Protein AF-A0A1W9HTQ7-F1 (afdb_monomer_lite)

pLDDT: mean 70.61, std 25.08, range [24.91, 98.44]

Radius of gyration: 41.41 Å; chains: 1; bounding box: 107×103×118 Å

Sequence (1122 aa):
MWQMSRCKIIVHFFTIVFSLPSLAKVIYVSDLDGRNDGIMAQIEAGNLRMTRDGHLDFVDSKDSFVFGGNVTGRGTKSVRMRELLMEFKDRYAGKVKLVVGKEDLRRLSILGDLKSWQNLTNSDYASWLQKKVKSQGIDLPKKSNELWKKLQGQNSRGRQLEYWAEKQKSPDILENHRRELEEIRRKPVSMEVAVEDFIRGTQPGGEYFQFLERSQIVAIDENAIFIRGGVREKNMGSIPESKSQYSNARDWAPKLNEWYHKKLKGMRDGNLKGEPSRHLVQYGDSLSIAPPSTEVSSYLSLSGIQTEVIGQHDNQTTVLRNKSLRFAGGGDKKAITVRNGEINIATTTASGKPIEYKVSPRSSEVVGKVANGYVIEGQDSSGNYILEKRLGGLVIDKREVTPTVLQQQYRIQSMSAPNGEGALTFINKVPVLGIEDLGGGRFGKKAPLIISASSLDTKNEESVKNSLRKLADSLDPAKVIIVTDSTSRGIAQIAHEVFQKKGFDVVGFAKETSADKINRNLNGVVLIGQENPQKLGLTYARAQRGSVISIGSDGSVKQDIEKTHPEWLKSEVQNERLNAAIRNGKIKGKVVGYSELLEQSAGSKVTVIGGFSEVDYQNPAAVKSYIKELMRANGDNAMYVLEGTSKGIGEAHQWIPQIAKELGYKHIKTAGIYSGNIAESGPVKQDFIVLNSQGKENAMPANIAEASGGKMIFFGGDSSATSQIATAVLMGVPVTVVNDRKIAPNESDVKKVLAENPGTVIDGTKKFARGSFEALKETTTPSGLAAVVKEIQVASRGAEAKETYRENNGLGAPHAPVLPAISQRETLVTSTVPAPAPTANSTFDGKPIVHEGEVKKINNYSDKDGVHVFSPESKSGETSIKGSTKTPVNEISGSSTVQKSSPDFVVDKAPTVAKPSSVVPSVGSTVSEKIDQSRVEPKIGTTNQVKDDFAKRGKDVVSFVGTVNSEQARDIFGRYDPKKTIINAGPYSDDLLREARRMGFETTQVISSQNKGKKIISPYADSAYVVRDGGGKSKKTQQLTTTSHTIVAVSKEIVAANEKQTDVLKVARQGEKVVTVLSRPKTTEIPKAQNIVDLKAYQIPQSYPTVVDPGCVDSVMKALIR

Foldseek 3Di:
DVVVVVVVVVVVVVVVVVPPDDDAAEEEEEQQQQPCQFVVVCCVVQQWHQDPVGAIDGSDPRYAYEYQENLHHQALRSLVSLVRLVVVCVVCVPRYAYAYALVLLLLLLLVVQLVVPLQPPDVVLLVVLLVVCVVVVNDADPDPVSNSVVSNVVRDLLSSVCVVCVVVVGNCRLVSQQVSCCVVVVHHGDSVNSSVLSVQLSAQVHSSLVSQLSHFQWDDDQQEIRHAQDDEPVPAQDAPPDPGRDLAPVVSRVVNRVSSNVLSVCRNVVVDDSCSSVVSSVVSVVSHHDQYDPSRCVSSVVNSRQWYWYHADPNATDINDDDRHDGGYNAQGWYFDDDPPDGWTWTQDPVRRIDTDDDDDDDDDADADWPPQWGFRAADPVRWTWTFHDDPRDTPDIDTHHPVRCVPPIHGDDDDDDDDDPLVVLCVQFPADDLVCVVDNVLHLAQEEEEEEDADPPPCLVVLLVVLLVVLVVDDQNRYAYEYAFALHHSRVSNLVNNVVSVHAYEHEYESVCSVGGDSSHNHYHYDHPDDRLLVSVVSSVVSVHYYDYDHDDCPSVVSCCVRPVVVVPCCVLVVLVVVCVVVVLEAADEDELVVVLVVLAPAAEEEEEEDFPDAPPCVVVVLVVVLVVCVVRDQRHEYEYEFACGDRLCVLVSNVVSCVVVVHDNYFYEYEYESPPNPGRGDHGHYYYYDDPSPSLQSSLVSQLSSVHAYEYAAYDPSSVSNVLNNLVSLHAYEYACPPPGHPDPVVVVVSCVVRVPHYDDPPDDDDPPDDPPPPDDDDDPVPPPVVPVVPPPPPDDDDDDDDDDDDDDDDDDDDDDDDDDDDDDDDDDDDDDDDDDDDDDDDDDDDDDDDDDDDDDDDDDDDDDDDDDDDDDDDDDDDDDDDDDDDDDDDDDDDDDDDDDDDDDDDDDDDDDDDDDDDDDDDPDPPPLPQPDADAAEDALVVLQVVLVVLQAAEEEEADDDDLVNLVVVLVVDDLSRYEYEYEQPYLVSLQSSVVVNHQYEYQYEPVCPPRPRRHSSHPHYYYYYWDDDDPVPPPDATSSLLSSLSRHQEYEYQACVSPRNVVNNVVVVHHYHYDDDDDDDDDDDDDDDDDDDDDDDDDDDDDDDDPPPPVVVVVVVVD

Structure (mmCIF, N/CA/C/O backbone):
data_AF-A0A1W9HTQ7-F1
#
_entry.id   AF-A0A1W9HTQ7-F1
#
loop_
_atom_site.group_PDB
_atom_site.id
_atom_site.type_symbol
_atom_site.label_atom_id
_atom_site.label_alt_id
_atom_site.label_comp_id
_atom_site.label_asym_id
_atom_site.label_entity_id
_atom_site.label_seq_id
_atom_site.pdbx_PDB_ins_code
_atom_site.Cartn_x
_atom_site.Cartn_y
_atom_site.Cartn_z
_atom_site.occupancy
_atom_site.B_iso_or_equiv
_atom_site.auth_seq_id
_atom_site.auth_comp_id
_atom_site.auth_asym_id
_atom_site.auth_atom_id
_atom_site.pdbx_PDB_model_num
ATOM 1 N N . MET A 1 1 ? -49.884 -37.615 27.572 1.00 45.41 1 MET A N 1
ATOM 2 C CA . MET A 1 1 ? -49.974 -36.406 26.712 1.00 45.41 1 MET A CA 1
ATOM 3 C C . MET A 1 1 ? -49.303 -35.167 27.318 1.00 45.41 1 MET A C 1
ATOM 5 O O . MET A 1 1 ? -48.554 -34.519 26.600 1.00 45.41 1 MET A O 1
ATOM 9 N N . TRP A 1 2 ? -49.487 -34.845 28.608 1.00 39.75 2 TRP A N 1
ATOM 10 C CA . TRP A 1 2 ? -49.012 -33.579 29.215 1.00 39.75 2 TRP A CA 1
ATOM 11 C C . TRP A 1 2 ? -47.496 -33.271 29.098 1.00 39.75 2 TRP A C 1
ATOM 13 O O . TRP A 1 2 ? -47.115 -32.105 29.046 1.00 39.75 2 TRP A O 1
ATOM 23 N N . GLN A 1 3 ? -46.618 -34.281 28.992 1.00 45.28 3 GLN A N 1
ATOM 24 C CA . GLN A 1 3 ? -45.172 -34.060 28.802 1.00 45.28 3 GLN A CA 1
ATOM 25 C C . GLN A 1 3 ? -44.777 -33.568 27.394 1.00 45.28 3 GLN A C 1
ATOM 27 O O . GLN A 1 3 ? -43.832 -32.790 27.278 1.00 45.28 3 GLN A O 1
ATOM 32 N N . MET A 1 4 ? -45.493 -33.948 26.325 1.00 45.09 4 MET A N 1
ATOM 33 C CA . MET A 1 4 ? -45.099 -33.569 24.954 1.00 45.09 4 MET A CA 1
ATOM 34 C C . MET A 1 4 ? -45.261 -32.065 24.678 1.00 45.09 4 MET A C 1
ATOM 36 O O . MET A 1 4 ? -44.481 -31.490 23.916 1.00 45.09 4 MET A O 1
ATOM 40 N N . SER A 1 5 ? -46.221 -31.402 25.330 1.00 48.97 5 SER A N 1
ATOM 41 C CA . SER A 1 5 ? -46.447 -29.960 25.160 1.00 48.97 5 SER A CA 1
ATOM 42 C C . SER A 1 5 ? -45.303 -29.106 25.720 1.00 48.97 5 SER A C 1
ATOM 44 O O . SER A 1 5 ? -44.985 -28.067 25.144 1.00 48.97 5 SER A O 1
ATOM 46 N N . ARG A 1 6 ? -44.621 -29.551 26.789 1.00 50.81 6 ARG A N 1
ATOM 47 C CA . ARG A 1 6 ? -43.473 -28.817 27.357 1.00 50.81 6 ARG A CA 1
ATOM 48 C C . ARG A 1 6 ? -42.239 -28.859 26.450 1.00 50.81 6 ARG A C 1
ATOM 50 O O . ARG A 1 6 ? -41.564 -27.842 26.321 1.00 50.81 6 ARG A O 1
ATOM 57 N N . CYS A 1 7 ? -41.985 -29.968 25.749 1.00 50.12 7 CYS A N 1
ATOM 58 C CA . CYS A 1 7 ? -40.883 -30.039 24.781 1.00 50.12 7 CYS A CA 1
ATOM 59 C C . CYS A 1 7 ? -41.083 -29.089 23.588 1.00 50.12 7 CYS A C 1
ATOM 61 O O . CYS A 1 7 ? -40.134 -28.413 23.197 1.00 50.12 7 CYS A O 1
ATOM 63 N N . LYS A 1 8 ? -42.306 -28.968 23.043 1.00 51.06 8 LYS A N 1
ATOM 64 C CA . LYS A 1 8 ? -42.578 -28.029 21.936 1.00 51.06 8 LYS A CA 1
ATOM 65 C C . LYS A 1 8 ? -42.352 -26.566 22.335 1.00 51.06 8 LYS A C 1
ATOM 67 O O . LYS A 1 8 ? -41.756 -25.820 21.562 1.00 51.06 8 LYS A O 1
ATOM 72 N N . ILE A 1 9 ? -42.755 -26.178 23.548 1.00 58.59 9 ILE A N 1
ATOM 73 C CA . ILE A 1 9 ? -42.537 -24.816 24.065 1.00 58.59 9 ILE A CA 1
ATOM 74 C C . ILE A 1 9 ? -41.039 -24.527 24.234 1.00 58.59 9 ILE A C 1
ATOM 76 O O . ILE A 1 9 ? -40.582 -23.482 23.785 1.00 58.59 9 ILE A O 1
ATOM 80 N N . ILE A 1 10 ? -40.255 -25.456 24.796 1.00 59.84 10 ILE A N 1
ATOM 81 C CA . ILE A 1 10 ? -38.801 -25.269 24.966 1.00 59.84 10 ILE A CA 1
ATOM 82 C C . ILE A 1 10 ? -38.087 -25.150 23.608 1.00 59.84 10 ILE A C 1
ATOM 84 O O . ILE A 1 10 ? -37.240 -24.274 23.450 1.00 59.84 10 ILE A O 1
ATOM 88 N N . VAL A 1 11 ? -38.456 -25.957 22.605 1.00 60.56 11 VAL A N 1
ATOM 89 C CA . VAL A 1 11 ? -37.865 -25.873 21.254 1.00 60.56 11 VAL A CA 1
ATOM 90 C C . VAL A 1 11 ? -38.210 -24.548 20.565 1.00 60.56 11 VAL A C 1
ATOM 92 O O . VAL A 1 11 ? -37.325 -23.926 19.979 1.00 60.56 11 VAL A O 1
ATOM 95 N N . HIS A 1 12 ? -39.450 -24.058 20.665 1.00 54.84 12 HIS A N 1
ATOM 96 C CA . HIS A 1 12 ? -39.793 -22.723 20.158 1.00 54.84 12 HIS A CA 1
ATOM 97 C C . HIS A 1 12 ? -39.064 -21.605 20.914 1.00 54.84 12 HIS A C 1
ATOM 99 O O . HIS A 1 12 ? -38.542 -20.697 20.272 1.00 54.84 12 HIS A O 1
ATOM 105 N N . PHE A 1 13 ? -38.935 -21.692 22.241 1.00 56.28 13 PHE A N 1
ATOM 106 C CA . PHE A 1 13 ? -38.210 -20.685 23.020 1.00 56.28 13 PHE A CA 1
ATOM 107 C C . PHE A 1 13 ? -36.719 -20.642 22.650 1.00 56.28 13 PHE A C 1
ATOM 109 O O . PHE A 1 13 ? -36.171 -19.563 22.448 1.00 56.28 13 PHE A O 1
ATOM 116 N N . PHE A 1 14 ? -36.075 -21.799 22.453 1.00 54.69 14 PHE A N 1
ATOM 117 C CA . PHE A 1 14 ? -34.706 -21.861 21.929 1.00 54.69 14 PHE A CA 1
ATOM 118 C C . PHE A 1 14 ? -34.603 -21.320 20.497 1.00 54.69 14 PHE A C 1
ATOM 120 O O . PHE A 1 14 ? -33.663 -20.592 20.196 1.00 54.69 14 PHE A O 1
ATOM 127 N N . THR A 1 15 ? -35.573 -21.606 19.625 1.00 53.88 15 THR A N 1
ATOM 128 C CA . THR A 1 15 ? -35.549 -21.100 18.241 1.00 53.88 15 THR A CA 1
ATOM 129 C C . THR A 1 15 ? -35.651 -19.568 18.206 1.00 53.88 15 THR A C 1
ATOM 131 O O . THR A 1 15 ? -34.911 -18.933 17.465 1.00 53.88 15 THR A O 1
ATOM 134 N N . ILE A 1 16 ? -36.495 -18.973 19.059 1.00 56.28 16 ILE A N 1
ATOM 135 C CA . ILE A 1 16 ? -36.698 -17.516 19.156 1.00 56.28 16 ILE A CA 1
ATOM 136 C C . ILE A 1 16 ? -35.507 -16.813 19.835 1.00 56.28 16 ILE A C 1
ATOM 138 O O . ILE A 1 16 ? -35.092 -15.742 19.398 1.00 56.28 16 ILE A O 1
ATOM 142 N N . VAL A 1 17 ? -34.915 -17.409 20.878 1.00 54.09 17 VAL A N 1
ATOM 143 C CA . VAL A 1 17 ? -33.769 -16.815 21.598 1.00 54.09 17 VAL A CA 1
ATOM 144 C C . VAL A 1 17 ? -32.472 -16.877 20.779 1.00 54.09 17 VAL A C 1
ATOM 146 O O . VAL A 1 17 ? -31.657 -15.960 20.865 1.00 54.09 17 VAL A O 1
ATOM 149 N N . PHE A 1 18 ? -32.284 -17.902 19.941 1.00 51.38 18 PHE A N 1
ATOM 150 C CA . PHE A 1 18 ? -31.135 -17.981 19.027 1.00 51.38 18 PHE A CA 1
ATOM 151 C C . PHE A 1 18 ? -31.346 -17.247 17.691 1.00 51.38 18 PHE A C 1
ATOM 153 O O . PHE A 1 18 ? -30.387 -17.090 16.936 1.00 51.38 18 PHE A O 1
ATOM 160 N N . SER A 1 19 ? -32.549 -16.728 17.417 1.00 48.56 19 SER A N 1
ATOM 161 C CA . SER A 1 19 ? -32.842 -15.872 16.260 1.00 48.56 19 SER A CA 1
ATOM 162 C C . SER A 1 19 ? -32.846 -14.375 16.600 1.00 48.56 19 SER A C 1
ATOM 164 O O . SER A 1 19 ? -33.628 -13.614 16.024 1.00 48.56 19 SER A O 1
ATOM 166 N N . LEU A 1 20 ? -31.983 -13.924 17.521 1.00 55.94 20 LEU A N 1
ATOM 167 C CA . LEU A 1 20 ? -31.699 -12.492 17.645 1.00 55.94 20 LEU A CA 1
ATOM 168 C C . LEU A 1 20 ? -31.229 -11.981 16.274 1.00 55.94 20 LEU A C 1
ATOM 170 O O . LEU A 1 20 ? -30.281 -12.545 15.717 1.00 55.94 20 LEU A O 1
ATOM 174 N N . PRO A 1 21 ? -31.882 -10.958 15.691 1.00 56.53 21 PRO A N 1
ATOM 175 C CA . PRO A 1 21 ? -31.545 -10.512 14.353 1.00 56.53 21 PRO A CA 1
ATOM 176 C C . PRO A 1 21 ? -30.090 -10.054 14.330 1.00 56.53 21 PRO A C 1
ATOM 178 O O . PRO A 1 21 ? -29.693 -9.183 15.104 1.00 56.53 21 PRO A O 1
ATOM 181 N N . SER A 1 22 ? -29.311 -10.621 13.407 1.00 66.62 22 SER A N 1
ATOM 182 C CA . SER A 1 22 ? -27.989 -10.105 13.070 1.00 66.62 22 SER A CA 1
ATOM 183 C C . SER A 1 22 ? -28.075 -8.592 12.865 1.00 66.62 22 SER A C 1
ATOM 185 O O . SER A 1 22 ? -28.892 -8.110 12.068 1.00 66.62 22 SER A O 1
ATOM 187 N N . LEU A 1 23 ? -27.263 -7.854 13.626 1.00 80.25 23 LEU A N 1
ATOM 188 C CA . LEU A 1 23 ? -27.019 -6.442 13.367 1.00 80.25 23 LEU A CA 1
ATOM 189 C C . LEU A 1 23 ? -26.330 -6.341 12.006 1.00 80.25 23 LEU A C 1
ATOM 191 O O . LEU A 1 23 ? -25.387 -7.094 11.743 1.00 80.25 23 LEU A O 1
ATOM 195 N N . ALA A 1 24 ? -26.812 -5.428 11.164 1.00 87.81 24 ALA A N 1
ATOM 196 C CA . ALA A 1 24 ? -26.175 -5.118 9.892 1.00 87.81 24 ALA A CA 1
ATOM 197 C C . ALA A 1 24 ? -24.721 -4.691 10.140 1.00 87.81 24 ALA A C 1
ATOM 199 O O . ALA A 1 24 ? -24.435 -3.924 11.063 1.00 87.81 24 ALA A O 1
ATOM 200 N N . LYS A 1 25 ? -23.791 -5.222 9.347 1.00 91.88 25 LYS A N 1
ATOM 201 C CA . LYS A 1 25 ? -22.364 -4.901 9.435 1.00 91.88 25 LYS A CA 1
ATOM 202 C C . LYS A 1 25 ? -21.940 -4.112 8.211 1.00 91.88 25 LYS A C 1
ATOM 204 O O . LYS A 1 25 ? -22.315 -4.457 7.096 1.00 91.88 25 LYS A O 1
ATOM 209 N N . VAL A 1 26 ? -21.059 -3.140 8.418 1.00 94.56 26 VAL A N 1
ATOM 210 C CA . VAL A 1 26 ? -20.315 -2.513 7.324 1.00 94.56 26 VAL A CA 1
ATOM 211 C C . VAL A 1 26 ? -19.028 -3.303 7.088 1.00 94.56 26 VAL A C 1
ATOM 213 O O . VAL A 1 26 ? -18.138 -3.338 7.944 1.00 94.56 26 VAL A O 1
ATOM 216 N N . ILE A 1 27 ? -18.932 -3.952 5.930 1.00 95.69 27 ILE A N 1
ATOM 217 C CA . ILE A 1 27 ? -17.747 -4.682 5.471 1.00 95.69 27 ILE A CA 1
ATOM 218 C C . ILE A 1 27 ? -16.807 -3.679 4.797 1.00 95.69 27 ILE A C 1
ATOM 220 O O . ILE A 1 27 ? -17.153 -3.110 3.763 1.00 95.69 27 ILE A O 1
ATOM 224 N N . TYR A 1 28 ? -15.613 -3.462 5.355 1.00 95.38 28 TYR A N 1
ATOM 225 C CA . TYR A 1 28 ? -14.646 -2.508 4.803 1.00 95.38 28 TYR A CA 1
ATOM 226 C C . TYR A 1 28 ? -13.426 -3.198 4.178 1.00 95.38 28 TYR A C 1
ATOM 228 O O . TYR A 1 28 ? -12.744 -4.005 4.825 1.00 95.38 28 TYR A O 1
ATOM 236 N N . VAL A 1 29 ? -13.125 -2.826 2.930 1.00 95.06 29 VAL A N 1
ATOM 237 C CA . VAL A 1 29 ? -11.937 -3.248 2.170 1.00 95.06 29 VAL A CA 1
ATOM 238 C C . VAL A 1 29 ? -11.300 -2.022 1.524 1.00 95.06 29 VAL A C 1
ATOM 240 O O . VAL A 1 29 ? -12.002 -1.152 1.025 1.00 95.06 29 VAL A O 1
ATOM 243 N N . SER A 1 30 ? -9.974 -1.935 1.509 1.00 93.75 30 SER A N 1
ATOM 244 C CA . SER A 1 30 ? -9.234 -0.803 0.940 1.00 93.75 30 SER A CA 1
ATOM 245 C C . SER A 1 30 ? -7.870 -1.272 0.428 1.00 93.75 30 SER A C 1
ATOM 247 O O . SER A 1 30 ? -7.434 -2.375 0.772 1.00 93.75 30 SER A O 1
ATOM 249 N N . ASP A 1 31 ? -7.228 -0.453 -0.411 1.00 91.06 31 ASP A N 1
ATOM 250 C CA . ASP A 1 31 ? -5.827 -0.613 -0.843 1.00 91.06 31 ASP A CA 1
ATOM 251 C C . ASP A 1 31 ? -5.542 -1.985 -1.423 1.00 91.06 31 ASP A C 1
ATOM 253 O O . ASP A 1 31 ? -4.579 -2.672 -1.090 1.00 91.06 31 ASP A O 1
ATOM 257 N N . LEU A 1 32 ? -6.430 -2.382 -2.328 1.00 92.75 32 LEU A N 1
ATOM 258 C CA . LEU A 1 32 ? -6.214 -3.567 -3.130 1.00 92.75 32 LEU A CA 1
ATOM 259 C C . LEU A 1 32 ? -4.934 -3.398 -3.952 1.00 92.75 32 LEU A C 1
ATOM 261 O O . LEU A 1 32 ? -4.171 -4.352 -4.074 1.00 92.75 32 LEU A O 1
ATOM 265 N N . ASP A 1 33 ? -4.650 -2.199 -4.476 1.00 92.06 33 ASP A N 1
ATOM 266 C CA . ASP A 1 33 ? -3.493 -1.936 -5.339 1.00 92.06 33 ASP A CA 1
ATOM 267 C C . ASP A 1 33 ? -3.399 -2.942 -6.507 1.00 92.06 33 ASP A C 1
ATOM 269 O O . ASP A 1 33 ? -2.306 -3.304 -6.933 1.00 92.06 33 ASP A O 1
ATOM 273 N N . GLY A 1 34 ? -4.521 -3.446 -7.029 1.00 92.56 34 GLY A N 1
ATOM 274 C CA . GLY A 1 34 ? -4.533 -4.537 -8.012 1.00 92.56 34 GLY A CA 1
ATOM 275 C C . GLY A 1 34 ? -4.252 -5.938 -7.443 1.00 92.56 34 GLY A C 1
ATOM 276 O O . GLY A 1 34 ? -3.857 -6.827 -8.193 1.00 92.56 34 GLY A O 1
ATOM 277 N N . ARG A 1 35 ? -4.426 -6.163 -6.138 1.00 93.38 35 ARG A N 1
ATOM 278 C CA . ARG A 1 35 ? -4.408 -7.473 -5.454 1.00 93.38 35 ARG A CA 1
ATOM 279 C C . ARG A 1 35 ? -5.827 -7.834 -5.013 1.00 93.38 35 ARG A C 1
ATOM 281 O O . ARG A 1 35 ? -6.633 -6.945 -4.777 1.00 93.38 35 ARG A O 1
ATOM 288 N N . ASN A 1 36 ? -6.145 -9.120 -4.861 1.00 93.94 36 ASN A N 1
ATOM 289 C CA . ASN A 1 36 ? -7.474 -9.557 -4.400 1.00 93.94 36 ASN A CA 1
ATOM 290 C C . ASN A 1 36 ? -7.517 -9.981 -2.920 1.00 93.94 36 ASN A C 1
ATOM 292 O O . ASN A 1 36 ? -8.591 -10.305 -2.421 1.00 93.94 36 ASN A O 1
ATOM 296 N N . ASP A 1 37 ? -6.387 -9.959 -2.210 1.00 92.38 37 ASP A N 1
ATOM 297 C CA . ASP A 1 37 ? -6.233 -10.536 -0.864 1.00 92.38 37 ASP A CA 1
ATOM 298 C C . ASP A 1 37 ? -7.237 -9.978 0.158 1.00 92.38 37 ASP A C 1
ATOM 300 O O . ASP A 1 37 ? -7.787 -10.729 0.960 1.00 92.38 37 ASP A O 1
ATOM 304 N N . GLY A 1 38 ? -7.527 -8.672 0.099 1.00 90.81 38 GLY A N 1
ATOM 305 C CA . GLY A 1 38 ? -8.499 -8.023 0.987 1.00 90.81 38 GLY A CA 1
ATOM 306 C C . GLY A 1 38 ? -9.934 -8.513 0.765 1.00 90.81 38 GLY A C 1
ATOM 307 O O . GLY A 1 38 ? -10.684 -8.671 1.724 1.00 90.81 38 GLY A O 1
ATOM 308 N N . ILE A 1 39 ? -10.301 -8.827 -0.482 1.00 95.44 39 ILE A N 1
ATOM 309 C CA . ILE A 1 39 ? -11.607 -9.409 -0.825 1.00 95.44 39 ILE A CA 1
ATOM 310 C C . ILE A 1 39 ? -11.652 -10.888 -0.423 1.00 95.44 39 ILE A C 1
ATOM 312 O O . ILE A 1 39 ? -12.617 -11.316 0.206 1.00 95.44 39 ILE A O 1
ATOM 316 N N . MET A 1 40 ? -10.597 -11.661 -0.714 1.00 94.88 40 MET A N 1
ATOM 317 C CA . MET A 1 40 ? -10.536 -13.080 -0.333 1.00 94.88 40 MET A CA 1
ATOM 318 C C . MET A 1 40 ? -10.605 -13.258 1.187 1.00 94.88 40 MET A C 1
ATOM 320 O O . MET A 1 40 ? -11.345 -14.113 1.655 1.00 94.88 40 MET A O 1
ATOM 324 N N . ALA A 1 41 ? -9.949 -12.392 1.965 1.00 92.88 41 ALA A N 1
ATOM 325 C CA . ALA A 1 41 ? -10.040 -12.404 3.424 1.00 92.88 41 ALA A CA 1
ATOM 326 C C . ALA A 1 41 ? -11.473 -12.162 3.946 1.00 92.88 41 ALA A C 1
ATOM 328 O O . ALA A 1 41 ? -11.856 -12.740 4.960 1.00 92.88 41 ALA A O 1
ATOM 329 N N . GLN A 1 42 ? -12.293 -11.353 3.260 1.00 96.50 42 GLN A N 1
ATOM 330 C CA . GLN A 1 42 ? -13.711 -11.179 3.616 1.00 96.50 42 GLN A CA 1
ATOM 331 C C . GLN A 1 42 ? -14.580 -12.383 3.223 1.00 96.50 42 GLN A C 1
ATOM 333 O O . GLN A 1 42 ? -15.598 -12.632 3.873 1.00 96.50 42 GLN A O 1
ATOM 338 N N . ILE A 1 43 ? -14.173 -13.136 2.196 1.00 95.88 43 ILE A N 1
ATOM 339 C CA . ILE A 1 43 ? -14.804 -14.405 1.811 1.00 95.88 43 ILE A CA 1
ATOM 340 C C . ILE A 1 43 ? -14.449 -15.507 2.821 1.00 95.88 43 ILE A C 1
ATOM 342 O O . ILE A 1 43 ? -15.336 -16.178 3.338 1.00 95.88 43 ILE A O 1
ATOM 346 N N . GLU A 1 44 ? -13.169 -15.644 3.174 1.00 93.44 44 GLU A N 1
ATOM 347 C CA . GLU A 1 44 ? -12.678 -16.578 4.199 1.00 93.44 44 GLU A CA 1
ATOM 348 C C . GLU A 1 44 ? -13.291 -16.302 5.582 1.00 93.44 44 GLU A C 1
ATOM 350 O O . GLU A 1 44 ? -13.601 -17.234 6.321 1.00 93.44 44 GLU A O 1
ATOM 355 N N . ALA A 1 45 ? -13.522 -15.029 5.920 1.00 91.81 45 ALA A N 1
ATOM 356 C CA . ALA A 1 45 ? -14.199 -14.621 7.151 1.00 91.81 45 ALA A CA 1
ATOM 357 C C . ALA A 1 45 ? -15.728 -14.833 7.137 1.00 91.81 45 ALA A C 1
ATOM 359 O O . ALA A 1 45 ? -16.378 -14.561 8.148 1.00 91.81 45 ALA A O 1
ATOM 360 N N . GLY A 1 46 ? -16.312 -15.281 6.018 1.00 95.69 46 GLY A N 1
ATOM 361 C CA . GLY A 1 46 ? -17.750 -15.523 5.883 1.00 95.69 46 GLY A CA 1
ATOM 362 C C . GLY A 1 46 ? -18.618 -14.260 5.874 1.00 95.69 46 GLY A C 1
ATOM 363 O O . GLY A 1 46 ? -19.801 -14.347 6.190 1.00 95.69 46 GLY A O 1
ATOM 364 N N . ASN A 1 47 ? -18.055 -13.094 5.537 1.00 95.19 47 ASN A N 1
ATOM 365 C CA . ASN A 1 47 ? -18.820 -11.848 5.382 1.00 95.19 47 ASN A CA 1
ATOM 366 C C . ASN A 1 47 ? -19.289 -11.670 3.921 1.00 95.19 47 ASN A C 1
ATOM 368 O O . ASN A 1 47 ? -20.422 -11.265 3.661 1.00 95.19 47 ASN A O 1
ATOM 372 N N . LEU A 1 48 ? -18.423 -12.027 2.966 1.00 97.81 48 LEU A N 1
ATOM 373 C CA . LEU A 1 48 ? -18.725 -12.099 1.533 1.00 97.81 48 LEU A CA 1
ATOM 374 C C . LEU A 1 48 ? -18.683 -13.552 1.044 1.00 97.81 48 LEU A C 1
ATOM 376 O O . LEU A 1 48 ? -18.160 -14.441 1.713 1.00 97.81 48 LEU A O 1
ATOM 380 N N . ARG A 1 49 ? -19.209 -13.798 -0.152 1.00 97.69 49 ARG A N 1
ATOM 381 C CA . ARG A 1 49 ? -19.028 -15.045 -0.901 1.00 97.69 49 ARG A CA 1
ATOM 382 C C . ARG A 1 49 ? -18.751 -14.739 -2.366 1.00 97.69 49 ARG A C 1
ATOM 384 O O . ARG A 1 49 ? -19.157 -13.695 -2.871 1.00 97.69 49 ARG A O 1
ATOM 391 N N . MET A 1 50 ? -18.088 -15.669 -3.044 1.00 98.00 50 MET A N 1
ATOM 392 C CA . MET A 1 50 ? -18.073 -15.700 -4.504 1.00 98.00 50 MET A CA 1
ATOM 393 C C . MET A 1 50 ? -19.195 -16.629 -4.973 1.00 98.00 50 MET A C 1
ATOM 395 O O . MET A 1 50 ? -19.321 -17.744 -4.461 1.00 98.00 50 MET A O 1
ATOM 399 N N . THR A 1 51 ? -20.024 -16.184 -5.915 1.00 97.19 51 THR A N 1
ATOM 400 C CA . THR A 1 51 ? -21.007 -17.048 -6.578 1.00 97.19 51 THR A CA 1
ATOM 401 C C . THR A 1 51 ? -20.305 -18.046 -7.504 1.00 97.19 51 THR A C 1
ATOM 403 O O . THR A 1 51 ? -19.113 -17.921 -7.797 1.00 97.19 51 THR A O 1
ATOM 406 N N . ARG A 1 52 ? -21.045 -19.051 -7.994 1.00 94.06 52 ARG A N 1
ATOM 407 C CA . ARG A 1 52 ? -20.513 -20.042 -8.949 1.00 94.06 52 ARG A CA 1
ATOM 408 C C . ARG A 1 52 ? -20.014 -19.403 -10.247 1.00 94.06 52 ARG A C 1
ATOM 410 O O . ARG A 1 52 ? -19.054 -19.898 -10.825 1.00 94.06 52 ARG A O 1
ATOM 417 N N . ASP A 1 53 ? -20.633 -18.298 -10.643 1.00 93.94 53 ASP A N 1
ATOM 418 C CA . ASP A 1 53 ? -20.352 -17.574 -11.885 1.00 93.94 53 ASP A CA 1
ATOM 419 C C . ASP A 1 53 ? -19.225 -16.530 -11.729 1.00 93.94 53 ASP A C 1
ATOM 421 O O . ASP A 1 53 ? -18.861 -15.856 -12.688 1.00 93.94 53 ASP A O 1
ATOM 425 N N . GLY A 1 54 ? -18.625 -16.421 -10.533 1.00 94.25 54 GLY A N 1
ATOM 426 C CA . GLY A 1 54 ? -17.484 -15.536 -10.265 1.00 94.25 54 GLY A CA 1
ATOM 427 C C . GLY A 1 54 ? -17.847 -14.129 -9.781 1.00 94.25 54 GLY A C 1
ATOM 428 O O . GLY A 1 54 ? -16.983 -13.254 -9.772 1.00 94.25 54 GLY A O 1
ATOM 429 N N . HIS A 1 55 ? -19.093 -13.912 -9.359 1.00 96.81 55 HIS A N 1
ATOM 430 C CA . HIS A 1 55 ? -19.597 -12.622 -8.884 1.00 96.81 55 HIS A CA 1
ATOM 431 C C . HIS A 1 55 ? -19.504 -12.501 -7.352 1.00 96.81 55 HIS A C 1
ATOM 433 O O . HIS A 1 55 ? -19.757 -13.471 -6.635 1.00 96.81 55 HIS A O 1
ATOM 439 N N . LEU A 1 56 ? -19.212 -11.310 -6.813 1.00 97.81 56 LEU A N 1
ATOM 440 C CA . LEU A 1 56 ? -19.280 -11.079 -5.359 1.00 97.81 56 LEU A CA 1
ATOM 441 C C . LEU A 1 56 ? -20.717 -11.037 -4.844 1.00 97.81 56 LEU A C 1
ATOM 443 O O . LEU A 1 56 ? -21.601 -10.476 -5.484 1.00 97.81 56 LEU A O 1
ATOM 447 N N . ASP A 1 57 ? -20.953 -11.560 -3.652 1.00 98.44 57 ASP A N 1
ATOM 448 C CA . ASP A 1 57 ? -22.255 -11.497 -2.999 1.00 98.44 57 ASP A CA 1
ATOM 449 C C . ASP A 1 57 ? -22.095 -11.421 -1.473 1.00 98.44 57 ASP A C 1
ATOM 451 O O . ASP A 1 57 ? -21.065 -11.811 -0.915 1.00 98.44 57 ASP A O 1
ATOM 455 N N . PHE A 1 58 ? -23.111 -10.901 -0.794 1.00 98.00 58 PHE A N 1
ATOM 456 C CA . PHE A 1 58 ? -23.164 -10.861 0.662 1.00 98.00 58 PHE A CA 1
ATOM 457 C C . PHE A 1 58 ? -23.516 -12.244 1.227 1.00 98.00 58 PHE A C 1
ATOM 459 O O . PHE A 1 58 ? -24.306 -12.990 0.643 1.00 98.00 58 PHE A O 1
ATOM 466 N N . VAL A 1 59 ? -22.965 -12.589 2.394 1.00 96.81 59 VAL A N 1
ATOM 467 C CA . VAL A 1 59 ? -23.422 -13.774 3.145 1.00 96.81 59 VAL A CA 1
ATOM 468 C C . VAL A 1 59 ? -24.683 -13.449 3.949 1.00 96.81 59 VAL A C 1
ATOM 470 O O . VAL A 1 59 ? -25.638 -14.223 3.908 1.00 96.81 59 VAL A O 1
ATOM 473 N N . ASP A 1 60 ? -24.717 -12.292 4.616 1.00 95.25 60 ASP A N 1
ATOM 474 C CA . ASP A 1 60 ? -25.922 -11.731 5.239 1.00 95.25 60 ASP A CA 1
ATOM 475 C C . ASP A 1 60 ? -26.458 -10.587 4.371 1.00 95.25 60 ASP A C 1
ATOM 477 O O . ASP A 1 60 ? -25.776 -9.589 4.146 1.00 95.25 60 ASP A O 1
ATOM 481 N N . SER A 1 61 ? -27.698 -10.711 3.896 1.00 95.44 61 SER A N 1
ATOM 482 C CA . SER A 1 61 ? -28.321 -9.720 3.016 1.00 95.44 61 SER A CA 1
ATOM 483 C C . SER A 1 61 ? -28.537 -8.351 3.671 1.00 95.44 61 SER A C 1
ATOM 485 O O . SER A 1 61 ? -28.862 -7.402 2.955 1.00 95.44 61 SER A O 1
ATOM 487 N N . LYS A 1 62 ? -28.380 -8.215 4.993 1.00 95.06 62 LYS A N 1
ATOM 488 C CA . LYS A 1 62 ? -28.446 -6.927 5.701 1.00 95.06 62 LYS A CA 1
ATOM 489 C C . LYS A 1 62 ? -27.135 -6.146 5.688 1.00 95.06 62 LYS A C 1
ATOM 491 O O . LYS A 1 62 ? -27.182 -4.939 5.909 1.00 95.06 62 LYS A O 1
ATOM 496 N N . ASP A 1 63 ? -26.000 -6.809 5.477 1.00 95.56 63 ASP A N 1
ATOM 497 C CA . ASP A 1 63 ? -24.690 -6.161 5.532 1.00 95.56 63 ASP A CA 1
ATOM 498 C C . ASP A 1 63 ? -24.525 -5.142 4.379 1.00 95.56 63 ASP A C 1
ATOM 500 O O . ASP A 1 63 ? -25.146 -5.246 3.315 1.00 95.56 63 ASP A O 1
ATOM 504 N N . SER A 1 64 ? -23.687 -4.131 4.605 1.00 97.00 64 SER A N 1
ATOM 505 C CA . SER A 1 64 ? -23.240 -3.158 3.604 1.00 97.00 64 SER A CA 1
ATOM 506 C C . SER A 1 64 ? -21.753 -3.357 3.305 1.00 97.00 64 SER A C 1
ATOM 508 O O . SER A 1 64 ? -21.035 -4.049 4.031 1.00 97.00 64 SER A O 1
ATOM 510 N N . PHE A 1 65 ? -21.266 -2.778 2.210 1.00 97.62 65 PHE A N 1
ATOM 511 C CA . PHE A 1 65 ? -19.865 -2.877 1.811 1.00 97.62 65 PHE A CA 1
ATOM 512 C C . PHE A 1 65 ? -19.325 -1.513 1.393 1.00 97.62 65 PHE A C 1
ATOM 514 O O . PHE A 1 65 ? -19.915 -0.823 0.560 1.00 97.62 65 PHE A O 1
ATOM 521 N N . VAL A 1 66 ? -18.165 -1.145 1.930 1.00 97.44 66 VAL A N 1
ATOM 522 C CA . VAL A 1 66 ? -17.461 0.089 1.583 1.00 97.44 66 VAL A CA 1
ATOM 523 C C . VAL A 1 66 ? -16.067 -0.252 1.068 1.00 97.44 66 VAL A C 1
ATOM 525 O O . VAL A 1 66 ? -15.245 -0.816 1.792 1.00 97.44 66 VAL A O 1
ATOM 528 N N . PHE A 1 67 ? -15.790 0.140 -0.175 1.00 97.31 67 PHE A N 1
ATOM 529 C CA . PHE A 1 67 ? -14.438 0.143 -0.717 1.00 97.31 67 PHE A CA 1
ATOM 530 C C . PHE A 1 67 ? -13.752 1.485 -0.420 1.00 97.31 67 PHE A C 1
ATOM 532 O O . PHE A 1 67 ? -14.288 2.526 -0.780 1.00 97.31 67 PHE A O 1
ATOM 539 N N . GLY A 1 68 ? -12.583 1.469 0.227 1.00 94.62 68 GLY A N 1
ATOM 540 C CA . GLY A 1 68 ? -11.846 2.641 0.728 1.00 94.62 68 GLY A CA 1
ATOM 541 C C . GLY A 1 68 ? -10.857 3.310 -0.239 1.00 94.62 68 GLY A C 1
ATOM 542 O O . GLY A 1 68 ? -10.065 4.164 0.182 1.00 94.62 68 GLY A O 1
ATOM 543 N N . GLY A 1 69 ? -10.883 2.927 -1.515 1.00 94.00 69 GLY A N 1
ATOM 544 C CA . GLY A 1 69 ? -10.020 3.479 -2.558 1.00 94.00 69 GLY A CA 1
ATOM 545 C C . GLY A 1 69 ? -8.698 2.734 -2.756 1.00 94.00 69 GLY A C 1
ATOM 546 O O . GLY A 1 69 ? -8.357 1.805 -2.023 1.00 94.00 69 GLY A O 1
ATOM 547 N N . ASN A 1 70 ? -7.958 3.176 -3.775 1.00 93.38 70 ASN A N 1
ATOM 548 C CA . ASN A 1 70 ? -6.754 2.561 -4.333 1.00 93.38 70 ASN A CA 1
ATOM 549 C C . ASN A 1 70 ? -7.044 1.141 -4.862 1.00 93.38 70 ASN A C 1
ATOM 551 O O . ASN A 1 70 ? -6.505 0.140 -4.383 1.00 93.38 70 ASN A O 1
ATOM 555 N N . VAL A 1 71 ? -7.938 1.033 -5.857 1.00 94.69 71 VAL A N 1
ATOM 556 C CA . VAL A 1 71 ? -8.294 -0.271 -6.469 1.00 94.69 71 VAL A CA 1
ATOM 557 C C . VAL A 1 71 ? -7.161 -0.818 -7.341 1.00 94.69 71 VAL A C 1
ATOM 559 O O . VAL A 1 71 ? -7.042 -2.024 -7.549 1.00 94.69 71 VAL A O 1
ATOM 562 N N . THR A 1 72 ? -6.287 0.065 -7.821 1.00 90.25 72 THR A N 1
ATOM 563 C CA . THR A 1 72 ? -5.264 -0.238 -8.822 1.00 90.25 72 THR A CA 1
ATOM 564 C C . THR A 1 72 ? -3.878 0.233 -8.391 1.00 90.25 72 THR A C 1
ATOM 566 O O . THR A 1 72 ? -3.712 1.365 -7.945 1.00 90.25 72 THR A O 1
ATOM 569 N N . GLY A 1 73 ? -2.844 -0.585 -8.605 1.00 87.81 73 GLY A N 1
ATOM 570 C CA . GLY A 1 73 ? -1.498 -0.267 -8.117 1.00 87.81 73 GLY A CA 1
ATOM 571 C C . GLY A 1 73 ? -0.430 -1.277 -8.532 1.00 87.81 73 GLY A C 1
ATOM 572 O O . GLY A 1 73 ? -0.125 -1.409 -9.715 1.00 87.81 73 GLY A O 1
ATOM 573 N N . ARG A 1 74 ? 0.165 -1.949 -7.541 1.00 86.81 74 ARG A N 1
ATOM 574 C CA . ARG A 1 74 ? 1.347 -2.823 -7.663 1.00 86.81 74 ARG A CA 1
ATOM 575 C C . ARG A 1 74 ? 1.047 -4.280 -8.050 1.00 86.81 74 ARG A C 1
ATOM 577 O O . ARG A 1 74 ? 1.988 -5.041 -8.244 1.00 86.81 74 ARG A O 1
ATOM 584 N N . GLY A 1 75 ? -0.219 -4.688 -8.106 1.00 90.88 75 GLY A N 1
ATOM 585 C CA . GLY A 1 75 ? -0.659 -6.058 -8.379 1.00 90.88 75 GLY A CA 1
ATOM 586 C C . GLY A 1 75 ? -1.242 -6.277 -9.782 1.00 90.88 75 GLY A C 1
ATOM 587 O O . GLY A 1 75 ? -1.634 -5.339 -10.477 1.00 90.88 75 GLY A O 1
ATOM 588 N N . THR A 1 76 ? -1.322 -7.551 -10.174 1.00 94.44 76 THR A N 1
ATOM 589 C CA . THR A 1 76 ? -1.701 -8.054 -11.512 1.00 94.44 76 THR A CA 1
ATOM 590 C C . THR A 1 76 ? -3.206 -8.310 -11.703 1.00 94.44 76 THR A C 1
ATOM 592 O O . THR A 1 76 ? -3.600 -9.077 -12.579 1.00 94.44 76 THR A O 1
ATOM 595 N N . LYS A 1 77 ? -4.065 -7.744 -10.848 1.00 96.38 77 LYS A N 1
ATOM 596 C CA . LYS A 1 77 ? -5.531 -7.926 -10.871 1.00 96.38 77 LYS A CA 1
ATOM 597 C C . LYS A 1 77 ? -6.288 -6.589 -10.899 1.00 96.38 77 LYS A C 1
ATOM 599 O O . LYS A 1 77 ? -7.395 -6.479 -10.382 1.00 96.38 77 LYS A O 1
ATOM 604 N N . SER A 1 78 ? -5.664 -5.542 -11.431 1.00 95.31 78 SER A N 1
ATOM 605 C CA . SER A 1 78 ? -6.211 -4.184 -11.459 1.00 95.31 78 SER A CA 1
ATOM 606 C C . SER A 1 78 ? -7.499 -4.063 -12.283 1.00 95.31 78 SER A C 1
ATOM 608 O O . SER A 1 78 ? -8.389 -3.328 -11.861 1.00 95.31 78 SER A O 1
ATOM 610 N N . VAL A 1 79 ? -7.606 -4.727 -13.438 1.00 96.50 79 VAL A N 1
ATOM 611 C CA . VAL A 1 79 ? -8.818 -4.779 -14.284 1.00 96.50 79 VAL A CA 1
ATOM 612 C C . VAL A 1 79 ? -9.908 -5.581 -13.578 1.00 96.50 79 VAL A C 1
ATOM 614 O O . VAL A 1 79 ? -10.962 -5.033 -13.259 1.00 96.50 79 VAL A O 1
ATOM 617 N N . ARG A 1 80 ? -9.619 -6.834 -13.209 1.00 96.19 80 ARG A N 1
ATOM 618 C CA . ARG A 1 80 ? -10.608 -7.734 -12.597 1.00 96.19 80 ARG A CA 1
ATOM 619 C C . ARG A 1 80 ? -11.177 -7.189 -11.291 1.00 96.19 80 ARG A C 1
ATOM 621 O O . ARG A 1 80 ? -12.353 -7.390 -11.014 1.00 96.19 80 ARG A O 1
ATOM 628 N N . MET A 1 81 ? -10.374 -6.506 -10.467 1.00 96.75 81 MET A N 1
ATOM 629 C CA . MET A 1 81 ? -10.882 -5.902 -9.227 1.00 96.75 81 MET A CA 1
ATOM 630 C C . MET A 1 81 ? -11.827 -4.724 -9.491 1.00 96.75 81 MET A C 1
ATOM 632 O O . MET A 1 81 ? -12.759 -4.534 -8.713 1.00 96.75 81 MET A O 1
ATOM 636 N N . ARG A 1 82 ? -11.649 -3.962 -10.580 1.00 96.75 82 ARG A N 1
ATOM 637 C CA . ARG A 1 82 ? -12.609 -2.915 -10.964 1.00 96.75 82 ARG A CA 1
ATOM 638 C C . ARG A 1 82 ? -13.905 -3.517 -11.469 1.00 96.75 82 ARG A C 1
ATOM 640 O O . ARG A 1 82 ? -14.948 -3.145 -10.949 1.00 96.75 82 ARG A O 1
ATOM 647 N N . GLU A 1 83 ? -13.836 -4.462 -12.406 1.00 97.19 83 GLU A N 1
ATOM 648 C CA . GLU A 1 83 ? -15.005 -5.185 -12.926 1.00 97.19 83 GLU A CA 1
ATOM 649 C C . GLU A 1 83 ? -15.831 -5.778 -11.773 1.00 97.19 83 GLU A C 1
ATOM 651 O O . GLU A 1 83 ? -17.014 -5.471 -11.633 1.00 97.19 83 GLU A O 1
ATOM 656 N N . LEU A 1 84 ? -15.176 -6.512 -10.867 1.00 97.50 84 LEU A N 1
ATOM 657 C CA . LEU A 1 84 ? -15.805 -7.157 -9.713 1.00 97.50 84 LEU A CA 1
ATOM 658 C C . LEU A 1 84 ? -16.470 -6.161 -8.743 1.00 97.50 84 LEU A C 1
ATOM 660 O O . LEU A 1 84 ? -17.578 -6.407 -8.268 1.00 97.50 84 LEU A O 1
ATOM 664 N N . LEU A 1 85 ? -15.818 -5.030 -8.441 1.00 98.12 85 LEU A N 1
ATOM 665 C CA . LEU A 1 85 ? -16.376 -3.992 -7.562 1.00 98.12 85 LEU A CA 1
ATOM 666 C C . LEU A 1 85 ? -17.504 -3.196 -8.231 1.00 98.12 85 LEU A C 1
ATOM 668 O O . LEU A 1 85 ? -18.481 -2.844 -7.570 1.00 98.12 85 LEU A O 1
ATOM 672 N N . MET A 1 86 ? -17.381 -2.915 -9.528 1.00 98.06 86 MET A N 1
ATOM 673 C CA . MET A 1 86 ? -18.390 -2.215 -10.322 1.00 98.06 86 MET A CA 1
ATOM 674 C C . MET A 1 86 ? -19.665 -3.040 -10.481 1.00 98.06 86 MET A C 1
ATOM 676 O O . MET A 1 86 ? -20.760 -2.506 -10.351 1.00 98.06 86 MET A O 1
ATOM 680 N N . GLU A 1 87 ? -19.532 -4.338 -10.722 1.00 98.06 87 GLU A N 1
ATOM 681 C CA . GLU A 1 87 ? -20.656 -5.256 -10.879 1.00 98.06 87 GLU A CA 1
ATOM 682 C C . GLU A 1 87 ? -21.345 -5.545 -9.529 1.00 98.06 87 GLU A C 1
ATOM 684 O O . GLU A 1 87 ? -22.574 -5.572 -9.438 1.00 98.06 87 GLU A O 1
ATOM 689 N N . PHE A 1 88 ? -20.571 -5.636 -8.438 1.00 98.38 88 PHE A N 1
ATOM 690 C CA . PHE A 1 88 ? -21.116 -5.684 -7.075 1.00 98.38 88 PHE A CA 1
ATOM 691 C C . PHE A 1 88 ? -21.855 -4.381 -6.711 1.00 98.38 88 PHE A C 1
ATOM 693 O O . PHE A 1 88 ? -22.919 -4.423 -6.089 1.00 98.38 88 PHE A O 1
ATOM 700 N N . LYS A 1 89 ? -21.344 -3.222 -7.159 1.00 98.12 89 LYS A N 1
ATOM 701 C CA . LYS A 1 89 ? -22.017 -1.919 -7.037 1.00 98.12 89 LYS A CA 1
ATOM 702 C C . LYS A 1 89 ? -23.325 -1.864 -7.824 1.00 98.12 89 LYS A C 1
ATOM 704 O O . LYS A 1 89 ? -24.301 -1.366 -7.273 1.00 98.12 89 LYS A O 1
ATOM 709 N N . ASP A 1 90 ? -23.372 -2.391 -9.043 1.00 97.56 90 ASP A N 1
ATOM 710 C CA . ASP A 1 90 ? -24.598 -2.404 -9.851 1.00 97.56 90 ASP A CA 1
ATOM 711 C C . ASP A 1 90 ? -25.691 -3.269 -9.210 1.00 97.56 90 ASP A C 1
ATOM 713 O O . ASP A 1 90 ? -26.824 -2.814 -9.053 1.00 97.56 90 ASP A O 1
ATOM 717 N N . ARG A 1 91 ? -25.350 -4.486 -8.758 1.00 97.81 91 ARG A N 1
ATOM 718 C CA . ARG A 1 91 ? -26.318 -5.393 -8.112 1.00 97.81 91 ARG A CA 1
ATOM 719 C C . ARG A 1 91 ? -26.813 -4.896 -6.751 1.00 97.81 91 ARG A C 1
ATOM 721 O O . ARG A 1 91 ? -27.934 -5.219 -6.363 1.00 97.81 91 ARG A O 1
ATOM 728 N N . TYR A 1 92 ? -26.022 -4.096 -6.032 1.00 97.75 92 TYR A N 1
ATOM 729 C CA . TYR A 1 92 ? -26.352 -3.632 -4.678 1.00 97.75 92 TYR A CA 1
ATOM 730 C C . TYR A 1 92 ? -26.130 -2.125 -4.487 1.00 97.75 92 TYR A C 1
ATOM 732 O O . TYR A 1 92 ? -25.542 -1.694 -3.493 1.00 97.75 92 TYR A O 1
ATOM 740 N N . ALA A 1 93 ? -26.642 -1.306 -5.410 1.00 96.62 93 ALA A N 1
ATOM 741 C CA . ALA A 1 93 ? -26.365 0.133 -5.493 1.00 96.62 93 ALA A CA 1
ATOM 742 C C . ALA A 1 93 ? -26.531 0.927 -4.180 1.00 96.62 93 ALA A C 1
ATOM 744 O O . ALA A 1 93 ? -25.750 1.849 -3.937 1.00 96.62 93 ALA A O 1
ATOM 745 N N . GLY A 1 94 ? -27.495 0.569 -3.323 1.00 95.81 94 GLY A N 1
ATOM 746 C CA . GLY A 1 94 ? -27.704 1.209 -2.014 1.00 95.81 94 GLY A CA 1
ATOM 747 C C . GLY A 1 94 ? -26.798 0.707 -0.877 1.00 95.81 94 GLY A C 1
ATOM 748 O O . GLY A 1 94 ? -26.610 1.426 0.102 1.00 95.81 94 GLY A O 1
ATOM 749 N N . LYS A 1 95 ? -26.225 -0.499 -0.995 1.00 96.94 95 LYS A N 1
ATOM 750 C CA . LYS A 1 95 ? -25.419 -1.163 0.054 1.00 96.94 95 LYS A CA 1
ATOM 751 C C . LYS A 1 95 ? -23.922 -1.159 -0.238 1.00 96.94 95 LYS A C 1
ATOM 753 O O . LYS A 1 95 ? -23.128 -1.217 0.691 1.00 96.94 95 LYS A O 1
ATOM 758 N N . VAL A 1 96 ? -23.534 -1.078 -1.509 1.00 98.12 96 VAL A N 1
ATOM 759 C CA . VAL A 1 96 ? -22.137 -0.992 -1.945 1.00 98.12 96 VAL A CA 1
ATOM 760 C C . VAL A 1 96 ? -21.766 0.472 -2.180 1.00 98.12 96 VAL A C 1
ATOM 762 O O . VAL A 1 96 ? -22.402 1.182 -2.965 1.00 98.12 96 VAL A O 1
ATOM 765 N N . LYS A 1 97 ? -20.719 0.943 -1.505 1.00 98.06 97 LYS A N 1
ATOM 766 C CA . LYS A 1 97 ? -20.208 2.318 -1.582 1.00 98.06 97 LYS A CA 1
ATOM 767 C C . LYS A 1 97 ? -18.746 2.263 -2.022 1.00 98.06 97 LYS A C 1
ATOM 769 O O . LYS A 1 97 ? -17.916 1.683 -1.331 1.00 98.06 97 LYS A O 1
ATOM 774 N N . LEU A 1 98 ? -18.432 2.845 -3.178 1.00 98.06 98 LEU A N 1
ATOM 775 C CA . LEU A 1 98 ? -17.070 2.884 -3.716 1.00 98.06 98 LEU A CA 1
ATOM 776 C C . LEU A 1 98 ? -16.472 4.267 -3.442 1.00 98.06 98 LEU A C 1
ATOM 778 O O . LEU A 1 98 ? -16.955 5.255 -3.988 1.00 98.06 98 LEU A O 1
ATOM 782 N N . VAL A 1 99 ? -15.471 4.357 -2.567 1.00 96.75 99 VAL A N 1
ATOM 783 C CA . VAL A 1 99 ? -14.735 5.598 -2.287 1.00 96.75 99 VAL A CA 1
ATOM 784 C C . VAL A 1 99 ? -13.496 5.653 -3.176 1.00 96.75 99 VAL A C 1
ATOM 786 O O . VAL A 1 99 ? -12.787 4.655 -3.297 1.00 96.75 99 VAL A O 1
ATOM 789 N N . VAL A 1 100 ? -13.212 6.801 -3.796 1.00 95.19 100 VAL A N 1
ATOM 790 C CA . VAL A 1 100 ? -12.002 6.963 -4.617 1.00 95.19 100 VAL A CA 1
ATOM 791 C C . VAL A 1 100 ? -10.753 7.205 -3.781 1.00 95.19 100 VAL A C 1
ATOM 793 O O . VAL A 1 100 ? -10.726 8.013 -2.852 1.00 95.19 100 VAL A O 1
ATOM 796 N N . GLY A 1 101 ? -9.686 6.501 -4.145 1.00 91.62 101 GLY A N 1
ATOM 797 C CA . GLY A 1 101 ? -8.364 6.677 -3.577 1.00 91.62 101 GLY A CA 1
ATOM 798 C C . GLY A 1 101 ? -7.596 7.844 -4.191 1.00 91.62 101 GLY A C 1
ATOM 799 O O . GLY A 1 101 ? -7.901 8.344 -5.274 1.00 91.62 101 GLY A O 1
ATOM 800 N N . LYS A 1 102 ? -6.518 8.237 -3.513 1.00 88.19 102 LYS A N 1
ATOM 801 C CA . LYS A 1 102 ? -5.577 9.243 -4.010 1.00 88.19 102 LYS A CA 1
ATOM 802 C C . LYS A 1 102 ? -4.901 8.784 -5.304 1.00 88.19 102 LYS A C 1
ATOM 804 O O . LYS A 1 102 ? -4.820 9.554 -6.259 1.00 88.19 102 LYS A O 1
ATOM 809 N N . GLU A 1 103 ? -4.437 7.536 -5.339 1.00 88.00 103 GLU A N 1
ATOM 810 C CA . GLU A 1 103 ? -3.786 6.976 -6.527 1.00 88.00 103 GLU A CA 1
ATOM 811 C C . GLU A 1 103 ? -4.802 6.667 -7.634 1.00 88.00 103 GLU A C 1
ATOM 813 O O . GLU A 1 103 ? -4.440 6.669 -8.812 1.00 88.00 103 GLU A O 1
ATOM 818 N N . ASP A 1 104 ? -6.083 6.499 -7.279 1.00 93.06 104 ASP A N 1
ATOM 819 C CA . ASP A 1 104 ? -7.144 6.388 -8.275 1.00 93.06 104 ASP A CA 1
ATOM 820 C C . ASP A 1 104 ? -7.332 7.721 -9.023 1.00 93.06 104 ASP A C 1
ATOM 822 O O . ASP A 1 104 ? -7.253 7.787 -10.250 1.00 93.06 104 ASP A O 1
ATOM 826 N N . LEU A 1 105 ? -7.475 8.830 -8.287 1.00 92.50 105 LEU A N 1
ATOM 827 C CA . LEU A 1 105 ? -7.571 10.157 -8.903 1.00 92.50 105 LEU A CA 1
ATOM 828 C C . LEU A 1 105 ? -6.301 10.524 -9.680 1.00 92.50 105 LEU A C 1
ATOM 830 O O . LEU A 1 105 ? -6.398 11.105 -10.763 1.00 92.50 105 LEU A O 1
ATOM 834 N N . ARG A 1 106 ? -5.111 10.145 -9.188 1.00 89.56 106 ARG A N 1
ATOM 835 C CA . ARG A 1 106 ? -3.837 10.464 -9.851 1.00 89.56 106 ARG A CA 1
ATOM 836 C C . ARG A 1 106 ? -3.703 9.868 -11.254 1.00 89.56 106 ARG A C 1
ATOM 838 O O . ARG A 1 106 ? -3.053 10.478 -12.099 1.00 89.56 106 ARG A O 1
ATOM 845 N N . ARG A 1 107 ? -4.383 8.762 -11.570 1.00 91.44 107 ARG A N 1
ATOM 846 C CA . ARG A 1 107 ? -4.415 8.202 -12.939 1.00 91.44 107 ARG A CA 1
ATOM 847 C C . ARG A 1 107 ? -5.041 9.134 -13.971 1.00 91.44 107 ARG A C 1
ATOM 849 O O . ARG A 1 107 ? -4.653 9.079 -15.133 1.00 91.44 107 ARG A O 1
ATOM 856 N N . LEU A 1 108 ? -5.911 10.062 -13.566 1.00 91.25 108 LEU A N 1
ATOM 857 C CA . LEU A 1 108 ? -6.426 11.093 -14.472 1.00 91.25 108 LEU A CA 1
ATOM 858 C C . LEU A 1 108 ? -5.343 12.085 -14.937 1.00 91.25 108 LEU A C 1
ATOM 860 O O . LEU A 1 108 ? -5.560 12.777 -15.934 1.00 91.25 108 LEU A O 1
ATOM 864 N N . SER A 1 109 ? -4.177 12.161 -14.275 1.00 90.81 109 SER A N 1
ATOM 865 C CA . SER A 1 109 ? -3.080 13.039 -14.716 1.00 90.81 109 SER A CA 1
ATOM 866 C C . SER A 1 109 ? -2.546 12.641 -16.095 1.00 90.81 109 SER A C 1
ATOM 868 O O . SER A 1 109 ? -2.209 13.524 -16.880 1.00 90.81 109 SER A O 1
ATOM 870 N N . ILE A 1 110 ? -2.584 11.346 -16.439 1.00 90.94 110 ILE A N 1
ATOM 871 C CA . ILE A 1 110 ? -2.148 10.769 -17.727 1.00 90.94 110 ILE A CA 1
ATOM 872 C C . ILE A 1 110 ? -2.742 11.530 -18.919 1.00 90.94 110 ILE A C 1
ATOM 874 O O . ILE A 1 110 ? -2.044 11.814 -19.892 1.00 90.94 110 ILE A O 1
ATOM 878 N N . LEU A 1 111 ? -4.017 11.917 -18.824 1.00 86.75 111 LEU A N 1
ATOM 879 C CA . LEU A 1 111 ? -4.756 12.604 -19.888 1.00 86.75 111 LEU A CA 1
ATOM 880 C C . LEU A 1 111 ? -4.162 13.980 -20.253 1.00 86.75 111 LEU A C 1
ATOM 882 O O . LEU A 1 111 ? -4.320 14.438 -21.389 1.00 86.75 111 LEU A O 1
ATOM 886 N N . GLY A 1 112 ? -3.486 14.633 -19.301 1.00 86.69 112 GLY A N 1
ATOM 887 C CA . GLY A 1 112 ? -2.731 15.873 -19.506 1.00 86.69 112 GLY A CA 1
ATOM 888 C C . GLY A 1 112 ? -1.229 15.633 -19.685 1.00 86.69 112 GLY A C 1
ATOM 889 O O . GLY A 1 112 ? -0.620 16.194 -20.596 1.00 86.69 112 GLY A O 1
ATOM 890 N N . ASP A 1 113 ? -0.647 14.761 -18.861 1.00 88.62 113 ASP A N 1
ATOM 891 C CA . ASP A 1 113 ? 0.785 14.461 -18.826 1.00 88.62 113 ASP A CA 1
ATOM 892 C C . ASP A 1 113 ? 1.289 13.938 -20.180 1.00 88.62 113 ASP A C 1
ATOM 894 O O . ASP A 1 113 ? 2.236 14.502 -20.731 1.00 88.62 113 ASP A O 1
ATOM 898 N N . LEU A 1 114 ? 0.607 12.951 -20.784 1.00 89.44 114 LEU A N 1
ATOM 899 C CA . LEU A 1 114 ? 0.997 12.401 -22.091 1.00 89.44 114 LEU A CA 1
ATOM 900 C C . LEU A 1 114 ? 1.036 13.481 -23.180 1.00 89.44 114 LEU A C 1
ATOM 902 O O . LEU A 1 114 ? 1.962 13.510 -23.988 1.00 89.44 114 LEU A O 1
ATOM 906 N N . LYS A 1 115 ? 0.070 14.413 -23.185 1.00 88.12 115 LYS A N 1
ATOM 907 C CA . LYS A 1 115 ? 0.051 15.538 -24.139 1.00 88.12 115 LYS A CA 1
ATOM 908 C C . LYS A 1 115 ? 1.256 16.458 -23.937 1.00 88.12 115 LYS A C 1
ATOM 910 O O . LYS A 1 115 ? 1.863 16.885 -24.913 1.00 88.12 115 LYS A O 1
ATOM 915 N N . SER A 1 116 ? 1.644 16.714 -22.685 1.00 87.69 116 SER A N 1
ATOM 916 C CA . SER A 1 116 ? 2.799 17.563 -22.353 1.00 87.69 116 SER A CA 1
ATOM 917 C C . SER A 1 116 ? 4.156 16.974 -22.767 1.00 87.69 116 SER A C 1
ATOM 919 O O . SER A 1 116 ? 5.143 17.703 -22.853 1.00 87.69 116 SER A O 1
ATOM 921 N N . TRP A 1 117 ? 4.220 15.670 -23.052 1.00 89.38 117 TRP A N 1
ATOM 922 C CA . TRP A 1 117 ? 5.462 14.959 -23.370 1.00 89.38 117 TRP A CA 1
ATOM 923 C C . TRP A 1 117 ? 5.640 14.618 -24.854 1.00 89.38 117 TRP A C 1
ATOM 925 O O . TRP A 1 117 ? 6.744 14.256 -25.262 1.00 89.38 117 TRP A O 1
ATOM 935 N N . GLN A 1 118 ? 4.607 14.791 -25.687 1.00 89.12 118 GLN A N 1
ATOM 936 C CA . GLN A 1 118 ? 4.657 14.507 -27.133 1.00 89.12 118 GLN A CA 1
ATOM 937 C C . GLN A 1 118 ? 5.774 15.261 -27.870 1.00 89.12 118 GLN A C 1
ATOM 939 O O . GLN A 1 118 ? 6.377 14.710 -28.788 1.00 89.12 118 GLN A O 1
ATOM 944 N N . ASN A 1 119 ? 6.100 16.477 -27.424 1.00 89.25 119 ASN A N 1
ATOM 945 C CA . ASN A 1 119 ? 7.074 17.358 -28.076 1.00 89.25 119 ASN A CA 1
ATOM 946 C C . ASN A 1 119 ? 8.399 17.497 -27.298 1.00 89.25 119 ASN A C 1
ATOM 948 O O . ASN A 1 119 ? 9.165 18.415 -27.573 1.00 89.25 119 ASN A O 1
ATOM 952 N N . LEU A 1 120 ? 8.645 16.645 -26.290 1.00 89.25 120 LEU A N 1
ATOM 953 C CA . LEU A 1 120 ? 9.823 16.688 -25.401 1.00 89.25 120 LEU A CA 1
ATOM 954 C C . LEU A 1 120 ? 10.107 18.049 -24.722 1.00 89.25 120 LEU A C 1
ATOM 956 O O . LEU A 1 120 ? 11.195 18.266 -24.197 1.00 89.25 120 LEU A O 1
ATOM 960 N N . THR A 1 121 ? 9.120 18.946 -24.660 1.00 88.44 121 THR A N 1
ATOM 961 C CA . THR A 1 121 ? 9.235 20.272 -24.025 1.00 88.44 121 THR A CA 1
ATOM 962 C C . THR A 1 121 ? 9.404 20.200 -22.505 1.00 88.44 121 THR A C 1
ATOM 964 O O . THR A 1 121 ? 9.842 21.164 -21.882 1.00 88.44 121 THR A O 1
ATOM 967 N N . ASN A 1 122 ? 9.078 19.059 -21.894 1.00 91.94 122 ASN A N 1
ATOM 968 C CA . ASN A 1 122 ? 9.346 18.781 -20.490 1.00 91.94 122 ASN A CA 1
ATOM 969 C C . ASN A 1 122 ? 10.800 18.300 -20.300 1.00 91.94 122 ASN A C 1
ATOM 971 O O . ASN A 1 122 ? 11.156 17.194 -20.716 1.00 91.94 122 ASN A O 1
ATOM 975 N N . SER A 1 123 ? 11.620 19.119 -19.635 1.00 92.38 123 SER A N 1
ATOM 976 C CA . SER A 1 123 ? 13.044 18.858 -19.365 1.00 92.38 123 SER A CA 1
ATOM 977 C C . SER A 1 123 ? 13.302 17.556 -18.608 1.00 92.38 123 SER A C 1
ATOM 979 O O . SER A 1 123 ? 14.278 16.859 -18.894 1.00 92.38 123 SER A O 1
ATOM 981 N N . ASP A 1 124 ? 12.431 17.212 -17.661 1.00 94.62 124 ASP A N 1
ATOM 982 C CA . ASP A 1 124 ? 12.607 16.059 -16.778 1.00 94.62 124 ASP A CA 1
ATOM 983 C C . ASP A 1 124 ? 12.370 14.759 -17.552 1.00 94.62 124 ASP A C 1
ATOM 985 O O . ASP A 1 124 ? 13.173 13.827 -17.467 1.00 94.62 124 ASP A O 1
ATOM 989 N N . TYR A 1 125 ? 11.313 14.721 -18.371 1.00 95.81 125 TYR A N 1
ATOM 990 C CA . TYR A 1 125 ? 11.036 13.612 -19.280 1.00 95.81 125 TYR A CA 1
ATOM 991 C C . TYR A 1 125 ? 12.127 13.473 -20.347 1.00 95.81 125 TYR A C 1
ATOM 993 O O . TYR A 1 125 ? 12.616 12.368 -20.576 1.00 95.81 125 TYR A O 1
ATOM 1001 N N . ALA A 1 126 ? 12.569 14.576 -20.960 1.00 96.06 126 ALA A N 1
ATOM 1002 C CA . ALA A 1 126 ? 13.653 14.550 -21.941 1.00 96.06 126 ALA A CA 1
ATOM 1003 C C . ALA A 1 126 ? 14.962 13.998 -21.344 1.00 96.06 126 ALA A C 1
ATOM 1005 O O . ALA A 1 126 ? 15.613 13.144 -21.950 1.00 96.06 126 ALA A O 1
ATOM 1006 N N . SER A 1 127 ? 15.314 14.422 -20.126 1.00 96.31 127 SER A N 1
ATOM 1007 C CA . SER A 1 127 ? 16.496 13.945 -19.393 1.00 96.31 127 SER A CA 1
ATOM 1008 C C . SER A 1 127 ? 16.377 12.468 -19.002 1.00 96.31 127 SER A C 1
ATOM 1010 O O . SER A 1 127 ? 17.333 11.698 -19.142 1.00 96.31 127 SER A O 1
ATOM 1012 N N . TRP A 1 128 ? 15.192 12.040 -18.560 1.00 97.38 128 TRP A N 1
ATOM 1013 C CA . TRP A 1 128 ? 14.891 10.637 -18.274 1.00 97.38 128 TRP A CA 1
ATOM 1014 C C . TRP A 1 128 ? 15.004 9.762 -19.528 1.00 97.38 128 TRP A C 1
ATOM 1016 O O . TRP A 1 128 ? 15.686 8.734 -19.502 1.00 97.38 128 TRP A O 1
ATOM 1026 N N . LEU A 1 129 ? 14.416 10.199 -20.646 1.00 97.50 129 LEU A N 1
ATOM 1027 C CA . LEU A 1 129 ? 14.455 9.486 -21.920 1.00 97.50 129 LEU A CA 1
ATOM 1028 C C . LEU A 1 129 ? 15.897 9.386 -22.429 1.00 97.50 129 LEU A C 1
ATOM 1030 O O . LEU A 1 129 ? 16.329 8.309 -22.836 1.00 97.50 129 LEU A O 1
ATOM 1034 N N . GLN A 1 130 ? 16.685 10.460 -22.307 1.00 97.38 130 GLN A N 1
ATOM 1035 C CA . GLN A 1 130 ? 18.113 10.447 -22.627 1.00 97.38 130 GLN A CA 1
ATOM 1036 C C . GLN A 1 130 ? 18.878 9.394 -21.812 1.00 97.38 130 GLN A C 1
ATOM 1038 O O . GLN A 1 130 ? 19.699 8.660 -22.368 1.00 97.38 130 GLN A O 1
ATOM 1043 N N . LYS A 1 131 ? 18.602 9.285 -20.506 1.00 97.19 131 LYS A N 1
ATOM 1044 C CA . LYS A 1 131 ? 19.209 8.272 -19.631 1.00 97.19 131 LYS A CA 1
ATOM 1045 C C . LYS A 1 131 ? 18.789 6.851 -20.026 1.00 97.19 131 LYS A C 1
ATOM 1047 O O . LYS A 1 131 ? 19.648 5.972 -20.099 1.00 97.19 131 LYS A O 1
ATOM 1052 N N . LYS A 1 132 ? 17.503 6.625 -20.318 1.00 96.38 132 LYS A N 1
ATOM 1053 C CA . LYS A 1 132 ? 16.973 5.324 -20.763 1.00 96.38 132 LYS A CA 1
ATOM 1054 C C . LYS A 1 132 ? 17.597 4.882 -22.084 1.00 96.38 132 LYS A C 1
ATOM 1056 O O . LYS A 1 132 ? 18.142 3.784 -22.144 1.00 96.38 132 LYS A O 1
ATOM 1061 N N . VAL A 1 133 ? 17.614 5.749 -23.094 1.00 96.75 133 VAL A N 1
ATOM 1062 C CA . VAL A 1 133 ? 18.197 5.460 -24.414 1.00 96.75 133 VAL A CA 1
ATOM 1063 C C . VAL A 1 133 ? 19.698 5.148 -24.298 1.00 96.75 133 VAL A C 1
ATOM 1065 O O . VAL A 1 133 ? 20.139 4.114 -24.798 1.00 96.75 133 VAL A O 1
ATOM 1068 N N . LYS A 1 134 ? 20.468 5.930 -23.520 1.00 96.38 134 LYS A N 1
ATOM 1069 C CA . LYS A 1 134 ? 21.878 5.608 -23.207 1.00 96.38 134 LYS A CA 1
ATOM 1070 C C . LYS A 1 134 ? 22.041 4.242 -22.532 1.00 96.38 134 LYS A C 1
ATOM 1072 O O . LYS A 1 134 ? 22.945 3.492 -22.885 1.00 96.38 134 LYS A O 1
ATOM 1077 N N . SER A 1 135 ? 21.166 3.890 -21.583 1.00 95.75 135 SER A N 1
ATOM 1078 C CA . SER A 1 135 ? 21.236 2.597 -20.877 1.00 95.75 135 SER A CA 1
ATOM 1079 C C . SER A 1 135 ? 20.963 1.376 -21.767 1.00 95.75 135 SER A C 1
ATOM 1081 O O . SER A 1 135 ? 21.320 0.263 -21.392 1.00 95.75 135 SER A O 1
ATOM 1083 N N . GLN A 1 136 ? 20.389 1.580 -22.957 1.00 95.50 136 GLN A N 1
ATOM 1084 C CA . GLN A 1 136 ? 20.195 0.546 -23.978 1.00 95.50 136 GLN A CA 1
ATOM 1085 C C . GLN A 1 136 ? 21.381 0.421 -24.952 1.00 95.50 136 GLN A C 1
ATOM 1087 O O . GLN A 1 136 ? 21.275 -0.289 -25.947 1.00 95.50 136 GLN A O 1
ATOM 1092 N N . GLY A 1 137 ? 22.498 1.116 -24.705 1.00 96.12 137 GLY A N 1
ATOM 1093 C CA . GLY A 1 137 ? 23.663 1.119 -25.599 1.00 96.12 137 GLY A CA 1
ATOM 1094 C C . GLY A 1 137 ? 23.480 1.961 -26.867 1.00 96.12 137 GLY A C 1
ATOM 1095 O O . GLY A 1 137 ? 24.338 1.938 -27.746 1.00 96.12 137 GLY A O 1
ATOM 1096 N N . ILE A 1 138 ? 22.387 2.723 -26.974 1.00 94.88 138 ILE A N 1
ATOM 1097 C CA . ILE A 1 138 ? 22.162 3.636 -28.094 1.00 94.88 138 ILE A CA 1
ATOM 1098 C C . ILE A 1 138 ? 23.000 4.892 -27.849 1.00 94.88 138 ILE A C 1
ATOM 1100 O O . ILE A 1 138 ? 22.663 5.717 -26.996 1.00 94.88 138 ILE A O 1
ATOM 1104 N N . ASP A 1 139 ? 24.083 5.046 -28.613 1.00 94.75 139 ASP A N 1
ATOM 1105 C CA . ASP A 1 139 ? 24.914 6.249 -28.548 1.00 94.75 139 ASP A CA 1
ATOM 1106 C C . ASP A 1 139 ? 24.098 7.501 -28.909 1.00 94.75 139 ASP A C 1
ATOM 1108 O O . ASP A 1 139 ? 23.259 7.480 -29.819 1.00 94.75 139 ASP A O 1
ATOM 1112 N N . LEU A 1 140 ? 24.324 8.597 -28.188 1.00 95.44 140 LEU A N 1
ATOM 1113 C CA . LEU A 1 140 ? 23.576 9.840 -28.343 1.00 95.44 140 LEU A CA 1
ATOM 1114 C C . LEU A 1 140 ? 24.519 10.982 -28.736 1.00 95.44 140 LEU A C 1
ATOM 1116 O O . LEU A 1 140 ? 25.461 11.268 -27.993 1.00 95.44 140 LEU A O 1
ATOM 1120 N N . PRO A 1 141 ? 24.256 11.670 -29.864 1.00 94.69 141 PRO A N 1
ATOM 1121 C CA . PRO A 1 141 ? 25.154 12.692 -30.383 1.00 94.69 141 PRO A CA 1
ATOM 1122 C C . PRO A 1 141 ? 25.293 13.861 -29.402 1.00 94.69 141 PRO A C 1
ATOM 1124 O O . PRO A 1 141 ? 24.357 14.223 -28.689 1.00 94.69 141 PRO A O 1
ATOM 1127 N N . LYS A 1 142 ? 26.479 14.479 -29.389 1.00 93.38 142 LYS A N 1
ATOM 1128 C CA . LYS A 1 142 ? 26.792 15.617 -28.506 1.00 93.38 142 LYS A CA 1
ATOM 1129 C C . LYS A 1 142 ? 26.122 16.926 -28.946 1.00 93.38 142 LYS A C 1
ATOM 1131 O O . LYS A 1 142 ? 25.927 17.810 -28.119 1.00 93.38 142 LYS A O 1
ATOM 1136 N N . LYS A 1 143 ? 25.781 17.068 -30.232 1.00 91.94 143 LYS A N 1
ATOM 1137 C CA . LYS A 1 143 ? 25.111 18.261 -30.773 1.00 91.94 143 LYS A CA 1
ATOM 1138 C C . LYS A 1 143 ? 23.631 18.261 -30.390 1.00 91.94 143 LYS A C 1
ATOM 1140 O O . LYS A 1 143 ? 22.930 17.280 -30.633 1.00 91.94 143 LYS A O 1
ATOM 1145 N N . SER A 1 144 ? 23.143 19.386 -29.871 1.00 90.69 144 SER A N 1
ATOM 1146 C CA . SER A 1 144 ? 21.766 19.554 -29.382 1.00 90.69 144 SER A CA 1
ATOM 1147 C C . SER A 1 144 ? 20.696 19.160 -30.406 1.00 90.69 144 SER A C 1
ATOM 1149 O O . SER A 1 144 ? 19.830 18.350 -30.093 1.00 90.69 144 SER A O 1
ATOM 1151 N N . ASN A 1 145 ? 20.759 19.671 -31.638 1.00 93.12 145 ASN A N 1
ATOM 1152 C CA . ASN A 1 145 ? 19.718 19.427 -32.649 1.00 93.12 145 ASN A CA 1
ATOM 1153 C C . ASN A 1 145 ? 19.637 17.948 -33.074 1.00 93.12 145 ASN A C 1
ATOM 1155 O O . ASN A 1 145 ? 18.546 17.394 -33.214 1.00 93.12 145 ASN A O 1
ATOM 1159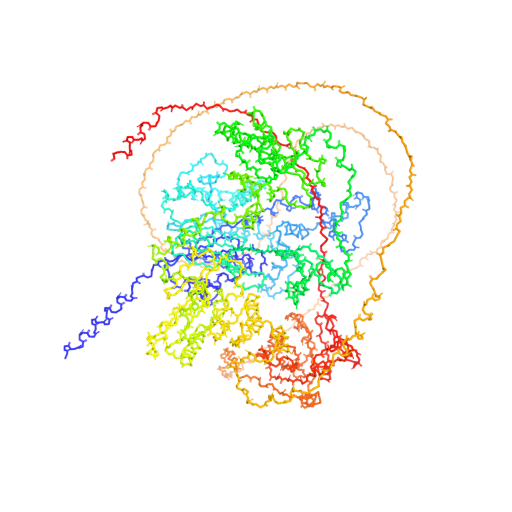 N N . GLU A 1 146 ? 20.787 17.288 -33.239 1.00 94.06 146 GLU A N 1
ATOM 1160 C CA . GLU A 1 146 ? 20.859 15.855 -33.555 1.00 94.06 146 GLU A CA 1
ATOM 1161 C C . GLU A 1 146 ? 20.378 15.002 -32.367 1.00 94.06 146 GLU A C 1
ATOM 1163 O O . GLU A 1 146 ? 19.662 14.017 -32.561 1.00 94.06 146 GLU A O 1
ATOM 1168 N N . LEU A 1 147 ? 20.706 15.412 -31.133 1.00 93.44 147 LEU A N 1
ATOM 1169 C CA . LEU A 1 147 ? 20.242 14.773 -29.901 1.00 93.44 147 LEU A CA 1
ATOM 1170 C C . LEU A 1 147 ? 18.717 14.844 -29.792 1.00 93.44 147 LEU A C 1
ATOM 1172 O O . LEU A 1 147 ? 18.083 13.808 -29.608 1.00 93.44 147 LEU A O 1
ATOM 1176 N N . TRP A 1 148 ? 18.123 16.029 -29.955 1.00 93.31 148 TRP A N 1
ATOM 1177 C CA . TRP A 1 148 ? 16.671 16.211 -29.903 1.00 93.31 148 TRP A CA 1
ATOM 1178 C C . TRP A 1 148 ? 15.951 15.392 -30.973 1.00 93.31 148 TRP A C 1
ATOM 1180 O O . TRP A 1 148 ? 14.993 14.693 -30.651 1.00 93.31 148 TRP A O 1
ATOM 1190 N N . LYS A 1 149 ? 16.448 15.380 -32.219 1.00 95.19 149 LYS A N 1
ATOM 1191 C CA . LYS A 1 149 ? 15.880 14.545 -33.291 1.00 95.19 149 LYS A CA 1
ATOM 1192 C C . LYS A 1 149 ? 15.945 13.050 -32.945 1.00 95.19 149 LYS A C 1
ATOM 1194 O O . LYS A 1 149 ? 14.973 12.330 -33.172 1.00 95.19 149 LYS A O 1
ATOM 1199 N N . LYS A 1 150 ? 17.054 12.583 -32.355 1.00 95.31 150 LYS A N 1
ATOM 1200 C CA . LYS A 1 150 ? 17.219 11.178 -31.945 1.00 95.31 150 LYS A CA 1
ATOM 1201 C C . LYS A 1 150 ? 16.344 10.809 -30.742 1.00 95.31 150 LYS A C 1
ATOM 1203 O O . LYS A 1 150 ? 15.757 9.732 -30.748 1.00 95.31 150 LYS A O 1
ATOM 1208 N N . LEU A 1 151 ? 16.198 11.696 -29.754 1.00 96.12 151 LEU A N 1
ATOM 1209 C CA . LEU A 1 151 ? 15.282 11.504 -28.623 1.00 96.12 151 LEU A CA 1
ATOM 1210 C C . LEU A 1 151 ? 13.815 11.516 -29.070 1.00 96.12 151 LEU A C 1
ATOM 1212 O O . LEU A 1 151 ? 13.048 10.670 -28.622 1.00 96.12 151 LEU A O 1
ATOM 1216 N N . GLN A 1 152 ? 13.427 12.403 -29.991 1.00 96.44 152 GLN A N 1
ATOM 1217 C CA . GLN A 1 152 ? 12.064 12.440 -30.530 1.00 96.44 152 GLN A CA 1
ATOM 1218 C C . GLN A 1 152 ? 11.726 11.138 -31.271 1.00 96.44 152 GLN A C 1
ATOM 1220 O O . GLN A 1 152 ? 10.639 10.599 -31.090 1.00 96.44 152 GLN A O 1
ATOM 1225 N N . GLY A 1 153 ? 12.683 10.561 -32.007 1.00 95.81 153 GLY A N 1
ATOM 1226 C CA . GLY A 1 153 ? 12.553 9.225 -32.606 1.00 95.81 153 GLY A CA 1
ATOM 1227 C C . GLY A 1 153 ? 12.487 8.058 -31.603 1.00 95.81 153 GLY A C 1
ATOM 1228 O O . GLY A 1 153 ? 12.281 6.921 -32.014 1.00 95.81 153 GLY A O 1
ATOM 1229 N N . GLN A 1 154 ? 12.675 8.307 -30.304 1.00 96.56 154 GLN A N 1
ATOM 1230 C CA . GLN A 1 154 ? 12.499 7.338 -29.211 1.00 96.56 154 GLN A CA 1
ATOM 1231 C C . GLN A 1 154 ? 11.292 7.680 -28.314 1.00 96.56 154 GLN A C 1
ATOM 1233 O O . GLN A 1 154 ? 10.987 6.943 -27.375 1.00 96.56 154 GLN A O 1
ATOM 1238 N N . ASN A 1 155 ? 10.589 8.782 -28.592 1.00 96.06 155 ASN A N 1
ATOM 1239 C CA . ASN A 1 155 ? 9.458 9.265 -27.811 1.00 96.06 155 ASN A CA 1
ATOM 1240 C C . ASN A 1 155 ? 8.160 8.533 -28.202 1.00 96.06 155 ASN A C 1
ATOM 1242 O O . ASN A 1 155 ? 7.353 9.039 -28.979 1.00 96.06 155 ASN A O 1
ATOM 1246 N N . SER A 1 156 ? 7.960 7.326 -27.669 1.00 95.31 156 SER A N 1
ATOM 1247 C CA . SER A 1 156 ? 6.718 6.561 -27.842 1.00 95.31 156 SER A CA 1
ATOM 1248 C C . SER A 1 156 ? 5.745 6.768 -26.675 1.00 95.31 156 SER A C 1
ATOM 1250 O O . SER A 1 156 ? 6.155 7.091 -25.558 1.00 95.31 156 SER A O 1
ATOM 1252 N N . ARG A 1 157 ? 4.449 6.494 -26.889 1.00 94.44 157 ARG A N 1
ATOM 1253 C CA . ARG A 1 157 ? 3.451 6.443 -25.799 1.00 94.44 157 ARG A CA 1
ATOM 1254 C C . ARG A 1 157 ? 3.844 5.461 -24.691 1.00 94.44 157 ARG A C 1
ATOM 1256 O O . ARG A 1 157 ? 3.607 5.748 -23.524 1.00 94.44 157 ARG A O 1
ATOM 1263 N N . GLY A 1 158 ? 4.500 4.352 -25.045 1.00 95.31 158 GLY A N 1
ATOM 1264 C CA . GLY A 1 158 ? 5.068 3.412 -24.077 1.00 95.31 158 GLY A CA 1
ATOM 1265 C C . GLY A 1 158 ? 6.111 4.076 -23.178 1.00 95.31 158 GLY A C 1
ATOM 1266 O O . GLY A 1 158 ? 5.980 4.013 -21.963 1.00 95.31 158 GLY A O 1
ATOM 1267 N N . ARG A 1 159 ? 7.076 4.814 -23.747 1.00 95.88 159 ARG A N 1
ATOM 1268 C CA . ARG A 1 159 ? 8.078 5.572 -22.968 1.00 95.88 159 ARG A CA 1
ATOM 1269 C C . ARG A 1 159 ? 7.473 6.671 -22.103 1.00 95.88 159 ARG A C 1
ATOM 1271 O O . ARG A 1 159 ? 7.896 6.853 -20.966 1.00 95.88 159 ARG A O 1
ATOM 1278 N N . GLN A 1 160 ? 6.475 7.377 -22.621 1.00 95.88 160 GLN A N 1
ATOM 1279 C CA . GLN A 1 160 ? 5.738 8.390 -21.867 1.00 95.88 160 GLN A CA 1
ATOM 1280 C C . GLN A 1 160 ? 5.035 7.767 -20.651 1.00 95.88 160 GLN A C 1
ATOM 1282 O O . GLN A 1 160 ? 5.110 8.297 -19.544 1.00 95.88 160 GLN A O 1
ATOM 1287 N N . LEU A 1 161 ? 4.393 6.611 -20.833 1.00 95.12 161 LEU A N 1
ATOM 1288 C CA . LEU A 1 161 ? 3.658 5.930 -19.772 1.00 95.12 161 LEU A CA 1
ATOM 1289 C C . LEU A 1 161 ? 4.583 5.187 -18.784 1.00 95.12 161 LEU A C 1
ATOM 1291 O O . LEU A 1 161 ? 4.291 5.173 -17.591 1.00 95.12 161 LEU A O 1
ATOM 1295 N N . GLU A 1 162 ? 5.730 4.661 -19.233 1.00 95.31 162 GLU A N 1
ATOM 1296 C CA . GLU A 1 162 ? 6.831 4.190 -18.372 1.00 95.31 162 GLU A CA 1
ATOM 1297 C C . GLU A 1 162 ? 7.354 5.318 -17.466 1.00 95.31 162 GLU A C 1
ATOM 1299 O O . GLU A 1 162 ? 7.510 5.128 -16.260 1.00 95.31 162 GLU A O 1
ATOM 1304 N N . TYR A 1 163 ? 7.597 6.510 -18.023 1.00 96.31 163 TYR A N 1
ATOM 1305 C CA . TYR A 1 163 ? 8.037 7.668 -17.243 1.00 96.31 163 TYR A CA 1
ATOM 1306 C C . TYR A 1 163 ? 6.983 8.107 -16.220 1.00 96.31 163 TYR A C 1
ATOM 1308 O O . TYR A 1 163 ? 7.317 8.368 -15.062 1.00 96.31 163 TYR A O 1
ATOM 1316 N N . TRP A 1 164 ? 5.704 8.137 -16.614 1.00 95.06 164 TRP A N 1
ATOM 1317 C CA . TRP A 1 164 ? 4.601 8.374 -15.682 1.00 95.06 164 TRP A CA 1
ATOM 1318 C C . TRP A 1 164 ? 4.602 7.343 -14.547 1.00 95.06 164 TRP A C 1
ATOM 1320 O O . TRP A 1 164 ? 4.572 7.724 -13.379 1.00 95.06 164 TRP A O 1
ATOM 1330 N N . ALA A 1 165 ? 4.710 6.053 -14.874 1.00 93.81 165 ALA A N 1
ATOM 1331 C CA . ALA A 1 165 ? 4.734 4.955 -13.912 1.00 93.81 165 ALA A CA 1
ATOM 1332 C C . ALA A 1 165 ? 5.893 5.071 -12.904 1.00 93.81 165 ALA A C 1
ATOM 1334 O O . ALA A 1 165 ? 5.683 4.926 -11.696 1.00 93.81 165 ALA A O 1
ATOM 1335 N N . GLU A 1 166 ? 7.101 5.400 -13.372 1.00 94.25 166 GLU A N 1
ATOM 1336 C CA . GLU A 1 166 ? 8.253 5.679 -12.505 1.00 94.25 166 GLU A CA 1
ATOM 1337 C C . GLU A 1 166 ? 8.016 6.906 -11.611 1.00 94.25 166 GLU A C 1
ATOM 1339 O O . GLU A 1 166 ? 8.282 6.847 -10.407 1.00 94.25 166 GLU A O 1
ATOM 1344 N N . LYS A 1 167 ? 7.442 7.990 -12.153 1.00 93.12 167 LYS A N 1
ATOM 1345 C CA . LYS A 1 167 ? 7.080 9.194 -11.386 1.00 93.12 167 LYS A CA 1
ATOM 1346 C C . LYS A 1 167 ? 6.041 8.897 -10.294 1.00 93.12 167 LYS A C 1
ATOM 1348 O O . LYS A 1 167 ? 6.151 9.450 -9.200 1.00 93.12 167 LYS A O 1
ATOM 1353 N N . GLN A 1 168 ? 5.111 7.968 -10.540 1.00 88.50 168 GLN A N 1
ATOM 1354 C CA . GLN A 1 168 ? 4.154 7.464 -9.540 1.00 88.50 168 GLN A CA 1
ATOM 1355 C C . GLN A 1 168 ? 4.700 6.339 -8.643 1.00 88.50 168 GLN A C 1
ATOM 1357 O O . GLN A 1 168 ? 3.927 5.666 -7.957 1.00 88.50 168 GLN A O 1
ATOM 1362 N N . LYS A 1 169 ? 6.021 6.100 -8.632 1.00 90.88 169 LYS A N 1
ATOM 1363 C CA . LYS A 1 169 ? 6.676 5.048 -7.827 1.00 90.88 169 LYS A CA 1
ATOM 1364 C C . LYS A 1 169 ? 6.069 3.649 -8.041 1.00 90.88 169 LYS A C 1
ATOM 1366 O O . LYS A 1 169 ? 6.079 2.820 -7.132 1.00 90.88 169 LYS A O 1
ATOM 1371 N N . SER A 1 170 ? 5.539 3.403 -9.237 1.00 91.12 170 SER A N 1
ATOM 1372 C CA . SER A 1 170 ? 4.837 2.176 -9.626 1.00 91.12 170 SER A CA 1
ATOM 1373 C C . SER A 1 170 ? 5.363 1.661 -10.977 1.00 91.12 170 SER A C 1
ATOM 1375 O O . SER A 1 170 ? 4.575 1.506 -11.906 1.00 91.12 170 SER A O 1
ATOM 1377 N N . PRO A 1 171 ? 6.684 1.425 -11.132 1.00 93.81 171 PRO A N 1
ATOM 1378 C CA . PRO A 1 171 ? 7.305 1.136 -12.432 1.00 93.81 171 PRO A CA 1
ATOM 1379 C C . PRO A 1 171 ? 6.722 -0.102 -13.130 1.00 93.81 171 PRO A C 1
ATOM 1381 O O . PRO A 1 171 ? 6.548 -0.097 -14.345 1.00 93.81 171 PRO A O 1
ATOM 1384 N N . ASP A 1 172 ? 6.351 -1.133 -12.368 1.00 94.38 172 ASP A N 1
ATOM 1385 C CA . ASP A 1 172 ? 5.865 -2.414 -12.900 1.00 94.38 172 ASP A CA 1
ATOM 1386 C C . ASP A 1 172 ? 4.388 -2.388 -13.341 1.00 94.38 172 ASP A C 1
ATOM 1388 O O . ASP A 1 172 ? 3.860 -3.390 -13.821 1.00 94.38 172 ASP A O 1
ATOM 1392 N N . ILE A 1 173 ? 3.696 -1.252 -13.195 1.00 94.12 173 ILE A N 1
ATOM 1393 C CA . ILE A 1 173 ? 2.250 -1.114 -13.439 1.00 94.12 173 ILE A CA 1
ATOM 1394 C C . ILE A 1 173 ? 1.815 -1.542 -14.849 1.00 94.12 173 ILE A C 1
ATOM 1396 O O . ILE A 1 173 ? 0.746 -2.131 -15.004 1.00 94.12 173 ILE A O 1
ATOM 1400 N N . LEU A 1 174 ? 2.642 -1.283 -15.868 1.00 95.19 174 LEU A N 1
ATOM 1401 C CA . LEU A 1 174 ? 2.340 -1.633 -17.259 1.00 95.19 174 LEU A CA 1
ATOM 1402 C C . LEU A 1 174 ? 2.598 -3.102 -17.555 1.00 95.19 174 LEU A C 1
ATOM 1404 O O . LEU A 1 174 ? 1.795 -3.723 -18.241 1.00 95.19 174 LEU A O 1
ATOM 1408 N N . GLU A 1 175 ? 3.663 -3.677 -16.999 1.00 96.00 175 GLU A N 1
ATOM 1409 C CA . GLU A 1 175 ? 3.934 -5.109 -17.126 1.00 96.00 175 GLU A CA 1
ATOM 1410 C C . GLU A 1 175 ? 2.873 -5.932 -16.380 1.00 96.00 175 GLU A C 1
ATOM 1412 O O . GLU A 1 175 ? 2.393 -6.940 -16.894 1.00 96.00 175 GLU A O 1
ATOM 1417 N N . ASN A 1 176 ? 2.423 -5.457 -15.216 1.00 95.88 176 ASN A N 1
ATOM 1418 C CA . ASN A 1 176 ? 1.305 -6.048 -14.487 1.00 95.88 176 ASN A CA 1
ATOM 1419 C C . ASN A 1 176 ? -0.014 -5.965 -15.272 1.00 95.88 176 ASN A C 1
ATOM 1421 O O . ASN A 1 176 ? -0.732 -6.961 -15.341 1.00 95.88 176 ASN A O 1
ATOM 1425 N N . HIS A 1 177 ? -0.319 -4.816 -15.892 1.00 96.75 177 HIS A N 1
ATOM 1426 C CA . HIS A 1 177 ? -1.506 -4.654 -16.748 1.00 96.75 177 HIS A CA 1
ATOM 1427 C C . HIS A 1 177 ? -1.425 -5.534 -18.001 1.00 96.75 177 HIS A C 1
ATOM 1429 O O . HIS A 1 177 ? -2.400 -6.187 -18.360 1.00 96.75 177 HIS A O 1
ATOM 1435 N N . ARG A 1 178 ? -0.248 -5.619 -18.636 1.00 97.62 178 ARG A N 1
ATOM 1436 C CA . ARG A 1 178 ? 0.011 -6.494 -19.786 1.00 97.62 178 ARG A CA 1
ATOM 1437 C C . ARG A 1 178 ? -0.275 -7.954 -19.433 1.00 97.62 178 ARG A C 1
ATOM 1439 O O . ARG A 1 178 ? -1.091 -8.572 -20.108 1.00 97.62 178 ARG A O 1
ATOM 1446 N N . ARG A 1 179 ? 0.310 -8.468 -18.344 1.00 97.00 179 ARG A N 1
ATOM 1447 C CA . ARG A 1 179 ? 0.067 -9.834 -17.835 1.00 97.00 179 ARG A CA 1
ATOM 1448 C C . ARG A 1 179 ? -1.402 -10.089 -17.528 1.00 97.00 179 ARG A C 1
ATOM 1450 O O . ARG A 1 179 ? -1.936 -11.129 -17.898 1.00 97.00 179 ARG A O 1
ATOM 1457 N N . GLU A 1 180 ? -2.073 -9.138 -16.885 1.00 97.50 180 GLU A N 1
ATOM 1458 C CA . GLU A 1 180 ? -3.498 -9.264 -16.588 1.00 97.50 180 GLU A CA 1
ATOM 1459 C C . GLU A 1 180 ? -4.336 -9.398 -17.869 1.00 97.50 180 GLU A C 1
ATOM 1461 O O . GLU A 1 180 ? -5.193 -10.278 -17.961 1.00 97.50 180 GLU A O 1
ATOM 1466 N N . LEU A 1 181 ? -4.045 -8.587 -18.891 1.00 97.44 181 LEU A N 1
ATOM 1467 C CA . LEU A 1 181 ? -4.689 -8.698 -20.200 1.00 97.44 181 LEU A CA 1
ATOM 1468 C C . LEU A 1 181 ? -4.376 -10.025 -20.905 1.00 97.44 181 LEU A C 1
ATOM 1470 O O . LEU A 1 181 ? -5.253 -10.534 -21.601 1.00 97.44 181 LEU A O 1
ATOM 1474 N N . GLU A 1 182 ? -3.179 -10.597 -20.738 1.00 97.94 182 GLU A N 1
ATOM 1475 C CA . GLU A 1 182 ? -2.849 -11.931 -21.269 1.00 97.94 182 GLU A CA 1
ATOM 1476 C C . GLU A 1 182 ? -3.719 -13.015 -20.643 1.00 97.94 182 GLU A C 1
ATOM 1478 O O . GLU A 1 182 ? -4.301 -13.834 -21.357 1.00 97.94 182 GLU A O 1
ATOM 1483 N N . GLU A 1 183 ? -3.864 -12.993 -19.317 1.00 96.31 183 GLU A N 1
ATOM 1484 C CA . GLU A 1 183 ? -4.708 -13.948 -18.604 1.00 96.31 183 GLU A CA 1
ATOM 1485 C C . GLU A 1 183 ? -6.200 -13.778 -18.942 1.00 96.31 183 GLU A C 1
ATOM 1487 O O . GLU A 1 183 ? -6.909 -14.772 -19.103 1.00 96.31 183 GLU A O 1
ATOM 1492 N N . ILE A 1 184 ? -6.693 -12.536 -19.051 1.00 95.88 184 ILE A N 1
ATOM 1493 C CA . ILE A 1 184 ? -8.091 -12.238 -19.413 1.00 95.88 184 ILE A CA 1
ATOM 1494 C C . ILE A 1 184 ? -8.379 -12.684 -20.851 1.00 95.88 184 ILE A C 1
ATOM 1496 O O . ILE A 1 184 ? -9.368 -13.370 -21.106 1.00 95.88 184 ILE A O 1
ATOM 1500 N N . ARG A 1 185 ? -7.509 -12.325 -21.804 1.00 96.19 185 ARG A N 1
ATOM 1501 C CA . ARG A 1 185 ? -7.707 -12.603 -23.238 1.00 96.19 185 ARG A CA 1
ATOM 1502 C C . ARG A 1 185 ? -7.262 -14.007 -23.655 1.00 96.19 185 ARG A C 1
ATOM 1504 O O . ARG A 1 185 ? -7.494 -14.382 -24.803 1.00 96.19 185 ARG A O 1
ATOM 1511 N N . ARG A 1 186 ? -6.613 -14.756 -22.753 1.00 96.69 186 ARG A N 1
ATOM 1512 C CA . ARG A 1 186 ? -6.031 -16.097 -22.966 1.00 96.69 186 ARG A CA 1
ATOM 1513 C C . ARG A 1 186 ? -5.101 -16.175 -24.184 1.00 96.69 186 ARG A C 1
ATOM 1515 O O . ARG A 1 186 ? -5.060 -17.187 -24.879 1.00 96.69 186 ARG A O 1
ATOM 1522 N N . LYS A 1 187 ? -4.371 -15.092 -24.458 1.00 96.62 187 LYS A N 1
ATOM 1523 C CA . LYS A 1 187 ? -3.418 -14.972 -25.571 1.00 96.62 187 LYS A CA 1
ATOM 1524 C C . LYS A 1 187 ? -2.325 -13.956 -25.230 1.00 96.62 187 LYS A C 1
ATOM 1526 O O . LYS A 1 187 ? -2.614 -13.051 -24.448 1.00 96.62 187 LYS A O 1
ATOM 1531 N N . PRO A 1 188 ? -1.125 -14.048 -25.831 1.00 97.56 188 PRO A N 1
ATOM 1532 C CA . PRO A 1 188 ? -0.074 -13.057 -25.630 1.00 97.56 188 PRO A CA 1
ATOM 1533 C C . PRO A 1 188 ? -0.530 -11.629 -25.960 1.00 97.56 188 PRO A C 1
ATOM 1535 O O . PRO A 1 188 ? -1.309 -11.407 -26.894 1.00 97.56 188 PRO A O 1
ATOM 1538 N N . VAL A 1 189 ? -0.030 -10.657 -25.200 1.00 97.44 189 VAL A N 1
ATOM 1539 C CA . VAL A 1 189 ? -0.345 -9.229 -25.336 1.00 97.44 189 VAL A CA 1
ATOM 1540 C C . VAL A 1 189 ? 0.967 -8.457 -25.364 1.00 97.44 189 VAL A C 1
ATOM 1542 O O . VAL A 1 189 ? 1.755 -8.509 -24.417 1.00 97.44 189 VAL A O 1
ATOM 1545 N N . SER A 1 190 ? 1.206 -7.737 -26.463 1.00 97.19 190 SER A N 1
ATOM 1546 C CA . SER A 1 190 ? 2.385 -6.880 -26.596 1.00 97.19 190 SER A CA 1
ATOM 1547 C C . SER A 1 190 ? 2.284 -5.658 -25.678 1.00 97.19 190 SER A C 1
ATOM 1549 O O . SER A 1 190 ? 1.194 -5.274 -25.238 1.00 97.19 190 SER A O 1
ATOM 1551 N N . MET A 1 191 ? 3.422 -5.024 -25.392 1.00 95.81 191 MET A N 1
ATOM 1552 C CA . MET A 1 191 ? 3.450 -3.841 -24.531 1.00 95.81 191 MET A CA 1
ATOM 1553 C C . MET A 1 191 ? 2.654 -2.678 -25.144 1.00 95.81 191 MET A C 1
ATOM 1555 O O . MET A 1 191 ? 1.960 -1.966 -24.429 1.00 95.81 191 MET A O 1
ATOM 1559 N N . GLU A 1 192 ? 2.667 -2.527 -26.468 1.00 96.31 192 GLU A N 1
ATOM 1560 C CA . GLU A 1 192 ? 1.911 -1.504 -27.203 1.00 96.31 192 GLU A CA 1
ATOM 1561 C C . GLU A 1 192 ? 0.404 -1.683 -26.998 1.00 96.31 192 GLU A C 1
ATOM 1563 O O . GLU A 1 192 ? -0.306 -0.723 -26.702 1.00 96.31 192 GLU A O 1
ATOM 1568 N N . VAL A 1 193 ? -0.083 -2.927 -27.086 1.00 97.56 193 VAL A N 1
ATOM 1569 C CA . VAL A 1 193 ? -1.495 -3.246 -26.848 1.00 97.56 193 VAL A CA 1
ATOM 1570 C C . VAL A 1 193 ? -1.877 -2.977 -25.392 1.00 97.56 193 VAL A C 1
ATOM 1572 O O . VAL A 1 193 ? -2.972 -2.476 -25.150 1.00 97.56 193 VAL A O 1
ATOM 1575 N N . ALA A 1 194 ? -0.997 -3.264 -24.428 1.00 97.25 194 ALA A N 1
ATOM 1576 C CA . ALA A 1 194 ? -1.239 -2.955 -23.019 1.00 97.25 194 ALA A CA 1
ATOM 1577 C C . ALA A 1 194 ? -1.225 -1.444 -22.727 1.00 97.25 194 ALA A C 1
ATOM 1579 O O . ALA A 1 194 ? -2.065 -0.972 -21.966 1.00 97.25 194 ALA A O 1
ATOM 1580 N N . VAL A 1 195 ? -0.332 -0.678 -23.360 1.00 96.94 195 VAL A N 1
ATOM 1581 C CA . VAL A 1 195 ? -0.258 0.790 -23.257 1.00 96.94 195 VAL A CA 1
ATOM 1582 C C . VAL A 1 195 ? -1.525 1.444 -23.807 1.00 96.94 195 VAL A C 1
ATOM 1584 O O . VAL A 1 195 ? -2.137 2.259 -23.118 1.00 96.94 195 VAL A O 1
ATOM 1587 N N . GLU A 1 196 ? -1.959 1.072 -25.013 1.00 96.88 196 GLU A N 1
ATOM 1588 C CA . GLU A 1 196 ? -3.186 1.616 -25.611 1.00 96.88 196 GLU A CA 1
ATOM 1589 C C . GLU A 1 196 ? -4.438 1.211 -24.826 1.00 96.88 196 GLU A C 1
ATOM 1591 O O . GLU A 1 196 ? -5.360 2.010 -24.671 1.00 96.88 196 GLU A O 1
ATOM 1596 N N . ASP A 1 197 ? -4.470 -0.003 -24.275 1.00 97.38 197 ASP A N 1
ATOM 1597 C CA . ASP A 1 197 ? -5.547 -0.466 -23.402 1.00 97.38 197 ASP A CA 1
ATOM 1598 C C . ASP A 1 197 ? -5.618 0.320 -22.084 1.00 97.38 197 ASP A C 1
ATOM 1600 O O . ASP A 1 197 ? -6.685 0.820 -21.723 1.00 97.38 197 ASP A O 1
ATOM 1604 N N . PHE A 1 198 ? -4.472 0.523 -21.427 1.00 96.38 198 PHE A N 1
ATOM 1605 C CA . PHE A 1 198 ? -4.355 1.312 -20.202 1.00 96.38 198 PHE A CA 1
ATOM 1606 C C . PHE A 1 198 ? -4.788 2.768 -20.426 1.00 96.38 198 PHE A C 1
ATOM 1608 O O . PHE A 1 198 ? -5.597 3.303 -19.667 1.00 96.38 198 PHE A O 1
ATOM 1615 N N . ILE A 1 199 ? -4.307 3.402 -21.504 1.00 95.25 199 ILE A N 1
ATOM 1616 C CA . ILE A 1 199 ? -4.704 4.767 -21.876 1.00 95.25 199 ILE A CA 1
ATOM 1617 C C . ILE A 1 199 ? -6.208 4.816 -22.153 1.00 95.25 199 ILE A C 1
ATOM 1619 O O . ILE A 1 199 ? -6.894 5.651 -21.561 1.00 95.25 199 ILE A O 1
ATOM 1623 N N . ARG A 1 200 ? -6.738 3.914 -22.992 1.00 96.44 200 ARG A N 1
ATOM 1624 C CA . ARG A 1 200 ? -8.168 3.849 -23.336 1.00 96.44 200 ARG A CA 1
ATOM 1625 C C . ARG A 1 200 ? -9.047 3.682 -22.099 1.00 96.44 200 ARG A C 1
ATOM 1627 O O . ARG A 1 200 ? -10.078 4.337 -22.020 1.00 96.44 200 ARG A O 1
ATOM 1634 N N . GLY A 1 201 ? -8.629 2.873 -21.124 1.00 95.56 201 GLY A N 1
ATOM 1635 C CA . GLY A 1 201 ? -9.332 2.723 -19.849 1.00 95.56 201 GLY A CA 1
ATOM 1636 C C . GLY A 1 201 ? -9.507 4.050 -19.105 1.00 95.56 201 GLY A C 1
ATOM 1637 O O . GLY A 1 201 ? -10.583 4.302 -18.569 1.00 95.56 201 GLY A O 1
ATOM 1638 N N . THR A 1 202 ? -8.476 4.905 -19.095 1.00 94.50 202 THR A N 1
ATOM 1639 C CA . THR A 1 202 ? -8.488 6.207 -18.391 1.00 94.50 202 THR A CA 1
ATOM 1640 C C . THR A 1 202 ? -9.235 7.330 -19.116 1.00 94.50 202 THR A C 1
ATOM 1642 O O . THR A 1 202 ? -9.553 8.337 -18.484 1.00 94.50 202 THR A O 1
ATOM 1645 N N . GLN A 1 203 ? -9.506 7.193 -20.419 1.00 94.12 203 GLN A N 1
ATOM 1646 C CA . GLN A 1 203 ? -10.292 8.173 -21.179 1.00 94.12 203 GLN A CA 1
ATOM 1647 C C . GLN A 1 203 ? -11.767 8.137 -20.748 1.00 94.12 203 GLN A C 1
ATOM 1649 O O . GLN A 1 203 ? -12.243 7.088 -20.310 1.00 94.12 203 GLN A O 1
ATOM 1654 N N . PRO A 1 204 ? -12.533 9.228 -20.927 1.00 94.62 204 PRO A N 1
ATOM 1655 C CA . PRO A 1 204 ? -13.974 9.193 -20.720 1.00 94.62 204 PRO A CA 1
ATOM 1656 C C . PRO A 1 204 ? -14.672 8.083 -21.511 1.00 94.62 204 PRO A C 1
ATOM 1658 O O . PRO A 1 204 ? -14.369 7.850 -22.680 1.00 94.62 204 PRO A O 1
ATOM 1661 N N . GLY A 1 205 ? -15.592 7.375 -20.852 1.00 93.69 205 GLY A N 1
ATOM 1662 C CA . GLY A 1 205 ? -16.229 6.165 -21.386 1.00 93.69 205 GLY A CA 1
ATOM 1663 C C . GLY A 1 205 ? -15.376 4.891 -21.282 1.00 93.69 205 GLY A C 1
ATOM 1664 O O . GLY A 1 205 ? -15.920 3.798 -21.419 1.00 93.69 205 GLY A O 1
ATOM 1665 N N . GLY A 1 206 ? -14.079 4.998 -20.983 1.00 96.12 206 GLY A N 1
ATOM 1666 C CA . GLY A 1 206 ? -13.209 3.867 -20.671 1.00 96.12 206 GLY A CA 1
ATOM 1667 C C . GLY A 1 206 ? -13.553 3.206 -19.333 1.00 96.12 206 GLY A C 1
ATOM 1668 O O . GLY A 1 206 ? -14.070 3.839 -18.419 1.00 96.12 206 GLY A O 1
ATOM 1669 N N . GLU A 1 207 ? -13.255 1.915 -19.209 1.00 96.12 207 GLU A N 1
ATOM 1670 C CA . GLU A 1 207 ? -13.642 1.066 -18.069 1.00 96.12 207 GLU A CA 1
ATOM 1671 C C . GLU A 1 207 ? -13.087 1.565 -16.714 1.00 96.12 207 GLU A C 1
ATOM 1673 O O . GLU A 1 207 ? -13.803 1.577 -15.713 1.00 96.12 207 GLU A O 1
ATOM 1678 N N . TYR A 1 208 ? -11.869 2.119 -16.690 1.00 96.69 208 TYR A N 1
ATOM 1679 C CA . TYR A 1 208 ? -11.323 2.773 -15.494 1.00 96.69 208 TYR A CA 1
ATOM 1680 C C . TYR A 1 208 ? -12.047 4.093 -15.160 1.00 96.69 208 TYR A C 1
ATOM 1682 O O . TYR A 1 208 ? -12.284 4.402 -13.992 1.00 96.69 208 TYR A O 1
ATOM 1690 N N . PHE A 1 209 ? -12.437 4.873 -16.171 1.00 97.00 209 PHE A N 1
ATOM 1691 C CA . PHE A 1 209 ? -13.206 6.104 -15.978 1.00 97.00 209 PHE A CA 1
ATOM 1692 C C . PHE A 1 209 ? -14.635 5.817 -15.483 1.00 97.00 209 PHE A C 1
ATOM 1694 O O . PHE A 1 209 ? -15.117 6.500 -14.583 1.00 97.00 209 PHE A O 1
ATOM 1701 N N . GLN A 1 210 ? -15.277 4.755 -15.980 1.00 97.31 210 GLN A N 1
ATOM 1702 C CA . GLN A 1 210 ? -16.584 4.293 -15.493 1.00 97.31 210 GLN A CA 1
ATOM 1703 C C . GLN A 1 210 ? -16.542 3.893 -14.007 1.00 97.31 210 GLN A C 1
ATOM 1705 O O . GLN A 1 210 ? -17.473 4.207 -13.263 1.00 97.31 210 GLN A O 1
ATOM 1710 N N . PHE A 1 211 ? -15.450 3.268 -13.544 1.00 98.00 211 PHE A N 1
ATOM 1711 C CA . PHE A 1 211 ? -15.241 2.992 -12.116 1.00 98.00 211 PHE A CA 1
ATOM 1712 C C . PHE A 1 211 ? -15.243 4.282 -11.279 1.00 98.00 211 PHE A C 1
ATOM 1714 O O . PHE A 1 211 ? -15.894 4.330 -10.234 1.00 98.00 211 PHE A O 1
ATOM 1721 N N . LEU A 1 212 ? -14.567 5.339 -11.745 1.00 97.38 212 LEU A N 1
ATOM 1722 C CA . LEU A 1 212 ? -14.563 6.642 -11.070 1.00 97.38 212 LEU A CA 1
ATOM 1723 C C . LEU A 1 212 ? -15.965 7.269 -11.037 1.00 97.38 212 LEU A C 1
ATOM 1725 O O . LEU A 1 212 ? -16.397 7.751 -9.996 1.00 97.38 212 LEU A O 1
ATOM 1729 N N . GLU A 1 213 ? -16.715 7.203 -12.138 1.00 97.31 213 GLU A N 1
ATOM 1730 C CA . GLU A 1 213 ? -18.074 7.760 -12.223 1.00 97.31 213 GLU A CA 1
ATOM 1731 C C . GLU A 1 213 ? -19.092 7.050 -11.316 1.00 97.31 213 GLU A C 1
ATOM 1733 O O . GLU A 1 213 ? -20.053 7.675 -10.871 1.00 97.31 213 GLU A O 1
ATOM 1738 N N . ARG A 1 214 ? -18.863 5.768 -11.007 1.00 97.88 214 ARG A N 1
ATOM 1739 C CA . ARG A 1 214 ? -19.646 4.963 -10.047 1.00 97.88 214 ARG A CA 1
ATOM 1740 C C . ARG A 1 214 ? -19.174 5.104 -8.593 1.00 97.88 214 ARG A C 1
ATOM 1742 O O . ARG A 1 214 ? -19.798 4.542 -7.688 1.00 97.88 214 ARG A O 1
ATOM 1749 N N . SER A 1 215 ? -18.075 5.824 -8.379 1.00 97.88 215 SER A N 1
ATOM 1750 C CA . SER A 1 215 ? -17.444 6.056 -7.080 1.00 97.88 215 SER A CA 1
ATOM 1751 C C . SER A 1 215 ? -17.714 7.471 -6.561 1.00 97.88 215 SER A C 1
ATOM 1753 O O . SER A 1 215 ? -18.270 8.310 -7.258 1.00 97.88 215 SER A O 1
ATOM 1755 N N . GLN A 1 216 ? -17.337 7.742 -5.315 1.00 97.25 216 GLN A N 1
ATOM 1756 C CA . GLN A 1 216 ? -17.548 9.023 -4.634 1.00 97.25 216 GLN A CA 1
ATOM 1757 C C . GLN A 1 216 ? -16.319 9.402 -3.791 1.00 97.25 216 GLN A C 1
ATOM 1759 O O . GLN A 1 216 ? -15.511 8.538 -3.459 1.00 97.25 216 GLN A O 1
ATOM 1764 N N . ILE A 1 217 ? -16.147 10.676 -3.427 1.00 94.81 217 ILE A N 1
ATOM 1765 C CA . ILE A 1 217 ? -15.002 11.116 -2.601 1.00 94.81 217 ILE A CA 1
ATOM 1766 C C . ILE A 1 217 ? -15.179 10.715 -1.136 1.00 94.81 217 ILE A C 1
ATOM 1768 O O . ILE A 1 217 ? -14.215 10.368 -0.454 1.00 94.81 217 ILE A O 1
ATOM 1772 N N . VAL A 1 218 ? -16.415 10.772 -0.651 1.00 95.31 218 VAL A N 1
ATOM 1773 C CA . VAL A 1 218 ? -16.753 10.518 0.746 1.00 95.31 218 VAL A CA 1
ATOM 1774 C C . VAL A 1 218 ? -18.038 9.710 0.827 1.00 95.31 218 VAL A C 1
ATOM 1776 O O . VAL A 1 218 ? -19.011 9.987 0.128 1.00 95.31 218 VAL A O 1
ATOM 1779 N N . ALA A 1 219 ? -18.046 8.696 1.683 1.00 96.31 219 ALA A N 1
ATOM 1780 C CA . ALA A 1 219 ? -19.229 7.910 1.990 1.00 96.31 219 ALA A CA 1
ATOM 1781 C C . ALA A 1 219 ? -19.598 8.100 3.462 1.00 96.31 219 ALA A C 1
ATOM 1783 O O . ALA A 1 219 ? -18.725 8.083 4.325 1.00 96.31 219 ALA A O 1
ATOM 1784 N N . ILE A 1 220 ? -20.887 8.229 3.761 1.00 94.94 220 ILE A N 1
ATOM 1785 C CA . ILE A 1 220 ? -21.404 8.103 5.127 1.00 94.94 220 ILE A CA 1
ATOM 1786 C C . ILE A 1 220 ? -22.266 6.841 5.167 1.00 94.94 220 ILE A C 1
ATOM 1788 O O . ILE A 1 220 ? -23.085 6.612 4.269 1.00 94.94 220 ILE A O 1
ATOM 1792 N N . ASP A 1 221 ? -22.058 5.999 6.174 1.00 93.19 221 ASP A N 1
ATOM 1793 C CA . ASP A 1 221 ? -22.902 4.843 6.474 1.00 93.19 221 ASP A CA 1
ATOM 1794 C C . ASP A 1 221 ? -23.237 4.855 7.963 1.00 93.19 221 ASP A C 1
ATOM 1796 O O . ASP A 1 221 ? -22.338 4.906 8.798 1.00 93.19 221 ASP A O 1
ATOM 1800 N N . GLU A 1 222 ? -24.528 4.893 8.289 1.00 89.31 222 GLU A N 1
ATOM 1801 C CA . GLU A 1 222 ? -25.032 5.094 9.654 1.00 89.31 222 GLU A CA 1
ATOM 1802 C C . GLU A 1 222 ? -24.344 6.270 10.386 1.00 89.31 222 GLU A C 1
ATOM 1804 O O . GLU A 1 222 ? -24.569 7.435 10.036 1.00 89.31 222 GLU A O 1
ATOM 1809 N N . ASN A 1 223 ? -23.515 5.976 11.395 1.00 90.75 223 ASN A N 1
ATOM 1810 C CA . ASN A 1 223 ? -22.740 6.917 12.213 1.00 90.75 223 ASN A CA 1
ATOM 1811 C C . ASN A 1 223 ? -21.242 6.970 11.840 1.00 90.75 223 ASN A C 1
ATOM 1813 O O . ASN A 1 223 ? -20.453 7.547 12.595 1.00 90.75 223 ASN A O 1
ATOM 1817 N N . ALA A 1 224 ? -20.847 6.376 10.711 1.00 91.88 224 ALA A N 1
ATOM 1818 C CA . ALA A 1 224 ? -19.474 6.319 10.228 1.00 91.88 224 ALA A CA 1
ATOM 1819 C C . ALA A 1 224 ? -19.273 7.124 8.935 1.00 91.88 224 ALA A C 1
ATOM 1821 O O . ALA A 1 224 ? -20.070 7.037 8.000 1.00 91.88 224 ALA A O 1
ATOM 1822 N N . ILE A 1 225 ? -18.176 7.881 8.869 1.00 93.44 225 ILE A N 1
ATOM 1823 C CA . ILE A 1 225 ? -17.680 8.525 7.649 1.00 93.44 225 ILE A CA 1
ATOM 1824 C C . ILE A 1 225 ? -16.461 7.765 7.125 1.00 93.44 225 ILE A C 1
ATOM 1826 O O . ILE A 1 225 ? -15.548 7.433 7.880 1.00 93.44 225 ILE A O 1
ATOM 1830 N N . PHE A 1 226 ? -16.452 7.504 5.823 1.00 93.81 226 PHE A N 1
ATOM 1831 C CA . PHE A 1 226 ? -15.386 6.824 5.103 1.00 93.81 226 PHE A CA 1
ATOM 1832 C C . PHE A 1 226 ? -14.843 7.788 4.056 1.00 93.81 226 PHE A C 1
ATOM 1834 O O . PHE A 1 226 ? -15.546 8.163 3.114 1.00 93.81 226 PHE A O 1
ATOM 1841 N N . ILE A 1 227 ? -13.593 8.203 4.233 1.00 90.75 227 ILE A N 1
ATOM 1842 C CA . ILE A 1 227 ? -12.921 9.140 3.335 1.00 90.75 227 ILE A CA 1
ATOM 1843 C C . ILE A 1 227 ? -11.457 8.747 3.182 1.00 90.75 227 ILE A C 1
ATOM 1845 O O . ILE A 1 227 ? -10.776 8.357 4.137 1.00 90.75 227 ILE A O 1
ATOM 1849 N N . ARG A 1 228 ? -10.939 8.857 1.959 1.00 86.12 228 ARG A N 1
ATOM 1850 C CA . ARG A 1 228 ? -9.513 8.669 1.729 1.00 86.12 228 ARG A CA 1
ATOM 1851 C C . ARG A 1 228 ? -8.749 9.883 2.243 1.00 86.12 228 ARG A C 1
ATOM 1853 O O . ARG A 1 228 ? -8.945 10.977 1.743 1.00 86.12 228 ARG A O 1
ATOM 1860 N N . GLY A 1 229 ? -7.839 9.685 3.194 1.00 78.81 229 GLY A N 1
ATOM 1861 C CA . GLY A 1 229 ? -6.915 10.736 3.633 1.00 78.81 229 GLY A CA 1
ATOM 1862 C C . GLY A 1 229 ? -7.377 11.621 4.796 1.00 78.81 229 GLY A C 1
ATOM 1863 O O . GLY A 1 229 ? -6.578 12.409 5.289 1.00 78.81 229 GLY A O 1
ATOM 1864 N N . GLY A 1 230 ? -8.605 11.436 5.283 1.00 78.81 230 GLY A N 1
ATOM 1865 C CA . GLY A 1 230 ? -9.082 12.012 6.543 1.00 78.81 230 GLY A CA 1
ATOM 1866 C C . GLY A 1 230 ? -9.637 13.436 6.470 1.00 78.81 230 GLY A C 1
ATOM 1867 O O . GLY A 1 230 ? -9.370 14.214 5.545 1.00 78.81 230 GLY A O 1
ATOM 1868 N N . VAL A 1 231 ? -10.417 13.768 7.494 1.00 81.81 231 VAL A N 1
ATOM 1869 C CA . VAL A 1 231 ? -10.989 15.090 7.746 1.00 81.81 231 VAL A CA 1
ATOM 1870 C C . VAL A 1 231 ? -10.034 15.897 8.636 1.00 81.81 231 VAL A C 1
ATOM 1872 O O . VAL A 1 231 ? -9.444 15.395 9.589 1.00 81.81 231 VAL A O 1
ATOM 1875 N N . ARG A 1 232 ? -9.839 17.171 8.300 1.00 85.88 232 ARG A N 1
ATOM 1876 C CA . ARG A 1 232 ? -8.920 18.120 8.947 1.00 85.88 232 ARG A CA 1
ATOM 1877 C C . ARG A 1 232 ? -9.572 19.497 8.979 1.00 85.88 232 ARG A C 1
ATOM 1879 O O . ARG A 1 232 ? -10.294 19.825 8.049 1.00 85.88 232 ARG A O 1
ATOM 1886 N N . GLU A 1 233 ? -9.232 20.355 9.938 1.00 84.12 233 GLU A N 1
ATOM 1887 C CA . GLU A 1 233 ? -9.740 21.744 10.010 1.00 84.12 233 GLU A CA 1
ATOM 1888 C C . GLU A 1 233 ? -9.726 22.481 8.661 1.00 84.12 233 GLU A C 1
ATOM 1890 O O . GLU A 1 233 ? -10.713 23.086 8.262 1.00 84.12 233 GLU A O 1
ATOM 1895 N N . LYS A 1 234 ? -8.624 22.359 7.909 1.00 84.31 234 LYS A N 1
ATOM 1896 C CA . LYS A 1 234 ? -8.449 23.014 6.603 1.00 84.31 234 LYS A CA 1
ATOM 1897 C C . LYS A 1 234 ? -9.340 22.483 5.467 1.00 84.31 234 LYS A C 1
ATOM 1899 O O . LYS A 1 234 ? -9.391 23.114 4.415 1.00 84.31 234 LYS A O 1
ATOM 1904 N N . ASN A 1 235 ? -9.948 21.300 5.608 1.00 85.06 235 ASN A N 1
ATOM 1905 C CA . ASN A 1 235 ? -10.796 20.684 4.575 1.00 85.06 235 ASN A CA 1
ATOM 1906 C C . ASN A 1 235 ? -12.207 20.304 5.063 1.00 85.06 235 ASN A C 1
ATOM 1908 O O . ASN A 1 235 ? -13.066 20.028 4.227 1.00 85.06 235 ASN A O 1
ATOM 1912 N N . MET A 1 236 ? -12.466 20.317 6.375 1.00 88.06 236 MET A N 1
ATOM 1913 C CA . MET A 1 236 ? -13.767 19.991 6.948 1.00 88.06 236 MET A CA 1
ATOM 1914 C C . MET A 1 236 ? -14.801 21.039 6.541 1.00 88.06 236 MET A C 1
ATOM 1916 O O . MET A 1 236 ? -14.590 22.245 6.686 1.00 88.06 236 MET A O 1
ATOM 1920 N N . GLY A 1 237 ? -15.905 20.572 5.967 1.00 91.69 237 GLY A N 1
ATOM 1921 C CA . GLY A 1 237 ? -16.943 21.449 5.444 1.00 91.69 237 GLY A CA 1
ATOM 1922 C C . GLY A 1 237 ? -16.571 22.180 4.153 1.00 91.69 237 GLY A C 1
ATOM 1923 O O . GLY A 1 237 ? -17.435 22.834 3.583 1.00 91.69 237 GLY A O 1
ATOM 1924 N N . SER A 1 238 ? -15.336 22.085 3.656 1.00 93.19 238 SER A N 1
ATOM 1925 C CA . SER A 1 238 ? -14.888 22.824 2.472 1.00 93.19 238 SER A CA 1
ATOM 1926 C C . SER A 1 238 ? -15.132 22.036 1.186 1.00 93.19 238 SER A C 1
ATOM 1928 O O . SER A 1 238 ? -14.870 20.833 1.116 1.00 93.19 238 SER A O 1
ATOM 1930 N N . ILE A 1 239 ? -15.576 22.726 0.135 1.00 93.88 239 ILE A N 1
ATOM 1931 C CA . ILE A 1 239 ? -15.683 22.180 -1.225 1.00 93.88 239 ILE A CA 1
ATOM 1932 C C . ILE A 1 239 ? -14.709 22.955 -2.115 1.00 93.88 239 ILE A C 1
ATOM 1934 O O . ILE A 1 239 ? -14.732 24.187 -2.073 1.00 93.88 239 ILE A O 1
ATOM 1938 N N . PRO A 1 240 ? -13.857 22.297 -2.923 1.00 91.25 240 PRO A N 1
ATOM 1939 C CA . PRO A 1 240 ? -12.920 23.014 -3.781 1.00 91.25 240 PRO A CA 1
ATOM 1940 C C . PRO A 1 240 ? -13.644 23.966 -4.738 1.00 91.25 240 PRO A C 1
ATOM 1942 O O . PRO A 1 240 ? -14.718 23.648 -5.244 1.00 91.25 240 PRO A O 1
ATOM 1945 N N . GLU A 1 241 ? -13.048 25.136 -4.980 1.00 91.12 241 GLU A N 1
ATOM 1946 C CA . GLU A 1 241 ? -13.622 26.250 -5.764 1.00 91.12 241 GLU A CA 1
ATOM 1947 C C . GLU A 1 241 ? -14.872 26.915 -5.149 1.00 91.12 241 GLU A C 1
ATOM 1949 O O . GLU A 1 241 ? -15.331 27.932 -5.668 1.00 91.12 241 GLU A O 1
ATOM 1954 N N . SER A 1 242 ? -15.397 26.412 -4.027 1.00 92.94 242 SER A N 1
ATOM 1955 C CA . SER A 1 242 ? -16.468 27.068 -3.278 1.00 92.94 242 SER A CA 1
ATOM 1956 C C . SER A 1 242 ? -15.916 27.959 -2.167 1.00 92.94 242 SER A C 1
ATOM 1958 O O . SER A 1 242 ? -14.920 27.634 -1.524 1.00 92.94 242 SER A O 1
ATOM 1960 N N . LYS A 1 243 ? -16.613 29.069 -1.898 1.00 92.12 243 LYS A N 1
ATOM 1961 C CA . LYS A 1 243 ? -16.429 29.872 -0.676 1.00 92.12 243 LYS A CA 1
ATOM 1962 C C . LYS A 1 243 ? -17.295 29.375 0.489 1.00 92.12 243 LYS A C 1
ATOM 1964 O O . LYS A 1 243 ? -17.116 29.833 1.611 1.00 92.12 243 LYS A O 1
ATOM 1969 N N . SER A 1 244 ? -18.251 28.481 0.231 1.00 91.75 244 SER A N 1
ATOM 1970 C CA . SER A 1 244 ? -19.139 27.934 1.258 1.00 91.75 244 SER A CA 1
ATOM 1971 C C . SER A 1 244 ? -18.403 26.910 2.116 1.00 91.75 244 SER A C 1
ATOM 1973 O O . SER A 1 244 ? -17.871 25.932 1.586 1.00 91.75 244 SER A O 1
ATOM 1975 N N . GLN A 1 245 ? -18.457 27.103 3.431 1.00 93.44 245 GLN A N 1
ATOM 1976 C CA . GLN A 1 245 ? -18.074 26.103 4.417 1.00 93.44 245 GLN A CA 1
ATOM 1977 C C . GLN A 1 245 ? -19.336 25.544 5.080 1.00 93.44 245 GLN A C 1
ATOM 1979 O O . GLN A 1 245 ? -20.213 26.296 5.502 1.00 93.44 245 GLN A O 1
ATOM 1984 N N . TYR A 1 246 ? -19.434 24.222 5.148 1.00 95.25 246 TYR A N 1
ATOM 1985 C CA . TYR A 1 246 ? -20.545 23.506 5.766 1.00 95.25 246 TYR A CA 1
ATOM 1986 C C . TYR A 1 246 ? -20.182 23.172 7.216 1.00 95.25 246 TYR A C 1
ATOM 1988 O O . TYR A 1 246 ? -19.075 22.715 7.482 1.00 95.25 246 TYR A O 1
ATOM 1996 N N . SER A 1 247 ? -21.103 23.372 8.159 1.00 94.00 247 SER A N 1
ATOM 1997 C CA . SER A 1 247 ? -20.910 23.050 9.585 1.00 94.00 247 SER A CA 1
ATOM 1998 C C . SER A 1 247 ? -21.281 21.605 9.949 1.00 94.00 247 SER A C 1
ATOM 2000 O O . SER A 1 247 ? -21.065 21.185 11.083 1.00 94.00 247 SER A O 1
ATOM 2002 N N . ASN A 1 248 ? -21.810 20.839 8.990 1.00 92.94 248 ASN A N 1
ATOM 2003 C CA . ASN A 1 248 ? -22.279 19.469 9.163 1.00 92.94 248 ASN A CA 1
ATOM 2004 C C . ASN A 1 248 ? -21.756 18.566 8.031 1.00 92.94 248 ASN A C 1
ATOM 2006 O O . ASN A 1 248 ? -21.921 18.851 6.843 1.00 92.94 248 ASN A O 1
ATOM 2010 N N . ALA A 1 249 ? -21.154 17.440 8.407 1.00 94.31 249 ALA A N 1
ATOM 2011 C CA . ALA A 1 249 ? -20.588 16.446 7.508 1.00 94.31 249 ALA A CA 1
ATOM 2012 C C . ALA A 1 249 ? -21.633 15.750 6.621 1.00 94.31 249 ALA A C 1
ATOM 2014 O O . ALA A 1 249 ? -21.296 15.348 5.507 1.00 94.31 249 ALA A O 1
ATOM 2015 N N . ARG A 1 250 ? -22.890 15.629 7.076 1.00 95.38 250 ARG A N 1
ATOM 2016 C CA . ARG A 1 250 ? -23.993 15.059 6.281 1.00 95.38 250 ARG A CA 1
ATOM 2017 C C . ARG A 1 250 ? -24.469 15.988 5.168 1.00 95.38 250 ARG A C 1
ATOM 2019 O O . ARG A 1 250 ? -24.937 15.476 4.159 1.00 95.38 250 ARG A O 1
ATOM 2026 N N . ASP A 1 251 ? -24.283 17.298 5.313 1.00 96.06 251 ASP A N 1
ATOM 2027 C CA . ASP A 1 251 ? -24.577 18.282 4.262 1.00 96.06 251 ASP A CA 1
ATOM 2028 C C . ASP A 1 251 ? -23.365 18.477 3.337 1.00 96.06 251 ASP A C 1
ATOM 2030 O O . ASP A 1 251 ? -23.492 18.551 2.113 1.00 96.06 251 ASP A O 1
ATOM 2034 N N . TRP A 1 252 ? -22.162 18.476 3.922 1.00 95.56 252 TRP A N 1
ATOM 2035 C CA . TRP A 1 252 ? -20.888 18.552 3.209 1.00 95.56 252 TRP A CA 1
ATOM 2036 C C . TRP A 1 252 ? -20.668 17.381 2.246 1.00 95.56 252 TRP A C 1
ATOM 2038 O O . TRP A 1 252 ? -20.308 17.602 1.091 1.00 95.56 252 TRP A O 1
ATOM 2048 N N . ALA A 1 253 ? -20.873 16.137 2.695 1.00 95.50 253 ALA A N 1
ATOM 2049 C CA . ALA A 1 253 ? -20.507 14.953 1.920 1.00 95.50 253 ALA A CA 1
ATOM 2050 C C . ALA A 1 253 ? -21.263 14.828 0.576 1.00 95.50 253 ALA A C 1
ATOM 2052 O O . ALA A 1 253 ? -20.597 14.658 -0.450 1.00 95.50 253 ALA A O 1
ATOM 2053 N N . PRO A 1 254 ? -22.603 14.989 0.508 1.00 96.81 254 PRO A N 1
ATOM 2054 C CA . PRO A 1 254 ? -23.328 15.045 -0.760 1.00 96.81 254 PRO A CA 1
ATOM 2055 C C . PRO A 1 254 ? -22.831 16.163 -1.676 1.00 96.81 254 PRO A C 1
ATOM 2057 O O . PRO A 1 254 ? -22.672 15.940 -2.872 1.00 96.81 254 PRO A O 1
ATOM 2060 N N . LYS A 1 255 ? -22.532 17.346 -1.128 1.00 97.31 255 LYS A N 1
ATOM 2061 C CA . LYS A 1 255 ? -22.112 18.517 -1.911 1.00 97.31 255 LYS A CA 1
ATOM 2062 C C . LYS A 1 255 ? -20.677 18.397 -2.441 1.00 97.31 255 LYS A C 1
ATOM 2064 O O . LYS A 1 255 ? -20.394 18.820 -3.562 1.00 97.31 255 LYS A O 1
ATOM 2069 N N . LEU A 1 256 ? -19.787 17.748 -1.692 1.00 95.38 256 LEU A N 1
ATOM 2070 C CA . LEU A 1 256 ? -18.447 17.372 -2.144 1.00 95.38 256 LEU A CA 1
ATOM 2071 C C . LEU A 1 256 ? -18.497 16.303 -3.253 1.00 95.38 256 LEU A C 1
ATOM 2073 O O . LEU A 1 256 ? -17.763 16.399 -4.238 1.00 95.38 256 LEU A O 1
ATOM 2077 N N . ASN A 1 257 ? -19.398 15.323 -3.139 1.00 97.25 257 ASN A N 1
ATOM 2078 C CA . ASN A 1 257 ? -19.624 14.324 -4.187 1.00 97.25 257 ASN A CA 1
ATOM 2079 C C . ASN A 1 257 ? -20.298 14.934 -5.436 1.00 97.25 257 ASN A C 1
ATOM 2081 O O . ASN A 1 257 ? -19.938 14.590 -6.558 1.00 97.25 257 ASN A O 1
ATOM 2085 N N . GLU A 1 258 ? -21.213 15.892 -5.277 1.00 97.38 258 GLU A N 1
ATOM 2086 C CA . GLU A 1 258 ? -21.805 16.655 -6.387 1.00 97.38 258 GLU A CA 1
ATOM 2087 C C . GLU A 1 258 ? -20.725 17.418 -7.175 1.00 97.38 258 GLU A C 1
ATOM 2089 O O . GLU A 1 258 ? -20.668 17.330 -8.405 1.00 97.38 258 GLU A O 1
ATOM 2094 N N . TRP A 1 259 ? -19.807 18.098 -6.474 1.00 95.81 259 TRP A N 1
ATOM 2095 C CA . TRP A 1 259 ? -18.631 18.730 -7.083 1.00 95.81 259 TRP A CA 1
ATOM 2096 C C . TRP A 1 259 ? -17.765 17.716 -7.846 1.00 95.81 259 TRP A C 1
ATOM 2098 O O . TRP A 1 259 ? -17.405 17.960 -9.001 1.00 95.81 259 TRP A O 1
ATOM 2108 N N . TYR A 1 260 ? -17.487 16.557 -7.243 1.00 95.94 260 TYR A N 1
ATOM 2109 C CA . TYR A 1 260 ? -16.714 15.478 -7.860 1.00 95.94 260 TYR A CA 1
ATOM 2110 C C . TYR A 1 260 ? -17.324 14.995 -9.184 1.00 95.94 260 TYR A C 1
ATOM 2112 O O . TYR A 1 260 ? -16.662 15.021 -10.227 1.00 95.94 260 TYR A O 1
ATOM 2120 N N . HIS A 1 261 ? -18.606 14.622 -9.172 1.00 96.69 261 HIS A N 1
ATOM 2121 C CA . HIS A 1 261 ? -19.299 14.150 -10.369 1.00 96.69 261 HIS A CA 1
ATOM 2122 C C . HIS A 1 261 ? -19.428 15.249 -11.432 1.00 96.69 261 HIS A C 1
ATOM 2124 O O . HIS A 1 261 ? -19.298 14.959 -12.620 1.00 96.69 261 HIS A O 1
ATOM 2130 N N . LYS A 1 262 ? -19.589 16.522 -11.040 1.00 95.75 262 LYS A N 1
ATOM 2131 C CA . LYS A 1 262 ? -19.561 17.661 -11.974 1.00 95.75 262 LYS A CA 1
ATOM 2132 C C . LYS A 1 262 ? -18.211 17.783 -12.694 1.00 95.75 262 LYS A C 1
ATOM 2134 O O . LYS A 1 262 ? -18.190 18.087 -13.888 1.00 95.75 262 LYS A O 1
ATOM 2139 N N . LYS A 1 263 ? -17.090 17.514 -12.010 1.00 94.06 263 LYS A N 1
ATOM 2140 C CA . LYS A 1 263 ? -15.746 17.514 -12.618 1.00 94.06 263 LYS A CA 1
ATOM 2141 C C . LYS A 1 263 ? -15.555 16.346 -13.585 1.00 94.06 263 LYS A C 1
ATOM 2143 O O . LYS A 1 263 ? -15.102 16.586 -14.702 1.00 94.06 263 LYS A O 1
ATOM 2148 N N . LEU A 1 264 ? -15.957 15.127 -13.212 1.00 94.25 264 LEU A N 1
ATOM 2149 C CA . LEU A 1 264 ? -15.925 13.976 -14.127 1.00 94.25 264 LEU A CA 1
ATOM 2150 C C . LEU A 1 264 ? -16.815 14.196 -15.356 1.00 94.25 264 LEU A C 1
ATOM 2152 O O . LEU A 1 264 ? -16.357 14.005 -16.482 1.00 94.25 264 LEU A O 1
ATOM 2156 N N . LYS A 1 265 ? -18.047 14.683 -15.166 1.00 94.81 265 LYS A N 1
ATOM 2157 C CA . LYS A 1 265 ? -18.959 14.996 -16.272 1.00 94.81 265 LYS A CA 1
ATOM 2158 C C . LYS A 1 265 ? -18.342 16.008 -17.239 1.00 94.81 265 LYS A C 1
ATOM 2160 O O . LYS A 1 265 ? -18.305 15.757 -18.434 1.00 94.81 265 LYS A O 1
ATOM 2165 N N . GLY A 1 266 ? -17.773 17.110 -16.749 1.00 91.94 266 GLY A N 1
ATOM 2166 C CA . GLY A 1 266 ? -17.131 18.087 -17.634 1.00 91.94 266 GLY A CA 1
ATOM 2167 C C . GLY A 1 266 ? -15.854 17.579 -18.329 1.00 91.94 266 GLY A C 1
ATOM 2168 O O . GLY A 1 266 ? -15.482 18.124 -19.367 1.00 91.94 266 GLY A O 1
ATOM 2169 N N . MET A 1 267 ? -15.191 16.537 -17.804 1.00 90.31 267 MET A N 1
ATOM 2170 C CA . MET A 1 267 ? -14.140 15.812 -18.535 1.00 90.31 267 MET A CA 1
ATOM 2171 C C . MET A 1 267 ? -14.733 14.942 -19.649 1.00 90.31 267 MET A C 1
ATOM 2173 O O . MET A 1 267 ? -14.187 14.923 -20.749 1.00 90.31 267 MET A O 1
ATOM 2177 N N . ARG A 1 268 ? -15.849 14.250 -19.376 1.00 92.69 268 ARG A N 1
ATOM 2178 C CA . ARG A 1 268 ? -16.580 13.430 -20.354 1.00 92.69 268 ARG A CA 1
ATOM 2179 C C . ARG A 1 268 ? -17.131 14.260 -21.507 1.00 92.69 268 ARG A C 1
ATOM 2181 O O . ARG A 1 268 ? -16.932 13.899 -22.660 1.00 92.69 268 ARG A O 1
ATOM 2188 N N . ASP A 1 269 ? -17.744 15.394 -21.196 1.00 91.94 269 ASP A N 1
ATOM 2189 C CA . ASP A 1 269 ? -18.363 16.286 -22.176 1.00 91.94 269 ASP A CA 1
ATOM 2190 C C . ASP A 1 269 ? -17.324 17.085 -23.001 1.00 91.94 269 ASP A C 1
ATOM 2192 O O . ASP A 1 269 ? -17.695 17.948 -23.790 1.00 91.94 269 ASP A O 1
ATOM 2196 N N . GLY A 1 270 ? -16.013 16.896 -22.779 1.00 85.88 270 GLY A N 1
ATOM 2197 C CA . GLY A 1 270 ? -14.934 17.657 -23.436 1.00 85.88 270 GLY A CA 1
ATOM 2198 C C . GLY A 1 270 ? -14.843 19.142 -23.041 1.00 85.88 270 GLY A C 1
ATOM 2199 O O . GLY A 1 270 ? -13.869 19.814 -23.379 1.00 85.88 270 GLY A O 1
ATOM 2200 N N . ASN A 1 271 ? -15.818 19.637 -22.273 1.00 78.38 271 ASN A N 1
ATOM 2201 C CA . ASN A 1 271 ? -15.978 21.026 -21.837 1.00 78.38 271 ASN A CA 1
ATOM 2202 C C . ASN A 1 271 ? -14.822 21.564 -20.983 1.00 78.38 271 ASN A C 1
ATOM 2204 O O . ASN A 1 271 ? -14.710 22.772 -20.776 1.00 78.38 271 ASN A O 1
ATOM 2208 N N . LEU A 1 272 ? -13.956 20.690 -20.471 1.00 69.38 272 LEU A N 1
ATOM 2209 C CA . LEU A 1 272 ? -12.847 21.075 -19.617 1.00 69.38 272 LEU A CA 1
ATOM 2210 C C . LEU A 1 272 ? -11.486 20.813 -20.284 1.00 69.38 272 LEU A C 1
ATOM 2212 O O . LEU A 1 272 ? -11.029 19.676 -20.415 1.00 69.38 272 LEU A O 1
ATOM 2216 N N . LYS A 1 273 ? -10.797 21.902 -20.649 1.00 61.56 273 LYS A N 1
ATOM 2217 C CA . LYS A 1 273 ? -9.496 21.913 -21.343 1.00 61.56 273 LYS A CA 1
ATOM 2218 C C . LYS A 1 273 ? -8.327 21.466 -20.442 1.00 61.56 273 LYS A C 1
ATOM 2220 O O . LYS A 1 273 ? -7.473 22.262 -20.076 1.00 61.56 273 LYS A O 1
ATOM 2225 N N . GLY A 1 274 ? -8.275 20.183 -20.083 1.00 55.56 274 GLY A N 1
ATOM 2226 C CA . GLY A 1 274 ? -7.118 19.528 -19.444 1.00 55.56 274 GLY A CA 1
ATOM 2227 C C . GLY A 1 274 ? -6.863 19.840 -17.960 1.00 55.56 274 GLY A C 1
ATOM 2228 O O . GLY A 1 274 ? -6.136 19.099 -17.308 1.00 55.56 274 GLY A O 1
ATOM 2229 N N . GLU A 1 275 ? -7.482 20.877 -17.401 1.00 59.16 275 GLU A N 1
ATOM 2230 C CA . GLU A 1 275 ? -7.329 21.283 -15.994 1.00 59.16 275 GLU A CA 1
ATOM 2231 C C . GLU A 1 275 ? -8.077 20.447 -14.917 1.00 59.16 275 GLU A C 1
ATOM 2233 O O . GLU A 1 275 ? -7.629 20.457 -13.771 1.00 59.16 275 GLU A O 1
ATOM 2238 N N . PRO A 1 276 ? -9.166 19.684 -15.168 1.00 56.34 276 PRO A N 1
ATOM 2239 C CA . PRO A 1 276 ? -9.922 19.046 -14.073 1.00 56.34 276 PRO A CA 1
ATOM 2240 C C . PRO A 1 276 ? -9.181 17.907 -13.413 1.00 56.34 276 PRO A C 1
ATOM 2242 O O . PRO A 1 276 ? -9.350 17.687 -12.217 1.00 56.34 276 PRO A O 1
ATOM 2245 N N . SER A 1 277 ? -8.355 17.197 -14.185 1.00 62.28 277 SER A N 1
ATOM 2246 C CA . SER A 1 277 ? -7.447 16.213 -13.620 1.00 62.28 277 SER A CA 1
ATOM 2247 C C . SER A 1 277 ? -6.533 16.897 -12.610 1.00 62.28 277 SER A C 1
ATOM 2249 O O . SER A 1 277 ? -6.386 16.369 -11.520 1.00 62.28 277 SER A O 1
ATOM 2251 N N . ARG A 1 278 ? -6.030 18.117 -12.862 1.00 72.00 278 ARG A N 1
ATOM 2252 C CA . ARG A 1 278 ? -5.278 18.870 -11.843 1.00 72.00 278 ARG A CA 1
ATOM 2253 C C . ARG A 1 278 ? -6.115 19.159 -10.603 1.00 72.00 278 ARG A C 1
ATOM 2255 O O . ARG A 1 278 ? -5.615 18.898 -9.523 1.00 72.00 278 ARG A O 1
ATOM 2262 N N . HIS A 1 279 ? -7.358 19.627 -10.713 1.00 75.44 279 HIS A N 1
ATOM 2263 C CA . HIS A 1 279 ? -8.180 19.909 -9.522 1.00 75.44 279 HIS A CA 1
ATOM 2264 C C . HIS A 1 279 ? -8.517 18.646 -8.710 1.00 75.44 279 HIS A C 1
ATOM 2266 O O . HIS A 1 279 ? -8.390 18.647 -7.486 1.00 75.44 279 HIS A O 1
ATOM 2272 N N . LEU A 1 280 ? -8.886 17.548 -9.378 1.00 78.56 280 LEU A N 1
ATOM 2273 C CA . LEU A 1 280 ? -9.155 16.258 -8.733 1.00 78.56 280 LEU A CA 1
ATOM 2274 C C . LEU A 1 280 ? -7.883 15.649 -8.119 1.00 78.56 280 LEU A C 1
ATOM 2276 O O . LEU A 1 280 ? -7.921 15.135 -7.002 1.00 78.56 280 LEU A O 1
ATOM 2280 N N . VAL A 1 281 ? -6.741 15.753 -8.803 1.00 75.38 281 VAL A N 1
ATOM 2281 C CA . VAL A 1 281 ? -5.443 15.263 -8.315 1.00 75.38 281 VAL A CA 1
ATOM 2282 C C . VAL A 1 281 ? -4.894 16.134 -7.189 1.00 75.38 281 VAL A C 1
ATOM 2284 O O . VAL A 1 281 ? -4.434 15.584 -6.198 1.00 75.38 281 VAL A O 1
ATOM 2287 N N . GLN A 1 282 ? -5.008 17.462 -7.265 1.00 77.19 282 GLN A N 1
ATOM 2288 C CA . GLN A 1 282 ? -4.655 18.384 -6.177 1.00 77.19 282 GLN A CA 1
ATOM 2289 C C . GLN A 1 282 ? -5.506 18.130 -4.934 1.00 77.19 282 GLN A C 1
ATOM 2291 O O . GLN A 1 282 ? -4.972 18.119 -3.824 1.00 77.19 282 GLN A O 1
ATOM 2296 N N . TYR A 1 283 ? -6.807 17.873 -5.106 1.00 77.75 283 TYR A N 1
ATOM 2297 C CA . TYR A 1 283 ? -7.652 17.433 -4.004 1.00 77.75 283 TYR A CA 1
ATOM 2298 C C . TYR A 1 283 ? -7.113 16.121 -3.412 1.00 77.75 283 TYR A C 1
ATOM 2300 O O . TYR A 1 283 ? -6.802 16.084 -2.222 1.00 77.75 283 TYR A O 1
ATOM 2308 N N . GLY A 1 284 ? -6.856 15.107 -4.249 1.00 66.44 284 GLY A N 1
ATOM 2309 C CA . GLY A 1 284 ? -6.181 13.859 -3.866 1.00 66.44 284 GLY A CA 1
ATOM 2310 C C . GLY A 1 284 ? -4.830 14.050 -3.159 1.00 66.44 284 GLY A C 1
ATOM 2311 O O . GLY A 1 284 ? -4.512 13.322 -2.221 1.00 66.44 284 GLY A O 1
ATOM 2312 N N . ASP A 1 285 ? -4.031 15.043 -3.547 1.00 68.94 285 ASP A N 1
ATOM 2313 C CA . ASP A 1 285 ? -2.753 15.358 -2.908 1.00 68.94 285 ASP A CA 1
ATOM 2314 C C . ASP A 1 285 ? -2.916 16.095 -1.567 1.00 68.94 285 ASP A C 1
ATOM 2316 O O . ASP A 1 285 ? -2.104 15.885 -0.662 1.00 68.94 285 ASP A O 1
ATOM 2320 N N . SER A 1 286 ? -3.987 16.879 -1.394 1.00 61.56 286 SER A N 1
ATOM 2321 C CA . SER A 1 286 ? -4.315 17.573 -0.137 1.00 61.56 286 SER A CA 1
ATOM 2322 C C . SER A 1 286 ? -4.752 16.627 0.997 1.00 61.56 286 SER A C 1
ATOM 2324 O O . SER A 1 286 ? -4.563 16.950 2.179 1.00 61.56 286 SER A O 1
ATOM 2326 N N . LEU A 1 287 ? -5.258 15.445 0.621 1.00 61.34 287 LEU A N 1
ATOM 2327 C CA . LEU A 1 287 ? -5.706 14.324 1.455 1.00 61.34 287 LEU A CA 1
ATOM 2328 C C . LEU A 1 287 ? -4.534 13.520 2.071 1.00 61.34 287 LEU A C 1
ATOM 2330 O O . LEU A 1 287 ? -4.499 12.290 2.030 1.00 61.34 287 LEU A O 1
ATOM 2334 N N . SER A 1 288 ? -3.535 14.206 2.636 1.00 56.12 288 SER A N 1
ATOM 2335 C CA . SER A 1 288 ? -2.575 13.562 3.547 1.00 56.12 288 SER A CA 1
ATOM 2336 C C . SER A 1 288 ? -3.207 13.337 4.922 1.00 56.12 288 SER A C 1
ATOM 2338 O O . SER A 1 288 ? -4.104 14.077 5.312 1.00 56.12 288 SER A O 1
ATOM 2340 N N . ILE A 1 289 ? -2.731 12.342 5.671 1.00 56.34 289 ILE A N 1
ATOM 2341 C CA . ILE A 1 289 ? -3.377 11.903 6.916 1.00 56.34 289 ILE A CA 1
ATOM 2342 C C . ILE A 1 289 ? -2.791 12.639 8.127 1.00 56.34 289 ILE A C 1
ATOM 2344 O O . ILE A 1 289 ? -1.597 12.922 8.195 1.00 56.34 289 ILE A O 1
ATOM 2348 N N . ALA A 1 290 ? -3.655 13.025 9.061 1.00 56.84 290 ALA A N 1
ATOM 2349 C CA . ALA A 1 290 ? -3.317 13.453 10.418 1.00 56.84 290 ALA A CA 1
ATOM 2350 C C . ALA A 1 290 ? -4.423 12.936 11.355 1.00 56.84 290 ALA A C 1
ATOM 2352 O O . ALA A 1 290 ? -5.536 12.720 10.871 1.00 56.84 290 ALA A O 1
ATOM 2353 N N . PRO A 1 291 ? -4.158 12.731 12.657 1.00 62.31 291 PRO A N 1
ATOM 2354 C CA . PRO A 1 291 ? -5.235 12.518 13.617 1.00 62.31 291 PRO A CA 1
ATOM 2355 C C . PRO A 1 291 ? -6.200 13.722 13.613 1.00 62.31 291 PRO A C 1
ATOM 2357 O O . PRO A 1 291 ? -5.755 14.852 13.385 1.00 62.31 291 PRO A O 1
ATOM 2360 N N . PRO A 1 292 ? -7.502 13.501 13.858 1.00 71.62 292 PRO A N 1
ATOM 2361 C CA . PRO A 1 292 ? -8.492 14.562 13.893 1.00 71.62 292 PRO A CA 1
ATOM 2362 C C . PRO A 1 292 ? -8.237 15.425 15.126 1.00 71.62 292 PRO A C 1
ATOM 2364 O O . PRO A 1 292 ? -7.989 14.912 16.221 1.00 71.62 292 PRO A O 1
ATOM 2367 N N . SER A 1 293 ? -8.318 16.737 14.956 1.00 82.00 293 SER A N 1
ATOM 2368 C CA . SER A 1 293 ? -8.287 17.669 16.076 1.00 82.00 293 SER A CA 1
ATOM 2369 C C . SER A 1 293 ? -9.604 17.654 16.860 1.00 82.00 293 SER A C 1
ATOM 2371 O O . SER A 1 293 ? -10.557 16.927 16.537 1.00 82.00 293 SER A O 1
ATOM 2373 N N . THR A 1 294 ? -9.663 18.448 17.926 1.00 83.12 294 THR A N 1
ATOM 2374 C CA . THR A 1 294 ? -10.866 18.614 18.754 1.00 83.12 294 THR A CA 1
ATOM 2375 C C . THR A 1 294 ? -12.005 19.214 17.930 1.00 83.12 294 THR A C 1
ATOM 2377 O O . THR A 1 294 ? -13.160 18.813 18.060 1.00 83.12 294 THR A O 1
ATOM 2380 N N . GLU A 1 295 ? -11.656 20.112 17.017 1.00 86.19 295 GLU A N 1
ATOM 2381 C CA . GLU A 1 295 ? -12.495 20.830 16.072 1.00 86.19 295 GLU A CA 1
ATOM 2382 C C . GLU A 1 295 ? -13.127 19.850 15.073 1.00 86.19 295 GLU A C 1
ATOM 2384 O O . GLU A 1 295 ? -14.352 19.792 14.955 1.00 86.19 295 GLU A O 1
ATOM 2389 N N . VAL A 1 296 ? -12.314 18.990 14.443 1.00 86.00 296 VAL A N 1
ATOM 2390 C CA . VAL A 1 296 ? -12.794 17.913 13.552 1.00 86.00 296 VAL A CA 1
ATOM 2391 C C . VAL A 1 296 ? -13.684 16.928 14.309 1.00 86.00 296 VAL A C 1
ATOM 2393 O O . VAL A 1 296 ? -14.752 16.552 13.827 1.00 86.00 296 VAL A O 1
ATOM 2396 N N . SER A 1 297 ? -13.276 16.532 15.517 1.00 84.25 297 SER A N 1
ATOM 2397 C CA . SER A 1 297 ? -14.058 15.621 16.362 1.00 84.25 297 SER A CA 1
ATOM 2398 C C . SER A 1 297 ? -15.428 16.211 16.712 1.00 84.25 297 SER A C 1
ATOM 2400 O O . SER A 1 297 ? -16.428 15.494 16.698 1.00 84.25 297 SER A O 1
ATOM 2402 N N . SER A 1 298 ? -15.482 17.516 16.988 1.00 86.38 298 SER A N 1
ATOM 2403 C CA . SER A 1 298 ? -16.716 18.245 17.295 1.00 86.38 298 SER A CA 1
ATOM 2404 C C . SER A 1 298 ? -17.613 18.362 16.063 1.00 86.38 298 SER A C 1
ATOM 2406 O O . SER A 1 298 ? -18.792 18.028 16.139 1.00 86.38 298 SER A O 1
ATOM 2408 N N . TYR A 1 299 ? -17.049 18.733 14.910 1.00 89.50 299 TYR A N 1
ATOM 2409 C CA . TYR A 1 299 ? -17.737 18.793 13.615 1.00 89.50 299 TYR A CA 1
ATOM 2410 C C . TYR A 1 299 ? -18.397 17.455 13.236 1.00 89.50 299 TYR A C 1
ATOM 2412 O O . TYR A 1 299 ? -19.586 17.404 12.908 1.00 89.50 299 TYR A O 1
ATOM 2420 N N . LEU A 1 300 ? -17.663 16.343 13.351 1.00 89.81 300 LEU A N 1
ATOM 2421 C CA . LEU A 1 300 ? -18.215 15.008 13.107 1.00 89.81 300 LEU A CA 1
ATOM 2422 C C . LEU A 1 300 ? -19.298 14.646 14.138 1.00 89.81 300 LEU A C 1
ATOM 2424 O O . LEU A 1 300 ? -20.375 14.186 13.756 1.00 89.81 300 LEU A O 1
ATOM 2428 N N . SER A 1 301 ? -19.073 14.930 15.425 1.00 88.31 301 SER A N 1
ATOM 2429 C CA . SER A 1 301 ? -20.045 14.636 16.485 1.00 88.31 301 SER A CA 1
ATOM 2430 C C . SER A 1 301 ? -21.361 15.407 16.322 1.00 88.31 301 SER A C 1
ATOM 2432 O O . SER A 1 301 ? -22.426 14.812 16.481 1.00 88.31 301 SER A O 1
ATOM 2434 N N . LEU A 1 302 ? -21.313 16.694 15.951 1.00 89.56 302 LEU A N 1
ATOM 2435 C CA . LEU A 1 302 ? -22.493 17.517 15.632 1.00 89.56 302 LEU A CA 1
ATOM 2436 C C . LEU A 1 302 ? -23.291 16.956 14.446 1.00 89.56 302 LEU A C 1
ATOM 2438 O O . LEU A 1 302 ? -24.507 17.100 14.379 1.00 89.56 302 LEU A O 1
ATOM 2442 N N . SER A 1 303 ? -22.612 16.249 13.545 1.00 89.75 303 SER A N 1
ATOM 2443 C CA . SER A 1 303 ? -23.210 15.578 12.387 1.00 89.75 303 SER A CA 1
ATOM 2444 C C . SER A 1 303 ? -23.828 14.211 12.734 1.00 89.75 303 SER A C 1
ATOM 2446 O O . SER A 1 303 ? -24.255 13.472 11.843 1.00 89.75 303 SER A O 1
ATOM 2448 N N . GLY A 1 304 ? -23.820 13.806 14.010 1.00 91.50 304 GLY A N 1
ATOM 2449 C CA . GLY A 1 304 ? -24.186 12.452 14.433 1.00 91.50 304 GLY A CA 1
ATOM 2450 C C . GLY A 1 304 ? -23.235 11.379 13.888 1.00 91.50 304 GLY A C 1
ATOM 2451 O O . GLY A 1 304 ? -23.655 10.242 13.668 1.00 91.50 304 GLY A O 1
ATOM 2452 N N . ILE A 1 305 ? -21.980 11.741 13.600 1.00 89.06 305 ILE A N 1
ATOM 2453 C CA . ILE A 1 305 ? -20.933 10.829 13.138 1.00 89.06 305 ILE A CA 1
ATOM 2454 C C . ILE A 1 305 ? -20.015 10.544 14.325 1.00 89.06 305 ILE A C 1
ATOM 2456 O O . ILE A 1 305 ? -19.302 11.410 14.822 1.00 89.06 305 ILE A O 1
ATOM 2460 N N . GLN A 1 306 ? -20.063 9.304 14.799 1.00 85.31 306 GLN A N 1
ATOM 2461 C CA . GLN A 1 306 ? -19.296 8.827 15.951 1.00 85.31 306 GLN A CA 1
ATOM 2462 C C . GLN A 1 306 ? -17.974 8.175 15.529 1.00 85.31 306 GLN A C 1
ATOM 2464 O O . GLN A 1 306 ? -17.120 7.911 16.376 1.00 85.31 306 GLN A O 1
ATOM 2469 N N . THR A 1 307 ? -17.812 7.905 14.231 1.00 81.19 307 THR A N 1
ATOM 2470 C CA . THR A 1 307 ? -16.719 7.112 13.675 1.00 81.19 307 THR A CA 1
ATOM 2471 C C . THR A 1 307 ? -16.155 7.752 12.419 1.00 81.19 307 THR A C 1
ATOM 2473 O O . THR A 1 307 ? -16.853 7.892 11.422 1.00 81.19 307 THR A O 1
ATOM 2476 N N . GLU A 1 308 ? -14.864 8.059 12.436 1.00 79.06 308 GLU A N 1
ATOM 2477 C CA . GLU A 1 308 ? -14.096 8.322 11.221 1.00 79.06 308 GLU A CA 1
ATOM 2478 C C . GLU A 1 308 ? -13.291 7.071 10.847 1.00 79.06 308 GLU A C 1
ATOM 2480 O O . GLU A 1 308 ? -12.583 6.499 11.687 1.00 79.06 308 GLU A O 1
ATOM 2485 N N . VAL A 1 309 ? -13.435 6.640 9.592 1.00 75.25 309 VAL A N 1
ATOM 2486 C CA . VAL A 1 309 ? -12.700 5.536 8.971 1.00 75.25 309 VAL A CA 1
ATOM 2487 C C . VAL A 1 309 ? -11.864 6.104 7.833 1.00 75.25 309 VAL A C 1
ATOM 2489 O O . VAL A 1 309 ? -12.383 6.492 6.783 1.00 75.25 309 VAL A O 1
ATOM 2492 N N . ILE A 1 310 ? -10.553 6.143 8.042 1.00 73.00 310 ILE A N 1
ATOM 2493 C CA . ILE A 1 310 ? -9.597 6.638 7.060 1.00 73.00 310 ILE A CA 1
ATOM 2494 C C . ILE A 1 310 ? -8.957 5.452 6.332 1.00 73.00 310 ILE A C 1
ATOM 2496 O O . ILE A 1 310 ? -8.504 4.487 6.952 1.00 73.00 310 ILE A O 1
ATOM 2500 N N . GLY A 1 311 ? -8.889 5.556 5.003 1.00 60.09 311 GLY A N 1
ATOM 2501 C CA . GLY A 1 311 ? -8.161 4.605 4.158 1.00 60.09 311 GLY A CA 1
ATOM 2502 C C . GLY A 1 311 ? -6.670 4.472 4.504 1.00 60.09 311 GLY A C 1
ATOM 2503 O O . GLY A 1 311 ? -6.040 5.373 5.054 1.00 60.09 311 GLY A O 1
ATOM 2504 N N . GLN A 1 312 ? -6.110 3.324 4.145 1.00 61.16 312 GLN A N 1
ATOM 2505 C CA . GLN A 1 312 ? -4.896 2.719 4.696 1.00 61.16 312 GLN A CA 1
ATOM 2506 C C . GLN A 1 312 ? -3.586 3.515 4.400 1.00 61.16 312 GLN A C 1
ATOM 2508 O O . GLN A 1 312 ? -3.073 3.474 3.283 1.00 61.16 312 GLN A O 1
ATOM 2513 N N . HIS A 1 313 ? -2.989 4.238 5.364 1.00 41.94 313 HIS A N 1
ATOM 2514 C CA . HIS A 1 313 ? -1.692 4.944 5.171 1.00 41.94 313 HIS A CA 1
ATOM 2515 C C . HIS A 1 313 ? -0.506 4.039 5.506 1.00 41.94 313 HIS A C 1
ATOM 2517 O O . HIS A 1 313 ? -0.529 3.440 6.562 1.00 41.94 313 HIS A O 1
ATOM 2523 N N . ASP A 1 314 ? 0.562 3.939 4.712 1.00 41.66 314 ASP A N 1
ATOM 2524 C CA . ASP A 1 314 ? 1.711 3.053 5.029 1.00 41.66 314 ASP A CA 1
ATOM 2525 C C . ASP A 1 314 ? 1.299 1.607 5.363 1.00 41.66 314 ASP A C 1
ATOM 2527 O O . ASP A 1 314 ? 1.814 0.994 6.302 1.00 41.66 314 ASP A O 1
ATOM 2531 N N . ASN A 1 315 ? 0.325 1.100 4.604 1.00 43.28 315 ASN A N 1
ATOM 2532 C CA . ASN A 1 315 ? -0.412 -0.148 4.789 1.00 43.28 315 ASN A CA 1
ATOM 2533 C C . ASN A 1 315 ? -1.392 -0.171 5.997 1.00 43.28 315 ASN A C 1
ATOM 2535 O O . ASN A 1 315 ? -1.990 -1.217 6.192 1.00 43.28 315 ASN A O 1
ATOM 2539 N N . GLN A 1 316 ? -1.633 0.949 6.714 1.00 41.97 316 GLN A N 1
ATOM 2540 C CA . GLN A 1 316 ? -2.327 1.171 8.018 1.00 41.97 316 GLN A CA 1
ATOM 2541 C C . GLN A 1 316 ? -3.790 1.693 7.968 1.00 41.97 316 GLN A C 1
ATOM 2543 O O . GLN A 1 316 ? -3.991 2.892 7.794 1.00 41.97 316 GLN A O 1
ATOM 2548 N N . THR A 1 317 ? -4.825 0.854 8.163 1.00 51.88 317 THR A N 1
ATOM 2549 C CA . THR A 1 317 ? -6.251 1.292 8.103 1.00 51.88 317 THR A CA 1
ATOM 2550 C C . THR A 1 317 ? -6.716 1.986 9.385 1.00 51.88 317 THR A C 1
ATOM 2552 O O . THR A 1 317 ? -7.162 1.306 10.306 1.00 51.88 317 THR A O 1
ATOM 2555 N N . THR A 1 318 ? -6.636 3.319 9.456 1.00 50.19 318 THR A N 1
ATOM 2556 C CA . THR A 1 318 ? -6.973 4.104 10.660 1.00 50.19 318 THR A CA 1
ATOM 2557 C C . THR A 1 318 ? -8.477 4.266 10.889 1.00 50.19 318 THR A C 1
ATOM 2559 O O . THR A 1 318 ? -9.119 5.151 10.327 1.00 50.19 318 THR A O 1
ATOM 2562 N N . VAL A 1 319 ? -9.033 3.484 11.816 1.00 54.34 319 VAL A N 1
ATOM 2563 C CA . VAL A 1 319 ? -10.260 3.858 12.545 1.00 54.34 319 VAL A CA 1
ATOM 2564 C C . VAL A 1 319 ? -9.890 4.831 13.647 1.00 54.34 319 VAL A C 1
ATOM 2566 O O . VAL A 1 319 ? -8.907 4.586 14.336 1.00 54.34 319 VAL A O 1
ATOM 2569 N N . LEU A 1 320 ? -10.682 5.877 13.875 1.00 49.28 320 LEU A N 1
ATOM 2570 C CA . LEU A 1 320 ? -10.405 6.830 14.958 1.00 49.28 320 LEU A CA 1
ATOM 2571 C C . LEU A 1 320 ? -11.302 6.645 16.188 1.00 49.28 320 LEU A C 1
ATOM 2573 O O . LEU A 1 320 ? -10.850 6.928 17.296 1.00 49.28 320 LEU A O 1
ATOM 2577 N N . ARG A 1 321 ? -12.525 6.111 16.038 1.00 46.72 321 ARG A N 1
ATOM 2578 C CA . ARG A 1 321 ? -13.407 5.671 17.145 1.00 46.72 321 ARG A CA 1
ATOM 2579 C C . ARG A 1 321 ? -14.416 4.610 16.673 1.00 46.72 321 ARG A C 1
ATOM 2581 O O . ARG A 1 321 ? -15.001 4.809 15.614 1.00 46.72 321 ARG A O 1
ATOM 2588 N N . ASN A 1 322 ? -14.683 3.585 17.508 1.00 39.06 322 ASN A N 1
ATOM 2589 C CA . ASN A 1 322 ? -15.871 2.680 17.571 1.00 39.06 322 ASN A CA 1
ATOM 2590 C C . ASN A 1 322 ? -15.552 1.165 17.486 1.00 39.06 322 ASN A C 1
ATOM 2592 O O . ASN A 1 322 ? -14.487 0.730 17.058 1.00 39.06 322 ASN A O 1
ATOM 2596 N N . LYS A 1 323 ? -16.484 0.348 17.990 1.00 33.94 323 LYS A N 1
ATOM 2597 C CA . LYS A 1 323 ? -16.370 -1.090 18.241 1.00 33.94 323 LYS A CA 1
ATOM 2598 C C . LYS A 1 323 ? -16.993 -1.988 17.157 1.00 33.94 323 LYS A C 1
ATOM 2600 O O . LYS A 1 323 ? -16.677 -3.176 17.182 1.00 33.94 323 LYS A O 1
ATOM 2605 N N . SER A 1 324 ? -17.827 -1.466 16.253 1.00 38.91 324 SER A N 1
ATOM 2606 C CA . SER A 1 324 ? -18.708 -2.269 15.374 1.00 38.91 324 SER A CA 1
ATOM 2607 C C . SER A 1 324 ? -18.112 -2.736 14.034 1.00 38.91 324 SER A C 1
ATOM 2609 O O . SER A 1 324 ? -18.698 -3.597 13.384 1.00 38.91 324 SER A O 1
ATOM 2611 N N . LEU A 1 325 ? -16.980 -2.180 13.594 1.00 44.78 325 LEU A N 1
ATOM 2612 C CA . LEU A 1 325 ? -16.433 -2.403 12.247 1.00 44.78 325 LEU A CA 1
ATOM 2613 C C . LEU A 1 325 ? -15.491 -3.621 12.161 1.00 44.78 325 LEU A C 1
ATOM 2615 O O . LEU A 1 325 ? -14.787 -3.939 13.122 1.00 44.78 325 LEU A O 1
ATOM 2619 N N . ARG A 1 326 ? -15.444 -4.277 10.989 1.00 46.88 326 ARG A N 1
ATOM 2620 C CA . ARG A 1 326 ? -14.511 -5.375 10.655 1.00 46.88 326 ARG A CA 1
ATOM 2621 C C . ARG A 1 326 ? -13.755 -5.065 9.354 1.00 46.88 326 ARG A C 1
ATOM 2623 O O . ARG A 1 326 ? -14.351 -4.594 8.390 1.00 46.88 326 ARG A O 1
ATOM 2630 N N . PHE A 1 327 ? -12.452 -5.357 9.323 1.00 43.84 327 PHE A N 1
ATOM 2631 C CA . PHE A 1 327 ? -11.510 -4.840 8.318 1.00 43.84 327 PHE A CA 1
ATOM 2632 C C . PHE A 1 327 ? -10.728 -5.940 7.598 1.00 43.84 327 PHE A C 1
ATOM 2634 O O . PHE A 1 327 ? -10.296 -6.899 8.234 1.00 43.84 327 PHE A O 1
ATOM 2641 N N . ALA A 1 328 ? -10.446 -5.737 6.307 1.00 42.66 328 ALA A N 1
ATOM 2642 C CA . ALA A 1 328 ? -9.377 -6.442 5.597 1.00 42.66 328 ALA A CA 1
ATOM 2643 C C . ALA A 1 328 ? -8.705 -5.526 4.555 1.00 42.66 328 ALA A C 1
ATOM 2645 O O . ALA A 1 328 ? -9.338 -5.106 3.588 1.00 42.66 328 ALA A O 1
ATOM 2646 N N . GLY A 1 329 ? -7.420 -5.222 4.758 1.00 35.38 329 GLY A N 1
ATOM 2647 C CA . GLY A 1 329 ? -6.583 -4.476 3.810 1.00 35.38 329 GLY A CA 1
ATOM 2648 C C . GLY A 1 329 ? -5.855 -5.405 2.836 1.00 35.38 329 GLY A C 1
ATOM 2649 O O . GLY A 1 329 ? -5.360 -6.463 3.241 1.00 35.38 329 GLY A O 1
ATOM 2650 N N . GLY A 1 330 ? -5.799 -5.027 1.557 1.00 36.47 330 GLY A N 1
ATOM 2651 C CA . GLY A 1 330 ? -5.209 -5.835 0.489 1.00 36.47 330 GLY A CA 1
ATOM 2652 C C . GLY A 1 330 ? -3.683 -5.842 0.511 1.00 36.47 330 GLY A C 1
ATOM 2653 O O . GLY A 1 330 ? -3.049 -5.023 -0.137 1.00 36.47 330 GLY A O 1
ATOM 2654 N N . GLY A 1 331 ? -3.081 -6.802 1.213 1.00 33.34 331 GLY A N 1
ATOM 2655 C CA . GLY A 1 331 ? -1.626 -6.928 1.314 1.00 33.34 331 GLY A CA 1
ATOM 2656 C C . GLY A 1 331 ? -1.020 -5.933 2.305 1.00 33.34 331 GLY A C 1
ATOM 2657 O O . GLY A 1 331 ? -1.498 -4.819 2.501 1.00 33.34 331 GLY A O 1
ATOM 2658 N N . ASP A 1 332 ? -0.004 -6.388 3.024 1.00 34.94 332 ASP A N 1
ATOM 2659 C CA . ASP A 1 332 ? 0.523 -5.708 4.202 1.00 34.94 332 ASP A CA 1
ATOM 2660 C C . ASP A 1 332 ? -0.518 -5.434 5.323 1.00 34.94 332 ASP A C 1
ATOM 2662 O O . ASP A 1 332 ? -0.270 -4.587 6.160 1.00 34.94 332 ASP A O 1
ATOM 2666 N N . LYS A 1 333 ? -1.595 -6.253 5.436 1.00 32.78 333 LYS A N 1
ATOM 2667 C CA . LYS A 1 333 ? -2.482 -6.582 6.604 1.00 32.78 333 LYS A CA 1
ATOM 2668 C C . LYS A 1 333 ? -2.413 -5.694 7.878 1.00 32.78 333 LYS A C 1
ATOM 2670 O O . LYS A 1 333 ? -2.361 -6.232 8.985 1.00 32.78 333 LYS A O 1
ATOM 2675 N N . LYS A 1 334 ? -2.476 -4.364 7.793 1.00 35.47 334 LYS A N 1
ATOM 2676 C CA . LYS A 1 334 ? -2.677 -3.525 8.986 1.00 35.47 334 LYS A CA 1
ATOM 2677 C C . LYS A 1 334 ? -4.163 -3.171 9.138 1.00 35.47 334 LYS A C 1
ATOM 2679 O O . LYS A 1 334 ? -4.686 -2.287 8.458 1.00 35.47 334 LYS A O 1
ATOM 2684 N N . ALA A 1 335 ? -4.851 -3.818 10.070 1.00 32.09 335 ALA A N 1
ATOM 2685 C CA . ALA A 1 335 ? -6.026 -3.209 10.685 1.00 32.09 335 ALA A CA 1
ATOM 2686 C C . ALA A 1 335 ? -5.543 -2.286 11.818 1.00 32.09 335 ALA A C 1
ATOM 2688 O O . ALA A 1 335 ? -4.858 -2.772 12.715 1.00 32.09 335 ALA A O 1
ATOM 2689 N N . ILE A 1 336 ? -5.901 -0.993 11.816 1.00 32.03 336 ILE A N 1
ATOM 2690 C CA . ILE A 1 336 ? -5.915 -0.230 13.075 1.00 32.03 336 ILE A CA 1
ATOM 2691 C C . ILE A 1 336 ? -7.293 -0.402 13.672 1.00 32.03 336 ILE A C 1
ATOM 2693 O O . ILE A 1 336 ? -8.305 -0.178 13.009 1.00 32.03 336 ILE A O 1
ATOM 2697 N N . THR A 1 337 ? -7.334 -0.743 14.950 1.00 32.41 337 THR A N 1
ATOM 2698 C CA . THR A 1 337 ? -8.572 -0.684 15.720 1.00 32.41 337 THR A CA 1
ATOM 2699 C C . THR A 1 337 ? -8.378 0.296 16.865 1.00 32.41 337 THR A C 1
ATOM 2701 O O . THR A 1 337 ? -7.834 -0.078 17.902 1.00 32.41 337 THR A O 1
ATOM 2704 N N . VAL A 1 338 ? -8.836 1.544 16.714 1.00 29.69 338 VAL A N 1
ATOM 2705 C CA . VAL A 1 338 ? -8.881 2.464 17.859 1.00 29.69 338 VAL A CA 1
ATOM 2706 C C . VAL A 1 338 ? -10.091 2.136 18.726 1.00 29.69 338 VAL A C 1
ATOM 2708 O O . VAL A 1 338 ? -11.246 2.448 18.418 1.00 29.69 338 VAL A O 1
ATOM 2711 N N . ARG A 1 339 ? -9.793 1.527 19.871 1.00 30.56 339 ARG A N 1
ATOM 2712 C CA . ARG A 1 339 ? -10.676 1.442 21.032 1.00 30.56 339 ARG A CA 1
ATOM 2713 C C . ARG A 1 339 ? -9.929 2.043 22.220 1.00 30.56 339 ARG A C 1
ATOM 2715 O O . ARG A 1 339 ? -8.853 1.581 22.568 1.00 30.56 339 ARG A O 1
ATOM 2722 N N . ASN A 1 340 ? -10.533 3.043 22.858 1.00 29.61 340 ASN A N 1
ATOM 2723 C CA . ASN A 1 340 ? -10.093 3.609 24.139 1.00 29.61 340 ASN A CA 1
ATOM 2724 C C . ASN A 1 340 ? -8.676 4.235 24.168 1.00 29.61 340 ASN A C 1
ATOM 2726 O O . ASN A 1 340 ? -8.028 4.212 25.209 1.00 29.61 340 ASN A O 1
ATOM 2730 N N . GLY A 1 341 ? -8.214 4.838 23.068 1.00 31.69 341 GLY A N 1
ATOM 2731 C CA . GLY A 1 341 ? -7.011 5.686 23.067 1.00 31.69 341 GLY A CA 1
ATOM 2732 C C . GLY A 1 341 ? -5.679 4.978 22.800 1.00 31.69 341 GLY A C 1
ATOM 2733 O O . GLY A 1 341 ? -4.677 5.663 22.627 1.00 31.69 341 GLY A O 1
ATOM 2734 N N . GLU A 1 342 ? -5.657 3.649 22.678 1.00 30.31 342 GLU A N 1
ATOM 2735 C CA . GLU A 1 342 ? -4.521 2.963 22.055 1.00 30.31 342 GLU A CA 1
ATOM 2736 C C . GLU A 1 342 ? -4.628 3.003 20.526 1.00 30.31 342 GLU A C 1
ATOM 2738 O O . GLU A 1 342 ? -5.691 2.739 19.955 1.00 30.31 342 GLU A O 1
ATOM 2743 N N . ILE A 1 343 ? -3.502 3.266 19.861 1.00 31.06 343 ILE A N 1
ATOM 2744 C CA . ILE A 1 343 ? -3.362 3.154 18.407 1.00 31.06 343 ILE A CA 1
ATOM 2745 C C . ILE A 1 343 ? -2.671 1.818 18.103 1.00 31.06 343 ILE A C 1
ATOM 2747 O O . ILE A 1 343 ? -1.472 1.774 17.838 1.00 31.06 343 ILE A O 1
ATOM 2751 N N . ASN A 1 344 ? -3.423 0.714 18.174 1.00 34.53 344 ASN A N 1
ATOM 2752 C CA . ASN A 1 344 ? -2.904 -0.593 17.760 1.00 34.53 344 ASN A CA 1
ATOM 2753 C C . ASN A 1 344 ? -2.811 -0.661 16.238 1.00 34.53 344 ASN A C 1
ATOM 2755 O O . ASN A 1 344 ? -3.761 -0.335 15.531 1.00 34.53 344 ASN A O 1
ATOM 2759 N N . ILE A 1 345 ? -1.636 -1.053 15.763 1.00 36.88 345 ILE A N 1
ATOM 2760 C CA . ILE A 1 345 ? -1.138 -0.848 14.409 1.00 36.88 345 ILE A CA 1
ATOM 2761 C C . ILE A 1 345 ? -0.629 -2.212 13.924 1.00 36.88 345 ILE A C 1
ATOM 2763 O O . ILE A 1 345 ? 0.519 -2.567 14.179 1.00 36.88 345 ILE A O 1
ATOM 2767 N N . ALA A 1 346 ? -1.498 -3.027 13.309 1.00 39.59 346 ALA A N 1
ATOM 2768 C CA . ALA A 1 346 ? -1.089 -4.305 12.701 1.00 39.59 346 ALA A CA 1
ATOM 2769 C C . ALA A 1 346 ? -0.226 -4.070 11.432 1.00 39.59 346 ALA A C 1
ATOM 2771 O O . ALA A 1 346 ? 0.161 -2.934 11.199 1.00 39.59 346 ALA A O 1
ATOM 2772 N N . THR A 1 347 ? 0.098 -5.116 10.646 1.00 34.97 347 THR A N 1
ATOM 2773 C CA . THR A 1 347 ? 0.769 -5.179 9.315 1.00 34.97 347 THR A CA 1
ATOM 2774 C C . THR A 1 347 ? 0.769 -6.582 8.754 1.00 34.97 347 THR A C 1
ATOM 2776 O O . THR A 1 347 ? 0.519 -7.530 9.477 1.00 34.97 347 THR A O 1
ATOM 2779 N N . THR A 1 348 ? 1.110 -6.707 7.467 1.00 37.78 348 THR A N 1
ATOM 2780 C CA . THR A 1 348 ? 2.094 -7.670 6.931 1.00 37.78 348 THR A CA 1
ATOM 2781 C C . THR A 1 348 ? 3.335 -6.885 6.454 1.00 37.78 348 THR A C 1
ATOM 2783 O O . THR A 1 348 ? 3.265 -5.666 6.322 1.00 37.78 348 THR A O 1
ATOM 2786 N N . THR A 1 349 ? 4.501 -7.518 6.338 1.00 39.09 349 THR A N 1
ATOM 2787 C CA . THR A 1 349 ? 5.725 -6.905 5.771 1.00 39.09 349 THR A CA 1
ATOM 2788 C C . THR A 1 349 ? 5.876 -7.236 4.291 1.00 39.09 349 THR A C 1
ATOM 2790 O O . THR A 1 349 ? 5.210 -8.142 3.812 1.00 39.09 349 THR A O 1
ATOM 2793 N N . ALA A 1 350 ? 6.866 -6.647 3.607 1.00 33.84 350 ALA A N 1
ATOM 2794 C CA . ALA A 1 350 ? 7.222 -6.933 2.207 1.00 33.84 350 ALA A CA 1
ATOM 2795 C C . ALA A 1 350 ? 7.470 -8.425 1.835 1.00 33.84 350 ALA A C 1
ATOM 2797 O O . ALA A 1 350 ? 7.704 -8.727 0.667 1.00 33.84 350 ALA A O 1
ATOM 2798 N N . SER A 1 351 ? 7.434 -9.356 2.797 1.00 35.50 351 SER A N 1
ATOM 2799 C CA . SER A 1 351 ? 7.457 -10.817 2.615 1.00 35.50 351 SER A CA 1
ATOM 2800 C C . SER A 1 351 ? 6.124 -11.529 2.929 1.00 35.50 351 SER A C 1
ATOM 2802 O O . SER A 1 351 ? 6.070 -12.756 2.924 1.00 35.50 351 SER A O 1
ATOM 2804 N N . GLY A 1 352 ? 5.048 -10.794 3.223 1.00 36.34 352 GLY A N 1
ATOM 2805 C CA . GLY A 1 352 ? 3.706 -11.317 3.487 1.00 36.34 352 GLY A CA 1
ATOM 2806 C C . GLY A 1 352 ? 3.439 -11.843 4.907 1.00 36.34 352 GLY A C 1
ATOM 2807 O O . GLY A 1 352 ? 2.427 -12.520 5.096 1.00 36.34 352 GLY A O 1
ATOM 2808 N N . LYS A 1 353 ? 4.281 -11.557 5.923 1.00 39.31 353 LYS A N 1
ATOM 2809 C CA . LYS A 1 353 ? 4.065 -12.013 7.326 1.00 39.31 353 LYS A CA 1
ATOM 2810 C C . LYS A 1 353 ? 3.551 -10.902 8.268 1.00 39.31 353 LYS A C 1
ATOM 2812 O O . LYS A 1 353 ? 4.143 -9.822 8.246 1.00 39.31 353 LYS A O 1
ATOM 2817 N N . PRO A 1 354 ? 2.483 -11.133 9.073 1.00 30.22 354 PRO A N 1
ATOM 2818 C CA . PRO A 1 354 ? 1.903 -10.088 9.907 1.00 30.22 354 PRO A CA 1
ATOM 2819 C C . PRO A 1 354 ? 2.757 -9.657 11.103 1.00 30.22 354 PRO A C 1
ATOM 2821 O O . PRO A 1 354 ? 3.475 -10.486 11.662 1.00 30.22 354 PRO A O 1
ATOM 2824 N N . ILE A 1 355 ? 2.693 -8.365 11.456 1.00 37.22 355 ILE A N 1
ATOM 2825 C CA . ILE A 1 355 ? 3.436 -7.698 12.552 1.00 37.22 355 ILE A CA 1
ATOM 2826 C C . ILE A 1 355 ? 2.518 -6.653 13.215 1.00 37.22 355 ILE A C 1
ATOM 2828 O O . ILE A 1 355 ? 1.656 -6.125 12.539 1.00 37.22 355 ILE A O 1
ATOM 2832 N N . GLU A 1 356 ? 2.674 -6.333 14.497 1.00 30.48 356 GLU A N 1
ATOM 2833 C CA . GLU A 1 356 ? 1.980 -5.233 15.199 1.00 30.48 356 GLU A CA 1
ATOM 2834 C C . GLU A 1 356 ? 3.047 -4.455 16.018 1.00 30.48 356 GLU A C 1
ATOM 2836 O O . GLU A 1 356 ? 4.008 -5.088 16.446 1.00 30.48 356 GLU A O 1
ATOM 2841 N N . TYR A 1 357 ? 2.986 -3.117 16.178 1.00 32.56 357 TYR A N 1
ATOM 2842 C CA . TYR A 1 357 ? 4.097 -2.321 16.781 1.00 32.56 357 TYR A CA 1
ATOM 2843 C C . TYR A 1 357 ? 3.760 -1.562 18.096 1.00 32.56 357 TYR A C 1
ATOM 2845 O O . TYR A 1 357 ? 2.768 -0.835 18.138 1.00 32.56 357 TYR A O 1
ATOM 2853 N N . LYS A 1 358 ? 4.683 -1.605 19.089 1.00 28.20 358 LYS A N 1
ATOM 2854 C CA . LYS A 1 358 ? 4.904 -0.680 20.254 1.00 28.20 358 LYS A CA 1
ATOM 2855 C C . LYS A 1 358 ? 6.452 -0.535 20.552 1.00 28.20 358 LYS A C 1
ATOM 2857 O O . LYS A 1 358 ? 7.207 -1.260 19.913 1.00 28.20 358 LYS A O 1
ATOM 2862 N N . VAL A 1 359 ? 6.987 0.422 21.373 1.00 27.92 359 VAL A N 1
ATOM 2863 C CA . VAL A 1 359 ? 8.400 0.996 21.210 1.00 27.92 359 VAL A CA 1
ATOM 2864 C C . VAL A 1 359 ? 9.258 1.487 22.481 1.00 27.92 359 VAL A C 1
ATOM 2866 O O . VAL A 1 359 ? 8.717 2.338 23.187 1.00 27.92 359 VAL A O 1
ATOM 2869 N N . SER A 1 360 ? 10.587 1.110 22.730 1.00 32.34 360 SER A N 1
ATOM 2870 C CA . SER A 1 360 ? 11.799 1.907 23.330 1.00 32.34 360 SER A CA 1
ATOM 2871 C C . SER A 1 360 ? 13.171 1.174 23.833 1.00 32.34 360 SER A C 1
ATOM 2873 O O . SER A 1 360 ? 13.120 -0.045 23.934 1.00 32.34 360 SER A O 1
ATOM 2875 N N . PRO A 1 361 ? 14.387 1.827 24.133 1.00 36.97 361 PRO A N 1
ATOM 2876 C CA . PRO A 1 361 ? 15.788 1.217 24.427 1.00 36.97 361 PRO A CA 1
ATOM 2877 C C . PRO A 1 361 ? 16.934 1.895 25.381 1.00 36.97 361 PRO A C 1
ATOM 2879 O O . PRO A 1 361 ? 16.806 3.095 25.607 1.00 36.97 361 PRO A O 1
ATOM 2882 N N . ARG A 1 362 ? 18.112 1.243 25.801 1.00 39.38 362 ARG A N 1
ATOM 2883 C CA . ARG A 1 362 ? 19.606 1.728 25.988 1.00 39.38 362 ARG A CA 1
ATOM 2884 C C . ARG A 1 362 ? 20.636 1.115 27.078 1.00 39.38 362 ARG A C 1
ATOM 2886 O O . ARG A 1 362 ? 20.209 0.262 27.840 1.00 39.38 362 ARG A O 1
ATOM 2893 N N . SER A 1 363 ? 21.987 1.466 27.112 1.00 36.31 363 SER A N 1
ATOM 2894 C CA . SER A 1 363 ? 23.142 0.960 28.019 1.00 36.31 363 SER A CA 1
ATOM 2895 C C . SER A 1 363 ? 24.525 1.804 28.129 1.00 36.31 363 SER A C 1
ATOM 2897 O O . SER A 1 363 ? 24.486 2.971 27.744 1.00 36.31 363 SER A O 1
ATOM 2899 N N . SER A 1 364 ? 25.709 1.314 28.672 1.00 40.50 364 SER A N 1
ATOM 2900 C CA . SER A 1 364 ? 26.968 2.070 29.171 1.00 40.50 364 SER A CA 1
ATOM 2901 C C . SER A 1 364 ? 28.477 1.514 28.979 1.00 40.50 364 SER A C 1
ATOM 2903 O O . SER A 1 364 ? 28.647 0.573 28.209 1.00 40.50 364 SER A O 1
ATOM 2905 N N . GLU A 1 365 ? 29.589 2.103 29.581 1.00 40.31 365 GLU A N 1
ATOM 2906 C CA . GLU A 1 365 ? 31.080 2.049 29.155 1.00 40.31 365 GLU A CA 1
ATOM 2907 C C . GLU A 1 365 ? 32.309 2.155 30.215 1.00 40.31 365 GLU A C 1
ATOM 2909 O O . GLU A 1 365 ? 32.045 2.056 31.408 1.00 40.31 365 GLU A O 1
ATOM 2914 N N . VAL A 1 366 ? 33.634 2.317 29.813 1.00 46.75 366 VAL A N 1
ATOM 2915 C CA . VAL A 1 366 ? 34.987 1.959 30.485 1.00 46.75 366 VAL A CA 1
ATOM 2916 C C . VAL A 1 366 ? 36.190 3.019 30.455 1.00 46.75 366 VAL A C 1
ATOM 2918 O O . VAL A 1 366 ? 36.095 3.973 29.692 1.00 46.75 366 VAL A O 1
ATOM 2921 N N . VAL A 1 367 ? 37.337 2.856 31.207 1.00 51.09 367 VAL A N 1
ATOM 2922 C CA . VAL A 1 367 ? 38.431 3.877 31.502 1.00 51.09 367 VAL A CA 1
ATOM 2923 C C . VAL A 1 367 ? 39.900 3.776 30.908 1.00 51.09 367 VAL A C 1
ATOM 2925 O O . VAL A 1 367 ? 40.330 4.768 30.324 1.00 51.09 367 VAL A O 1
ATOM 2928 N N . GLY A 1 368 ? 40.744 2.721 31.048 1.00 70.81 368 GLY A N 1
ATOM 2929 C CA . GLY A 1 368 ? 42.213 2.760 30.683 1.00 70.81 368 GLY A CA 1
ATOM 2930 C C . GLY A 1 368 ? 42.873 1.426 30.221 1.00 70.81 368 GLY A C 1
ATOM 2931 O O . GLY A 1 368 ? 42.160 0.438 30.155 1.00 70.81 368 GLY A O 1
ATOM 2932 N N . LYS A 1 369 ? 44.187 1.312 29.874 1.00 70.25 369 LYS A N 1
ATOM 2933 C CA . LYS A 1 369 ? 44.810 0.041 29.342 1.00 70.25 369 LYS A CA 1
ATOM 2934 C C . LYS A 1 369 ? 46.274 -0.283 29.732 1.00 70.25 369 LYS A C 1
ATOM 2936 O O . LYS A 1 369 ? 47.147 0.581 29.678 1.00 70.25 369 LYS A O 1
ATOM 2941 N N . VAL A 1 370 ? 46.569 -1.571 29.983 1.00 75.06 370 VAL A N 1
ATOM 2942 C CA . VAL A 1 370 ? 47.920 -2.131 30.254 1.00 75.06 370 VAL A CA 1
ATOM 2943 C C . VAL A 1 370 ? 48.211 -3.421 29.458 1.00 75.06 370 VAL A C 1
ATOM 2945 O O . VAL A 1 370 ? 47.324 -3.998 28.826 1.00 75.06 370 VAL A O 1
ATOM 2948 N N . ALA A 1 371 ? 49.470 -3.885 29.452 1.00 62.75 371 ALA A N 1
ATOM 2949 C CA . ALA A 1 371 ? 49.870 -5.106 28.745 1.00 62.75 371 ALA A CA 1
ATOM 2950 C C . ALA A 1 371 ? 49.132 -6.378 29.223 1.00 62.75 371 ALA A C 1
ATOM 2952 O O . ALA A 1 371 ? 48.494 -6.419 30.273 1.00 62.75 371 ALA A O 1
ATOM 2953 N N . ASN A 1 372 ? 49.219 -7.442 28.418 1.00 67.81 372 ASN A N 1
ATOM 2954 C CA . ASN A 1 372 ? 48.513 -8.722 28.593 1.00 67.81 372 ASN A CA 1
ATOM 2955 C C . ASN A 1 372 ? 46.973 -8.649 28.504 1.00 67.81 372 ASN A C 1
ATOM 2957 O O . ASN A 1 372 ? 46.294 -9.648 28.763 1.00 67.81 372 ASN A O 1
ATOM 2961 N N . GLY A 1 373 ? 46.425 -7.524 28.033 1.00 73.69 373 GLY A N 1
ATOM 2962 C CA . GLY A 1 373 ? 45.019 -7.377 27.640 1.00 73.69 373 GLY A CA 1
ATOM 2963 C C . GLY A 1 373 ? 44.081 -6.888 28.742 1.00 73.69 373 GLY A C 1
ATOM 2964 O O . GLY A 1 373 ? 42.869 -6.944 28.547 1.00 73.69 373 GLY A O 1
ATOM 2965 N N . TYR A 1 374 ? 44.617 -6.421 29.870 1.00 85.06 374 TYR A N 1
ATOM 2966 C CA . TYR A 1 374 ? 43.816 -5.800 30.921 1.00 85.06 374 TYR A CA 1
ATOM 2967 C C . TYR A 1 374 ? 43.588 -4.311 30.626 1.00 85.06 374 TYR A C 1
ATOM 2969 O O . TYR A 1 374 ? 44.463 -3.594 30.135 1.00 85.06 374 TYR A O 1
ATOM 2977 N N . VAL A 1 375 ? 42.389 -3.852 30.949 1.00 82.00 375 VAL A N 1
ATOM 2978 C CA . VAL A 1 375 ? 41.952 -2.465 30.982 1.00 82.00 375 VAL A CA 1
ATOM 2979 C C . VAL A 1 375 ? 41.933 -2.011 32.441 1.00 82.00 375 VAL A C 1
ATOM 2981 O O . VAL A 1 375 ? 41.536 -2.777 33.312 1.00 82.00 375 VAL A O 1
ATOM 2984 N N . ILE A 1 376 ? 42.393 -0.798 32.734 1.00 84.44 376 ILE A N 1
ATOM 2985 C CA . ILE A 1 376 ? 42.230 -0.223 34.075 1.00 84.44 376 ILE A CA 1
ATOM 2986 C C . ILE A 1 376 ? 40.783 0.266 34.156 1.00 84.44 376 ILE A C 1
ATOM 2988 O O . ILE A 1 376 ? 40.381 1.093 33.338 1.00 84.44 376 ILE A O 1
ATOM 2992 N N . GLU A 1 377 ? 39.993 -0.262 35.087 1.00 82.00 377 GLU A N 1
ATOM 2993 C CA . GLU A 1 377 ? 38.616 0.199 35.305 1.00 82.00 377 GLU A CA 1
ATOM 2994 C C . GLU A 1 377 ? 38.574 1.366 36.304 1.00 82.00 377 GLU A C 1
ATOM 2996 O O . GLU A 1 377 ? 37.816 2.314 36.113 1.00 82.00 377 GLU A O 1
ATOM 3001 N N . GLY A 1 378 ? 39.439 1.335 37.322 1.00 78.25 378 GLY A N 1
ATOM 3002 C CA . GLY A 1 378 ? 39.558 2.373 38.346 1.00 78.25 378 GLY A CA 1
ATOM 3003 C C . GLY A 1 378 ? 40.619 2.035 39.397 1.00 78.25 378 GLY A C 1
ATOM 3004 O O . GLY A 1 378 ? 41.481 1.184 39.165 1.00 78.25 378 GLY A O 1
ATOM 3005 N N . GLN A 1 379 ? 40.539 2.693 40.553 1.00 84.69 379 GLN A N 1
ATOM 3006 C CA . GLN A 1 379 ? 41.256 2.321 41.777 1.00 84.69 379 GLN A CA 1
ATOM 3007 C C . GLN A 1 379 ? 40.255 1.957 42.880 1.00 84.69 379 GLN A C 1
ATOM 3009 O O . GLN A 1 379 ? 39.120 2.437 42.864 1.00 84.69 379 GLN A O 1
ATOM 3014 N N . ASP A 1 380 ? 40.682 1.126 43.828 1.00 79.56 380 ASP A N 1
ATOM 3015 C CA . ASP A 1 380 ? 39.953 0.868 45.070 1.00 79.56 380 ASP A CA 1
ATOM 3016 C C . ASP A 1 380 ? 40.178 1.989 46.112 1.00 79.56 380 ASP A C 1
ATOM 3018 O O . ASP A 1 380 ? 40.965 2.920 45.918 1.00 79.56 380 ASP A O 1
ATOM 3022 N N . SER A 1 381 ? 39.495 1.896 47.255 1.00 66.38 381 SER A N 1
ATOM 3023 C CA . SER A 1 381 ? 39.640 2.840 48.375 1.00 66.38 381 SER A CA 1
ATOM 3024 C C . SER A 1 381 ? 40.996 2.779 49.095 1.00 66.38 381 SER A C 1
ATOM 3026 O O . SER A 1 381 ? 41.255 3.601 49.971 1.00 66.38 381 SER A O 1
ATOM 3028 N N . SER A 1 382 ? 41.845 1.807 48.763 1.00 70.19 382 SER A N 1
ATOM 3029 C CA . SER A 1 382 ? 43.186 1.608 49.317 1.00 70.19 382 SER A CA 1
ATOM 3030 C C . SER A 1 382 ? 44.294 2.090 48.367 1.00 70.19 382 SER A C 1
ATOM 3032 O O . SER A 1 382 ? 45.471 2.007 48.715 1.00 70.19 382 SER A O 1
ATOM 3034 N N . GLY A 1 383 ? 43.936 2.619 47.189 1.00 80.94 383 GLY A N 1
ATOM 3035 C CA . GLY A 1 383 ? 44.871 3.095 46.168 1.00 80.94 383 GLY A CA 1
ATOM 3036 C C . GLY A 1 383 ? 45.437 1.995 45.261 1.00 80.94 383 GLY A C 1
ATOM 3037 O O . GLY A 1 383 ? 46.370 2.255 44.497 1.00 80.94 383 GLY A O 1
ATOM 3038 N N . ASN A 1 384 ? 44.899 0.773 45.316 1.00 85.50 384 ASN A N 1
ATOM 3039 C CA . ASN A 1 384 ? 45.249 -0.295 44.382 1.00 85.50 384 ASN A CA 1
ATOM 3040 C C . ASN A 1 384 ? 44.475 -0.121 43.073 1.00 85.50 384 ASN A C 1
ATOM 3042 O O . ASN A 1 384 ? 43.339 0.346 43.053 1.00 85.50 384 ASN A O 1
ATOM 3046 N N . TYR A 1 385 ? 45.074 -0.526 41.958 1.00 86.69 385 TYR A N 1
ATOM 3047 C CA . TYR A 1 385 ? 44.450 -0.436 40.643 1.00 86.69 385 TYR A CA 1
ATOM 3048 C C . TYR A 1 385 ? 43.610 -1.673 40.346 1.00 86.69 385 TYR A C 1
ATOM 3050 O O . TYR A 1 385 ? 44.091 -2.799 40.465 1.00 86.69 385 TYR A O 1
ATOM 3058 N N . ILE A 1 386 ? 42.385 -1.447 39.876 1.00 83.94 386 ILE A N 1
ATOM 3059 C CA . ILE A 1 386 ? 41.470 -2.490 39.421 1.00 83.94 386 ILE A CA 1
ATOM 3060 C C . ILE A 1 386 ? 41.702 -2.716 37.924 1.00 83.94 386 ILE A C 1
ATOM 3062 O O . ILE A 1 386 ? 41.350 -1.888 37.078 1.00 83.94 386 ILE A O 1
ATOM 3066 N N . LEU A 1 387 ? 42.312 -3.854 37.604 1.00 90.12 387 LEU A N 1
ATOM 3067 C CA . LEU A 1 387 ? 42.577 -4.328 36.251 1.00 90.12 387 LEU A CA 1
ATOM 3068 C C . LEU A 1 387 ? 41.512 -5.334 35.822 1.00 90.12 387 LEU A C 1
ATOM 3070 O O . LEU A 1 387 ? 41.348 -6.366 36.462 1.00 90.12 387 LEU A O 1
ATOM 3074 N N . GLU A 1 388 ? 40.857 -5.097 34.691 1.00 85.69 388 GLU A N 1
ATOM 3075 C CA . GLU A 1 388 ? 39.883 -6.006 34.088 1.00 85.69 388 GLU A CA 1
ATOM 3076 C C . GLU A 1 388 ? 40.306 -6.459 32.695 1.00 85.69 388 GLU A C 1
ATOM 3078 O O . GLU A 1 388 ? 40.586 -5.649 31.824 1.00 85.69 388 GLU A O 1
ATOM 3083 N N . LYS A 1 389 ? 40.271 -7.749 32.396 1.00 78.69 389 LYS A N 1
ATOM 3084 C CA . LYS A 1 389 ? 40.402 -8.248 31.025 1.00 78.69 389 LYS A CA 1
ATOM 3085 C C . LYS A 1 389 ? 39.007 -8.492 30.470 1.00 78.69 389 LYS A C 1
ATOM 3087 O O . LYS A 1 389 ? 38.219 -9.183 31.107 1.00 78.69 389 LYS A O 1
ATOM 3092 N N . ARG A 1 390 ? 38.679 -7.935 29.298 1.00 67.19 390 ARG A N 1
ATOM 3093 C CA . ARG A 1 390 ? 37.336 -8.051 28.696 1.00 67.19 390 ARG A CA 1
ATOM 3094 C C . ARG A 1 390 ? 37.354 -8.756 27.338 1.00 67.19 390 ARG A C 1
ATOM 3096 O O . ARG A 1 390 ? 38.249 -8.524 26.527 1.00 67.19 390 ARG A O 1
ATOM 3103 N N . LEU A 1 391 ? 36.336 -9.576 27.071 1.00 49.78 391 LEU A N 1
ATOM 3104 C CA . LEU A 1 391 ? 36.104 -10.250 25.789 1.00 49.78 391 LEU A CA 1
ATOM 3105 C C . LEU A 1 391 ? 34.607 -10.192 25.450 1.00 49.78 391 LEU A C 1
ATOM 3107 O O . LEU A 1 391 ? 33.770 -10.604 26.244 1.00 49.78 391 LEU A O 1
ATOM 3111 N N . GLY A 1 392 ? 34.251 -9.638 24.286 1.00 51.22 392 GLY A N 1
ATOM 3112 C CA . GLY A 1 392 ? 32.846 -9.533 23.855 1.00 51.22 392 GLY A CA 1
ATOM 3113 C C . GLY A 1 392 ? 31.948 -8.644 24.734 1.00 51.22 392 GLY A C 1
ATOM 3114 O O . GLY A 1 392 ? 30.733 -8.784 24.684 1.00 51.22 392 GLY A O 1
ATOM 3115 N N . GLY A 1 393 ? 32.530 -7.755 25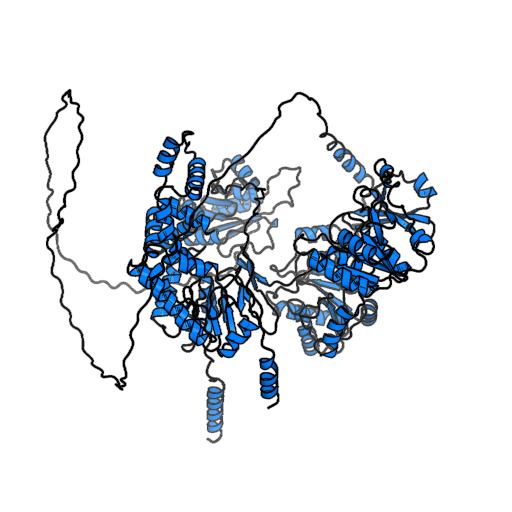.548 1.00 57.00 393 GLY A N 1
ATOM 3116 C CA . GLY A 1 393 ? 31.809 -6.911 26.514 1.00 57.00 393 GLY A CA 1
ATOM 3117 C C . GLY A 1 393 ? 31.728 -7.490 27.933 1.00 57.00 393 GLY A C 1
ATOM 3118 O O . GLY A 1 393 ? 31.458 -6.738 28.866 1.00 57.00 393 GLY A O 1
ATOM 3119 N N . LEU A 1 394 ? 32.040 -8.777 28.115 1.00 43.44 394 LEU A N 1
ATOM 3120 C CA . LEU A 1 394 ? 32.125 -9.443 29.419 1.00 43.44 394 LEU A CA 1
ATOM 3121 C C . LEU A 1 394 ? 33.516 -9.288 30.042 1.00 43.44 394 LEU A C 1
ATOM 3123 O O . LEU A 1 394 ? 34.524 -9.318 29.333 1.00 43.44 394 LEU A O 1
ATOM 3127 N N . VAL A 1 395 ? 33.563 -9.160 31.369 1.00 68.69 395 VAL A N 1
ATOM 3128 C CA . VAL A 1 395 ? 34.791 -9.204 32.177 1.00 68.69 395 VAL A CA 1
ATOM 3129 C C . VAL A 1 395 ? 35.158 -10.665 32.407 1.00 68.69 395 VAL A C 1
ATOM 3131 O O . VAL A 1 395 ? 34.366 -11.416 32.965 1.00 68.69 395 VAL A O 1
ATOM 3134 N N . ILE A 1 396 ? 36.337 -11.070 31.938 1.00 70.69 396 ILE A N 1
ATOM 3135 C CA . ILE A 1 396 ? 36.830 -12.455 31.987 1.00 70.69 396 ILE A CA 1
ATOM 3136 C C . ILE A 1 396 ? 37.988 -12.657 32.973 1.00 70.69 396 ILE A C 1
ATOM 3138 O O . ILE A 1 396 ? 38.353 -13.792 33.254 1.00 70.69 396 ILE A O 1
ATOM 3142 N N . ASP A 1 397 ? 38.568 -11.577 33.495 1.00 80.00 397 ASP A N 1
ATOM 3143 C CA . ASP A 1 397 ? 39.510 -11.589 34.621 1.00 80.00 397 ASP A CA 1
ATOM 3144 C C . ASP A 1 397 ? 39.457 -10.205 35.290 1.00 80.00 397 ASP A C 1
ATOM 3146 O O . ASP A 1 397 ? 39.346 -9.205 34.577 1.00 80.00 397 ASP A O 1
ATOM 3150 N N . LYS A 1 398 ? 39.504 -10.130 36.623 1.00 87.44 398 LYS A N 1
ATOM 3151 C CA . LYS A 1 398 ? 39.479 -8.877 37.393 1.00 87.44 398 LYS A CA 1
ATOM 3152 C C . LYS A 1 398 ? 40.401 -8.994 38.599 1.00 87.44 398 LYS A C 1
ATOM 3154 O O . LYS A 1 398 ? 40.302 -9.964 39.345 1.00 87.44 398 LYS A O 1
ATOM 3159 N N . ARG A 1 399 ? 41.305 -8.027 38.781 1.00 88.25 399 ARG A N 1
ATOM 3160 C CA . ARG A 1 399 ? 42.356 -8.071 39.808 1.00 88.25 399 ARG A CA 1
ATOM 3161 C C . ARG A 1 399 ? 42.622 -6.696 40.391 1.00 88.25 399 ARG A C 1
ATOM 3163 O O . ARG A 1 399 ? 42.791 -5.740 39.641 1.00 88.25 399 ARG A O 1
ATOM 3170 N N . GLU A 1 400 ? 42.752 -6.632 41.705 1.00 92.12 400 GLU A N 1
ATOM 3171 C CA . GLU A 1 400 ? 43.374 -5.507 42.398 1.00 92.12 400 GLU A CA 1
ATOM 3172 C C . GLU A 1 400 ? 44.889 -5.727 42.441 1.00 92.12 400 GLU A C 1
ATOM 3174 O O . GLU A 1 400 ? 45.367 -6.810 42.785 1.00 92.12 400 GLU A O 1
ATOM 3179 N N . VAL A 1 401 ? 45.658 -4.712 42.050 1.00 90.50 401 VAL A N 1
ATOM 3180 C CA . VAL A 1 401 ? 47.124 -4.723 42.129 1.00 90.50 401 VAL A CA 1
ATOM 3181 C C . VAL A 1 401 ? 47.624 -3.431 42.757 1.00 90.50 401 VAL A C 1
ATOM 3183 O O . VAL A 1 401 ? 47.205 -2.336 42.377 1.00 90.50 401 VAL A O 1
ATOM 3186 N N . THR A 1 402 ? 48.546 -3.542 43.712 1.00 93.75 402 THR A N 1
ATOM 3187 C CA . THR A 1 402 ? 49.165 -2.359 44.325 1.00 93.75 402 THR A CA 1
ATOM 3188 C C . THR A 1 402 ? 49.920 -1.544 43.264 1.00 93.75 402 THR A C 1
ATOM 3190 O O . THR A 1 402 ? 50.379 -2.122 42.270 1.00 93.75 402 THR A O 1
ATOM 3193 N N . PRO A 1 403 ? 50.114 -0.223 43.443 1.00 85.44 403 PRO A N 1
ATOM 3194 C CA . PRO A 1 403 ? 50.869 0.597 42.490 1.00 85.44 403 PRO A CA 1
ATOM 3195 C C . PRO A 1 403 ? 52.262 0.029 42.167 1.00 85.44 403 PRO A C 1
ATOM 3197 O O . PRO A 1 403 ? 52.686 0.035 41.011 1.00 85.44 403 PRO A O 1
ATOM 3200 N N . THR A 1 404 ? 52.939 -0.543 43.168 1.00 84.69 404 THR A N 1
ATOM 3201 C CA . THR A 1 404 ? 54.244 -1.203 43.023 1.00 84.69 404 THR A CA 1
ATOM 3202 C C . THR A 1 404 ? 54.158 -2.473 42.172 1.00 84.69 404 THR A C 1
ATOM 3204 O O . THR A 1 404 ? 54.964 -2.653 41.260 1.00 84.69 404 THR A O 1
ATOM 3207 N N . VAL A 1 405 ? 53.160 -3.334 42.411 1.00 84.81 405 VAL A N 1
ATOM 3208 C CA . VAL A 1 405 ? 52.937 -4.555 41.612 1.00 84.81 405 VAL A CA 1
ATOM 3209 C C . VAL A 1 405 ? 52.552 -4.204 40.174 1.00 84.81 405 VAL A C 1
ATOM 3211 O O . VAL A 1 405 ? 53.043 -4.841 39.241 1.00 84.81 405 VAL A O 1
ATOM 3214 N N . LEU A 1 406 ? 51.741 -3.159 39.973 1.00 86.25 406 LEU A N 1
ATOM 3215 C CA . LEU A 1 406 ? 51.400 -2.656 38.644 1.00 86.25 406 LEU A CA 1
ATOM 3216 C C . LEU A 1 406 ? 52.664 -2.243 37.875 1.00 86.25 406 LEU A C 1
ATOM 3218 O O . LEU A 1 406 ? 52.882 -2.732 36.771 1.00 86.25 406 LEU A O 1
ATOM 3222 N N . GLN A 1 407 ? 53.524 -1.406 38.467 1.00 77.12 407 GLN A N 1
ATOM 3223 C CA . GLN A 1 407 ? 54.751 -0.934 37.813 1.00 77.12 407 GLN A CA 1
ATOM 3224 C C . GLN A 1 407 ? 55.787 -2.044 37.569 1.00 77.12 407 GLN A C 1
ATOM 3226 O O . GLN A 1 407 ? 56.457 -2.028 36.537 1.00 77.12 407 GLN A O 1
ATOM 3231 N N . GLN A 1 408 ? 55.924 -3.006 38.487 1.00 76.06 408 GLN A N 1
ATOM 3232 C CA . GLN A 1 408 ? 56.926 -4.074 38.382 1.00 76.06 408 GLN A CA 1
ATOM 3233 C C . GLN A 1 408 ? 56.503 -5.227 37.460 1.00 76.06 408 GLN A C 1
ATOM 3235 O O . GLN A 1 408 ? 57.352 -5.794 36.775 1.00 76.06 408 GLN A O 1
ATOM 3240 N N . GLN A 1 409 ? 55.215 -5.594 37.431 1.00 77.19 409 GLN A N 1
ATOM 3241 C CA . GLN A 1 409 ? 54.734 -6.780 36.702 1.00 77.19 409 GLN A CA 1
ATOM 3242 C C . GLN A 1 409 ? 53.954 -6.460 35.415 1.00 77.19 409 GLN A C 1
ATOM 3244 O O . GLN A 1 409 ? 53.877 -7.314 34.530 1.00 77.19 409 GLN A O 1
ATOM 3249 N N . TYR A 1 410 ? 53.396 -5.252 35.263 1.00 75.00 410 TYR A N 1
ATOM 3250 C CA . TYR A 1 410 ? 52.521 -4.902 34.137 1.00 75.00 410 TYR A CA 1
ATOM 3251 C C . TYR A 1 410 ? 53.043 -3.684 33.369 1.00 75.00 410 TYR A C 1
ATOM 3253 O O . TYR A 1 410 ? 52.902 -2.533 33.773 1.00 75.00 410 TYR A O 1
ATOM 3261 N N . ARG A 1 411 ? 53.604 -3.926 32.178 1.00 66.81 411 ARG A N 1
ATOM 3262 C CA . ARG A 1 411 ? 54.102 -2.855 31.302 1.00 66.81 411 ARG A CA 1
ATOM 3263 C C . ARG A 1 411 ? 52.926 -2.001 30.793 1.00 66.81 411 ARG A C 1
ATOM 3265 O O . ARG A 1 411 ? 52.118 -2.469 29.988 1.00 66.81 411 ARG A O 1
ATOM 3272 N N . ILE A 1 412 ? 52.803 -0.765 31.277 1.00 75.44 412 ILE A N 1
ATOM 3273 C CA . ILE A 1 412 ? 51.736 0.170 30.880 1.00 75.44 412 ILE A CA 1
ATOM 3274 C C . ILE A 1 412 ? 51.924 0.544 29.401 1.00 75.44 412 ILE A C 1
ATOM 3276 O O . ILE A 1 412 ? 53.032 0.876 28.985 1.00 75.44 412 ILE A O 1
ATOM 3280 N N . GLN A 1 413 ? 50.860 0.449 28.594 1.00 52.50 413 GLN A N 1
ATOM 3281 C CA . GLN A 1 413 ? 50.942 0.640 27.135 1.00 52.50 413 GLN A CA 1
ATOM 3282 C C . GLN A 1 413 ? 50.538 2.045 26.675 1.00 52.50 413 GLN A C 1
ATOM 3284 O O . GLN A 1 413 ? 51.080 2.534 25.689 1.00 52.50 413 GLN A O 1
ATOM 3289 N N . SER A 1 414 ? 49.609 2.698 27.377 1.00 45.81 414 SER A N 1
ATOM 3290 C CA . SER A 1 414 ? 49.221 4.085 27.107 1.00 45.81 414 SER A CA 1
ATOM 3291 C C . SER A 1 414 ? 48.480 4.691 28.298 1.00 45.81 414 SER A C 1
ATOM 3293 O O . SER A 1 414 ? 47.479 4.126 28.741 1.00 45.81 414 SER A O 1
ATOM 3295 N N . MET A 1 415 ? 48.903 5.874 28.739 1.00 45.31 415 MET A N 1
ATOM 3296 C CA . MET A 1 415 ? 48.056 6.818 29.475 1.00 45.31 415 MET A CA 1
ATOM 3297 C C . MET A 1 415 ? 47.989 8.118 28.673 1.00 45.31 415 MET A C 1
ATOM 3299 O O . MET A 1 415 ? 48.979 8.514 28.059 1.00 45.31 415 MET A O 1
ATOM 3303 N N . SER A 1 416 ? 46.825 8.759 28.639 1.00 36.09 416 SER A N 1
ATOM 3304 C CA . SER A 1 416 ? 46.625 10.011 27.908 1.00 36.09 416 SER A CA 1
ATOM 3305 C C . SER A 1 416 ? 47.232 11.186 28.679 1.00 36.09 416 SER A C 1
ATOM 3307 O O . SER A 1 416 ? 46.807 11.454 29.799 1.00 36.09 416 SER A O 1
ATOM 3309 N N . ALA A 1 417 ? 48.178 11.903 28.071 1.00 34.75 417 ALA A N 1
ATOM 3310 C CA . ALA A 1 417 ? 48.693 13.182 28.565 1.00 34.75 417 ALA A CA 1
ATOM 3311 C C . ALA A 1 417 ? 48.243 14.334 27.635 1.00 34.75 417 ALA A C 1
ATOM 3313 O O . ALA A 1 417 ? 48.095 14.099 26.431 1.00 34.75 417 ALA A O 1
ATOM 3314 N N . PRO A 1 418 ? 47.998 15.554 28.153 1.00 39.88 418 PRO A N 1
ATOM 3315 C CA . PRO A 1 418 ? 47.533 16.687 27.353 1.00 39.88 418 PRO A CA 1
ATOM 3316 C C . PRO A 1 418 ? 48.692 17.505 26.752 1.00 39.88 418 PRO A C 1
ATOM 3318 O O . PRO A 1 418 ? 49.671 17.796 27.432 1.00 39.88 418 PRO A O 1
ATOM 3321 N N . ASN A 1 419 ? 48.535 17.950 25.499 1.00 38.25 419 ASN A N 1
ATOM 3322 C CA . ASN A 1 419 ? 49.388 18.964 24.860 1.00 38.25 419 ASN A CA 1
ATOM 3323 C C . ASN A 1 419 ? 48.571 20.251 24.658 1.00 38.25 419 ASN A C 1
ATOM 3325 O O . ASN A 1 419 ? 47.444 20.176 24.165 1.00 38.25 419 ASN A O 1
ATOM 3329 N N . GLY A 1 420 ? 49.125 21.423 24.994 1.00 47.44 420 GLY A N 1
ATOM 3330 C CA . GLY A 1 420 ? 48.357 22.674 25.025 1.00 47.44 420 GLY A CA 1
ATOM 3331 C C . GLY A 1 420 ? 49.115 23.931 24.595 1.00 47.44 420 GLY A C 1
ATOM 3332 O O . GLY A 1 420 ? 49.715 24.599 25.427 1.00 47.44 420 GLY A O 1
ATOM 3333 N N . GLU A 1 421 ? 48.976 24.323 23.325 1.00 39.94 421 GLU A N 1
ATOM 3334 C CA . GLU A 1 421 ? 49.310 25.685 22.859 1.00 39.94 421 GLU A CA 1
ATOM 3335 C C . GLU A 1 421 ? 48.061 26.573 22.713 1.00 39.94 421 GLU A C 1
ATOM 3337 O O . GLU A 1 421 ? 48.078 27.737 23.107 1.00 39.94 421 GLU A O 1
ATOM 3342 N N . GLY A 1 422 ? 46.933 26.025 22.238 1.00 47.59 422 GLY A N 1
ATOM 3343 C CA . GLY A 1 422 ? 45.699 26.798 22.017 1.00 47.59 422 GLY A CA 1
ATOM 3344 C C . GLY A 1 422 ? 45.032 27.352 23.288 1.00 47.59 422 GLY A C 1
ATOM 3345 O O . GLY A 1 422 ? 44.269 28.312 23.209 1.00 47.59 422 GLY A O 1
ATOM 3346 N N . ALA A 1 423 ? 45.325 26.785 24.463 1.00 48.03 423 ALA A N 1
ATOM 3347 C CA . ALA A 1 423 ? 44.763 27.245 25.734 1.00 48.03 423 ALA A CA 1
ATOM 3348 C C . ALA A 1 423 ? 45.404 28.559 26.227 1.00 48.03 423 ALA A C 1
ATOM 3350 O O . ALA A 1 423 ? 44.708 29.439 26.739 1.00 48.03 423 ALA A O 1
ATOM 3351 N N . LEU A 1 424 ? 46.718 28.727 26.033 1.00 46.06 424 LEU A N 1
ATOM 3352 C CA . LEU A 1 424 ? 47.499 29.820 26.630 1.00 46.06 424 LEU A CA 1
ATOM 3353 C C . LEU A 1 424 ? 47.082 31.213 26.138 1.00 46.06 424 LEU A C 1
ATOM 3355 O O . LEU A 1 424 ? 47.102 32.169 26.908 1.00 46.06 424 LEU A O 1
ATOM 3359 N N . THR A 1 425 ? 46.636 31.346 24.886 1.00 52.69 425 THR A N 1
ATOM 3360 C CA . THR A 1 425 ? 46.180 32.642 24.349 1.00 52.69 425 THR A CA 1
ATOM 3361 C C . THR A 1 425 ? 44.785 33.047 24.846 1.00 52.69 425 THR A C 1
ATOM 3363 O O . THR A 1 425 ? 44.431 34.227 24.778 1.00 52.69 425 THR A O 1
ATOM 3366 N N . PHE A 1 426 ? 43.981 32.094 25.336 1.00 56.97 426 PHE A N 1
ATOM 3367 C CA . PHE A 1 426 ? 42.615 32.340 25.812 1.00 56.97 426 PHE A CA 1
ATOM 3368 C C . PHE A 1 426 ? 42.553 32.681 27.311 1.00 56.97 426 PHE A C 1
ATOM 3370 O O . PHE A 1 426 ? 41.771 33.551 27.704 1.00 56.97 426 PHE A O 1
ATOM 3377 N N . ILE A 1 427 ? 43.423 32.065 28.125 1.00 54.53 427 ILE A N 1
ATOM 3378 C CA . ILE A 1 427 ? 43.522 32.257 29.589 1.00 54.53 427 ILE A CA 1
ATOM 3379 C C . ILE A 1 427 ? 43.592 33.745 29.995 1.00 54.53 427 ILE A C 1
ATOM 3381 O O . ILE A 1 427 ? 43.070 34.134 31.035 1.00 54.53 427 ILE A O 1
ATOM 3385 N N . ASN A 1 428 ? 44.143 34.608 29.137 1.00 58.31 428 ASN A N 1
ATOM 3386 C CA . ASN A 1 428 ? 44.305 36.042 29.397 1.00 58.31 428 ASN A CA 1
ATOM 3387 C C . ASN A 1 428 ? 43.025 36.902 29.254 1.00 58.31 428 ASN A C 1
ATOM 3389 O O . ASN A 1 428 ? 43.126 38.124 29.362 1.00 58.31 428 ASN A O 1
ATOM 3393 N N . LYS A 1 429 ? 41.842 36.338 28.945 1.00 70.44 429 LYS A N 1
ATOM 3394 C CA . LYS A 1 429 ? 40.618 37.136 28.660 1.00 70.44 429 LYS A CA 1
ATOM 3395 C C . LYS A 1 429 ? 39.368 36.778 29.456 1.00 70.44 429 LYS A C 1
ATOM 3397 O O . LYS A 1 429 ? 38.531 37.654 29.652 1.00 70.44 429 LYS A O 1
ATOM 3402 N N . VAL A 1 430 ? 39.226 35.534 29.898 1.00 83.12 430 VAL A N 1
ATOM 3403 C CA . VAL A 1 430 ? 38.156 35.112 30.811 1.00 83.12 430 VAL A CA 1
ATOM 3404 C C . VAL A 1 430 ? 38.835 34.389 31.969 1.00 83.12 430 VAL A C 1
ATOM 3406 O O . VAL A 1 430 ? 39.643 33.503 31.693 1.00 83.12 430 VAL A O 1
ATOM 3409 N N . PRO A 1 431 ? 38.556 34.739 33.239 1.00 87.81 431 PRO A N 1
ATOM 3410 C CA . PRO A 1 431 ? 39.192 34.078 34.369 1.00 87.81 431 PRO A CA 1
ATOM 3411 C C . PRO A 1 431 ? 38.926 32.574 34.335 1.00 87.81 431 PRO A C 1
ATOM 3413 O O . PRO A 1 431 ? 37.768 32.152 34.379 1.00 87.81 431 PRO A O 1
ATOM 3416 N N . VAL A 1 432 ? 39.990 31.774 34.264 1.00 85.81 432 VAL A N 1
ATOM 3417 C CA . VAL A 1 432 ? 39.892 30.339 34.533 1.00 85.81 432 VAL A CA 1
ATOM 3418 C C . VAL A 1 432 ? 39.723 30.163 36.037 1.00 85.81 432 VAL A C 1
ATOM 3420 O O . VAL A 1 432 ? 40.425 30.800 36.820 1.00 85.81 432 VAL A O 1
ATOM 3423 N N . LEU A 1 433 ? 38.745 29.351 36.416 1.00 88.19 433 LEU A N 1
ATOM 3424 C CA . LEU A 1 433 ? 38.323 29.105 37.786 1.00 88.19 433 LEU A CA 1
ATOM 3425 C C . LEU A 1 433 ? 38.595 27.649 38.155 1.00 88.19 433 LEU A C 1
ATOM 3427 O O . LEU A 1 433 ? 38.320 26.747 37.356 1.00 88.19 433 LEU A O 1
ATOM 3431 N N . GLY A 1 434 ? 39.047 27.427 39.385 1.00 87.19 434 GLY A N 1
ATOM 3432 C CA . GLY A 1 434 ? 38.915 26.131 40.038 1.00 87.19 434 GLY A CA 1
ATOM 3433 C C . GLY A 1 434 ? 37.445 25.823 40.351 1.00 87.19 434 GLY A C 1
ATOM 3434 O O . GLY A 1 434 ? 36.586 26.708 40.371 1.00 87.19 434 GLY A O 1
ATOM 3435 N N . ILE A 1 435 ? 37.129 24.562 40.639 1.00 81.88 435 ILE A N 1
ATOM 3436 C CA . ILE A 1 435 ? 35.784 24.184 41.116 1.00 81.88 435 ILE A CA 1
ATOM 3437 C C . ILE A 1 435 ? 35.563 24.729 42.538 1.00 81.88 435 ILE A C 1
ATOM 3439 O O . ILE A 1 435 ? 34.458 25.117 42.912 1.00 81.88 435 ILE A O 1
ATOM 3443 N N . GLU A 1 436 ? 36.642 24.821 43.307 1.00 80.06 436 GLU A N 1
ATOM 3444 C CA . GLU A 1 436 ? 36.753 25.434 44.622 1.00 80.06 436 GLU A CA 1
ATOM 3445 C C . GLU A 1 436 ? 36.405 26.936 44.629 1.00 80.06 436 GLU A C 1
ATOM 3447 O O . GLU A 1 436 ? 35.753 27.400 45.570 1.00 80.06 436 GLU A O 1
ATOM 3452 N N . ASP A 1 437 ? 36.705 27.685 43.558 1.00 83.94 437 ASP A N 1
ATOM 3453 C CA . ASP A 1 437 ? 36.322 29.103 43.431 1.00 83.94 437 ASP A CA 1
ATOM 3454 C C . ASP A 1 437 ? 34.799 29.291 43.433 1.00 83.94 437 ASP A C 1
ATOM 3456 O O . ASP A 1 437 ? 34.288 30.318 43.895 1.00 83.94 437 ASP A O 1
ATOM 3460 N N . LEU A 1 438 ? 34.072 28.279 42.948 1.00 81.44 438 LEU A N 1
ATOM 3461 C CA . LEU A 1 438 ? 32.613 28.225 42.941 1.00 81.44 438 LEU A CA 1
ATOM 3462 C C . LEU A 1 438 ? 32.018 27.784 44.292 1.00 81.44 438 LEU A C 1
ATOM 3464 O O . LEU A 1 438 ? 30.809 27.891 44.491 1.00 81.44 438 LEU A O 1
ATOM 3468 N N . GLY A 1 439 ? 32.828 27.228 45.199 1.00 68.50 439 GLY A N 1
ATOM 3469 C CA . GLY A 1 439 ? 32.381 26.571 46.434 1.00 68.50 439 GLY A CA 1
ATOM 3470 C C . GLY A 1 439 ? 32.463 27.418 47.708 1.00 68.50 439 GLY A C 1
ATOM 3471 O O . GLY A 1 439 ? 32.132 26.922 48.784 1.00 68.50 439 GLY A O 1
ATOM 3472 N N . GLY A 1 440 ? 32.914 28.671 47.613 1.00 65.62 440 GLY A N 1
ATOM 3473 C CA . GLY A 1 440 ? 33.039 29.568 48.769 1.00 65.62 440 GLY A CA 1
ATOM 3474 C C . GLY A 1 440 ? 34.055 30.701 48.622 1.00 65.62 440 GLY A C 1
ATOM 3475 O O . GLY A 1 440 ? 34.056 31.599 49.459 1.00 65.62 440 GLY A O 1
ATOM 3476 N N . GLY A 1 441 ? 34.885 30.681 47.572 1.00 75.75 441 GLY A N 1
ATOM 3477 C CA . GLY A 1 441 ? 35.817 31.762 47.247 1.00 75.75 441 GLY A CA 1
ATOM 3478 C C . GLY A 1 441 ? 35.135 32.934 46.535 1.00 75.75 441 GLY A C 1
ATOM 3479 O O . GLY A 1 441 ? 34.571 33.831 47.159 1.00 75.75 441 GLY A O 1
ATOM 3480 N N . ARG A 1 442 ? 35.196 32.938 45.201 1.00 81.06 442 ARG A N 1
ATOM 3481 C CA . ARG A 1 442 ? 34.911 34.116 44.365 1.00 81.06 442 ARG A CA 1
ATOM 3482 C C . ARG A 1 442 ? 33.439 34.535 44.313 1.00 81.06 442 ARG A C 1
ATOM 3484 O O . ARG A 1 442 ? 33.156 35.722 44.186 1.00 81.06 442 ARG A O 1
ATOM 3491 N N . PHE A 1 443 ? 32.514 33.581 44.396 1.00 82.88 443 PHE A N 1
ATOM 3492 C CA . PHE A 1 443 ? 31.075 33.824 44.198 1.00 82.88 443 PHE A CA 1
ATOM 3493 C C . PHE A 1 443 ? 30.246 33.770 45.491 1.00 82.88 443 PHE A C 1
ATOM 3495 O O . PHE A 1 443 ? 29.022 33.899 45.451 1.00 82.88 443 PHE A O 1
ATOM 3502 N N . GLY A 1 444 ? 30.898 33.600 46.647 1.00 83.69 444 GLY A N 1
ATOM 3503 C CA . GLY A 1 444 ? 30.230 33.441 47.939 1.00 83.69 444 GLY A CA 1
ATOM 3504 C C . GLY A 1 444 ? 29.330 32.198 48.005 1.00 83.69 444 GLY A C 1
ATOM 3505 O O . GLY A 1 444 ? 29.510 31.234 47.267 1.00 83.69 444 GLY A O 1
ATOM 3506 N N . LYS A 1 445 ? 28.335 32.213 48.900 1.00 87.00 445 LYS A N 1
ATOM 3507 C CA . LYS A 1 445 ? 27.390 31.096 49.117 1.00 87.00 445 LYS A CA 1
ATOM 3508 C C . LYS A 1 445 ? 26.187 31.132 48.155 1.00 87.00 445 LYS A C 1
ATOM 3510 O O . LYS A 1 445 ? 25.052 30.942 48.590 1.00 87.00 445 LYS A O 1
ATOM 3515 N N . LYS A 1 446 ? 26.411 31.428 46.871 1.00 92.88 446 LYS A N 1
ATOM 3516 C CA . LYS A 1 446 ? 25.344 31.431 45.856 1.00 92.88 446 LYS A CA 1
ATOM 3517 C C . LYS A 1 446 ? 24.962 30.000 45.472 1.00 92.88 446 LYS A C 1
ATOM 3519 O O . LYS A 1 446 ? 25.828 29.172 45.210 1.00 92.88 446 LYS A O 1
ATOM 3524 N N . ALA A 1 447 ? 23.664 29.715 45.408 1.00 91.62 447 ALA A N 1
ATOM 3525 C CA . ALA A 1 447 ? 23.155 28.429 44.948 1.00 91.62 447 ALA A CA 1
ATOM 3526 C C . ALA A 1 447 ? 23.258 28.345 43.413 1.00 91.62 447 ALA A C 1
ATOM 3528 O O . ALA A 1 447 ? 22.782 29.255 42.728 1.00 91.62 447 ALA A O 1
ATOM 3529 N N . PRO A 1 448 ? 23.853 27.291 42.835 1.00 93.19 448 PRO A N 1
ATOM 3530 C CA . PRO A 1 448 ? 23.962 27.188 41.388 1.00 93.19 448 PRO A CA 1
ATOM 3531 C C . PRO A 1 448 ? 22.652 26.772 40.722 1.00 93.19 448 PRO A C 1
ATOM 3533 O O . PRO A 1 448 ? 21.962 25.856 41.170 1.00 93.19 448 PRO A O 1
ATOM 3536 N N . LEU A 1 449 ? 22.344 27.417 39.603 1.00 93.44 449 LEU A N 1
ATOM 3537 C CA . LEU A 1 449 ? 21.274 27.038 38.691 1.00 93.44 449 LEU A CA 1
ATOM 3538 C C . LEU A 1 449 ? 21.883 26.650 37.345 1.00 93.44 449 LEU A C 1
ATOM 3540 O O . LEU A 1 449 ? 22.417 27.498 36.630 1.00 93.44 449 LEU A O 1
ATOM 3544 N N . ILE A 1 450 ? 21.788 25.369 36.994 1.00 90.56 450 ILE A N 1
ATOM 3545 C CA . ILE A 1 450 ? 22.259 24.867 35.704 1.00 90.56 450 ILE A CA 1
ATOM 3546 C C . ILE A 1 450 ? 21.198 25.089 34.642 1.00 90.56 450 ILE A C 1
ATOM 3548 O O . ILE A 1 450 ? 20.047 24.686 34.815 1.00 90.56 450 ILE A O 1
ATOM 3552 N N . ILE A 1 451 ? 21.620 25.637 33.508 1.00 88.94 451 ILE A N 1
ATOM 3553 C CA . ILE A 1 451 ? 20.824 25.712 32.288 1.00 88.94 451 ILE A CA 1
ATOM 3554 C C . ILE A 1 451 ? 21.535 24.864 31.234 1.00 88.94 451 ILE A C 1
ATOM 3556 O O . ILE A 1 451 ? 22.615 25.219 30.772 1.00 88.94 451 ILE A O 1
ATOM 3560 N N . SER A 1 452 ? 20.934 23.726 30.878 1.00 81.31 452 SER A N 1
ATOM 3561 C CA . SER A 1 452 ? 21.464 22.791 29.875 1.00 81.31 452 SER A CA 1
ATOM 3562 C C . SER A 1 452 ? 20.503 22.672 28.697 1.00 81.31 452 SER A C 1
ATOM 3564 O O . SER A 1 452 ? 19.294 22.488 28.880 1.00 81.31 452 SER A O 1
ATOM 3566 N N . ALA A 1 453 ? 21.029 22.795 27.480 1.00 71.88 453 ALA A N 1
ATOM 3567 C CA . ALA A 1 453 ? 20.209 22.874 26.282 1.00 71.88 453 ALA A CA 1
ATOM 3568 C C . ALA A 1 453 ? 20.982 22.502 25.009 1.00 71.88 453 ALA A C 1
ATOM 3570 O O . ALA A 1 453 ? 22.070 23.014 24.754 1.00 71.88 453 ALA A O 1
ATOM 3571 N N . SER A 1 454 ? 20.387 21.654 24.169 1.00 62.88 454 SER A N 1
ATOM 3572 C CA . SER A 1 454 ? 20.900 21.338 22.830 1.00 62.88 454 SER A CA 1
ATOM 3573 C C . SER A 1 454 ? 20.758 22.528 21.865 1.00 62.88 454 SER A C 1
ATOM 3575 O O . SER A 1 454 ? 19.960 23.444 22.077 1.00 62.88 454 SER A O 1
ATOM 3577 N N . SER A 1 455 ? 21.544 22.536 20.783 1.00 55.69 455 SER A N 1
ATOM 3578 C CA . SER A 1 455 ? 21.558 23.636 19.807 1.00 55.69 455 SER A CA 1
ATOM 3579 C C . SER A 1 455 ? 20.187 23.863 19.154 1.00 55.69 455 SER A C 1
ATOM 3581 O O . SER A 1 455 ? 19.630 22.945 18.552 1.00 55.69 455 SER A O 1
ATOM 3583 N N . LEU A 1 456 ? 19.685 25.099 19.206 1.00 56.00 456 LEU A N 1
ATOM 3584 C CA . LEU A 1 456 ? 18.450 25.516 18.531 1.00 56.00 456 LEU A CA 1
ATOM 3585 C C . LEU A 1 456 ? 18.564 25.496 16.998 1.00 56.00 456 LEU A C 1
ATOM 3587 O O . LEU A 1 456 ? 19.558 25.967 16.444 1.00 56.00 456 LEU A O 1
ATOM 3591 N N . ASP A 1 457 ? 17.472 25.113 16.323 1.00 54.41 457 ASP A N 1
ATOM 3592 C CA . ASP A 1 457 ? 17.127 25.708 15.022 1.00 54.41 457 ASP A CA 1
ATOM 3593 C C . ASP A 1 457 ? 16.783 27.190 15.271 1.00 54.41 457 ASP A C 1
ATOM 3595 O O . ASP A 1 457 ? 15.989 27.516 16.158 1.00 54.41 457 ASP A O 1
ATOM 3599 N N . THR A 1 458 ? 17.405 28.104 14.527 1.00 51.72 458 THR A N 1
ATOM 3600 C CA . THR A 1 458 ? 17.495 29.541 14.863 1.00 51.72 458 THR A CA 1
ATOM 3601 C C . THR A 1 458 ? 16.161 30.297 14.823 1.00 51.72 458 THR A C 1
ATOM 3603 O O . THR A 1 458 ? 16.085 31.455 15.224 1.00 51.72 458 THR A O 1
ATOM 3606 N N . LYS A 1 459 ? 15.079 29.644 14.392 1.00 58.44 459 LYS A N 1
ATOM 3607 C CA . LYS A 1 459 ? 13.750 30.237 14.174 1.00 58.44 459 LYS A CA 1
ATOM 3608 C C . LYS A 1 459 ? 12.990 30.648 15.442 1.00 58.44 459 LYS A C 1
ATOM 3610 O O . LYS A 1 459 ? 11.912 31.218 15.311 1.00 58.44 459 LYS A O 1
ATOM 3615 N N . ASN A 1 460 ? 13.496 30.354 16.644 1.00 75.56 460 ASN A N 1
ATOM 3616 C CA . ASN A 1 460 ? 12.757 30.567 17.901 1.00 75.56 460 ASN A CA 1
ATOM 3617 C C . ASN A 1 460 ? 13.546 31.309 19.002 1.00 75.56 460 ASN A C 1
ATOM 3619 O O . ASN A 1 460 ? 13.201 31.238 20.184 1.00 75.56 460 ASN A O 1
ATOM 3623 N N . GLU A 1 461 ? 14.605 32.030 18.619 1.00 85.38 461 GLU A N 1
ATOM 3624 C CA . GLU A 1 461 ? 15.525 32.718 19.538 1.00 85.38 461 GLU A CA 1
ATOM 3625 C C . GLU A 1 461 ? 14.811 33.660 20.524 1.00 85.38 461 GLU A C 1
ATOM 3627 O O . GLU A 1 461 ? 15.057 33.599 21.729 1.00 85.38 461 GLU A O 1
ATOM 3632 N N . GLU A 1 462 ? 13.872 34.483 20.044 1.00 87.94 462 GLU A N 1
ATOM 3633 C CA . GLU A 1 462 ? 13.190 35.475 20.887 1.00 87.94 462 GLU A CA 1
ATOM 3634 C C . GLU A 1 462 ? 12.205 34.836 21.886 1.00 87.94 462 GLU A C 1
ATOM 3636 O O . GLU A 1 462 ? 12.028 35.335 22.998 1.00 87.94 462 GLU A O 1
ATOM 3641 N N . SER A 1 463 ? 11.617 33.679 21.554 1.00 81.19 463 SER A N 1
ATOM 3642 C CA . SER A 1 463 ? 10.781 32.908 22.490 1.00 81.19 463 SER A CA 1
ATOM 3643 C C . SER A 1 463 ? 11.612 32.354 23.653 1.00 81.19 463 SER A C 1
ATOM 3645 O O . SER A 1 463 ? 11.189 32.384 24.815 1.00 81.19 463 SER A O 1
ATOM 3647 N N . VAL A 1 464 ? 12.833 31.895 23.362 1.00 84.88 464 VAL A N 1
ATOM 3648 C CA . VAL A 1 464 ? 13.772 31.422 24.385 1.00 84.88 464 VAL A CA 1
ATOM 3649 C C . VAL A 1 464 ? 14.336 32.591 25.196 1.00 84.88 464 VAL A C 1
ATOM 3651 O O . VAL A 1 464 ? 14.340 32.508 26.423 1.00 84.88 464 VAL A O 1
ATOM 3654 N N . LYS A 1 465 ? 14.679 33.725 24.563 1.00 92.00 465 LYS A N 1
ATOM 3655 C CA . LYS A 1 465 ? 15.022 34.979 25.263 1.00 92.00 465 LYS A CA 1
ATOM 3656 C C . LYS A 1 465 ? 13.923 35.400 26.238 1.00 92.00 465 LYS A C 1
ATOM 3658 O O . LYS A 1 465 ? 14.219 35.669 27.396 1.00 92.00 465 LYS A O 1
ATOM 3663 N N . ASN A 1 466 ? 12.658 35.396 25.820 1.00 88.69 466 ASN A N 1
ATOM 3664 C CA . ASN A 1 466 ? 11.528 35.738 26.690 1.00 88.69 466 ASN A CA 1
ATOM 3665 C C . ASN A 1 466 ? 11.327 34.754 27.851 1.00 88.69 466 ASN A C 1
ATOM 3667 O O . ASN A 1 466 ? 11.028 35.180 28.966 1.00 88.69 466 ASN A O 1
ATOM 3671 N N . SER A 1 467 ? 11.528 33.457 27.618 1.00 88.25 467 SER A N 1
ATOM 3672 C CA . SER A 1 467 ? 11.429 32.435 28.669 1.00 88.25 467 SER A CA 1
ATOM 3673 C C . SER A 1 467 ? 12.551 32.577 29.705 1.00 88.25 467 SER A C 1
ATOM 3675 O O . SER A 1 467 ? 12.293 32.551 30.906 1.00 88.25 467 SER A O 1
ATOM 3677 N N . LEU A 1 468 ? 13.784 32.817 29.248 1.00 93.38 468 LEU A N 1
ATOM 3678 C CA . LEU A 1 468 ? 14.944 33.053 30.112 1.00 93.38 468 LEU A CA 1
ATOM 3679 C C . LEU A 1 468 ? 14.849 34.390 30.862 1.00 93.38 468 LEU A C 1
ATOM 3681 O O . LEU A 1 468 ? 15.247 34.446 32.019 1.00 93.38 468 LEU A O 1
ATOM 3685 N N . ARG A 1 469 ? 14.285 35.449 30.255 1.00 94.62 469 ARG A N 1
ATOM 3686 C CA . ARG A 1 469 ? 14.029 36.733 30.940 1.00 94.62 469 ARG A CA 1
ATOM 3687 C C . ARG A 1 469 ? 13.076 36.534 32.118 1.00 94.62 469 ARG A C 1
ATOM 3689 O O . ARG A 1 469 ? 13.432 36.903 33.227 1.00 94.62 469 ARG A O 1
ATOM 3696 N N . LYS A 1 470 ? 11.936 35.863 31.901 1.00 91.38 470 LYS A N 1
ATOM 3697 C CA . LYS A 1 470 ? 10.969 35.534 32.967 1.00 91.38 470 LYS A CA 1
ATOM 3698 C C . LYS A 1 470 ? 11.589 34.699 34.090 1.00 91.38 470 LYS A C 1
ATOM 3700 O O . LYS A 1 470 ? 11.293 34.937 35.254 1.00 91.38 470 LYS A O 1
ATOM 3705 N N . LEU A 1 471 ? 12.452 33.740 33.746 1.00 93.44 471 LEU A N 1
ATOM 3706 C CA . LEU A 1 471 ? 13.195 32.957 34.732 1.00 93.44 471 LEU A CA 1
ATOM 3707 C C . LEU A 1 471 ? 14.162 33.844 35.534 1.00 93.44 471 LEU A C 1
ATOM 3709 O O . LEU A 1 471 ? 14.141 33.798 36.758 1.00 93.44 471 LEU A O 1
ATOM 3713 N N . ALA A 1 472 ? 14.958 34.685 34.870 1.00 95.50 472 ALA A N 1
ATOM 3714 C CA . ALA A 1 472 ? 15.874 35.615 35.531 1.00 95.50 472 ALA A CA 1
ATOM 3715 C C . ALA A 1 472 ? 15.143 36.632 36.428 1.00 95.50 472 ALA A C 1
ATOM 3717 O O . ALA A 1 472 ? 15.619 36.922 37.518 1.00 95.50 472 ALA A O 1
ATOM 3718 N N . ASP A 1 473 ? 13.964 37.106 36.015 1.00 94.00 473 ASP A N 1
ATOM 3719 C CA . ASP A 1 473 ? 13.094 37.993 36.804 1.00 94.00 473 ASP A CA 1
ATOM 3720 C C . ASP A 1 473 ? 12.494 37.313 38.051 1.00 94.00 473 ASP A C 1
ATOM 3722 O O . ASP A 1 473 ? 12.081 37.994 38.985 1.00 94.00 473 ASP A O 1
ATOM 3726 N N . SER A 1 474 ? 12.456 35.975 38.087 1.00 92.75 474 SER A N 1
ATOM 3727 C CA . SER A 1 474 ? 11.982 35.188 39.238 1.00 92.75 474 SER A CA 1
ATOM 3728 C C . SER A 1 474 ? 13.082 34.795 40.234 1.00 92.75 474 SER A C 1
ATOM 3730 O O . SER A 1 474 ? 12.805 34.114 41.221 1.00 92.75 474 SER A O 1
ATOM 3732 N N . LEU A 1 475 ? 14.333 35.188 39.975 1.00 95.12 475 LEU A N 1
ATOM 3733 C CA . LEU A 1 475 ? 15.514 34.762 40.722 1.00 95.12 475 LEU A CA 1
ATOM 3734 C C . LEU A 1 475 ? 16.267 35.968 41.296 1.00 95.12 475 LEU A C 1
ATOM 3736 O O . LEU A 1 475 ? 16.237 37.065 40.750 1.00 95.12 475 LEU A O 1
ATOM 3740 N N . ASP A 1 476 ? 16.980 35.747 42.399 1.00 95.12 476 ASP A N 1
ATOM 3741 C CA . ASP A 1 476 ? 17.783 36.779 43.055 1.00 95.12 476 ASP A CA 1
ATOM 3742 C C . ASP A 1 476 ? 19.269 36.641 42.651 1.00 95.12 476 ASP A C 1
ATOM 3744 O O . ASP A 1 476 ? 19.908 35.653 43.042 1.00 95.12 476 ASP A O 1
ATOM 3748 N N . PRO A 1 477 ? 19.855 37.604 41.908 1.00 95.62 477 PRO A N 1
ATOM 3749 C CA . PRO A 1 477 ? 21.251 37.542 41.464 1.00 95.62 477 PRO A CA 1
ATOM 3750 C C . PRO A 1 477 ? 22.272 37.605 42.610 1.00 95.62 477 PRO A C 1
ATOM 3752 O O . PRO A 1 477 ? 23.422 37.195 42.431 1.00 95.62 477 PRO A O 1
ATOM 3755 N N . ALA A 1 478 ? 21.883 38.064 43.805 1.00 92.50 478 ALA A N 1
ATOM 3756 C CA . ALA A 1 478 ? 22.730 38.000 44.994 1.00 92.50 478 ALA A CA 1
ATOM 3757 C C . ALA A 1 478 ? 22.777 36.588 45.608 1.00 92.50 478 ALA A C 1
ATOM 3759 O O . ALA A 1 478 ? 23.722 36.276 46.332 1.00 92.50 478 ALA A O 1
ATOM 3760 N N . LYS A 1 479 ? 21.794 35.725 45.308 1.00 93.69 479 LYS A N 1
ATOM 3761 C CA . LYS A 1 479 ? 21.660 34.371 45.877 1.00 93.69 479 LYS A CA 1
ATOM 3762 C C . LYS A 1 479 ? 21.940 33.236 44.891 1.00 93.69 479 LYS A C 1
ATOM 3764 O O . LYS A 1 479 ? 22.139 32.110 45.341 1.00 93.69 479 LYS A O 1
ATOM 3769 N N . VAL A 1 480 ? 21.950 33.498 43.583 1.00 94.56 480 VAL A N 1
ATOM 3770 C CA . VAL A 1 480 ? 22.047 32.464 42.538 1.00 94.56 480 VAL A CA 1
ATOM 3771 C C . VAL A 1 480 ? 23.220 32.729 41.593 1.00 94.56 480 VAL A C 1
ATOM 3773 O O . VAL A 1 480 ? 23.418 33.855 41.143 1.00 94.56 480 VAL A O 1
ATOM 3776 N N . ILE A 1 481 ? 23.975 31.676 41.272 1.00 95.19 481 ILE A N 1
ATOM 3777 C CA . ILE A 1 481 ? 24.999 31.665 40.216 1.00 95.19 481 ILE A CA 1
ATOM 3778 C C . ILE A 1 481 ? 24.499 30.806 39.051 1.00 95.19 481 ILE A C 1
ATOM 3780 O O . ILE A 1 481 ? 23.943 29.730 39.260 1.00 95.19 481 ILE A O 1
ATOM 3784 N N . ILE A 1 482 ? 24.657 31.278 37.818 1.00 95.25 482 ILE A N 1
ATOM 3785 C CA . ILE A 1 482 ? 24.164 30.581 36.626 1.00 95.25 482 ILE A CA 1
ATOM 3786 C C . ILE A 1 482 ? 25.293 29.751 36.030 1.00 95.25 482 ILE A C 1
ATOM 3788 O O . ILE A 1 482 ? 26.377 30.265 35.760 1.00 95.25 482 ILE A O 1
ATOM 3792 N N . VAL A 1 483 ? 25.025 28.467 35.816 1.00 92.31 483 VAL A N 1
ATOM 3793 C CA . VAL A 1 483 ? 25.993 27.498 35.303 1.00 92.31 483 VAL A CA 1
ATOM 3794 C C . VAL A 1 483 ? 25.520 26.973 33.950 1.00 92.31 483 VAL A C 1
ATOM 3796 O O . VAL A 1 483 ? 24.377 26.538 33.808 1.00 92.31 483 VAL A O 1
ATOM 3799 N N . THR A 1 484 ? 26.394 27.001 32.950 1.00 91.88 484 THR A N 1
ATOM 3800 C CA . THR A 1 484 ? 26.084 26.594 31.569 1.00 91.88 484 THR A CA 1
ATOM 3801 C C . THR A 1 484 ? 27.175 25.701 30.984 1.00 91.88 484 THR A C 1
ATOM 3803 O O . THR A 1 484 ? 28.313 25.678 31.462 1.00 91.88 484 THR A O 1
ATOM 3806 N N . ASP A 1 485 ? 26.860 24.981 29.906 1.00 82.62 485 ASP A N 1
ATOM 3807 C CA . ASP A 1 485 ? 27.894 24.509 28.990 1.00 82.62 485 ASP A CA 1
ATOM 3808 C C . ASP A 1 485 ? 28.432 25.700 28.178 1.00 82.62 485 ASP A C 1
ATOM 3810 O O . ASP A 1 485 ? 27.688 26.468 27.577 1.00 82.62 485 ASP A O 1
ATOM 3814 N N . SER A 1 486 ? 29.752 25.890 28.168 1.00 66.88 486 SER A N 1
ATOM 3815 C CA . SER A 1 486 ? 30.418 27.147 27.779 1.00 66.88 486 SER A CA 1
ATOM 3816 C C . SER A 1 486 ? 30.333 27.541 26.294 1.00 66.88 486 SER A C 1
ATOM 3818 O O . SER A 1 486 ? 31.113 28.382 25.838 1.00 66.88 486 SER A O 1
ATOM 3820 N N . THR A 1 487 ? 29.474 26.903 25.503 1.00 68.00 487 THR A N 1
ATOM 3821 C CA . THR A 1 487 ? 29.483 27.029 24.044 1.00 68.00 487 THR A CA 1
ATOM 3822 C C . THR A 1 487 ? 29.125 28.450 23.594 1.00 68.00 487 THR A C 1
ATOM 3824 O O . THR A 1 487 ? 28.152 29.055 24.045 1.00 68.00 487 THR A O 1
ATOM 3827 N N . SER A 1 488 ? 29.896 29.008 22.658 1.00 64.69 488 SER A N 1
ATOM 3828 C CA . SER A 1 488 ? 29.662 30.344 22.093 1.00 64.69 488 SER A CA 1
ATOM 3829 C C . SER A 1 488 ? 28.498 30.411 21.087 1.00 64.69 488 SER A C 1
ATOM 3831 O O . SER A 1 488 ? 28.553 31.226 20.165 1.00 64.69 488 SER A O 1
ATOM 3833 N N . ARG A 1 489 ? 27.506 29.510 21.165 1.00 75.00 489 ARG A N 1
ATOM 3834 C CA . ARG A 1 489 ? 26.368 29.418 20.229 1.00 75.00 489 ARG A CA 1
ATOM 3835 C C . ARG A 1 489 ? 25.117 28.872 20.927 1.00 75.00 489 ARG A C 1
ATOM 3837 O O . ARG A 1 489 ? 25.213 28.134 21.899 1.00 75.00 489 ARG A O 1
ATOM 3844 N N . GLY A 1 490 ? 23.939 29.159 20.374 1.00 84.00 490 GLY A N 1
ATOM 3845 C CA . GLY A 1 490 ? 22.679 28.544 20.809 1.00 84.00 490 GLY A CA 1
ATOM 3846 C C . GLY A 1 490 ? 22.198 29.017 22.186 1.00 84.00 490 GLY A C 1
ATOM 3847 O O . GLY A 1 490 ? 22.435 30.158 22.577 1.00 84.00 490 GLY A O 1
ATOM 3848 N N . ILE A 1 491 ? 21.485 28.150 22.913 1.00 82.25 491 ILE A N 1
ATOM 3849 C CA . ILE A 1 491 ? 20.795 28.525 24.160 1.00 82.25 491 ILE A CA 1
ATOM 3850 C C . ILE A 1 491 ? 21.769 28.957 25.259 1.00 82.25 491 ILE A C 1
ATOM 3852 O O . ILE A 1 491 ? 21.449 29.901 25.975 1.00 82.25 491 ILE A O 1
ATOM 3856 N N . ALA A 1 492 ? 22.960 28.357 25.348 1.00 85.94 492 ALA A N 1
ATOM 3857 C CA . ALA A 1 492 ? 23.998 28.784 26.287 1.00 85.94 492 ALA A CA 1
ATOM 3858 C C . ALA A 1 492 ? 24.348 30.270 26.102 1.00 85.94 492 ALA A C 1
ATOM 3860 O O . ALA A 1 492 ? 24.213 31.060 27.034 1.00 85.94 492 ALA A O 1
ATOM 3861 N N . GLN A 1 493 ? 24.670 30.693 24.872 1.00 88.44 493 GLN A N 1
ATOM 3862 C CA . GLN A 1 493 ? 24.933 32.102 24.558 1.00 88.44 493 GLN A CA 1
ATOM 3863 C C . GLN A 1 493 ? 23.755 33.013 24.943 1.00 88.44 493 GLN A C 1
ATOM 3865 O O . GLN A 1 493 ? 23.968 34.062 25.554 1.00 88.44 493 GLN A O 1
ATOM 3870 N N . ILE A 1 494 ? 22.523 32.611 24.616 1.00 90.19 494 ILE A N 1
ATOM 3871 C CA . ILE A 1 494 ? 21.315 33.378 24.952 1.00 90.19 494 ILE A CA 1
ATOM 3872 C C . ILE A 1 494 ? 21.162 33.508 26.476 1.00 90.19 494 ILE A C 1
ATOM 3874 O O . ILE A 1 494 ? 20.845 34.590 26.971 1.00 90.19 494 ILE A O 1
ATOM 3878 N N . ALA A 1 495 ? 21.408 32.432 27.226 1.00 90.62 495 ALA A N 1
ATOM 3879 C CA . ALA A 1 495 ? 21.380 32.442 28.682 1.00 90.62 495 ALA A CA 1
ATOM 3880 C C . ALA A 1 495 ? 22.459 33.374 29.252 1.00 90.62 495 ALA A C 1
ATOM 3882 O O . ALA A 1 495 ? 22.134 34.191 30.110 1.00 90.62 495 ALA A O 1
ATOM 3883 N N . HIS A 1 496 ? 23.693 33.347 28.732 1.00 92.00 496 HIS A N 1
ATOM 3884 C CA . HIS A 1 496 ? 24.747 34.276 29.161 1.00 92.00 496 HIS A CA 1
ATOM 3885 C C . HIS A 1 496 ? 24.297 35.736 28.985 1.00 92.00 496 HIS A C 1
ATOM 3887 O O . HIS A 1 496 ? 24.337 36.517 29.934 1.00 92.00 496 HIS A O 1
ATOM 3893 N N . GLU A 1 497 ? 23.791 36.093 27.798 1.00 92.50 497 GLU A N 1
ATOM 3894 C CA . GLU A 1 497 ? 23.314 37.450 27.499 1.00 92.50 497 GLU A CA 1
ATOM 3895 C C . GLU A 1 497 ? 22.146 37.892 28.391 1.00 92.50 497 GLU A C 1
ATOM 3897 O O . GLU A 1 497 ? 22.096 39.053 28.800 1.00 92.50 497 GLU A O 1
ATOM 3902 N N . VAL A 1 498 ? 21.187 37.003 28.670 1.00 94.88 498 VAL A N 1
ATOM 3903 C CA . VAL A 1 498 ? 19.999 37.330 29.472 1.00 94.88 498 VAL A CA 1
ATOM 3904 C C . VAL A 1 498 ? 20.344 37.466 30.954 1.00 94.88 498 VAL A C 1
ATOM 3906 O O . VAL A 1 498 ? 19.943 38.449 31.576 1.00 94.88 498 VAL A O 1
ATOM 3909 N N . PHE A 1 499 ? 21.099 36.521 31.514 1.00 95.25 499 PHE A N 1
ATOM 3910 C CA . PHE A 1 499 ? 21.407 36.504 32.941 1.00 95.25 499 PHE A CA 1
ATOM 3911 C C . PHE A 1 499 ? 22.453 37.555 33.334 1.00 95.25 499 PHE A C 1
ATOM 3913 O O . PHE A 1 499 ? 22.255 38.240 34.338 1.00 95.25 499 PHE A O 1
ATOM 3920 N N . GLN A 1 500 ? 23.485 37.809 32.518 1.00 93.69 500 GLN A N 1
ATOM 3921 C CA . GLN A 1 500 ? 24.419 38.909 32.803 1.00 93.69 500 GLN A CA 1
ATOM 3922 C C . GLN A 1 500 ? 23.732 40.283 32.759 1.00 93.69 500 GLN A C 1
ATOM 3924 O O . GLN A 1 500 ? 23.970 41.114 33.632 1.00 93.69 500 GLN A O 1
ATOM 3929 N N . LYS A 1 501 ? 22.803 40.517 31.816 1.00 95.12 501 LYS A N 1
ATOM 3930 C CA . LYS A 1 501 ? 21.993 41.757 31.777 1.00 95.12 501 LYS A CA 1
ATOM 3931 C C . LYS A 1 501 ? 21.073 41.934 32.990 1.00 95.12 501 LYS A C 1
ATOM 3933 O O . LYS A 1 501 ? 20.566 43.032 33.201 1.00 95.12 501 LYS A O 1
ATOM 3938 N N . LYS A 1 502 ? 20.851 40.875 33.771 1.00 96.12 502 LYS A N 1
ATOM 3939 C CA . LYS A 1 502 ? 20.091 40.881 35.028 1.00 96.12 502 LYS A CA 1
ATOM 3940 C C . LYS A 1 502 ? 20.996 40.842 36.272 1.00 96.12 502 LYS A C 1
ATOM 3942 O O . LYS A 1 502 ? 20.493 40.694 37.378 1.00 96.12 502 LYS A O 1
ATOM 3947 N N . GLY A 1 503 ? 22.313 41.005 36.105 1.00 95.88 503 GLY A N 1
ATOM 3948 C CA . GLY A 1 503 ? 23.279 41.105 37.204 1.00 95.88 503 GLY A CA 1
ATOM 3949 C C . GLY A 1 503 ? 23.707 39.772 37.825 1.00 95.88 503 GLY A C 1
ATOM 3950 O O . GLY A 1 503 ? 24.324 39.777 38.886 1.00 95.88 503 GLY A O 1
ATOM 3951 N N . PHE A 1 504 ? 23.393 38.636 37.197 1.00 96.44 504 PHE A N 1
ATOM 3952 C CA . PHE A 1 504 ? 23.840 37.327 37.673 1.00 96.44 504 PHE A CA 1
ATOM 3953 C C . PHE A 1 504 ? 25.298 37.066 37.291 1.00 96.44 504 PHE A C 1
ATOM 3955 O O . PHE A 1 504 ? 25.738 37.406 36.189 1.00 96.44 504 PHE A O 1
ATOM 3962 N N . ASP A 1 505 ? 26.015 36.362 38.165 1.00 95.19 505 ASP A N 1
ATOM 3963 C CA . ASP A 1 505 ? 27.275 35.727 37.797 1.00 95.19 505 ASP A CA 1
ATOM 3964 C C . ASP A 1 505 ? 26.997 34.506 36.917 1.00 95.19 505 ASP A C 1
ATOM 3966 O O . ASP A 1 505 ? 26.225 33.624 37.302 1.00 95.19 505 ASP A O 1
ATOM 3970 N N . VAL A 1 506 ? 27.625 34.455 35.741 1.00 94.75 506 VAL A N 1
ATOM 3971 C CA . VAL A 1 506 ? 27.488 33.350 34.787 1.00 94.75 506 VAL A CA 1
ATOM 3972 C C . VAL A 1 506 ? 28.836 32.662 34.594 1.00 94.75 506 VAL A C 1
ATOM 3974 O O . VAL A 1 506 ? 29.814 33.301 34.196 1.00 94.75 506 VAL A O 1
ATOM 3977 N N . VAL A 1 507 ? 28.880 31.355 34.857 1.00 93.25 507 VAL A N 1
ATOM 3978 C CA . VAL A 1 507 ? 30.067 30.504 34.709 1.00 93.25 507 VAL A CA 1
ATOM 3979 C C . VAL A 1 507 ? 29.805 29.413 33.677 1.00 93.25 507 VAL A C 1
ATOM 3981 O O . VAL A 1 507 ? 28.834 28.662 33.777 1.00 93.25 507 VAL A O 1
ATOM 3984 N N . GLY A 1 508 ? 30.704 29.305 32.700 1.00 91.94 508 GLY A N 1
ATOM 3985 C CA . GLY A 1 508 ? 30.677 28.238 31.702 1.00 91.94 508 GLY A CA 1
ATOM 3986 C C . GLY A 1 508 ? 31.616 27.091 32.073 1.00 91.94 508 GLY A C 1
ATOM 3987 O O . GLY A 1 508 ? 32.764 27.328 32.444 1.00 91.94 508 GLY A O 1
ATOM 3988 N N . PHE A 1 509 ? 31.167 25.848 31.912 1.00 90.31 509 PHE A N 1
ATOM 3989 C CA . PHE A 1 509 ? 32.037 24.668 31.937 1.00 90.31 509 PHE A CA 1
ATOM 3990 C C . PHE A 1 509 ? 32.487 24.346 30.509 1.00 90.31 509 PHE A C 1
ATOM 3992 O O . PHE A 1 509 ? 31.648 24.223 29.613 1.00 90.31 509 PHE A O 1
ATOM 3999 N N . ALA A 1 510 ? 33.796 24.207 30.289 1.00 86.06 510 ALA A N 1
ATOM 4000 C CA . ALA A 1 510 ? 34.392 24.025 28.965 1.00 86.06 510 ALA A CA 1
ATOM 4001 C C . ALA A 1 510 ? 35.386 22.864 28.956 1.00 86.06 510 ALA A C 1
ATOM 4003 O O . ALA A 1 510 ? 36.203 22.757 29.866 1.00 86.06 510 ALA A O 1
ATOM 4004 N N . LYS A 1 511 ? 35.407 22.050 27.892 1.00 86.00 511 LYS A N 1
ATOM 4005 C CA . LYS A 1 511 ? 36.566 21.175 27.660 1.00 86.00 511 LYS A CA 1
ATOM 4006 C C . LYS A 1 511 ? 37.793 22.027 27.337 1.00 86.00 511 LYS A C 1
ATOM 4008 O O . LYS A 1 511 ? 37.669 22.971 26.558 1.00 86.00 511 LYS A O 1
ATOM 4013 N N . GLU A 1 512 ? 38.972 21.644 27.820 1.00 78.81 512 GLU A N 1
ATOM 4014 C CA . GLU A 1 512 ? 40.262 22.260 27.449 1.00 78.81 512 GLU A CA 1
ATOM 4015 C C . GLU A 1 512 ? 40.419 22.387 25.922 1.00 78.81 512 GLU A C 1
ATOM 4017 O O . GLU A 1 512 ? 40.789 23.437 25.400 1.00 78.81 512 GLU A O 1
ATOM 4022 N N . THR A 1 513 ? 40.024 21.345 25.182 1.00 76.38 513 THR A N 1
ATOM 4023 C CA . THR A 1 513 ? 40.049 21.280 23.706 1.00 76.38 513 THR A CA 1
ATOM 4024 C C . THR A 1 513 ? 38.998 22.153 23.005 1.00 76.38 513 THR A C 1
ATOM 4026 O O . THR A 1 513 ? 38.894 22.136 21.779 1.00 76.38 513 THR A O 1
ATOM 4029 N N . SER A 1 514 ? 38.173 22.874 23.765 1.00 78.38 514 SER A N 1
ATOM 4030 C CA . SER A 1 514 ? 37.129 23.787 23.281 1.00 78.38 514 SER A CA 1
ATOM 4031 C C . SER A 1 514 ? 37.272 25.199 23.858 1.00 78.38 514 SER A C 1
ATOM 4033 O O . SER A 1 514 ? 36.334 25.992 23.757 1.00 78.38 514 SER A O 1
ATOM 4035 N N . ALA A 1 515 ? 38.425 25.524 24.458 1.00 72.19 515 ALA A N 1
ATOM 4036 C CA . ALA A 1 515 ? 38.680 26.837 25.048 1.00 72.19 515 ALA A CA 1
ATOM 4037 C C . ALA A 1 515 ? 38.570 27.990 24.025 1.00 72.19 515 ALA A C 1
ATOM 4039 O O . ALA A 1 515 ? 38.140 29.090 24.356 1.00 72.19 515 ALA A O 1
ATOM 4040 N N . ASP A 1 516 ? 38.863 27.712 22.753 1.00 73.19 516 ASP A N 1
ATOM 4041 C CA . ASP A 1 516 ? 38.708 28.628 21.617 1.00 73.19 516 ASP A CA 1
ATOM 4042 C C . ASP A 1 516 ? 37.247 29.042 21.335 1.00 73.19 516 ASP A C 1
ATOM 4044 O O . ASP A 1 516 ? 37.000 30.100 20.754 1.00 73.19 516 ASP A O 1
ATOM 4048 N N . LYS A 1 517 ? 36.276 28.219 21.755 1.00 75.75 517 LYS A N 1
ATOM 4049 C CA . LYS A 1 517 ? 34.828 28.363 21.486 1.00 75.75 517 LYS A CA 1
ATOM 4050 C C . LYS A 1 517 ? 34.037 28.874 22.686 1.00 75.75 517 LYS A C 1
ATOM 4052 O O . LYS A 1 517 ? 32.815 28.725 22.730 1.00 75.75 517 LYS A O 1
ATOM 4057 N N . ILE A 1 518 ? 34.715 29.439 23.676 1.00 76.75 518 ILE A N 1
ATOM 4058 C CA . ILE A 1 518 ? 34.086 29.998 24.869 1.00 76.75 518 ILE A CA 1
ATOM 4059 C C . ILE A 1 518 ? 33.527 31.398 24.570 1.00 76.75 518 ILE A C 1
ATOM 4061 O O . ILE A 1 518 ? 34.154 32.222 23.900 1.00 76.75 518 ILE A O 1
ATOM 4065 N N . ASN A 1 519 ? 32.341 31.695 25.103 1.00 76.69 519 ASN A N 1
ATOM 4066 C CA . ASN A 1 519 ? 31.771 33.041 25.054 1.00 76.69 519 ASN A CA 1
ATOM 4067 C C . ASN A 1 519 ? 32.565 34.020 25.950 1.00 76.69 519 ASN A C 1
ATOM 4069 O O . ASN A 1 519 ? 32.787 33.743 27.124 1.00 76.69 519 ASN A O 1
ATOM 4073 N N . ARG A 1 520 ? 32.937 35.197 25.424 1.00 79.56 520 ARG A N 1
ATOM 4074 C CA . ARG A 1 520 ? 33.623 36.259 26.194 1.00 79.56 520 ARG A CA 1
ATOM 4075 C C . ARG A 1 520 ? 32.753 36.858 27.307 1.00 79.56 520 ARG A C 1
ATOM 4077 O O . ARG A 1 520 ? 33.284 37.437 28.246 1.00 79.56 520 ARG A O 1
ATOM 4084 N N . ASN A 1 521 ? 31.436 36.703 27.202 1.00 80.81 521 ASN A N 1
ATOM 4085 C CA . ASN A 1 521 ? 30.448 37.179 28.166 1.00 80.81 521 ASN A CA 1
ATOM 4086 C C . ASN A 1 521 ? 30.261 36.150 29.300 1.00 80.81 521 ASN A C 1
ATOM 4088 O O . ASN A 1 521 ? 29.185 35.575 29.451 1.00 80.81 521 ASN A O 1
ATOM 4092 N N . LEU A 1 522 ? 31.330 35.871 30.052 1.00 87.88 522 LEU A N 1
ATOM 4093 C CA . LEU A 1 522 ? 31.333 34.970 31.211 1.00 87.88 522 LEU A CA 1
ATOM 4094 C C . LEU A 1 522 ? 32.128 35.594 32.363 1.00 87.88 522 LEU A C 1
ATOM 4096 O O . LEU A 1 522 ? 33.179 36.193 32.146 1.00 87.88 522 LEU A O 1
ATOM 4100 N N . ASN A 1 523 ? 31.642 35.428 33.594 1.00 92.56 523 ASN A N 1
ATOM 4101 C CA . ASN A 1 523 ? 32.298 35.918 34.814 1.00 92.56 523 ASN A CA 1
ATOM 4102 C C . ASN A 1 523 ? 33.516 35.046 35.186 1.00 92.56 523 ASN A C 1
ATOM 4104 O O . ASN A 1 523 ? 34.428 35.498 35.881 1.00 92.56 523 ASN A O 1
ATOM 4108 N N . GLY A 1 524 ? 33.538 33.811 34.680 1.00 90.31 524 GLY A N 1
ATOM 4109 C CA . GLY A 1 524 ? 34.694 32.926 34.621 1.00 90.31 524 GLY A CA 1
ATOM 4110 C C . GLY A 1 524 ? 34.344 31.596 33.949 1.00 90.31 524 GLY A C 1
ATOM 4111 O O . GLY A 1 524 ? 33.193 31.356 33.572 1.00 90.31 524 GLY A O 1
ATOM 4112 N N . VAL A 1 525 ? 35.344 30.737 33.776 1.00 89.31 525 VAL A N 1
ATOM 4113 C CA . VAL A 1 525 ? 35.210 29.422 33.135 1.00 89.31 525 VAL A CA 1
ATOM 4114 C C . VAL A 1 525 ? 35.890 28.363 33.979 1.00 89.31 525 VAL A C 1
ATOM 4116 O O . VAL A 1 525 ? 37.060 28.515 34.314 1.00 89.31 525 VAL A O 1
ATOM 4119 N N . VAL A 1 526 ? 35.207 27.247 34.217 1.00 88.75 526 VAL A N 1
ATOM 4120 C CA . VAL A 1 526 ? 35.876 26.024 34.673 1.00 88.75 526 VAL A CA 1
ATOM 4121 C C . VAL A 1 526 ? 36.323 25.246 33.438 1.00 88.75 526 VAL A C 1
ATOM 4123 O O . VAL A 1 526 ? 35.492 24.742 32.674 1.00 88.75 526 VAL A O 1
ATOM 4126 N N . LEU A 1 527 ? 37.639 25.181 33.222 1.00 85.69 527 LEU A N 1
ATOM 4127 C CA . LEU A 1 527 ? 38.227 24.273 32.240 1.00 85.69 527 LEU A CA 1
ATOM 4128 C C . LEU A 1 527 ? 38.244 22.864 32.831 1.00 85.69 527 LEU A C 1
ATOM 4130 O O . LEU A 1 527 ? 38.660 22.659 33.968 1.00 85.69 527 LEU A O 1
ATOM 4134 N N . ILE A 1 528 ? 37.784 21.897 32.049 1.00 81.38 528 ILE A N 1
ATOM 4135 C CA . ILE A 1 528 ? 37.756 20.482 32.410 1.00 81.38 528 ILE A CA 1
ATOM 4136 C C . ILE A 1 528 ? 38.468 19.695 31.312 1.00 81.38 528 ILE A C 1
ATOM 4138 O O . ILE A 1 528 ? 38.401 20.083 30.147 1.00 81.38 528 ILE A O 1
ATOM 4142 N N . GLY A 1 529 ? 39.126 18.588 31.657 1.00 82.19 529 GLY A N 1
ATOM 4143 C CA . GLY A 1 529 ? 39.925 17.810 30.703 1.00 82.19 529 GLY A CA 1
ATOM 4144 C C . GLY A 1 529 ? 39.090 17.110 29.619 1.00 82.19 529 GLY A C 1
ATOM 4145 O O . GLY A 1 529 ? 38.534 17.723 28.707 1.00 82.19 529 GLY A O 1
ATOM 4146 N N . GLN A 1 530 ? 39.001 15.779 29.684 1.00 71.50 530 GLN A N 1
ATOM 4147 C CA . GLN A 1 530 ? 38.223 14.997 28.707 1.00 71.50 530 GLN A CA 1
ATOM 4148 C C . GLN A 1 530 ? 36.749 14.790 29.100 1.00 71.50 530 GLN A C 1
ATOM 4150 O O . GLN A 1 530 ? 35.955 14.326 28.275 1.00 71.50 530 GLN A O 1
ATOM 4155 N N . GLU A 1 531 ? 36.359 15.159 30.321 1.00 72.00 531 GLU A N 1
ATOM 4156 C CA . GLU A 1 531 ? 35.003 14.970 30.851 1.00 72.00 531 GLU A CA 1
ATOM 4157 C C . GLU A 1 531 ? 33.913 15.742 30.075 1.00 72.00 531 GLU A C 1
ATOM 4159 O O . GLU A 1 531 ? 34.197 16.621 29.262 1.00 72.00 531 GLU A O 1
ATOM 4164 N N . ASN A 1 532 ? 32.637 15.387 30.283 1.00 79.44 532 ASN A N 1
ATOM 4165 C CA . ASN A 1 532 ? 31.501 16.122 29.713 1.00 79.44 532 ASN A CA 1
ATOM 4166 C C . ASN A 1 532 ? 31.218 17.384 30.565 1.00 79.44 532 ASN A C 1
ATOM 4168 O O . ASN A 1 532 ? 30.908 17.222 31.749 1.00 79.44 532 ASN A O 1
ATOM 4172 N N . PRO A 1 533 ? 31.246 18.609 29.992 1.00 78.75 533 PRO A N 1
ATOM 4173 C CA . PRO A 1 533 ? 30.919 19.848 30.703 1.00 78.75 533 PRO A CA 1
ATOM 4174 C C . PRO A 1 533 ? 29.597 19.818 31.458 1.00 78.75 533 PRO A C 1
ATOM 4176 O O . PRO A 1 533 ? 29.519 20.284 32.593 1.00 78.75 533 PRO A O 1
ATOM 4179 N N . GLN A 1 534 ? 28.580 19.196 30.862 1.00 79.69 534 GLN A N 1
ATOM 4180 C CA . GLN A 1 534 ? 27.267 19.065 31.482 1.00 79.69 534 GLN A CA 1
ATOM 4181 C C . GLN A 1 534 ? 27.333 18.170 32.728 1.00 79.69 534 GLN A C 1
ATOM 4183 O O . GLN A 1 534 ? 26.790 18.530 33.767 1.00 79.69 534 GLN A O 1
ATOM 4188 N N . LYS A 1 535 ? 28.065 17.047 32.672 1.00 81.75 535 LYS A N 1
ATOM 4189 C CA . LYS A 1 535 ? 28.213 16.106 33.795 1.00 81.75 535 LYS A CA 1
ATOM 4190 C C . LYS A 1 535 ? 28.888 16.756 35.008 1.00 81.75 535 LYS A C 1
ATOM 4192 O O . LYS A 1 535 ? 28.414 16.581 36.133 1.00 81.75 535 LYS A O 1
ATOM 4197 N N . LEU A 1 536 ? 29.975 17.505 34.797 1.00 80.56 536 LEU A N 1
ATOM 4198 C CA . LEU A 1 536 ? 30.693 18.134 35.910 1.00 80.56 536 LEU A CA 1
ATOM 4199 C C . LEU A 1 536 ? 29.929 19.338 36.473 1.00 80.56 536 LEU A C 1
ATOM 4201 O O . LEU A 1 536 ? 29.865 19.490 37.692 1.00 80.56 536 LEU A O 1
ATOM 4205 N N . GLY A 1 537 ? 29.250 20.106 35.612 1.00 82.12 537 GLY A N 1
ATOM 4206 C CA . GLY A 1 537 ? 28.277 21.109 36.039 1.00 82.12 537 GLY A CA 1
ATOM 4207 C C . GLY A 1 537 ? 27.222 20.499 36.968 1.00 82.12 537 GLY A C 1
ATOM 4208 O O . GLY A 1 537 ? 27.098 20.936 38.111 1.00 82.12 537 GLY A O 1
ATOM 4209 N N . LEU A 1 538 ? 26.526 19.440 36.523 1.00 81.06 538 LEU A N 1
ATOM 4210 C CA . LEU A 1 538 ? 25.511 18.716 37.312 1.00 81.06 538 LEU A CA 1
ATOM 4211 C C . LEU A 1 538 ? 26.064 18.233 38.665 1.00 81.06 538 LEU A C 1
ATOM 4213 O O . LEU A 1 538 ? 25.426 18.433 39.700 1.00 81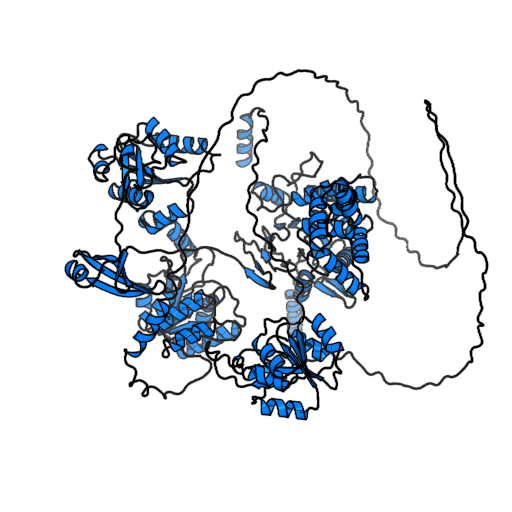.06 538 LEU A O 1
ATOM 4217 N N . THR A 1 539 ? 27.285 17.693 38.671 1.00 82.44 539 THR A N 1
ATOM 4218 C CA . THR A 1 539 ? 27.975 17.249 39.894 1.00 82.44 539 THR A CA 1
ATOM 4219 C C . THR A 1 539 ? 28.218 18.413 40.866 1.00 82.44 539 THR A C 1
ATOM 4221 O O . THR A 1 539 ? 27.926 18.295 42.058 1.00 82.44 539 THR A O 1
ATOM 4224 N N . TYR A 1 540 ? 28.689 19.563 40.369 1.00 83.19 540 TYR A N 1
ATOM 4225 C CA . TYR A 1 540 ? 28.889 20.771 41.176 1.00 83.19 540 TYR A CA 1
ATOM 4226 C C . TYR A 1 540 ? 27.567 21.314 41.744 1.00 83.19 540 TYR A C 1
ATOM 4228 O O . TYR A 1 540 ? 27.493 21.610 42.940 1.00 83.19 540 TYR A O 1
ATOM 4236 N N . ALA A 1 541 ? 26.491 21.368 40.948 1.00 82.44 541 ALA A N 1
ATOM 4237 C CA . ALA A 1 541 ? 25.202 21.806 41.478 1.00 82.44 541 ALA A CA 1
ATOM 4238 C C . ALA A 1 541 ? 24.677 20.873 42.571 1.00 82.44 541 ALA A C 1
ATOM 4240 O O . ALA A 1 541 ? 24.139 21.357 43.565 1.00 82.44 541 ALA A O 1
ATOM 4241 N N . ARG A 1 542 ? 24.902 19.558 42.467 1.00 80.00 542 ARG A N 1
ATOM 4242 C CA . ARG A 1 542 ? 24.567 18.622 43.548 1.00 80.00 542 ARG A CA 1
ATOM 4243 C C . ARG A 1 542 ? 25.319 18.922 44.836 1.00 80.00 542 ARG A C 1
ATOM 4245 O O . ARG A 1 542 ? 24.687 18.974 45.892 1.00 80.00 542 ARG A O 1
ATOM 4252 N N . ALA A 1 543 ? 26.628 19.157 44.754 1.00 82.06 543 ALA A N 1
ATOM 4253 C CA . ALA A 1 543 ? 27.450 19.484 45.918 1.00 82.06 543 ALA A CA 1
ATOM 4254 C C . ALA A 1 543 ? 26.946 20.741 46.655 1.00 82.06 543 ALA A C 1
ATOM 4256 O O . ALA A 1 543 ? 26.920 20.764 47.884 1.00 82.06 543 ALA A O 1
ATOM 4257 N N . GLN A 1 544 ? 26.469 21.745 45.912 1.00 84.62 544 GLN A N 1
ATOM 4258 C CA . GLN A 1 544 ? 25.983 23.021 46.452 1.00 84.62 544 GLN A CA 1
ATOM 4259 C C . GLN A 1 544 ? 24.453 23.106 46.632 1.00 84.62 544 GLN A C 1
ATOM 4261 O O . GLN A 1 544 ? 23.924 24.191 46.869 1.00 84.62 544 GLN A O 1
ATOM 4266 N N . ARG A 1 545 ? 23.720 21.984 46.525 1.00 85.38 545 ARG A N 1
ATOM 4267 C CA . ARG A 1 545 ? 22.238 21.927 46.604 1.00 85.38 545 ARG A CA 1
ATOM 4268 C C . ARG A 1 545 ? 21.521 22.862 45.611 1.00 85.38 545 ARG A C 1
ATOM 4270 O O . ARG A 1 545 ? 20.457 23.405 45.902 1.00 85.38 545 ARG A O 1
ATOM 4277 N N . GLY A 1 546 ? 22.126 23.044 44.444 1.00 87.38 546 GLY A N 1
ATOM 4278 C CA . GLY A 1 546 ? 21.596 23.806 43.325 1.00 87.38 546 GLY A CA 1
ATOM 4279 C C . GLY A 1 546 ? 20.439 23.130 42.592 1.00 87.38 546 GLY A C 1
ATOM 4280 O O . GLY A 1 546 ? 19.991 22.037 42.936 1.00 87.38 546 GLY A O 1
ATOM 4281 N N . SER A 1 547 ? 19.960 23.804 41.550 1.00 87.31 547 SER A N 1
ATOM 4282 C CA . SER A 1 547 ? 18.840 23.377 40.703 1.00 87.31 547 SER A CA 1
ATOM 4283 C C . SER A 1 547 ? 19.267 23.204 39.244 1.00 87.31 547 SER A C 1
ATOM 4285 O O . SER A 1 547 ? 20.288 23.739 38.815 1.00 87.31 547 SER A O 1
ATOM 4287 N N . VAL A 1 548 ? 18.471 22.469 38.462 1.00 84.62 548 VAL A N 1
ATOM 4288 C CA . VAL A 1 548 ? 18.739 22.186 37.043 1.00 84.62 548 VAL A CA 1
ATOM 4289 C C . VAL A 1 548 ? 17.497 22.462 36.211 1.00 84.62 548 VAL A C 1
ATOM 4291 O O . VAL A 1 548 ? 16.407 22.001 36.546 1.00 84.62 548 VAL A O 1
ATOM 4294 N N . ILE A 1 549 ? 17.673 23.169 35.098 1.00 83.31 549 ILE A N 1
ATOM 4295 C CA . ILE A 1 549 ? 16.644 23.407 34.090 1.00 83.31 549 ILE A CA 1
ATOM 4296 C C . ILE A 1 549 ? 17.181 22.924 32.740 1.00 83.31 549 ILE A C 1
ATOM 4298 O O . ILE A 1 549 ? 18.229 23.369 32.270 1.00 83.31 549 ILE A O 1
ATOM 4302 N N . SER A 1 550 ? 16.446 22.005 32.110 1.00 77.88 550 SER A N 1
ATOM 4303 C CA . SER A 1 550 ? 16.728 21.540 30.750 1.00 77.88 550 SER A CA 1
ATOM 4304 C C . SER A 1 550 ? 15.777 22.217 29.765 1.00 77.88 550 SER A C 1
ATOM 4306 O O . SER A 1 550 ? 14.562 22.173 29.958 1.00 77.88 550 SER A O 1
ATOM 4308 N N . ILE A 1 551 ? 16.314 22.848 28.717 1.00 68.38 551 ILE A N 1
ATOM 4309 C CA . ILE A 1 551 ? 15.522 23.587 27.723 1.00 68.38 551 ILE A CA 1
ATOM 4310 C C . ILE A 1 551 ? 15.713 22.953 26.344 1.00 68.38 551 ILE A C 1
ATOM 4312 O O . ILE A 1 551 ? 16.801 22.998 25.777 1.00 68.38 551 ILE A O 1
ATOM 4316 N N . GLY A 1 552 ? 14.636 22.386 25.791 1.00 56.81 552 GLY A N 1
ATOM 4317 C CA . GLY A 1 552 ? 14.600 21.886 24.410 1.00 56.81 552 GLY A CA 1
ATOM 4318 C C . GLY A 1 552 ? 15.503 20.679 24.131 1.00 56.81 552 GLY A C 1
ATOM 4319 O O . GLY A 1 552 ? 16.022 20.568 23.022 1.00 56.81 552 GLY A O 1
ATOM 4320 N N . SER A 1 553 ? 15.726 19.814 25.123 1.00 46.62 553 SER A N 1
ATOM 4321 C CA . SER A 1 553 ? 16.675 18.706 25.026 1.00 46.62 553 SER A CA 1
ATOM 4322 C C . SER A 1 553 ? 16.232 17.593 24.073 1.00 46.62 553 SER A C 1
ATOM 4324 O O . SER A 1 553 ? 15.113 17.078 24.138 1.00 46.62 553 SER A O 1
ATOM 4326 N N . ASP A 1 554 ? 17.166 17.160 23.224 1.00 49.66 554 ASP A N 1
ATOM 4327 C CA . ASP A 1 554 ? 17.151 15.793 22.715 1.00 49.66 554 ASP A CA 1
ATOM 4328 C C . ASP A 1 554 ? 17.405 14.785 23.860 1.00 49.66 554 ASP A C 1
ATOM 4330 O O . ASP A 1 554 ? 17.711 15.143 25.000 1.00 49.66 554 ASP A O 1
ATOM 4334 N N . GLY A 1 555 ? 17.262 13.488 23.577 1.00 50.00 555 GLY A N 1
ATOM 4335 C CA . GLY A 1 555 ? 17.342 12.448 24.608 1.00 50.00 555 GLY A CA 1
ATOM 4336 C C . GLY A 1 555 ? 18.681 12.340 25.356 1.00 50.00 555 GLY A C 1
ATOM 4337 O O . GLY A 1 555 ? 18.732 11.582 26.321 1.00 50.00 555 GLY A O 1
ATOM 4338 N N . SER A 1 556 ? 19.744 13.048 24.947 1.00 52.59 556 SER A N 1
ATOM 4339 C CA . SER A 1 556 ? 21.072 12.967 25.575 1.00 52.59 556 SER A CA 1
ATOM 4340 C C . SER A 1 556 ? 21.116 13.586 26.974 1.00 52.59 556 SER A C 1
ATOM 4342 O O . SER A 1 556 ? 21.527 12.908 27.907 1.00 52.59 556 SER A O 1
ATOM 4344 N N . VAL A 1 557 ? 20.610 14.811 27.163 1.00 56.56 557 VAL A N 1
ATOM 4345 C CA . VAL A 1 557 ? 20.614 15.488 28.479 1.00 56.56 557 VAL A CA 1
ATOM 4346 C C . VAL A 1 557 ? 19.765 14.714 29.490 1.00 56.56 557 VAL A C 1
ATOM 4348 O O . VAL A 1 557 ? 20.149 14.557 30.647 1.00 56.56 557 VAL A O 1
ATOM 4351 N N . LYS A 1 558 ? 18.632 14.156 29.041 1.00 58.88 558 LYS A N 1
ATOM 4352 C CA . LYS A 1 558 ? 17.806 13.261 29.862 1.00 58.88 558 LYS A CA 1
ATOM 4353 C C . LYS A 1 558 ? 18.570 11.988 30.235 1.00 58.88 558 LYS A C 1
ATOM 4355 O O . LYS A 1 558 ? 18.569 11.630 31.406 1.00 58.88 558 LYS A O 1
ATOM 4360 N N . GLN A 1 559 ? 19.263 11.362 29.282 1.00 58.16 559 GLN A N 1
ATOM 4361 C CA . GLN A 1 559 ? 20.086 10.174 29.534 1.00 58.16 559 GLN A CA 1
ATOM 4362 C C . GLN A 1 559 ? 21.273 10.456 30.459 1.00 58.16 559 GLN A C 1
ATOM 4364 O O . GLN A 1 559 ? 21.587 9.607 31.283 1.00 58.16 559 GLN A O 1
ATOM 4369 N N . ASP A 1 560 ? 21.907 11.626 30.390 1.00 58.09 560 ASP A N 1
ATOM 4370 C CA . ASP A 1 560 ? 23.011 11.978 31.287 1.00 58.09 560 ASP A CA 1
ATOM 4371 C C . ASP A 1 560 ? 22.522 12.295 32.712 1.00 58.09 560 ASP A C 1
ATOM 4373 O O . ASP A 1 560 ? 23.197 11.921 33.674 1.00 58.09 560 ASP A O 1
ATOM 4377 N N . ILE A 1 561 ? 21.322 12.867 32.882 1.00 58.66 561 ILE A N 1
ATOM 4378 C CA . ILE A 1 561 ? 20.665 12.970 34.199 1.00 58.66 561 ILE A CA 1
ATOM 4379 C C . ILE A 1 561 ? 20.285 11.568 34.716 1.00 58.66 561 ILE A C 1
ATOM 4381 O O . ILE A 1 561 ? 20.640 11.229 35.843 1.00 58.66 561 ILE A O 1
ATOM 4385 N N . GLU A 1 562 ? 19.652 10.723 33.891 1.00 61.44 562 GLU A N 1
ATOM 4386 C CA . GLU A 1 562 ? 19.302 9.323 34.217 1.00 61.44 562 GLU A CA 1
ATOM 4387 C C . GLU A 1 562 ? 20.526 8.477 34.604 1.00 61.44 562 GLU A C 1
ATOM 4389 O O . GLU A 1 562 ? 20.448 7.647 35.508 1.00 61.44 562 GLU A O 1
ATOM 4394 N N . LYS A 1 563 ? 21.660 8.685 33.928 1.00 55.78 563 LYS A N 1
ATOM 4395 C CA . LYS A 1 563 ? 22.902 7.920 34.101 1.00 55.78 563 LYS A CA 1
ATOM 4396 C C . LYS A 1 563 ? 23.766 8.421 35.257 1.00 55.78 563 LYS A C 1
ATOM 4398 O O . LYS A 1 563 ? 24.484 7.618 35.847 1.00 55.78 563 LYS A O 1
ATOM 4403 N N . THR A 1 564 ? 23.739 9.721 35.559 1.00 46.91 564 THR A N 1
ATOM 4404 C CA . THR A 1 564 ? 24.652 10.327 36.548 1.00 46.91 564 THR A CA 1
ATOM 4405 C C . THR A 1 564 ? 23.971 10.588 37.892 1.00 46.91 564 THR A C 1
ATOM 4407 O O . THR A 1 564 ? 24.572 10.322 38.932 1.00 46.91 564 THR A O 1
ATOM 4410 N N . HIS A 1 565 ? 22.728 11.083 37.888 1.00 57.03 565 HIS A N 1
ATOM 4411 C CA . HIS A 1 565 ? 21.997 11.520 39.087 1.00 57.03 565 HIS A CA 1
ATOM 4412 C C . HIS A 1 565 ? 20.511 11.099 39.029 1.00 57.03 565 HIS A C 1
ATOM 4414 O O . HIS A 1 565 ? 19.616 11.952 39.026 1.00 57.03 565 HIS A O 1
ATOM 4420 N N . PRO A 1 566 ? 20.210 9.784 38.962 1.00 50.72 566 PRO A N 1
ATOM 4421 C CA . PRO A 1 566 ? 18.841 9.280 38.832 1.00 50.72 566 PRO A CA 1
ATOM 4422 C C . PRO A 1 566 ? 17.922 9.696 39.989 1.00 50.72 566 PRO A C 1
ATOM 4424 O O . PRO A 1 566 ? 16.714 9.779 39.802 1.00 50.72 566 PRO A O 1
ATOM 4427 N N . GLU A 1 567 ? 18.457 10.013 41.171 1.00 48.41 567 GLU A N 1
ATOM 4428 C CA . GLU A 1 567 ? 17.673 10.505 42.311 1.00 48.41 567 GLU A CA 1
ATOM 4429 C C . GLU A 1 567 ? 17.043 11.894 42.095 1.00 48.41 567 GLU A C 1
ATOM 4431 O O . GLU A 1 567 ? 16.083 12.250 42.781 1.00 48.41 567 GLU A O 1
ATOM 4436 N N . TRP A 1 568 ? 17.548 12.678 41.134 1.00 55.91 568 TRP A N 1
ATOM 4437 C CA . TRP A 1 568 ? 16.943 13.951 40.722 1.00 55.91 568 TRP A CA 1
ATOM 4438 C C . TRP A 1 568 ? 15.696 13.760 39.864 1.00 55.91 568 TRP A C 1
ATOM 4440 O O . TRP A 1 568 ? 14.797 14.603 39.865 1.00 55.91 568 TRP A O 1
ATOM 4450 N N . LEU A 1 569 ? 15.585 12.607 39.207 1.00 54.16 569 LEU A N 1
ATOM 4451 C CA . LEU A 1 569 ? 14.343 12.127 38.622 1.00 54.16 569 LEU A CA 1
ATOM 4452 C C . LEU A 1 569 ? 13.532 11.466 39.737 1.00 54.16 569 LEU A C 1
ATOM 4454 O O . LEU A 1 569 ? 13.428 10.241 39.807 1.00 54.16 569 LEU A O 1
ATOM 4458 N N . LYS A 1 570 ? 12.974 12.296 40.633 1.00 39.44 570 LYS A N 1
ATOM 4459 C CA . LYS A 1 570 ? 12.096 11.829 41.714 1.00 39.44 570 LYS A CA 1
ATOM 4460 C C . LYS A 1 570 ? 11.097 10.815 41.164 1.00 39.44 570 LYS A C 1
ATOM 4462 O O . LYS A 1 570 ? 10.379 11.075 40.198 1.00 39.44 570 LYS A O 1
ATOM 4467 N N . SER A 1 571 ? 11.056 9.656 41.813 1.00 44.22 571 SER A N 1
ATOM 4468 C CA . SER A 1 571 ? 10.404 8.439 41.320 1.00 44.22 571 SER A CA 1
ATOM 4469 C C . SER A 1 571 ? 8.874 8.517 41.223 1.00 44.22 571 SER A C 1
ATOM 4471 O O . SER A 1 571 ? 8.243 7.552 40.792 1.00 44.22 571 SER A O 1
ATOM 4473 N N . GLU A 1 572 ? 8.274 9.658 41.572 1.00 40.34 572 GLU A N 1
ATOM 4474 C CA . GLU A 1 572 ? 6.834 9.910 41.545 1.00 40.34 572 GLU A CA 1
ATOM 4475 C C . GLU A 1 572 ? 6.225 9.648 40.162 1.00 40.34 572 GLU A C 1
ATOM 4477 O O . GLU A 1 572 ? 5.314 8.840 40.072 1.00 40.34 572 GLU A O 1
ATOM 4482 N N . VAL A 1 573 ? 6.757 10.174 39.053 1.00 46.03 573 VAL A N 1
ATOM 4483 C CA . VAL A 1 573 ? 6.061 10.065 37.745 1.00 46.03 573 VAL A CA 1
ATOM 4484 C C . VAL A 1 573 ? 5.938 8.618 37.222 1.00 46.03 573 VAL A C 1
ATOM 4486 O O . VAL A 1 573 ? 4.973 8.289 36.526 1.00 46.03 573 VAL A O 1
ATOM 4489 N N . GLN A 1 574 ? 6.885 7.732 37.554 1.00 49.41 574 GLN A N 1
ATOM 4490 C CA . GLN A 1 574 ? 6.828 6.314 37.167 1.00 49.41 574 GLN A CA 1
ATOM 4491 C C . GLN A 1 574 ? 6.104 5.459 38.215 1.00 49.41 574 GLN A C 1
ATOM 4493 O O . GLN A 1 574 ? 5.219 4.676 37.854 1.00 49.41 574 GLN A O 1
ATOM 4498 N N . ASN A 1 575 ? 6.391 5.654 39.508 1.00 49.66 575 ASN A N 1
ATOM 4499 C CA . ASN A 1 575 ? 5.700 4.926 40.571 1.00 49.66 575 ASN A CA 1
ATOM 4500 C C . ASN A 1 575 ? 4.226 5.327 40.681 1.00 49.66 575 ASN A C 1
ATOM 4502 O O . ASN A 1 575 ? 3.408 4.467 40.972 1.00 49.66 575 ASN A O 1
ATOM 4506 N N . GLU A 1 576 ? 3.831 6.570 40.403 1.00 53.69 576 GLU A N 1
ATOM 4507 C CA . GLU A 1 576 ? 2.421 6.975 40.411 1.00 53.69 576 GLU A CA 1
ATOM 4508 C C . GLU A 1 576 ? 1.605 6.272 39.335 1.00 53.69 576 GLU A C 1
ATOM 4510 O O . GLU A 1 576 ? 0.471 5.898 39.615 1.00 53.69 576 GLU A O 1
ATOM 4515 N N . ARG A 1 577 ? 2.150 6.041 38.134 1.00 55.81 577 ARG A N 1
ATOM 4516 C CA . ARG A 1 577 ? 1.429 5.320 37.070 1.00 55.81 577 ARG A CA 1
ATOM 4517 C C . ARG A 1 577 ? 1.172 3.867 37.461 1.00 55.81 577 ARG A C 1
ATOM 4519 O O . ARG A 1 577 ? 0.062 3.368 37.273 1.00 55.81 577 ARG A O 1
ATOM 4526 N N . LEU A 1 578 ? 2.164 3.215 38.066 1.00 58.47 578 LEU A N 1
ATOM 4527 C CA . LEU A 1 578 ? 2.029 1.856 38.584 1.00 58.47 578 LEU A CA 1
ATOM 4528 C C . LEU A 1 578 ? 1.119 1.799 39.821 1.00 58.47 578 LEU A C 1
ATOM 4530 O O . LEU A 1 578 ? 0.180 1.009 39.860 1.00 58.47 578 LEU A O 1
ATOM 4534 N N . ASN A 1 579 ? 1.336 2.675 40.800 1.00 58.19 579 ASN A N 1
ATOM 4535 C CA . ASN A 1 579 ? 0.517 2.776 42.005 1.00 58.19 579 ASN A CA 1
ATOM 4536 C C . ASN A 1 579 ? -0.922 3.181 41.666 1.00 58.19 579 ASN A C 1
ATOM 4538 O O . ASN A 1 579 ? -1.845 2.742 42.336 1.00 58.19 579 ASN A O 1
ATOM 4542 N N . ALA A 1 580 ? -1.162 3.965 40.613 1.00 64.00 580 ALA A N 1
ATOM 4543 C CA . ALA A 1 580 ? -2.497 4.203 40.072 1.00 64.00 580 ALA A CA 1
ATOM 4544 C C . ALA A 1 580 ? -3.076 2.937 39.427 1.00 64.00 580 ALA A C 1
ATOM 4546 O O . ALA A 1 580 ? -4.238 2.634 39.661 1.00 64.00 580 ALA A O 1
ATOM 4547 N N . ALA A 1 581 ? -2.302 2.151 38.675 1.00 61.91 581 ALA A N 1
ATOM 4548 C CA . ALA A 1 581 ? -2.780 0.876 38.132 1.00 61.91 581 ALA A CA 1
ATOM 4549 C C . ALA A 1 581 ? -3.129 -0.151 39.235 1.00 61.91 581 ALA A C 1
ATOM 4551 O O . ALA A 1 581 ? -4.131 -0.858 39.112 1.00 61.91 581 ALA A O 1
ATOM 4552 N N . ILE A 1 582 ? -2.373 -0.179 40.337 1.00 62.94 582 ILE A N 1
ATOM 4553 C CA . ILE A 1 582 ? -2.647 -0.999 41.530 1.00 62.94 582 ILE A CA 1
ATOM 4554 C C . ILE A 1 582 ? -3.873 -0.465 42.291 1.00 62.94 582 ILE A C 1
ATOM 4556 O O . ILE A 1 582 ? -4.823 -1.214 42.510 1.00 62.94 582 ILE A O 1
ATOM 4560 N N . ARG A 1 583 ? -3.912 0.837 42.625 1.00 70.62 583 ARG A N 1
ATOM 4561 C CA . ARG A 1 583 ? -5.052 1.490 43.310 1.00 70.62 583 ARG A CA 1
ATOM 4562 C C . ARG A 1 583 ? -6.359 1.367 42.519 1.00 70.62 583 ARG A C 1
ATOM 4564 O O . ARG A 1 583 ? -7.403 1.120 43.107 1.00 70.62 583 ARG A O 1
ATOM 4571 N N . ASN A 1 584 ? -6.294 1.449 41.190 1.00 67.88 584 ASN A N 1
ATOM 4572 C CA . ASN A 1 584 ? -7.444 1.285 40.295 1.00 67.88 584 ASN A CA 1
ATOM 4573 C C . ASN A 1 584 ? -7.785 -0.194 40.011 1.00 67.88 584 ASN A C 1
ATOM 4575 O O . ASN A 1 584 ? -8.586 -0.478 39.122 1.00 67.88 584 ASN A O 1
ATOM 4579 N N . GLY A 1 585 ? -7.152 -1.152 40.701 1.00 65.06 585 GLY A N 1
ATOM 4580 C CA . GLY A 1 585 ? -7.440 -2.584 40.588 1.00 65.06 585 GLY A CA 1
ATOM 4581 C C . GLY A 1 585 ? -7.114 -3.224 39.232 1.00 65.06 585 GLY A C 1
ATOM 4582 O O . GLY A 1 585 ? -7.497 -4.377 39.015 1.00 65.06 585 GLY A O 1
ATOM 4583 N N . LYS A 1 586 ? -6.412 -2.508 38.336 1.00 63.44 586 LYS A N 1
ATOM 4584 C CA . LYS A 1 586 ? -5.919 -3.022 37.042 1.00 63.44 586 LYS A CA 1
ATOM 4585 C C . LYS A 1 586 ? -4.778 -4.022 37.216 1.00 63.44 586 LYS A C 1
ATOM 4587 O O . LYS A 1 586 ? -4.529 -4.818 36.321 1.00 63.44 586 LYS A O 1
ATOM 4592 N N . ILE A 1 587 ? -4.085 -3.954 38.349 1.00 64.44 587 ILE A N 1
ATOM 4593 C CA . ILE A 1 587 ? -3.015 -4.864 38.741 1.00 64.44 587 ILE A CA 1
ATOM 4594 C C . ILE A 1 587 ? -3.419 -5.513 40.062 1.00 64.44 587 ILE A C 1
ATOM 4596 O O . ILE A 1 587 ? -3.758 -4.815 41.017 1.00 64.44 587 ILE A O 1
ATOM 4600 N N . LYS A 1 588 ? -3.395 -6.847 40.117 1.00 71.06 588 LYS A N 1
ATOM 4601 C CA . LYS A 1 588 ? -3.729 -7.626 41.317 1.00 71.06 588 LYS A CA 1
ATOM 4602 C C . LYS A 1 588 ? -2.592 -8.594 41.626 1.00 71.06 588 LYS A C 1
ATOM 4604 O O . LYS A 1 588 ? -2.545 -9.669 41.040 1.00 71.06 588 LYS A O 1
ATOM 4609 N N . GLY A 1 589 ? -1.711 -8.181 42.531 1.00 81.50 589 GLY A N 1
ATOM 4610 C CA . GLY A 1 589 ? -0.572 -8.939 43.051 1.00 81.50 589 GLY A CA 1
ATOM 4611 C C . GLY A 1 589 ? 0.266 -8.063 43.981 1.00 81.50 589 GLY A C 1
ATOM 4612 O O . GLY A 1 589 ? 0.153 -6.835 43.928 1.00 81.50 589 GLY A O 1
ATOM 4613 N N . LYS A 1 590 ? 1.081 -8.665 44.854 1.00 87.81 590 LYS A N 1
ATOM 4614 C CA . LYS A 1 590 ? 1.993 -7.908 45.720 1.00 87.81 590 LYS A CA 1
ATOM 4615 C C . LYS A 1 590 ? 3.201 -7.468 44.892 1.00 87.81 590 LYS A C 1
ATOM 4617 O O . LYS A 1 590 ? 3.919 -8.318 44.370 1.00 87.81 590 LYS A O 1
ATOM 4622 N N . VAL A 1 591 ? 3.441 -6.161 44.770 1.00 85.94 591 VAL A N 1
ATOM 4623 C CA . VAL A 1 591 ? 4.725 -5.677 44.239 1.00 85.94 591 VAL A CA 1
ATOM 4624 C C . VAL A 1 591 ? 5.795 -5.972 45.281 1.00 85.94 591 VAL A C 1
ATOM 4626 O O . VAL A 1 591 ? 5.651 -5.560 46.431 1.00 85.94 591 VAL A O 1
ATOM 4629 N N . VAL A 1 592 ? 6.829 -6.705 44.880 1.00 87.62 592 VAL A N 1
ATOM 4630 C CA . VAL A 1 592 ? 7.922 -7.147 45.750 1.00 87.62 592 VAL A CA 1
ATOM 4631 C C . VAL A 1 592 ? 9.272 -6.805 45.135 1.00 87.62 592 VAL A C 1
ATOM 4633 O O . VAL A 1 592 ? 9.412 -6.689 43.914 1.00 87.62 592 VAL A O 1
ATOM 4636 N N . GLY A 1 593 ? 10.279 -6.641 45.991 1.00 86.12 593 GLY A N 1
ATOM 4637 C CA . GLY A 1 593 ? 11.667 -6.525 45.548 1.00 86.12 593 GLY A CA 1
ATOM 4638 C C . GLY A 1 593 ? 12.192 -7.836 44.952 1.00 86.12 593 GLY A C 1
ATOM 4639 O O . GLY A 1 593 ? 11.630 -8.907 45.171 1.00 86.12 593 GLY A O 1
ATOM 4640 N N . TYR A 1 594 ? 13.314 -7.770 44.230 1.00 84.06 594 TYR A N 1
ATOM 4641 C CA . TYR A 1 594 ? 13.989 -8.969 43.717 1.00 84.06 594 TYR A CA 1
ATOM 4642 C C . TYR A 1 594 ? 14.386 -9.941 44.845 1.00 84.06 594 TYR A C 1
ATOM 4644 O O . TYR A 1 594 ? 14.103 -11.131 44.752 1.00 84.06 594 TYR A O 1
ATOM 4652 N N . SER A 1 595 ? 14.978 -9.429 45.931 1.00 83.06 595 SER A N 1
ATOM 4653 C CA . SER A 1 595 ? 15.336 -10.215 47.121 1.00 83.06 595 SER A CA 1
ATOM 4654 C C . SER A 1 595 ? 14.115 -10.849 47.789 1.00 83.06 595 SER A C 1
ATOM 4656 O O . SER A 1 595 ? 14.117 -12.039 48.083 1.00 83.06 595 SER A O 1
ATOM 4658 N N . GLU A 1 596 ? 13.040 -10.079 47.946 1.00 89.25 596 GLU A N 1
ATOM 4659 C CA . GLU A 1 596 ? 11.788 -10.557 48.532 1.00 89.25 596 GLU A CA 1
ATOM 4660 C C . GLU A 1 596 ? 11.128 -11.651 47.671 1.00 89.25 596 GLU A C 1
ATOM 4662 O O . GLU A 1 596 ? 10.588 -12.610 48.219 1.00 89.25 596 GLU A O 1
ATOM 4667 N N . LEU A 1 597 ? 11.210 -11.585 46.332 1.00 89.62 597 LEU A N 1
ATOM 4668 C CA . LEU A 1 597 ? 10.759 -12.700 45.488 1.00 89.62 597 LEU A CA 1
ATOM 4669 C C . LEU A 1 597 ? 11.570 -13.976 45.766 1.00 89.62 597 LEU A C 1
ATOM 4671 O O . LEU A 1 597 ? 10.979 -15.054 45.844 1.00 89.62 597 LEU A O 1
ATOM 4675 N N . LEU A 1 598 ? 12.894 -13.871 45.933 1.00 87.69 598 LEU A N 1
ATOM 4676 C CA . LEU A 1 598 ? 13.740 -15.027 46.246 1.00 87.69 598 LEU A CA 1
ATOM 4677 C C . LEU A 1 598 ? 13.366 -15.645 47.599 1.00 87.69 598 LEU A C 1
ATOM 4679 O O . LEU A 1 598 ? 13.161 -16.857 47.667 1.00 87.69 598 LEU A O 1
ATOM 4683 N N . GLU A 1 599 ? 13.165 -14.831 48.637 1.00 88.81 599 GLU A N 1
ATOM 4684 C CA . GLU A 1 599 ? 12.658 -15.285 49.941 1.00 88.81 599 GLU A CA 1
ATOM 4685 C C . GLU A 1 599 ? 11.294 -15.985 49.814 1.00 88.81 599 GLU A C 1
ATOM 4687 O O . GLU A 1 599 ? 11.088 -17.066 50.361 1.00 88.81 599 GLU A O 1
ATOM 4692 N N . GLN A 1 600 ? 10.368 -15.428 49.024 1.00 88.25 600 GLN A N 1
ATOM 4693 C CA . GLN A 1 600 ? 9.055 -16.035 48.767 1.00 88.25 600 GLN A CA 1
ATOM 4694 C C . GLN A 1 600 ? 9.113 -17.323 47.933 1.00 88.25 600 GLN A C 1
ATOM 4696 O O . GLN A 1 600 ? 8.149 -18.103 47.944 1.00 88.25 600 GLN A O 1
ATOM 4701 N N . SER A 1 601 ? 10.214 -17.535 47.209 1.00 86.56 601 SER A N 1
ATOM 4702 C CA . SER A 1 601 ? 10.491 -18.732 46.415 1.00 86.56 601 SER A CA 1
ATOM 4703 C C . SER A 1 601 ? 11.158 -19.856 47.216 1.00 86.56 601 SER A C 1
ATOM 4705 O O . SER A 1 601 ? 11.089 -21.014 46.803 1.00 86.56 601 SER A O 1
ATOM 4707 N N . ALA A 1 602 ? 11.741 -19.549 48.381 1.00 85.88 602 ALA A N 1
ATOM 4708 C CA . ALA A 1 602 ? 12.392 -20.530 49.242 1.00 85.88 602 ALA A CA 1
ATOM 4709 C C . ALA A 1 602 ? 11.437 -21.688 49.600 1.00 85.88 602 ALA A C 1
ATOM 4711 O O . ALA A 1 602 ? 10.272 -21.488 49.948 1.00 85.88 602 ALA A O 1
ATOM 4712 N N . GLY A 1 603 ? 11.921 -22.926 49.460 1.00 84.12 603 GLY A N 1
ATOM 4713 C CA . GLY A 1 603 ? 11.124 -24.143 49.667 1.00 84.12 603 GLY A CA 1
ATOM 4714 C C . GLY A 1 603 ? 10.099 -24.464 48.565 1.00 84.12 603 GLY A C 1
ATOM 4715 O O . GLY A 1 603 ? 9.433 -25.495 48.649 1.00 84.12 603 GLY A O 1
ATOM 4716 N N . SER A 1 604 ? 9.977 -23.635 47.521 1.00 90.00 604 SER A N 1
ATOM 4717 C CA . SER A 1 604 ? 9.143 -23.911 46.343 1.00 90.00 604 SER A CA 1
ATOM 4718 C C . SER A 1 604 ? 9.994 -24.436 45.185 1.00 90.00 604 SER A C 1
ATOM 4720 O O . SER A 1 604 ? 11.112 -23.976 44.971 1.00 90.00 604 SER A O 1
ATOM 4722 N N . LYS A 1 605 ? 9.458 -25.342 44.358 1.00 89.50 605 LYS A N 1
ATOM 4723 C CA . LYS A 1 605 ? 10.107 -25.669 43.076 1.00 89.50 605 LYS A CA 1
ATOM 4724 C C . LYS A 1 605 ? 9.846 -24.548 42.078 1.00 89.50 605 LYS A C 1
ATOM 4726 O O . LYS A 1 605 ? 8.750 -24.465 41.518 1.00 89.50 605 LYS A O 1
ATOM 4731 N N . VAL A 1 606 ? 10.843 -23.701 41.847 1.00 91.62 606 VAL A N 1
ATOM 4732 C CA . VAL A 1 606 ? 10.739 -22.611 40.874 1.00 91.62 606 VAL A CA 1
ATOM 4733 C C . VAL A 1 606 ? 10.893 -23.143 39.452 1.00 91.62 606 VAL A C 1
ATOM 4735 O O . VAL A 1 606 ? 11.810 -23.895 39.119 1.00 91.62 606 VAL A O 1
ATOM 4738 N N . THR A 1 607 ? 9.967 -22.756 38.584 1.00 92.81 607 THR A N 1
ATOM 4739 C CA . THR A 1 607 ? 10.073 -22.941 37.137 1.00 92.81 607 THR A CA 1
ATOM 4740 C C . THR A 1 607 ? 9.846 -21.594 36.478 1.00 92.81 607 THR A C 1
ATOM 4742 O O . THR A 1 607 ? 8.730 -21.073 36.482 1.00 92.81 607 THR A O 1
ATOM 4745 N N . VAL A 1 608 ? 10.914 -21.025 35.928 1.00 90.44 608 VAL A N 1
ATOM 4746 C CA . VAL A 1 608 ? 10.835 -19.775 35.177 1.00 90.44 608 VAL A CA 1
ATOM 4747 C C . VAL A 1 608 ? 10.476 -20.118 33.738 1.00 90.44 608 VAL A C 1
ATOM 4749 O O . VAL A 1 608 ? 11.154 -20.926 33.102 1.00 90.44 608 VAL A O 1
ATOM 4752 N N . ILE A 1 609 ? 9.387 -19.550 33.231 1.00 89.69 609 ILE A N 1
ATOM 4753 C CA . ILE A 1 609 ? 8.922 -19.793 31.871 1.00 89.69 609 ILE A CA 1
ATOM 4754 C C . ILE A 1 609 ? 9.157 -18.536 31.040 1.00 89.69 609 ILE A C 1
ATOM 4756 O O . ILE A 1 609 ? 8.451 -17.539 31.185 1.00 89.69 609 ILE A O 1
ATOM 4760 N N . GLY A 1 610 ? 10.169 -18.611 30.179 1.00 82.50 610 GLY A N 1
ATOM 4761 C CA . GLY A 1 610 ? 10.499 -17.586 29.199 1.00 82.50 610 GLY A CA 1
ATOM 4762 C C . GLY A 1 610 ? 9.986 -17.951 27.808 1.00 82.50 610 GLY A C 1
ATOM 4763 O O . GLY A 1 610 ? 9.588 -19.088 27.521 1.00 82.50 610 GLY A O 1
ATOM 4764 N N . GLY A 1 611 ? 10.012 -16.976 26.910 1.00 71.56 611 GLY A N 1
ATOM 4765 C CA . GLY A 1 611 ? 9.606 -17.162 25.522 1.00 71.56 611 GLY A CA 1
ATOM 4766 C C . GLY A 1 611 ? 8.857 -15.957 24.983 1.00 71.56 611 GLY A C 1
ATOM 4767 O O . GLY A 1 611 ? 8.432 -15.078 25.723 1.00 71.56 611 GLY A O 1
ATOM 4768 N N . PHE A 1 612 ? 8.717 -15.909 23.664 1.00 64.06 612 PHE A N 1
ATOM 4769 C CA . PHE A 1 612 ? 8.292 -14.687 22.990 1.00 64.06 612 PHE A CA 1
ATOM 4770 C C . PHE A 1 612 ? 6.853 -14.272 23.347 1.00 64.06 612 PHE A C 1
ATOM 4772 O O . PHE A 1 612 ? 5.895 -15.029 23.183 1.00 64.06 612 PHE A O 1
ATOM 4779 N N . SER A 1 613 ? 6.716 -13.035 23.813 1.00 54.38 613 SER A N 1
ATOM 4780 C CA . SER A 1 613 ? 5.489 -12.426 24.332 1.00 54.38 613 SER A CA 1
ATOM 4781 C C . SER A 1 613 ? 4.481 -11.991 23.264 1.00 54.38 613 SER A C 1
ATOM 4783 O O . SER A 1 613 ? 3.291 -11.884 23.547 1.00 54.38 613 SER A O 1
ATOM 4785 N N . GLU A 1 614 ? 4.929 -11.742 22.032 1.00 43.75 614 GLU A N 1
ATOM 4786 C CA . GLU A 1 614 ? 4.094 -11.174 20.958 1.00 43.75 614 GLU A CA 1
ATOM 4787 C C . GLU A 1 614 ? 3.761 -12.174 19.835 1.00 43.75 614 GLU A C 1
ATOM 4789 O O . GLU A 1 614 ? 3.211 -11.802 18.799 1.00 43.75 614 GLU A O 1
ATOM 4794 N N . VAL A 1 615 ? 4.087 -13.457 20.011 1.00 43.34 615 VAL A N 1
ATOM 4795 C CA . VAL A 1 615 ? 3.710 -14.525 19.076 1.00 43.34 615 VAL A CA 1
ATOM 4796 C C . VAL A 1 615 ? 2.552 -15.289 19.686 1.00 43.34 615 VAL A C 1
ATOM 4798 O O . VAL A 1 615 ? 2.716 -15.964 20.701 1.00 43.34 615 VAL A O 1
ATOM 4801 N N . ASP A 1 616 ? 1.405 -15.243 19.009 1.00 47.47 616 ASP A N 1
ATOM 4802 C CA . ASP A 1 616 ? 0.368 -16.254 19.181 1.00 47.47 616 ASP A CA 1
ATOM 4803 C C . ASP A 1 616 ? 1.030 -17.621 18.999 1.00 47.47 616 ASP A C 1
ATOM 4805 O O . ASP A 1 616 ? 1.519 -17.956 17.909 1.00 47.47 616 ASP A O 1
ATOM 4809 N N . TYR A 1 617 ? 1.077 -18.417 20.069 1.00 54.28 617 TYR A N 1
ATOM 4810 C CA . TYR A 1 617 ? 1.518 -19.797 19.963 1.00 54.28 617 TYR A CA 1
ATOM 4811 C C . TYR A 1 617 ? 0.701 -20.459 18.861 1.00 54.28 617 TYR A C 1
ATOM 4813 O O . TYR A 1 617 ? -0.521 -20.511 18.946 1.00 54.28 617 TYR A O 1
ATOM 4821 N N . GLN A 1 618 ? 1.357 -21.007 17.834 1.00 45.56 618 GLN A N 1
ATOM 4822 C CA . GLN A 1 618 ? 0.634 -21.620 16.708 1.00 45.56 618 GLN A CA 1
ATOM 4823 C C . GLN A 1 618 ? -0.227 -22.823 17.131 1.00 45.56 618 GLN A C 1
ATOM 4825 O O . GLN A 1 618 ? -1.022 -23.330 16.341 1.00 45.56 618 GLN A O 1
ATOM 4830 N N . ASN A 1 619 ? -0.052 -23.284 18.371 1.00 66.94 619 ASN A N 1
ATOM 4831 C CA . ASN A 1 619 ? -0.927 -24.210 19.059 1.00 66.94 619 ASN A CA 1
ATOM 4832 C C . ASN A 1 619 ? -0.936 -23.883 20.574 1.00 66.94 619 ASN A C 1
ATOM 4834 O O . ASN A 1 619 ? -0.148 -24.467 21.325 1.00 66.94 619 ASN A O 1
ATOM 4838 N N . PRO A 1 620 ? -1.800 -22.966 21.059 1.00 71.44 620 PRO A N 1
ATOM 4839 C CA . PRO A 1 620 ? -1.837 -22.613 22.481 1.00 71.44 620 PRO A CA 1
ATOM 4840 C C . PRO A 1 620 ? -2.354 -23.785 23.329 1.00 71.44 620 PRO A C 1
ATOM 4842 O O . PRO A 1 620 ? -1.971 -23.930 24.486 1.00 71.44 620 PRO A O 1
ATOM 4845 N N . ALA A 1 621 ? -3.144 -24.693 22.741 1.00 77.12 621 ALA A N 1
ATOM 4846 C CA . ALA A 1 621 ? -3.570 -25.927 23.395 1.00 77.12 621 ALA A CA 1
ATOM 4847 C C . ALA A 1 621 ? -2.391 -26.875 23.685 1.00 77.12 621 ALA A C 1
ATOM 4849 O O . ALA A 1 621 ? -2.369 -27.494 24.748 1.00 77.12 621 ALA A O 1
ATOM 4850 N N . ALA A 1 622 ? -1.381 -26.953 22.808 1.00 74.50 622 ALA A N 1
ATOM 4851 C CA . ALA A 1 622 ? -0.161 -27.721 23.076 1.00 74.50 622 ALA A CA 1
ATOM 4852 C C . ALA A 1 622 ? 0.670 -27.108 24.212 1.00 74.50 622 ALA A C 1
ATOM 4854 O O . ALA A 1 622 ? 1.115 -27.839 25.094 1.00 74.50 622 ALA A O 1
ATOM 4855 N N . VAL A 1 623 ? 0.821 -25.779 24.249 1.00 79.19 623 VAL A N 1
ATOM 4856 C CA . VAL A 1 623 ? 1.535 -25.096 25.345 1.00 79.19 623 VAL A CA 1
ATOM 4857 C C . VAL A 1 623 ? 0.775 -25.250 26.667 1.00 79.19 623 VAL A C 1
ATOM 4859 O O . VAL A 1 623 ? 1.376 -25.627 27.672 1.00 79.19 623 VAL A O 1
ATOM 4862 N N . LYS A 1 624 ? -0.558 -25.094 26.666 1.00 85.69 624 LYS A N 1
ATOM 4863 C CA . LYS A 1 624 ? -1.416 -25.374 27.830 1.00 85.69 624 LYS A CA 1
ATOM 4864 C C . LYS A 1 624 ? -1.300 -26.837 28.292 1.00 85.69 624 LYS A C 1
ATOM 4866 O O . LYS A 1 624 ? -1.222 -27.089 29.494 1.00 85.69 624 LYS A O 1
ATOM 4871 N N . SER A 1 625 ? -1.237 -27.798 27.365 1.00 84.44 625 SER A N 1
ATOM 4872 C CA . SER A 1 625 ? -1.030 -29.221 27.680 1.00 84.44 625 SER A CA 1
ATOM 4873 C C . SER A 1 625 ? 0.346 -29.481 28.296 1.00 84.44 625 SER A C 1
ATOM 4875 O O . SER A 1 625 ? 0.441 -30.175 29.305 1.00 84.44 625 SER A O 1
ATOM 4877 N N . TYR A 1 626 ? 1.406 -28.876 27.755 1.00 85.56 626 TYR A N 1
ATOM 4878 C CA . TYR A 1 626 ? 2.757 -29.020 28.294 1.00 85.56 626 TYR A CA 1
ATOM 4879 C C . TYR A 1 626 ? 2.887 -28.371 29.678 1.00 85.56 626 TYR A C 1
ATOM 4881 O O . TYR A 1 626 ? 3.441 -28.977 30.588 1.00 85.56 626 TYR A O 1
ATOM 4889 N N . ILE A 1 627 ? 2.296 -27.191 29.904 1.00 88.81 627 ILE A N 1
ATOM 4890 C CA . ILE A 1 627 ? 2.219 -26.577 31.243 1.00 88.81 627 ILE A CA 1
ATOM 4891 C C . ILE A 1 627 ? 1.476 -27.499 32.222 1.00 88.81 627 ILE A C 1
ATOM 4893 O O . ILE A 1 627 ? 1.911 -27.658 33.361 1.00 88.81 627 ILE A O 1
ATOM 4897 N N . LYS A 1 628 ? 0.421 -28.195 31.782 1.00 92.25 628 LYS A N 1
ATOM 4898 C CA . LYS A 1 628 ? -0.274 -29.205 32.598 1.00 92.25 628 LYS A CA 1
ATOM 4899 C C . LYS A 1 628 ? 0.600 -30.416 32.939 1.00 92.25 628 LYS A C 1
ATOM 4901 O O . LYS A 1 628 ? 0.488 -30.946 34.043 1.00 92.25 628 LYS A O 1
ATOM 4906 N N . GLU A 1 629 ? 1.499 -30.833 32.055 1.00 88.81 629 GLU A N 1
ATOM 4907 C CA . GLU A 1 629 ? 2.500 -31.871 32.342 1.00 88.81 629 GLU A CA 1
ATOM 4908 C C . GLU A 1 629 ? 3.612 -31.376 33.280 1.00 88.81 629 GLU A C 1
ATOM 4910 O O . GLU A 1 629 ? 3.967 -32.076 34.228 1.00 88.81 629 GLU A O 1
ATOM 4915 N N . LEU A 1 630 ? 4.094 -30.143 33.100 1.00 87.75 630 LEU A N 1
ATOM 4916 C CA . LEU A 1 630 ? 5.054 -29.509 34.008 1.00 87.75 630 LEU A CA 1
ATOM 4917 C C . LEU A 1 630 ? 4.508 -29.374 35.427 1.00 87.75 630 LEU A C 1
ATOM 4919 O O . LEU A 1 630 ? 5.215 -29.678 36.387 1.00 87.75 630 LEU A O 1
ATOM 4923 N N . MET A 1 631 ? 3.247 -28.962 35.564 1.00 92.06 631 MET A N 1
ATOM 4924 C CA . MET A 1 631 ? 2.596 -28.848 36.865 1.00 92.06 631 MET A CA 1
ATOM 4925 C C . MET A 1 631 ? 2.493 -30.210 37.552 1.00 92.06 631 MET A C 1
ATOM 4927 O O . MET A 1 631 ? 2.858 -30.308 38.722 1.00 92.06 631 MET A O 1
ATOM 4931 N N . ARG A 1 632 ? 2.133 -31.277 36.822 1.00 90.81 632 ARG A N 1
ATOM 4932 C CA . ARG A 1 632 ? 2.174 -32.657 37.345 1.00 90.81 632 ARG A CA 1
ATOM 4933 C C . ARG A 1 632 ? 3.570 -33.085 37.813 1.00 90.81 632 ARG A C 1
ATOM 4935 O O . ARG A 1 632 ? 3.681 -33.774 38.820 1.00 90.81 632 ARG A O 1
ATOM 4942 N N . ALA A 1 633 ? 4.625 -32.691 37.099 1.00 87.31 633 ALA A N 1
ATOM 4943 C CA . ALA A 1 633 ? 6.006 -33.047 37.439 1.00 87.31 633 ALA A CA 1
ATOM 4944 C C . ALA A 1 633 ? 6.578 -32.238 38.621 1.00 87.31 633 ALA A C 1
ATOM 4946 O O . ALA A 1 633 ? 7.416 -32.735 39.379 1.00 87.31 633 ALA A O 1
ATOM 4947 N N . ASN A 1 634 ? 6.151 -30.985 38.782 1.00 87.06 634 ASN A N 1
ATOM 4948 C CA . ASN A 1 634 ? 6.625 -30.112 39.851 1.00 87.06 634 ASN A CA 1
ATOM 4949 C C . ASN A 1 634 ? 5.866 -30.355 41.173 1.00 87.06 634 ASN A C 1
ATOM 4951 O O . ASN A 1 634 ? 6.507 -30.404 42.227 1.00 87.06 634 ASN A O 1
ATOM 4955 N N . GLY A 1 635 ? 4.551 -30.592 41.114 1.00 91.12 635 GLY A N 1
ATOM 4956 C CA . GLY A 1 635 ? 3.680 -30.789 42.277 1.00 91.12 635 GLY A CA 1
ATOM 4957 C C . GLY A 1 635 ? 3.112 -29.485 42.851 1.00 91.12 635 GLY A C 1
ATOM 4958 O O . GLY A 1 635 ? 3.245 -28.421 42.249 1.00 91.12 635 GLY A O 1
ATOM 4959 N N . ASP A 1 636 ? 2.468 -29.586 44.018 1.00 89.44 636 ASP A N 1
ATOM 4960 C CA . ASP A 1 636 ? 1.629 -28.522 44.593 1.00 89.44 636 ASP A CA 1
ATOM 4961 C C . ASP A 1 636 ? 2.423 -27.288 45.085 1.00 89.44 636 ASP A C 1
ATOM 4963 O O . ASP A 1 636 ? 2.010 -26.153 44.876 1.00 89.44 636 ASP A O 1
ATOM 4967 N N . ASN A 1 637 ? 3.624 -27.485 45.644 1.00 88.88 637 ASN A N 1
ATOM 4968 C CA . ASN A 1 637 ? 4.505 -26.400 46.116 1.00 88.88 637 ASN A CA 1
ATOM 4969 C C . ASN A 1 637 ? 5.424 -25.861 44.998 1.00 88.88 637 ASN A C 1
ATOM 4971 O O . ASN A 1 637 ? 6.650 -25.805 45.143 1.00 88.88 637 ASN A O 1
ATOM 4975 N N . ALA A 1 638 ? 4.851 -25.511 43.847 1.00 90.94 638 ALA A N 1
ATOM 4976 C CA . ALA A 1 638 ? 5.589 -24.951 42.716 1.00 90.94 638 ALA A CA 1
ATOM 4977 C C . ALA A 1 638 ? 5.350 -23.441 42.570 1.00 90.94 638 ALA A C 1
ATOM 4979 O O . ALA A 1 638 ? 4.223 -22.962 42.709 1.00 90.94 638 ALA A O 1
ATOM 4980 N N . MET A 1 639 ? 6.405 -22.699 42.227 1.00 92.25 639 MET A N 1
ATOM 4981 C CA . MET A 1 639 ? 6.307 -21.290 41.844 1.00 92.25 639 MET A CA 1
ATOM 4982 C C . MET A 1 639 ? 6.617 -21.143 40.355 1.00 92.25 639 MET A C 1
ATOM 4984 O O . MET A 1 639 ? 7.668 -21.585 39.888 1.00 92.25 639 MET A O 1
ATOM 4988 N N . TYR A 1 640 ? 5.722 -20.489 39.620 1.00 89.94 640 TYR A N 1
ATOM 4989 C CA . TYR A 1 640 ? 5.919 -20.177 38.208 1.00 89.94 640 TYR A CA 1
ATOM 4990 C C . TYR A 1 640 ? 6.183 -18.690 38.028 1.00 89.94 640 TYR A C 1
ATOM 4992 O O . TYR A 1 640 ? 5.345 -17.854 38.366 1.00 89.94 640 TYR A O 1
ATOM 5000 N N . VAL A 1 641 ? 7.355 -18.374 37.490 1.00 86.69 641 VAL A N 1
ATOM 5001 C CA . VAL A 1 641 ? 7.787 -17.002 37.213 1.00 86.69 641 VAL A CA 1
ATOM 5002 C C . VAL A 1 641 ? 7.764 -16.818 35.705 1.00 86.69 641 VAL A C 1
ATOM 5004 O O . VAL A 1 641 ? 8.338 -17.640 34.996 1.00 86.69 641 VAL A O 1
ATOM 5007 N N . LEU A 1 642 ? 7.086 -15.792 35.200 1.00 86.81 642 LEU A N 1
ATOM 5008 C CA . LEU A 1 642 ? 6.957 -15.566 33.761 1.00 86.81 642 LEU A CA 1
ATOM 5009 C C . LEU A 1 642 ? 7.161 -14.090 33.412 1.00 86.81 642 LEU A C 1
ATOM 5011 O O . LEU A 1 642 ? 7.067 -13.201 34.264 1.00 86.81 642 LEU A O 1
ATOM 5015 N N . GLU A 1 643 ? 7.447 -13.835 32.140 1.00 81.94 643 GLU A N 1
ATOM 5016 C CA . GLU A 1 643 ? 7.640 -12.483 31.623 1.00 81.94 643 GLU A CA 1
ATOM 5017 C C . GLU A 1 643 ? 6.290 -11.786 31.405 1.00 81.94 643 GLU A C 1
ATOM 5019 O O . GLU A 1 643 ? 5.399 -12.280 30.710 1.00 81.94 643 GLU A O 1
ATOM 5024 N N . GLY A 1 644 ? 6.140 -10.630 32.052 1.00 63.16 644 GLY A N 1
ATOM 5025 C CA . GLY A 1 644 ? 4.892 -9.919 32.312 1.00 63.16 644 GLY A CA 1
ATOM 5026 C C . GLY A 1 644 ? 4.306 -9.225 31.089 1.00 63.16 644 GLY A C 1
ATOM 5027 O O . GLY A 1 644 ? 4.283 -7.999 30.986 1.00 63.16 644 GLY A O 1
ATOM 5028 N N . THR A 1 645 ? 3.792 -10.023 30.165 1.00 64.12 645 THR A N 1
ATOM 5029 C CA . THR A 1 645 ? 3.067 -9.565 28.978 1.00 64.12 645 THR A CA 1
ATOM 5030 C C . THR A 1 645 ? 1.646 -10.124 28.969 1.00 64.12 645 THR A C 1
ATOM 5032 O O . THR A 1 645 ? 1.298 -10.975 29.786 1.00 64.12 645 THR A O 1
ATOM 5035 N N . SER A 1 646 ? 0.778 -9.600 28.101 1.00 59.69 646 SER A N 1
ATOM 5036 C CA . SER A 1 646 ? -0.646 -9.974 28.045 1.00 59.69 646 SER A CA 1
ATOM 5037 C C . SER A 1 646 ? -1.009 -10.922 26.894 1.00 59.69 646 SER A C 1
ATOM 5039 O O . SER A 1 646 ? -2.167 -11.319 26.786 1.00 59.69 646 SER A O 1
ATOM 5041 N N . LYS A 1 647 ? -0.032 -11.295 26.058 1.00 63.75 647 LYS A N 1
ATOM 5042 C CA . LYS A 1 647 ? -0.139 -12.227 24.922 1.00 63.75 647 LYS A CA 1
ATOM 5043 C C . LYS A 1 647 ? 0.981 -13.281 25.010 1.00 63.75 647 LYS A C 1
ATOM 5045 O O . LYS A 1 647 ? 1.847 -13.188 25.881 1.00 63.75 647 LYS A O 1
ATOM 5050 N N . GLY A 1 648 ? 0.966 -14.288 24.131 1.00 73.38 648 GLY A N 1
ATOM 5051 C CA . GLY A 1 648 ? 2.026 -15.303 24.052 1.00 73.38 648 GLY A CA 1
ATOM 5052 C C . GLY A 1 648 ? 2.219 -16.033 25.383 1.00 73.38 648 GLY A C 1
ATOM 5053 O O . GLY A 1 648 ? 1.254 -16.538 25.960 1.00 73.38 648 GLY A O 1
ATOM 5054 N N . ILE A 1 649 ? 3.448 -16.049 25.918 1.00 70.69 649 ILE A N 1
ATOM 5055 C CA . ILE A 1 649 ? 3.711 -16.655 27.237 1.00 70.69 649 ILE A CA 1
ATOM 5056 C C . ILE A 1 649 ? 2.917 -15.998 28.380 1.00 70.69 649 ILE A C 1
ATOM 5058 O O . ILE A 1 649 ? 2.590 -16.660 29.365 1.00 70.69 649 ILE A O 1
ATOM 5062 N N . GLY A 1 650 ? 2.510 -14.737 28.222 1.00 72.44 650 GLY A N 1
ATOM 5063 C CA . GLY A 1 650 ? 1.639 -14.031 29.156 1.00 72.44 650 GLY A CA 1
ATOM 5064 C C . GLY A 1 650 ? 0.294 -14.723 29.414 1.00 72.44 650 GLY A C 1
ATOM 5065 O O . GLY A 1 650 ? -0.240 -14.651 30.523 1.00 72.44 650 GLY A O 1
ATOM 5066 N N . GLU A 1 651 ? -0.237 -15.471 28.439 1.00 78.31 651 GLU A N 1
ATOM 5067 C CA . GLU A 1 651 ? -1.478 -16.240 28.612 1.00 78.31 651 GLU A CA 1
ATOM 5068 C C . GLU A 1 651 ? -1.330 -17.389 29.620 1.00 78.31 651 GLU A C 1
ATOM 5070 O O . GLU A 1 651 ? -2.306 -17.774 30.273 1.00 78.31 651 GLU A O 1
ATOM 5075 N N . ALA A 1 652 ? -0.111 -17.897 29.837 1.00 81.94 652 ALA A N 1
ATOM 5076 C CA . ALA A 1 652 ? 0.137 -18.948 30.817 1.00 81.94 652 ALA A CA 1
ATOM 5077 C C . ALA A 1 652 ? -0.196 -18.502 32.254 1.00 81.94 652 ALA A C 1
ATOM 5079 O O . ALA A 1 652 ? -0.617 -19.341 33.052 1.00 81.94 652 ALA A O 1
ATOM 5080 N N . HIS A 1 653 ? -0.146 -17.199 32.572 1.00 83.25 653 HIS A N 1
ATOM 5081 C CA . HIS A 1 653 ? -0.664 -16.675 33.845 1.00 83.25 653 HIS A CA 1
ATOM 5082 C C . HIS A 1 653 ? -2.163 -16.953 34.047 1.00 83.25 653 HIS A C 1
ATOM 5084 O O . HIS A 1 653 ? -2.606 -17.101 35.183 1.00 83.25 653 HIS A O 1
ATOM 5090 N N . GLN A 1 654 ? -2.957 -17.049 32.974 1.00 84.56 654 GLN A N 1
ATOM 5091 C CA . GLN A 1 654 ? -4.376 -17.420 33.055 1.00 84.56 654 GLN A CA 1
ATOM 5092 C C . GLN A 1 654 ? -4.558 -18.936 33.171 1.00 84.56 654 GLN A C 1
ATOM 5094 O O . GLN A 1 654 ? -5.481 -19.409 33.836 1.00 84.56 654 GLN A O 1
ATOM 5099 N N . TRP A 1 655 ? -3.687 -19.708 32.517 1.00 90.00 655 TRP A N 1
ATOM 5100 C CA . TRP A 1 655 ? -3.790 -21.164 32.492 1.00 90.00 655 TRP A CA 1
ATOM 5101 C C . TRP A 1 655 ? -3.302 -21.814 33.784 1.00 90.00 655 TRP A C 1
ATOM 5103 O O . TRP A 1 655 ? -3.935 -22.766 34.225 1.00 90.00 655 TRP A O 1
ATOM 5113 N N . ILE A 1 656 ? -2.233 -21.315 34.413 1.00 91.25 656 ILE A N 1
ATOM 5114 C CA . ILE A 1 656 ? -1.647 -21.925 35.619 1.00 91.25 656 ILE A CA 1
ATOM 5115 C C . ILE A 1 656 ? -2.683 -22.063 36.758 1.00 91.25 656 ILE A C 1
ATOM 5117 O O . ILE A 1 656 ? -2.842 -23.180 37.250 1.00 91.25 656 ILE A O 1
ATOM 5121 N N . PRO A 1 657 ? -3.482 -21.040 37.133 1.00 89.12 657 PRO A N 1
ATOM 5122 C CA . PRO A 1 657 ? -4.528 -21.199 38.151 1.00 89.12 657 PRO A CA 1
ATOM 5123 C C . PRO A 1 657 ? -5.651 -22.170 37.749 1.00 89.12 657 PRO A C 1
ATOM 5125 O O . PRO A 1 657 ? -6.171 -22.902 38.592 1.00 89.12 657 PRO A O 1
ATOM 5128 N N . GLN A 1 658 ? -6.026 -22.207 36.463 1.00 91.25 658 GLN A N 1
ATOM 5129 C CA . GLN A 1 658 ? -7.028 -23.155 35.954 1.00 91.25 658 GLN A CA 1
ATOM 5130 C C . GLN A 1 658 ? -6.510 -24.594 36.043 1.00 91.25 658 GLN A C 1
ATOM 5132 O O . GLN A 1 658 ? -7.188 -25.467 36.574 1.00 91.25 658 GLN A O 1
ATOM 5137 N N . ILE A 1 659 ? -5.280 -24.821 35.582 1.00 93.75 659 ILE A N 1
ATOM 5138 C CA . ILE A 1 659 ? -4.609 -26.118 35.595 1.00 93.75 659 ILE A CA 1
ATOM 5139 C C . ILE A 1 659 ? -4.348 -26.583 37.033 1.00 93.75 659 ILE A C 1
ATOM 5141 O O . ILE A 1 659 ? -4.560 -27.757 37.317 1.00 93.75 659 ILE A O 1
ATOM 5145 N N . ALA A 1 660 ? -3.958 -25.692 37.953 1.00 93.12 660 ALA A N 1
ATOM 5146 C CA . ALA A 1 660 ? -3.825 -26.018 39.375 1.00 93.12 660 ALA A CA 1
ATOM 5147 C C . ALA A 1 660 ? -5.134 -26.609 39.916 1.00 93.12 660 ALA A C 1
ATOM 5149 O O . ALA A 1 660 ? -5.143 -27.715 40.455 1.00 93.12 660 ALA A O 1
ATOM 5150 N N . LYS A 1 661 ? -6.258 -25.924 39.662 1.00 93.38 661 LYS A N 1
ATOM 5151 C CA . LYS A 1 661 ? -7.596 -26.386 40.048 1.00 93.38 661 LYS A CA 1
ATOM 5152 C C . LYS A 1 661 ? -7.984 -27.705 39.366 1.00 93.38 661 LYS A C 1
ATOM 5154 O O . LYS A 1 661 ? -8.534 -28.577 40.029 1.00 93.38 661 LYS A O 1
ATOM 5159 N N . GLU A 1 662 ? -7.685 -27.875 38.076 1.00 94.31 662 GLU A N 1
ATOM 5160 C CA . GLU A 1 662 ? -7.912 -29.130 37.333 1.00 94.31 662 GLU A CA 1
ATOM 5161 C C . GLU A 1 662 ? -7.070 -30.312 37.857 1.00 94.31 662 GLU A C 1
ATOM 5163 O O . GLU A 1 662 ? -7.463 -31.461 37.669 1.00 94.31 662 GLU A O 1
ATOM 5168 N N . LEU A 1 663 ? -5.912 -30.050 38.474 1.00 94.25 663 LEU A N 1
ATOM 5169 C CA . LEU A 1 663 ? -5.008 -31.059 39.043 1.00 94.25 663 LEU A CA 1
ATOM 5170 C C . LEU A 1 663 ? -5.187 -31.260 40.561 1.00 94.25 663 LEU A C 1
ATOM 5172 O O . LEU A 1 663 ? -4.535 -32.130 41.132 1.00 94.25 663 LEU A O 1
ATOM 5176 N N . GLY A 1 664 ? -6.061 -30.486 41.214 1.00 94.44 664 GLY A N 1
ATOM 5177 C CA . GLY A 1 664 ? -6.296 -30.549 42.662 1.00 94.44 664 GLY A CA 1
ATOM 5178 C C . GLY A 1 664 ? -5.249 -29.832 43.526 1.00 94.44 664 GLY A C 1
ATOM 5179 O O . GLY A 1 664 ? -5.251 -30.011 44.742 1.00 94.44 664 GLY A O 1
ATOM 5180 N N . TYR A 1 665 ? -4.380 -29.021 42.920 1.00 95.88 665 TYR A N 1
ATOM 5181 C CA . TYR A 1 665 ? -3.325 -28.261 43.595 1.00 95.88 665 TYR A CA 1
ATOM 5182 C C . TYR A 1 665 ? -3.867 -26.978 44.245 1.00 95.88 665 TYR A C 1
ATOM 5184 O O . TYR A 1 665 ? -4.712 -26.283 43.675 1.00 95.88 665 TYR A O 1
ATOM 5192 N N . LYS A 1 666 ? -3.378 -26.675 45.452 1.00 90.81 666 LYS A N 1
ATOM 5193 C CA . LYS A 1 666 ? -3.824 -25.588 46.340 1.00 90.81 666 LYS A CA 1
ATOM 5194 C C . LYS A 1 666 ? -2.736 -24.556 46.671 1.00 90.81 666 LYS A C 1
ATOM 5196 O O . LYS A 1 666 ? -3.078 -23.481 47.156 1.00 90.81 666 LYS A O 1
ATOM 5201 N N . HIS A 1 667 ? -1.462 -24.862 46.429 1.00 89.69 667 HIS A N 1
ATOM 5202 C CA . HIS A 1 667 ? -0.300 -24.119 46.937 1.00 89.69 667 HIS A CA 1
ATOM 5203 C C . HIS A 1 667 ? 0.620 -23.554 45.835 1.00 89.69 667 HIS A C 1
ATOM 5205 O O . HIS A 1 667 ? 1.716 -23.067 46.118 1.00 89.69 667 HIS A O 1
ATOM 5211 N N . ILE A 1 668 ? 0.145 -23.550 44.586 1.00 92.81 668 ILE A N 1
ATOM 5212 C CA . ILE A 1 668 ? 0.850 -22.985 43.429 1.00 92.81 668 ILE A CA 1
ATOM 5213 C C . ILE A 1 668 ? 0.939 -21.456 43.544 1.00 92.81 668 ILE A C 1
ATOM 5215 O O . ILE A 1 668 ? -0.086 -20.786 43.663 1.00 92.81 668 ILE A O 1
ATOM 5219 N N . LYS A 1 669 ? 2.156 -20.910 43.431 1.00 93.88 669 LYS A N 1
ATOM 5220 C CA . LYS A 1 669 ? 2.436 -19.462 43.390 1.00 93.88 669 LYS A CA 1
ATOM 5221 C C . LYS A 1 669 ? 2.771 -18.999 4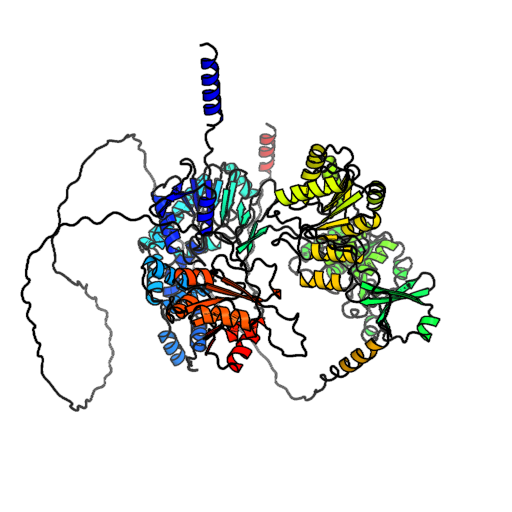1.967 1.00 93.88 669 LYS A C 1
ATOM 5223 O O . LYS A 1 669 ? 3.380 -19.735 41.187 1.00 93.88 669 LYS A O 1
ATOM 5228 N N . THR A 1 670 ? 2.450 -17.750 41.644 1.00 92.62 670 THR A N 1
ATOM 5229 C CA . THR A 1 670 ? 2.754 -17.104 40.358 1.00 92.62 670 THR A CA 1
ATOM 5230 C C . THR A 1 670 ? 3.420 -15.740 40.535 1.00 92.62 670 THR A C 1
ATOM 5232 O O . THR A 1 670 ? 3.001 -14.937 41.370 1.00 92.62 670 THR A O 1
ATOM 5235 N N . ALA A 1 671 ? 4.439 -15.455 39.722 1.00 91.25 671 ALA A N 1
ATOM 5236 C CA . ALA A 1 671 ? 5.120 -14.163 39.696 1.00 91.25 671 ALA A CA 1
ATOM 5237 C C . ALA A 1 671 ? 5.290 -13.635 38.264 1.00 91.25 671 ALA A C 1
ATOM 5239 O O . ALA A 1 671 ? 5.610 -14.404 37.356 1.00 91.25 671 ALA A O 1
ATOM 5240 N N . GLY A 1 672 ? 5.083 -12.332 38.063 1.00 89.44 672 GLY A N 1
ATOM 5241 C CA . GLY A 1 672 ? 5.332 -11.646 36.790 1.00 89.44 672 GLY A CA 1
ATOM 5242 C C . GLY A 1 672 ? 6.512 -10.673 36.871 1.00 89.44 672 GLY A C 1
ATOM 5243 O O . GLY A 1 672 ? 6.599 -9.886 37.816 1.00 89.44 672 GLY A O 1
ATOM 5244 N N . ILE A 1 673 ? 7.402 -10.708 35.875 1.00 85.44 673 ILE A N 1
ATOM 5245 C CA . ILE A 1 673 ? 8.526 -9.765 35.719 1.00 85.44 673 ILE A CA 1
ATOM 5246 C C . ILE A 1 673 ? 8.153 -8.709 34.674 1.00 85.44 673 ILE A C 1
ATOM 5248 O O . ILE A 1 673 ? 7.860 -9.067 33.539 1.00 85.44 673 ILE A O 1
ATOM 5252 N N . TYR A 1 674 ? 8.203 -7.420 35.012 1.00 81.50 674 TYR A N 1
ATOM 5253 C CA . TYR A 1 674 ? 7.768 -6.340 34.114 1.00 81.50 674 TYR A CA 1
ATOM 5254 C C . TYR A 1 674 ? 8.807 -5.227 33.977 1.00 81.50 674 TYR A C 1
ATOM 5256 O O . TYR A 1 674 ? 9.390 -4.811 34.974 1.00 81.50 674 TYR A O 1
ATOM 5264 N N . SER A 1 675 ? 8.979 -4.668 32.778 1.00 71.94 675 SER A N 1
ATOM 5265 C CA . SER A 1 675 ? 9.734 -3.421 32.583 1.00 71.94 675 SER A CA 1
ATOM 5266 C C . SER A 1 675 ? 8.923 -2.193 33.025 1.00 71.94 675 SER A C 1
ATOM 5268 O O . SER A 1 675 ? 7.709 -2.268 33.193 1.00 71.94 675 SER A O 1
ATOM 5270 N N . GLY A 1 676 ? 9.558 -1.031 33.209 1.00 58.88 676 GLY A N 1
ATOM 5271 C CA . GLY A 1 676 ? 8.911 0.172 33.772 1.00 58.88 676 GLY A CA 1
ATOM 5272 C C . GLY A 1 676 ? 7.702 0.754 33.005 1.00 58.88 676 GLY A C 1
ATOM 5273 O O . GLY A 1 676 ? 7.051 1.669 33.506 1.00 58.88 676 GLY A O 1
ATOM 5274 N N . ASN A 1 677 ? 7.359 0.232 31.821 1.00 57.78 677 ASN A N 1
ATOM 5275 C CA . ASN A 1 677 ? 6.306 0.749 30.932 1.00 57.78 677 ASN A CA 1
ATOM 5276 C C . ASN A 1 677 ? 4.920 0.072 31.109 1.00 57.78 677 ASN A C 1
ATOM 5278 O O . ASN A 1 677 ? 4.088 0.110 30.207 1.00 57.78 677 ASN A O 1
ATOM 5282 N N . ILE A 1 678 ? 4.639 -0.513 32.280 1.00 59.12 678 ILE A N 1
ATOM 5283 C CA . ILE A 1 678 ? 3.451 -1.345 32.623 1.00 59.12 678 ILE A CA 1
ATOM 5284 C C . ILE A 1 678 ? 2.061 -0.728 32.347 1.00 59.12 678 ILE A C 1
ATOM 5286 O O . ILE A 1 678 ? 1.057 -1.440 32.356 1.00 59.12 678 ILE A O 1
ATOM 5290 N N . ALA A 1 679 ? 1.956 0.583 32.121 1.00 44.59 679 ALA A N 1
ATOM 5291 C CA . ALA A 1 679 ? 0.688 1.321 32.168 1.00 44.59 679 ALA A CA 1
ATOM 5292 C C . ALA A 1 679 ? -0.388 0.890 31.141 1.00 44.59 679 ALA A C 1
ATOM 5294 O O . ALA A 1 679 ? -1.561 1.224 31.332 1.00 44.59 679 ALA A O 1
ATOM 5295 N N . GLU A 1 680 ? -0.017 0.167 30.081 1.00 47.91 680 GLU A N 1
ATOM 5296 C CA . GLU A 1 680 ? -0.897 -0.132 28.940 1.00 47.91 680 GLU A CA 1
ATOM 5297 C C . GLU A 1 680 ? -1.443 -1.574 28.902 1.00 47.91 680 GLU A C 1
ATOM 5299 O O . GLU A 1 680 ? -2.589 -1.778 28.512 1.00 47.91 680 GLU A O 1
ATOM 5304 N N . SER A 1 681 ? -0.683 -2.584 29.342 1.00 53.16 681 SER A N 1
ATOM 5305 C CA . SER A 1 681 ? -0.981 -4.001 29.044 1.00 53.16 681 SER A CA 1
ATOM 5306 C C . SER A 1 681 ? -1.769 -4.783 30.110 1.00 53.16 681 SER A C 1
ATOM 5308 O O . SER A 1 681 ? -2.115 -5.932 29.852 1.00 53.16 681 SER A O 1
ATOM 5310 N N . GLY A 1 682 ? -2.099 -4.176 31.259 1.00 54.72 682 GLY A N 1
ATOM 5311 C CA . GLY A 1 682 ? -3.136 -4.644 32.204 1.00 54.72 682 GLY A CA 1
ATOM 5312 C C . GLY A 1 682 ? -3.077 -6.134 32.601 1.00 54.72 682 GLY A C 1
ATOM 5313 O O . GLY A 1 682 ? -3.896 -6.915 32.113 1.00 54.72 682 GLY A O 1
ATOM 5314 N N . PRO A 1 683 ? -2.144 -6.546 33.476 1.00 59.31 683 PRO A N 1
ATOM 5315 C CA . PRO A 1 683 ? -1.862 -7.956 33.722 1.00 59.31 683 PRO A CA 1
ATOM 5316 C C . PRO A 1 683 ? -2.947 -8.750 34.461 1.00 59.31 683 PRO A C 1
ATOM 5318 O O . PRO A 1 683 ? -3.746 -8.242 35.250 1.00 59.31 683 PRO A O 1
ATOM 5321 N N . VAL A 1 684 ? -2.892 -10.063 34.236 1.00 61.97 684 VAL A N 1
ATOM 5322 C CA . VAL A 1 684 ? -3.659 -11.100 34.939 1.00 61.97 684 VAL A CA 1
ATOM 5323 C C . VAL A 1 684 ? -3.287 -11.114 36.429 1.00 61.97 684 VAL A C 1
ATOM 5325 O O . VAL A 1 684 ? -2.157 -10.794 36.791 1.00 61.97 684 VAL A O 1
ATOM 5328 N N . LYS A 1 685 ? -4.223 -11.521 37.302 1.00 77.56 685 LYS A N 1
ATOM 5329 C CA . LYS A 1 685 ? -3.953 -11.703 38.739 1.00 77.56 685 LYS A CA 1
ATOM 5330 C C . LYS A 1 685 ? -2.747 -12.634 38.946 1.00 77.56 685 LYS A C 1
ATOM 5332 O O . LYS A 1 685 ? -2.772 -13.772 38.486 1.00 77.56 685 LYS A O 1
ATOM 5337 N N . GLN A 1 686 ? -1.758 -12.150 39.688 1.00 84.00 686 GLN A N 1
ATOM 5338 C CA . GLN A 1 686 ? -0.545 -12.857 40.100 1.00 84.00 686 GLN A CA 1
ATOM 5339 C C . GLN A 1 686 ? -0.395 -12.734 41.617 1.00 84.00 686 GLN A C 1
ATOM 5341 O O . GLN A 1 686 ? -1.003 -11.863 42.238 1.00 84.00 686 GLN A O 1
ATOM 5346 N N . ASP A 1 687 ? 0.423 -13.582 42.228 1.00 88.81 687 ASP A N 1
ATOM 5347 C CA . ASP A 1 687 ? 0.710 -13.469 43.660 1.00 88.81 687 ASP A CA 1
ATOM 5348 C C . ASP A 1 687 ? 1.785 -12.398 43.899 1.00 88.81 687 ASP A C 1
ATOM 5350 O O . ASP A 1 687 ? 1.641 -11.555 44.788 1.00 88.81 687 ASP A O 1
ATOM 5354 N N . PHE A 1 688 ? 2.798 -12.359 43.023 1.00 90.56 688 PHE A N 1
ATOM 5355 C CA . PHE A 1 688 ? 3.934 -11.438 43.095 1.00 90.56 688 PHE A CA 1
ATOM 5356 C C . PHE A 1 688 ? 4.201 -10.712 41.773 1.00 90.56 688 PHE A C 1
ATOM 5358 O O . PHE A 1 688 ? 4.004 -11.253 40.685 1.00 90.56 688 PHE A O 1
ATOM 5365 N N . ILE A 1 689 ? 4.686 -9.477 41.868 1.00 87.31 689 ILE A N 1
ATOM 5366 C CA . ILE A 1 689 ? 5.033 -8.618 40.733 1.00 87.31 689 ILE A CA 1
ATOM 5367 C C . ILE A 1 689 ? 6.400 -8.006 41.002 1.00 87.31 689 ILE A C 1
ATOM 5369 O O . ILE A 1 689 ? 6.587 -7.371 42.039 1.00 87.31 689 ILE A O 1
ATOM 5373 N N . VAL A 1 690 ? 7.339 -8.166 40.070 1.00 85.62 690 VAL A N 1
ATOM 5374 C CA . VAL A 1 690 ? 8.689 -7.601 40.198 1.00 85.62 690 VAL A CA 1
ATOM 5375 C C . VAL A 1 690 ? 8.976 -6.652 39.044 1.00 85.62 690 VAL A C 1
ATOM 5377 O O . VAL A 1 690 ? 8.754 -6.975 37.875 1.00 85.62 690 VAL A O 1
ATOM 5380 N N . LEU A 1 691 ? 9.470 -5.466 39.389 1.00 80.50 691 LEU A N 1
ATOM 5381 C CA . LEU A 1 691 ? 9.788 -4.401 38.444 1.00 80.50 691 LEU A CA 1
ATOM 5382 C C . LEU A 1 691 ? 11.257 -4.488 38.028 1.00 80.50 691 LEU A C 1
ATOM 5384 O O . LEU A 1 691 ? 12.157 -4.366 38.859 1.00 80.50 691 LEU A O 1
ATOM 5388 N N . ASN A 1 692 ? 11.505 -4.641 36.733 1.00 71.44 692 ASN A N 1
ATOM 5389 C CA . ASN A 1 692 ? 12.826 -4.535 36.139 1.00 71.44 692 ASN A CA 1
ATOM 5390 C C . ASN A 1 692 ? 13.098 -3.071 35.764 1.00 71.44 692 ASN A C 1
ATOM 5392 O O . ASN A 1 692 ? 12.765 -2.606 34.674 1.00 71.44 692 ASN A O 1
ATOM 5396 N N . SER A 1 693 ? 13.679 -2.331 36.707 1.00 54.72 693 SER A N 1
ATOM 5397 C CA . SER A 1 693 ? 14.034 -0.914 36.556 1.00 54.72 693 SER A CA 1
ATOM 5398 C C . SER A 1 693 ? 15.461 -0.675 36.043 1.00 54.72 693 SER A C 1
ATOM 5400 O O . SER A 1 693 ? 15.846 0.474 35.853 1.00 54.72 693 SER A O 1
ATOM 5402 N N . GLN A 1 694 ? 16.266 -1.726 35.829 1.00 52.75 694 GLN A N 1
ATOM 5403 C CA . GLN A 1 694 ? 17.721 -1.602 35.619 1.00 52.75 694 GLN A CA 1
ATOM 5404 C C . GLN A 1 694 ? 18.208 -1.829 34.177 1.00 52.75 694 GLN A C 1
ATOM 5406 O O . GLN A 1 694 ? 19.410 -1.972 33.964 1.00 52.75 694 GLN A O 1
ATOM 5411 N N . GLY A 1 695 ? 17.317 -1.930 33.183 1.00 53.00 695 GLY A N 1
ATOM 5412 C CA . GLY A 1 695 ? 17.713 -2.223 31.792 1.00 53.00 695 GLY A CA 1
ATOM 5413 C C . GLY A 1 695 ? 18.344 -3.613 31.594 1.00 53.00 695 GLY A C 1
ATOM 5414 O O . GLY A 1 695 ? 18.921 -3.898 30.547 1.00 53.00 695 GLY A O 1
ATOM 5415 N N . LYS A 1 696 ? 18.232 -4.498 32.594 1.00 54.06 696 LYS A N 1
ATOM 5416 C CA . LYS A 1 696 ? 18.749 -5.878 32.599 1.00 54.06 696 LYS A CA 1
ATOM 5417 C C . LYS A 1 696 ? 17.638 -6.873 32.254 1.00 54.06 696 LYS A C 1
ATOM 5419 O O . LYS A 1 696 ? 17.457 -7.880 32.941 1.00 54.06 696 LYS A O 1
ATOM 5424 N N . GLU A 1 697 ? 16.855 -6.569 31.222 1.00 59.50 697 GLU A N 1
ATOM 5425 C CA . GLU A 1 697 ? 15.665 -7.346 30.840 1.00 59.50 697 GLU A CA 1
ATOM 5426 C C . GLU A 1 697 ? 16.011 -8.818 30.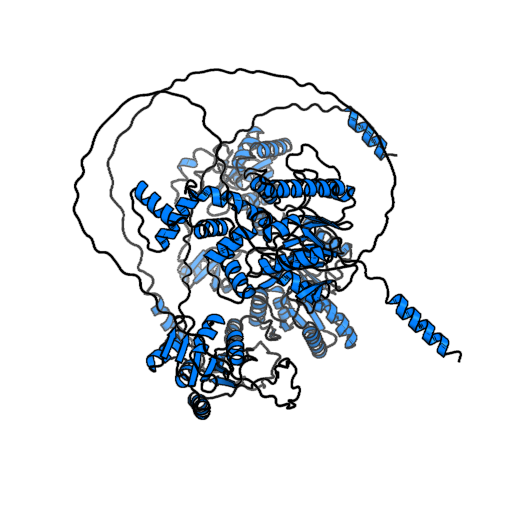558 1.00 59.50 697 GLU A C 1
ATOM 5428 O O . GLU A 1 697 ? 15.355 -9.711 31.081 1.00 59.50 697 GLU A O 1
ATOM 5433 N N . ASN A 1 698 ? 17.136 -9.082 29.884 1.00 63.81 698 ASN A N 1
ATOM 5434 C CA . ASN A 1 698 ? 17.531 -10.437 29.476 1.00 63.81 698 ASN A CA 1
ATOM 5435 C C . ASN A 1 698 ? 18.196 -11.311 30.567 1.00 63.81 698 ASN A C 1
ATOM 5437 O O . ASN A 1 698 ? 18.469 -12.477 30.302 1.00 63.81 698 ASN A O 1
ATOM 5441 N N . ALA A 1 699 ? 18.512 -10.784 31.758 1.00 76.06 699 ALA A N 1
ATOM 5442 C CA . ALA A 1 699 ? 19.230 -11.548 32.797 1.00 76.06 699 ALA A CA 1
ATOM 5443 C C . ALA A 1 699 ? 18.337 -11.957 33.978 1.00 76.06 699 ALA A C 1
ATOM 5445 O O . ALA A 1 699 ? 18.526 -13.009 34.581 1.00 76.06 699 ALA A O 1
ATOM 5446 N N . MET A 1 700 ? 17.330 -11.144 34.302 1.00 83.50 700 MET A N 1
ATOM 5447 C CA . MET A 1 700 ? 16.501 -11.334 35.493 1.00 83.50 700 MET A CA 1
ATOM 5448 C C . MET A 1 700 ? 15.785 -12.702 35.568 1.00 83.50 700 MET A C 1
ATOM 5450 O O . MET A 1 700 ? 15.796 -13.286 36.653 1.00 83.50 700 MET A O 1
ATOM 5454 N N . PRO A 1 701 ? 15.234 -13.271 34.472 1.00 85.00 701 PRO A N 1
ATOM 5455 C CA . PRO A 1 701 ? 14.649 -14.615 34.495 1.00 85.00 701 PRO A CA 1
ATOM 5456 C C . PRO A 1 701 ? 15.660 -15.719 34.858 1.00 85.00 701 PRO A C 1
ATOM 5458 O O . PRO A 1 701 ? 15.323 -16.640 35.603 1.00 85.00 701 PRO A O 1
ATOM 5461 N N . ALA A 1 702 ? 16.903 -15.609 34.374 1.00 84.25 702 ALA A N 1
ATOM 5462 C CA . ALA A 1 702 ? 17.975 -16.563 34.658 1.00 84.25 702 ALA A CA 1
ATOM 5463 C C . ALA A 1 702 ? 18.450 -16.465 36.113 1.00 84.25 702 ALA A C 1
ATOM 5465 O O . ALA A 1 702 ? 18.531 -17.485 36.793 1.00 84.25 702 ALA A O 1
ATOM 5466 N N . ASN A 1 703 ? 18.654 -15.246 36.623 1.00 85.44 703 ASN A N 1
ATOM 5467 C CA . ASN A 1 703 ? 19.064 -15.022 38.012 1.00 85.44 703 ASN A CA 1
ATOM 5468 C C . ASN A 1 703 ? 18.039 -15.584 39.019 1.00 85.44 703 ASN A C 1
ATOM 5470 O O . ASN A 1 703 ? 18.423 -16.162 40.033 1.00 85.44 703 ASN A O 1
ATOM 5474 N N . ILE A 1 704 ? 16.734 -15.450 38.737 1.00 85.31 704 ILE A N 1
ATOM 5475 C CA . ILE A 1 704 ? 15.674 -16.015 39.593 1.00 85.31 704 ILE A CA 1
ATOM 5476 C C . ILE A 1 704 ? 15.724 -17.544 39.577 1.00 85.31 704 ILE A C 1
ATOM 5478 O O . ILE A 1 704 ? 15.561 -18.170 40.623 1.00 85.31 704 ILE A O 1
ATOM 5482 N N . ALA A 1 705 ? 15.956 -18.156 38.413 1.00 86.69 705 ALA A N 1
ATOM 5483 C CA . ALA A 1 705 ? 16.073 -19.604 38.300 1.00 86.69 705 ALA A CA 1
ATOM 5484 C C . ALA A 1 705 ? 17.327 -20.144 39.014 1.00 86.69 705 ALA A C 1
ATOM 5486 O O . ALA A 1 705 ? 17.218 -21.125 39.742 1.00 86.69 705 ALA A O 1
ATOM 5487 N N . GLU A 1 706 ? 18.483 -19.490 38.869 1.00 89.94 706 GLU A N 1
ATOM 5488 C CA . GLU A 1 706 ? 19.730 -19.858 39.556 1.00 89.94 706 GLU A CA 1
ATOM 5489 C C . GLU A 1 706 ? 19.581 -19.762 41.080 1.00 89.94 706 GLU A C 1
ATOM 5491 O O . GLU A 1 706 ? 19.722 -20.762 41.785 1.00 89.94 706 GLU A O 1
ATOM 5496 N N . ALA A 1 707 ? 19.217 -18.582 41.592 1.00 85.94 707 ALA A N 1
ATOM 5497 C CA . ALA A 1 707 ? 19.181 -18.302 43.028 1.00 85.94 707 ALA A CA 1
ATOM 5498 C C . ALA A 1 707 ? 18.121 -19.112 43.802 1.00 85.94 707 ALA A C 1
ATOM 5500 O O . ALA A 1 707 ? 18.182 -19.194 45.027 1.00 85.94 707 ALA A O 1
ATOM 5501 N N . SER A 1 708 ? 17.161 -19.722 43.103 1.00 83.94 708 SER A N 1
ATOM 5502 C CA . SER A 1 708 ? 16.149 -20.612 43.685 1.00 83.94 708 SER A CA 1
ATOM 5503 C C . SER A 1 708 ? 16.427 -22.109 43.477 1.00 83.94 708 SER A C 1
ATOM 5505 O O . SER A 1 708 ? 15.621 -22.939 43.900 1.00 83.94 708 SER A O 1
ATOM 5507 N N . GLY A 1 709 ? 17.525 -22.481 42.804 1.00 88.06 709 GLY A N 1
ATOM 5508 C CA . GLY A 1 709 ? 17.771 -23.867 42.376 1.00 88.06 709 GLY A CA 1
ATOM 5509 C C . GLY A 1 709 ? 16.709 -24.396 41.398 1.00 88.06 709 GLY A C 1
ATOM 5510 O O . GLY A 1 709 ? 16.456 -25.601 41.326 1.00 88.06 709 GLY A O 1
ATOM 5511 N N . GLY A 1 710 ? 16.033 -23.485 40.698 1.00 88.94 710 GLY A N 1
ATOM 5512 C CA . GLY A 1 710 ? 14.968 -23.762 39.750 1.00 88.94 710 GLY A CA 1
ATOM 5513 C C . GLY A 1 710 ? 15.473 -24.170 38.366 1.00 88.94 710 GLY A C 1
ATOM 5514 O O . GLY A 1 710 ? 16.649 -24.437 38.132 1.00 88.94 710 GLY A O 1
ATOM 5515 N N . LYS A 1 711 ? 14.542 -24.211 37.413 1.00 91.06 711 LYS A N 1
ATOM 5516 C CA . LYS A 1 711 ? 14.814 -24.489 35.993 1.00 91.06 711 LYS A CA 1
ATOM 5517 C C . LYS A 1 711 ? 14.158 -23.444 35.103 1.00 91.06 711 LYS A C 1
ATOM 5519 O O . LYS A 1 711 ? 13.107 -22.903 35.460 1.00 91.06 711 LYS A O 1
ATOM 5524 N N . MET A 1 712 ? 14.729 -23.227 33.923 1.00 90.88 712 MET A N 1
ATOM 5525 C CA . MET A 1 712 ? 14.111 -22.418 32.877 1.00 90.88 712 MET A CA 1
ATOM 5526 C C . MET A 1 712 ? 13.475 -23.282 31.797 1.00 90.88 712 MET A C 1
ATOM 5528 O O . MET A 1 712 ? 14.008 -24.321 31.402 1.00 90.88 712 MET A O 1
ATOM 5532 N N . ILE A 1 713 ? 12.337 -22.827 31.284 1.00 87.81 713 ILE A N 1
ATOM 5533 C CA . ILE A 1 713 ? 11.627 -23.471 30.183 1.00 87.81 713 ILE A CA 1
ATOM 5534 C C . ILE A 1 713 ? 11.316 -22.416 29.135 1.00 87.81 713 ILE A C 1
ATOM 5536 O O . ILE A 1 713 ? 10.701 -21.401 29.448 1.00 87.81 713 ILE A O 1
ATOM 5540 N N . PHE A 1 714 ? 11.747 -22.664 27.899 1.00 85.44 714 PHE A N 1
ATOM 5541 C CA . PHE A 1 714 ? 11.599 -21.733 26.788 1.00 85.44 714 PHE A CA 1
ATOM 5542 C C . PHE A 1 714 ? 10.720 -22.301 25.685 1.00 85.44 714 PHE A C 1
ATOM 5544 O O . PHE A 1 714 ? 11.071 -23.295 25.046 1.00 85.44 714 PHE A O 1
ATOM 5551 N N . PHE A 1 715 ? 9.617 -21.612 25.402 1.00 76.50 715 PHE A N 1
ATOM 5552 C CA . PHE A 1 715 ? 8.719 -21.917 24.284 1.00 76.50 715 PHE A CA 1
ATOM 5553 C C . PHE A 1 715 ? 9.077 -21.091 23.039 1.00 76.50 715 PHE A C 1
ATOM 5555 O O . PHE A 1 715 ? 8.234 -20.411 22.454 1.00 76.50 715 PHE A O 1
ATOM 5562 N N . GLY A 1 716 ? 10.355 -21.147 22.657 1.00 68.62 716 GLY A N 1
ATOM 5563 C CA . GLY A 1 716 ? 10.893 -20.443 21.495 1.00 68.62 716 GLY A CA 1
ATOM 5564 C C . GLY A 1 716 ? 11.006 -18.922 21.647 1.00 68.62 716 GLY A C 1
ATOM 5565 O O . GLY A 1 716 ? 10.549 -18.326 22.621 1.00 68.62 716 GLY A O 1
ATOM 5566 N N . GLY A 1 717 ? 11.623 -18.282 20.652 1.00 63.97 717 GLY A N 1
ATOM 5567 C CA . GLY A 1 717 ? 11.677 -16.827 20.556 1.00 63.97 717 GLY A CA 1
ATOM 5568 C C . GLY A 1 717 ? 12.788 -16.295 19.659 1.00 63.97 717 GLY A C 1
ATOM 5569 O O . GLY A 1 717 ? 13.346 -17.024 18.839 1.00 63.97 717 GLY A O 1
ATOM 5570 N N . ASP A 1 718 ? 13.043 -14.999 19.796 1.00 60.31 718 ASP A N 1
ATOM 5571 C CA . ASP A 1 718 ? 13.940 -14.194 18.972 1.00 60.31 718 ASP A CA 1
ATOM 5572 C C . ASP A 1 718 ? 15.353 -14.074 19.597 1.00 60.31 718 ASP A C 1
ATOM 5574 O O . ASP A 1 718 ? 15.786 -14.908 20.398 1.00 60.31 718 ASP A O 1
ATOM 5578 N N . SER A 1 719 ? 16.082 -13.012 19.244 1.00 64.25 719 SER A N 1
ATOM 5579 C CA . SER A 1 719 ? 17.328 -12.595 19.890 1.00 64.25 719 SER A CA 1
ATOM 5580 C C . SER A 1 719 ? 17.241 -12.404 21.411 1.00 64.25 719 SER A C 1
ATOM 5582 O O . SER A 1 719 ? 18.214 -12.740 22.086 1.00 64.25 719 SER A O 1
ATOM 5584 N N . SER A 1 720 ? 16.126 -11.917 21.975 1.00 67.44 720 SER A N 1
ATOM 5585 C CA . SER A 1 720 ? 15.988 -11.770 23.435 1.00 67.44 720 SER A CA 1
ATOM 5586 C C . SER A 1 720 ? 15.902 -13.136 24.114 1.00 67.44 720 SER A C 1
ATOM 5588 O O . SER A 1 720 ? 16.744 -13.446 24.956 1.00 67.44 720 SER A O 1
ATOM 5590 N N . ALA A 1 721 ? 15.004 -14.019 23.662 1.00 71.88 721 ALA A N 1
ATOM 5591 C CA . ALA A 1 721 ? 14.927 -15.389 24.180 1.00 71.88 721 ALA A CA 1
ATOM 5592 C C . ALA A 1 721 ? 16.251 -16.158 23.993 1.00 71.88 721 ALA A C 1
ATOM 5594 O O . ALA A 1 721 ? 16.674 -16.896 24.880 1.00 71.88 721 ALA A O 1
ATOM 5595 N N . THR A 1 722 ? 16.953 -15.943 22.873 1.00 73.88 722 THR A N 1
ATOM 5596 C CA . THR A 1 722 ? 18.296 -16.508 22.643 1.00 73.88 722 THR A CA 1
ATOM 5597 C C . THR A 1 722 ? 19.305 -15.997 23.676 1.00 73.88 722 THR A C 1
ATOM 5599 O O . THR A 1 722 ? 20.081 -16.788 24.211 1.00 73.88 722 THR A O 1
ATOM 5602 N N . SER A 1 723 ? 19.273 -14.698 23.999 1.00 74.88 723 SER A N 1
ATOM 5603 C CA . SER A 1 723 ? 20.118 -14.098 25.037 1.00 74.88 723 SER A CA 1
ATOM 5604 C C . SER A 1 723 ? 19.814 -14.682 26.416 1.00 74.88 723 SER A C 1
ATOM 5606 O O . SER A 1 723 ? 20.746 -15.056 27.119 1.00 74.88 723 SER A O 1
ATOM 5608 N N . GLN A 1 724 ? 18.538 -14.806 26.792 1.00 80.38 724 GLN A N 1
ATOM 5609 C CA . GLN A 1 724 ? 18.140 -15.355 28.092 1.00 80.38 724 GLN A CA 1
ATOM 5610 C C . GLN A 1 724 ? 18.527 -16.836 28.241 1.00 80.38 724 GLN A C 1
ATOM 5612 O O . GLN A 1 724 ? 19.049 -17.229 29.281 1.00 80.38 724 GLN A O 1
ATOM 5617 N N . ILE A 1 725 ? 18.331 -17.651 27.193 1.00 79.25 725 ILE A N 1
ATOM 5618 C CA . ILE A 1 725 ? 18.780 -19.054 27.154 1.00 79.25 725 ILE A CA 1
ATOM 5619 C C . ILE A 1 725 ? 20.299 -19.132 27.334 1.00 79.25 725 ILE A C 1
ATOM 5621 O O . ILE A 1 725 ? 20.776 -19.942 28.126 1.00 79.25 725 ILE A O 1
ATOM 5625 N N . ALA A 1 726 ? 21.062 -18.289 26.630 1.00 78.56 726 ALA A N 1
ATOM 5626 C CA . ALA A 1 726 ? 22.516 -18.256 26.757 1.00 78.56 726 ALA A CA 1
ATOM 5627 C C . ALA A 1 726 ? 22.953 -17.858 28.177 1.00 78.56 726 ALA A C 1
ATOM 5629 O O . ALA A 1 726 ? 23.798 -18.535 28.756 1.00 78.56 726 ALA A O 1
ATOM 5630 N N . THR A 1 727 ? 22.344 -16.823 28.767 1.00 80.19 727 THR A N 1
ATOM 5631 C CA . THR A 1 727 ? 22.604 -16.414 30.155 1.00 80.19 727 THR A CA 1
ATOM 5632 C C . THR A 1 727 ? 22.297 -17.546 31.139 1.00 80.19 727 THR A C 1
ATOM 5634 O O . THR A 1 727 ? 23.147 -17.876 31.957 1.00 80.19 727 THR A O 1
ATOM 5637 N N . ALA A 1 728 ? 21.146 -18.209 31.017 1.00 82.25 728 ALA A N 1
ATOM 5638 C CA . ALA A 1 728 ? 20.764 -19.318 31.890 1.00 82.25 728 ALA A CA 1
ATOM 5639 C C . ALA A 1 728 ? 21.728 -20.515 31.806 1.00 82.25 728 ALA A C 1
ATOM 5641 O O . ALA A 1 728 ? 22.154 -21.033 32.837 1.00 82.25 728 ALA A O 1
ATOM 5642 N N . VAL A 1 729 ? 22.128 -20.917 30.593 1.00 81.44 729 VAL A N 1
ATOM 5643 C CA . VAL A 1 729 ? 23.102 -22.006 30.390 1.00 81.44 729 VAL A CA 1
ATOM 5644 C C . VAL A 1 729 ? 24.474 -21.650 30.974 1.00 81.44 729 VAL A C 1
ATOM 5646 O O . VAL A 1 729 ? 25.098 -22.508 31.596 1.00 81.44 729 VAL A O 1
ATOM 5649 N N . LEU A 1 730 ? 24.924 -20.397 30.825 1.00 77.88 730 LEU A N 1
ATOM 5650 C CA . LEU A 1 730 ? 26.177 -19.903 31.416 1.00 77.88 730 LEU A CA 1
ATOM 5651 C C . LEU A 1 730 ? 26.137 -19.854 32.954 1.00 77.88 730 LEU A C 1
ATOM 5653 O O . LEU A 1 730 ? 27.172 -20.031 33.588 1.00 77.88 730 LEU A O 1
ATOM 5657 N N . MET A 1 731 ? 24.957 -19.660 33.546 1.00 81.31 731 MET A N 1
ATOM 5658 C CA . MET A 1 731 ? 24.716 -19.675 34.998 1.00 81.31 731 MET A CA 1
ATOM 5659 C C . MET A 1 731 ? 24.455 -21.090 35.551 1.00 81.31 731 MET A C 1
ATOM 5661 O O . MET A 1 731 ? 23.982 -21.257 36.670 1.00 81.31 731 MET A O 1
ATOM 5665 N N . GLY A 1 732 ? 24.702 -22.142 34.761 1.00 85.19 732 GLY A N 1
ATOM 5666 C CA . GLY A 1 732 ? 24.481 -23.528 35.190 1.00 85.19 732 GLY A CA 1
ATOM 5667 C C . GLY A 1 732 ? 23.007 -23.912 35.385 1.00 85.19 732 GLY A C 1
ATOM 5668 O O . GLY A 1 732 ? 22.716 -25.022 35.836 1.00 85.19 732 GLY A O 1
ATOM 5669 N N . VAL A 1 733 ? 22.065 -23.033 35.032 1.00 87.38 733 VAL A N 1
ATOM 5670 C CA . VAL A 1 733 ? 20.632 -23.262 35.214 1.00 87.38 733 VAL A CA 1
ATOM 5671 C C . VAL A 1 733 ? 20.150 -24.322 34.218 1.00 87.38 733 VAL A C 1
ATOM 5673 O O . VAL A 1 733 ? 20.404 -24.187 33.018 1.00 87.38 733 VAL A O 1
ATOM 5676 N N . PRO A 1 734 ? 19.405 -25.356 34.651 1.00 86.94 734 PRO A N 1
ATOM 5677 C CA . PRO A 1 734 ? 18.815 -26.322 33.733 1.00 86.94 734 PRO A CA 1
ATOM 5678 C C . PRO A 1 734 ? 17.816 -25.648 32.783 1.00 86.94 734 PRO A C 1
ATOM 5680 O O . PRO A 1 734 ? 16.796 -25.112 33.230 1.00 86.94 734 PRO A O 1
ATOM 5683 N N . VAL A 1 735 ? 18.074 -25.707 31.473 1.00 85.31 735 VAL A N 1
ATOM 5684 C CA . VAL A 1 735 ? 17.191 -25.131 30.445 1.00 85.31 735 VAL A CA 1
ATOM 5685 C C . VAL A 1 735 ? 16.512 -26.232 29.634 1.00 85.31 735 VAL A C 1
ATOM 5687 O O . VAL A 1 735 ? 17.159 -27.112 29.067 1.00 85.31 735 VAL A O 1
ATOM 5690 N N . THR A 1 736 ? 15.185 -26.165 29.534 1.00 86.06 736 THR A N 1
ATOM 5691 C CA . THR A 1 736 ? 14.383 -27.001 28.629 1.00 86.06 736 THR A CA 1
ATOM 5692 C C . THR A 1 736 ? 13.837 -26.141 27.493 1.00 86.06 736 THR A C 1
ATOM 5694 O O . THR A 1 736 ? 13.003 -25.267 27.723 1.00 86.06 736 THR A O 1
ATOM 5697 N N . VAL A 1 737 ? 14.280 -26.378 26.257 1.00 79.62 737 VAL A N 1
ATOM 5698 C CA . VAL A 1 737 ? 13.745 -25.684 25.072 1.00 79.62 737 VAL A CA 1
ATOM 5699 C C . VAL A 1 737 ? 12.661 -26.552 24.434 1.00 79.62 737 VAL A C 1
ATOM 5701 O O . VAL A 1 737 ? 12.936 -27.652 23.954 1.00 79.62 737 VAL A O 1
ATOM 5704 N N . VAL A 1 738 ? 11.419 -26.067 24.424 1.00 76.44 738 VAL A N 1
ATOM 5705 C CA . VAL A 1 738 ? 10.257 -26.795 23.897 1.00 76.44 738 VAL A CA 1
ATOM 5706 C C . VAL A 1 738 ? 10.146 -26.547 22.392 1.00 76.44 738 VAL A C 1
ATOM 5708 O O . VAL A 1 738 ? 9.528 -25.590 21.933 1.00 76.44 738 VAL A O 1
ATOM 5711 N N . ASN A 1 739 ? 10.803 -27.408 21.618 1.00 57.84 739 ASN A N 1
ATOM 5712 C CA . ASN A 1 739 ? 11.028 -27.223 20.186 1.00 57.84 739 ASN A CA 1
ATOM 5713 C C . ASN A 1 739 ? 9.911 -27.833 19.312 1.00 57.84 739 ASN A C 1
ATOM 5715 O O . ASN A 1 739 ? 10.118 -28.847 18.639 1.00 57.84 739 ASN A O 1
ATOM 5719 N N . ASP A 1 740 ? 8.729 -27.204 19.282 1.00 52.41 740 ASP A N 1
ATOM 5720 C CA . ASP A 1 740 ? 7.839 -27.378 18.125 1.00 52.41 740 ASP A CA 1
ATOM 5721 C C . ASP A 1 740 ? 8.408 -26.564 16.948 1.00 52.41 740 ASP A C 1
ATOM 5723 O O . ASP A 1 740 ? 8.736 -25.382 17.081 1.00 52.41 740 ASP A O 1
ATOM 5727 N N . ARG A 1 741 ? 8.554 -27.204 15.780 1.00 41.72 741 ARG A N 1
ATOM 5728 C CA . ARG A 1 741 ? 9.500 -26.843 14.696 1.00 41.72 741 ARG A CA 1
ATOM 5729 C C . ARG A 1 741 ? 9.181 -25.551 13.931 1.00 41.72 741 ARG A C 1
ATOM 5731 O O . ARG A 1 741 ? 9.674 -25.348 12.822 1.00 41.72 741 ARG A O 1
ATOM 5738 N N . LYS A 1 742 ? 8.328 -24.697 14.484 1.00 40.12 742 LYS A N 1
ATOM 5739 C CA . LYS A 1 742 ? 7.956 -23.392 13.939 1.00 40.12 742 LYS A CA 1
ATOM 5740 C C . LYS A 1 742 ? 8.337 -22.217 14.850 1.00 40.12 742 LYS A C 1
ATOM 5742 O O . LYS A 1 742 ? 8.125 -21.078 14.440 1.00 40.12 742 LYS A O 1
ATOM 5747 N N . ILE A 1 743 ? 8.859 -22.474 16.056 1.00 45.91 743 ILE A N 1
ATOM 5748 C CA . ILE A 1 743 ? 9.188 -21.444 17.054 1.00 45.91 743 ILE A CA 1
ATOM 5749 C C . ILE A 1 743 ? 10.469 -21.845 17.820 1.00 45.91 743 ILE A C 1
ATOM 5751 O O . ILE A 1 743 ? 10.407 -22.276 18.964 1.00 45.91 743 ILE A O 1
ATOM 5755 N N . ALA A 1 744 ? 11.650 -21.737 17.202 1.00 36.25 744 ALA A N 1
ATOM 5756 C CA . ALA A 1 744 ? 12.923 -22.036 17.874 1.00 36.25 744 ALA A CA 1
ATOM 5757 C C . ALA A 1 744 ? 14.054 -21.084 17.432 1.00 36.25 744 ALA A C 1
ATOM 5759 O O . ALA A 1 744 ? 14.073 -20.690 16.261 1.00 36.25 744 ALA A O 1
ATOM 5760 N N . PRO A 1 745 ? 14.990 -20.728 18.337 1.00 40.50 745 PRO A N 1
ATOM 5761 C CA . PRO A 1 745 ? 16.161 -19.912 18.012 1.00 40.50 745 PRO A CA 1
ATOM 5762 C C . PRO A 1 745 ? 17.140 -20.655 17.089 1.00 40.50 745 PRO A C 1
ATOM 5764 O O . PRO A 1 745 ? 17.002 -21.855 16.836 1.00 40.50 745 PRO A O 1
ATOM 5767 N N . ASN A 1 746 ? 18.144 -19.938 16.573 1.00 39.94 746 ASN A N 1
ATOM 5768 C CA . ASN A 1 746 ? 19.081 -20.486 15.595 1.00 39.94 746 ASN A CA 1
ATOM 5769 C C . ASN A 1 746 ? 19.847 -21.707 16.141 1.00 39.94 746 ASN A C 1
ATOM 5771 O O . ASN A 1 746 ? 20.673 -21.618 17.050 1.00 39.94 746 ASN A O 1
ATOM 5775 N N . GLU A 1 747 ? 19.597 -22.849 15.505 1.00 40.03 747 GLU A N 1
ATOM 5776 C CA . GLU A 1 747 ? 20.157 -24.155 15.836 1.00 40.03 747 GLU A CA 1
ATOM 5777 C C . GLU A 1 747 ? 21.699 -24.165 15.855 1.00 40.03 747 GLU A C 1
ATOM 5779 O O . GLU A 1 747 ? 22.275 -24.930 16.625 1.00 40.03 747 GLU A O 1
ATOM 5784 N N . SER A 1 748 ? 22.384 -23.331 15.053 1.00 43.16 748 SER A N 1
ATOM 5785 C CA . SER A 1 748 ? 23.858 -23.262 15.079 1.00 43.16 748 SER A CA 1
ATOM 5786 C C . SER A 1 748 ? 24.405 -22.652 16.361 1.00 43.16 748 SER A C 1
ATOM 5788 O O . SER A 1 748 ? 25.448 -23.085 16.845 1.00 43.16 748 SER A O 1
ATOM 5790 N N . ASP A 1 749 ? 23.706 -21.665 16.912 1.00 43.94 749 ASP A N 1
ATOM 5791 C CA . ASP A 1 749 ? 24.237 -20.821 17.981 1.00 43.94 749 ASP A CA 1
ATOM 5792 C C . ASP A 1 749 ? 23.994 -21.495 19.331 1.00 43.94 749 ASP A C 1
ATOM 5794 O O . ASP A 1 749 ? 24.902 -21.585 20.155 1.00 43.94 749 ASP A O 1
ATOM 5798 N N . VAL A 1 750 ? 22.825 -22.131 19.483 1.00 44.44 750 VAL A N 1
ATOM 5799 C CA . VAL A 1 750 ? 22.557 -23.063 20.586 1.00 44.44 750 VAL A CA 1
ATOM 5800 C C . VAL A 1 750 ? 23.539 -24.241 20.543 1.00 44.44 750 VAL A C 1
ATOM 5802 O O . VAL A 1 750 ? 24.155 -24.546 21.557 1.00 44.44 750 VAL A O 1
ATOM 5805 N N . LYS A 1 751 ? 23.777 -24.871 19.379 1.00 50.06 751 LYS A N 1
ATOM 5806 C CA . LYS A 1 751 ? 24.763 -25.968 19.266 1.00 50.06 751 LYS A CA 1
ATOM 5807 C C . LYS A 1 751 ? 26.191 -25.543 19.602 1.00 50.06 751 LYS A C 1
ATOM 5809 O O . LYS A 1 751 ? 26.936 -26.358 20.135 1.00 50.06 751 LYS A O 1
ATOM 5814 N N . LYS A 1 752 ? 26.569 -24.296 19.312 1.00 50.62 752 LYS A N 1
ATOM 5815 C CA . LYS A 1 752 ? 27.876 -23.751 19.686 1.00 50.62 752 LYS A CA 1
ATOM 5816 C C . LYS A 1 752 ? 28.009 -23.635 21.209 1.00 50.62 752 LYS A C 1
ATOM 5818 O O . LYS A 1 752 ? 28.955 -24.179 21.764 1.00 50.62 752 LYS A O 1
ATOM 5823 N N . VAL A 1 753 ? 27.027 -23.028 21.880 1.00 47.03 753 VAL A N 1
ATOM 5824 C CA . VAL A 1 753 ? 27.017 -22.897 23.351 1.00 47.03 753 VAL A CA 1
ATOM 5825 C C . VAL A 1 753 ? 26.941 -24.267 24.043 1.00 47.03 753 VAL A C 1
ATOM 5827 O O . VAL A 1 753 ? 27.606 -24.478 25.051 1.00 47.03 753 VAL A O 1
ATOM 5830 N N . LEU A 1 754 ? 26.208 -25.234 23.477 1.00 49.16 754 LEU A N 1
ATOM 5831 C CA . LEU A 1 754 ? 26.145 -26.616 23.979 1.00 49.16 754 LEU A CA 1
ATOM 5832 C C . LEU A 1 754 ? 27.459 -27.393 23.827 1.00 49.16 754 LEU A C 1
ATOM 5834 O O . LEU A 1 754 ? 27.759 -28.245 24.658 1.00 49.16 754 LEU A O 1
ATOM 5838 N N . ALA A 1 755 ? 28.238 -27.118 22.778 1.00 53.81 755 ALA A N 1
ATOM 5839 C CA . ALA A 1 755 ? 29.574 -27.692 22.617 1.00 53.81 755 ALA A CA 1
ATOM 5840 C C . ALA A 1 755 ? 30.582 -27.101 23.620 1.00 53.81 755 ALA A C 1
ATOM 5842 O O . ALA A 1 755 ? 31.576 -27.748 23.938 1.00 53.81 755 ALA A O 1
ATOM 5843 N N . GLU A 1 756 ? 30.314 -25.892 24.118 1.00 49.44 756 GLU A N 1
ATOM 5844 C CA . GLU A 1 756 ? 31.107 -25.203 25.139 1.00 49.44 756 GLU A CA 1
ATOM 5845 C C . GLU A 1 756 ? 30.644 -25.568 26.573 1.00 49.44 756 GLU A C 1
ATOM 5847 O O . GLU A 1 756 ? 31.465 -25.573 27.484 1.00 49.44 756 GLU A O 1
ATOM 5852 N N . ASN A 1 757 ? 29.366 -25.935 26.781 1.00 48.06 757 ASN A N 1
ATOM 5853 C CA . ASN A 1 757 ? 28.776 -26.299 28.084 1.00 48.06 757 ASN A CA 1
ATOM 5854 C C . ASN A 1 757 ? 27.774 -27.481 27.971 1.00 48.06 757 ASN A C 1
ATOM 5856 O O . ASN A 1 757 ? 26.564 -27.262 27.860 1.00 48.06 757 ASN A O 1
ATOM 5860 N N . PRO A 1 758 ? 28.228 -28.749 28.019 1.00 47.91 758 PRO A N 1
ATOM 5861 C CA . PRO A 1 758 ? 27.392 -29.912 27.681 1.00 47.91 758 PRO A CA 1
ATOM 5862 C C . PRO A 1 758 ? 26.427 -30.404 28.783 1.00 47.91 758 PRO A C 1
ATOM 5864 O O . PRO A 1 758 ? 25.699 -31.370 28.559 1.00 47.91 758 PRO A O 1
ATOM 5867 N N . GLY A 1 759 ? 26.421 -29.803 29.980 1.00 48.41 759 GLY A N 1
ATOM 5868 C CA . GLY A 1 759 ? 25.764 -30.377 31.169 1.00 48.41 759 GLY A CA 1
ATOM 5869 C C . GLY A 1 759 ? 24.292 -30.009 31.422 1.00 48.41 759 GLY A C 1
ATOM 5870 O O . GLY A 1 759 ? 23.662 -30.642 32.266 1.00 48.41 759 GLY A O 1
ATOM 5871 N N . THR A 1 760 ? 23.740 -28.990 30.754 1.00 49.81 760 THR A N 1
ATOM 5872 C CA . THR A 1 760 ? 22.591 -28.221 31.294 1.00 49.81 760 THR A CA 1
ATOM 5873 C C . THR A 1 760 ? 21.330 -28.144 30.430 1.00 49.81 760 THR A C 1
ATOM 5875 O O . THR A 1 760 ? 20.346 -27.542 30.862 1.00 49.81 760 THR A O 1
ATOM 5878 N N . VAL A 1 761 ? 21.294 -28.764 29.244 1.00 45.25 761 VAL A N 1
ATOM 5879 C CA . VAL A 1 761 ? 20.121 -28.685 28.351 1.00 45.25 761 VAL A CA 1
ATOM 5880 C C . VAL A 1 761 ? 19.499 -30.048 28.093 1.00 45.25 761 VAL A C 1
ATOM 5882 O O . VAL A 1 761 ? 20.110 -30.937 27.502 1.00 45.25 761 VAL A O 1
ATOM 5885 N N . ILE A 1 762 ? 18.235 -30.181 28.495 1.00 48.88 762 ILE A N 1
ATOM 5886 C CA . ILE A 1 762 ? 17.414 -31.362 28.235 1.00 48.88 762 ILE A CA 1
ATOM 5887 C C . ILE A 1 762 ? 16.470 -31.027 27.079 1.00 48.88 762 ILE A C 1
ATOM 5889 O O . ILE A 1 762 ? 15.518 -30.262 27.239 1.00 48.88 762 ILE A O 1
ATOM 5893 N N . ASP A 1 763 ? 16.714 -31.621 25.909 1.00 42.88 763 ASP A N 1
ATOM 5894 C CA . ASP A 1 763 ? 15.708 -31.674 24.846 1.00 42.88 763 ASP A CA 1
ATOM 5895 C C . ASP A 1 763 ? 14.556 -32.570 25.326 1.00 42.88 763 ASP A C 1
ATOM 5897 O O . ASP A 1 763 ? 14.716 -33.779 25.522 1.00 42.88 763 ASP A O 1
ATOM 5901 N N . GLY A 1 764 ? 13.379 -31.970 25.517 1.00 42.81 764 GLY A N 1
ATOM 5902 C CA . GLY A 1 764 ? 12.183 -32.660 26.001 1.00 42.81 764 GLY A CA 1
ATOM 5903 C C . GLY A 1 764 ? 11.651 -33.759 25.071 1.00 42.81 764 GLY A C 1
ATOM 5904 O O . GLY A 1 764 ? 10.664 -34.403 25.418 1.00 42.81 764 GLY A O 1
ATOM 5905 N N . THR A 1 765 ? 12.264 -33.991 23.904 1.00 36.19 765 THR A N 1
ATOM 5906 C CA . THR A 1 765 ? 11.773 -34.937 22.891 1.00 36.19 765 THR A CA 1
ATOM 5907 C C . THR A 1 765 ? 12.528 -36.272 22.801 1.00 36.19 765 THR A C 1
ATOM 5909 O O . THR A 1 765 ? 12.132 -37.109 21.985 1.00 36.19 765 THR A O 1
ATOM 5912 N N . LYS A 1 766 ? 13.542 -36.548 23.649 1.00 34.25 766 LYS A N 1
ATOM 5913 C CA . LYS A 1 766 ? 14.072 -37.921 23.869 1.00 34.25 766 LYS A CA 1
ATOM 5914 C C . LYS A 1 766 ? 14.939 -38.083 25.130 1.00 34.25 766 LYS A C 1
ATOM 5916 O O . LYS A 1 766 ? 15.899 -37.350 25.329 1.00 34.25 766 LYS A O 1
ATOM 5921 N N . LYS A 1 767 ? 14.676 -39.135 25.923 1.00 29.64 767 LYS A N 1
ATOM 5922 C CA . LYS A 1 767 ? 15.587 -39.605 26.990 1.00 29.64 767 LYS A CA 1
ATOM 5923 C C . LYS A 1 767 ? 16.929 -40.046 26.392 1.00 29.64 767 LYS A C 1
ATOM 5925 O O . LYS A 1 767 ? 16.936 -40.919 25.526 1.00 29.64 767 LYS A O 1
ATOM 5930 N N . PHE A 1 768 ? 18.038 -39.553 26.942 1.00 26.34 768 PHE A N 1
ATOM 5931 C CA . PHE A 1 768 ? 19.340 -40.222 26.860 1.00 26.34 768 PHE A CA 1
ATOM 5932 C C . PHE A 1 768 ? 19.665 -40.921 28.186 1.00 26.34 768 PHE A C 1
ATOM 5934 O O . PHE A 1 768 ? 19.255 -40.472 29.257 1.00 26.34 768 PHE A O 1
ATOM 5941 N N . ALA A 1 769 ? 20.347 -42.064 28.101 1.00 26.22 769 ALA A N 1
ATOM 5942 C CA . ALA A 1 769 ? 20.691 -42.887 29.256 1.00 26.22 769 ALA A CA 1
ATOM 5943 C C . ALA A 1 769 ? 21.955 -42.382 29.978 1.00 26.22 769 ALA A C 1
ATOM 5945 O O . ALA A 1 769 ? 22.800 -41.702 29.403 1.00 26.22 769 ALA A O 1
ATOM 5946 N N . ARG A 1 770 ? 22.073 -42.755 31.255 1.00 29.22 770 ARG A N 1
ATOM 5947 C CA . ARG A 1 770 ? 22.996 -42.234 32.283 1.00 29.22 770 ARG A CA 1
ATOM 5948 C C . ARG A 1 770 ? 24.468 -42.684 32.130 1.00 29.22 770 ARG A C 1
ATOM 5950 O O . ARG A 1 770 ? 25.121 -42.942 33.132 1.00 29.22 770 ARG A O 1
ATOM 5957 N N . GLY A 1 771 ? 24.976 -42.845 30.907 1.00 29.41 771 GLY A N 1
ATOM 5958 C CA . GLY A 1 771 ? 26.218 -43.583 30.636 1.00 29.41 771 GLY A CA 1
ATOM 5959 C C . GLY A 1 771 ? 27.258 -42.844 29.796 1.00 29.41 771 GLY A C 1
ATOM 5960 O O . GLY A 1 771 ? 27.477 -43.245 28.659 1.00 29.41 771 GLY A O 1
ATOM 5961 N N . SER A 1 772 ? 27.910 -41.816 30.360 1.00 32.12 772 SER A N 1
ATOM 5962 C CA . SER A 1 772 ? 29.210 -41.284 29.885 1.00 32.12 772 SER A CA 1
ATOM 5963 C C . SER A 1 772 ? 29.746 -40.160 30.798 1.00 32.12 772 SER A C 1
ATOM 5965 O O . SER A 1 772 ? 29.913 -39.030 30.348 1.00 32.12 772 SER A O 1
ATOM 5967 N N . PHE A 1 773 ? 29.983 -40.445 32.088 1.00 28.12 773 PHE A N 1
ATOM 5968 C CA . PHE A 1 773 ? 30.513 -39.454 33.053 1.00 28.12 773 PHE A CA 1
ATOM 5969 C C . PHE A 1 773 ? 31.976 -39.697 33.487 1.00 28.12 773 PHE A C 1
ATOM 5971 O O . PHE A 1 773 ? 32.555 -38.854 34.162 1.00 28.12 773 PHE A O 1
ATOM 5978 N N . GLU A 1 774 ? 32.601 -40.816 33.095 1.00 32.38 774 GLU A N 1
ATOM 5979 C CA . GLU A 1 774 ? 33.956 -41.182 33.566 1.00 32.38 774 GLU A CA 1
ATOM 5980 C C . GLU A 1 774 ? 35.087 -40.942 32.547 1.00 32.38 774 GLU A C 1
ATOM 5982 O O . GLU A 1 774 ? 36.247 -40.844 32.933 1.00 32.38 774 GLU A O 1
ATOM 5987 N N . ALA A 1 775 ? 34.781 -40.767 31.258 1.00 32.22 775 ALA A N 1
ATOM 5988 C CA . ALA A 1 775 ? 35.785 -40.737 30.182 1.00 32.22 775 ALA A CA 1
ATOM 5989 C C . ALA A 1 775 ? 36.450 -39.362 29.921 1.00 32.22 775 ALA A C 1
ATOM 5991 O O . ALA A 1 775 ? 37.059 -39.170 28.873 1.00 32.22 775 ALA A O 1
ATOM 5992 N N . LEU A 1 776 ? 36.306 -38.388 30.829 1.00 29.78 776 LEU A N 1
ATOM 5993 C CA . LEU A 1 776 ? 36.767 -36.999 30.633 1.00 29.78 776 LEU A CA 1
ATOM 5994 C C . LEU A 1 776 ? 37.652 -36.462 31.772 1.00 29.78 776 LEU A C 1
ATOM 5996 O O . LEU A 1 776 ? 37.854 -35.256 31.891 1.00 29.78 776 LEU A O 1
ATOM 6000 N N . LYS A 1 777 ? 38.203 -37.354 32.605 1.00 33.81 777 LYS A N 1
ATOM 6001 C CA . LYS A 1 777 ? 39.169 -36.991 33.656 1.00 33.81 777 LYS A CA 1
ATOM 6002 C C . LYS A 1 777 ? 40.625 -36.918 33.181 1.00 33.81 777 LYS A C 1
ATOM 6004 O O . LYS A 1 777 ? 41.470 -36.460 33.943 1.00 33.81 777 LYS A O 1
ATOM 6009 N N . GLU A 1 778 ? 40.923 -37.337 31.950 1.00 37.53 778 GLU A N 1
ATOM 6010 C CA . GLU A 1 778 ? 42.296 -37.460 31.453 1.00 37.53 778 GLU A CA 1
ATOM 6011 C C . GLU A 1 778 ? 42.497 -36.794 30.079 1.00 37.53 778 GLU A C 1
ATOM 6013 O O . GLU A 1 778 ? 41.723 -36.985 29.145 1.00 37.53 778 GLU A O 1
ATOM 6018 N N . THR A 1 779 ? 43.612 -36.064 29.957 1.00 38.06 779 THR A N 1
ATOM 6019 C CA . THR A 1 779 ? 44.229 -35.518 28.725 1.00 38.06 779 THR A CA 1
ATOM 6020 C C . THR A 1 779 ? 43.593 -34.300 28.020 1.00 38.06 779 THR A C 1
ATOM 6022 O O . THR A 1 779 ? 42.872 -34.401 27.034 1.00 38.06 779 THR A O 1
ATOM 6025 N N . THR A 1 780 ? 44.052 -33.095 28.388 1.00 34.56 780 THR A N 1
ATOM 6026 C CA . THR A 1 780 ? 44.747 -32.181 27.442 1.00 34.56 780 THR A CA 1
ATOM 6027 C C . THR A 1 780 ? 45.485 -31.067 28.197 1.00 34.56 780 THR A C 1
ATOM 6029 O O . THR A 1 780 ? 44.961 -30.506 29.153 1.00 34.56 780 THR A O 1
ATOM 6032 N N . THR A 1 781 ? 46.722 -30.751 27.794 1.00 50.44 781 THR A N 1
ATOM 6033 C CA . THR A 1 781 ? 47.602 -29.782 28.482 1.00 50.44 781 THR A CA 1
ATOM 6034 C C . THR A 1 781 ? 47.730 -28.438 27.737 1.00 50.44 781 THR A C 1
ATOM 6036 O O . THR A 1 781 ? 47.508 -28.381 26.526 1.00 50.44 781 THR A O 1
ATOM 6039 N N . PRO A 1 782 ? 48.111 -27.330 28.415 1.00 35.59 782 PRO A N 1
ATOM 6040 C CA . PRO A 1 782 ? 47.988 -25.974 27.851 1.00 35.59 782 PRO A CA 1
ATOM 6041 C C . PRO A 1 782 ? 48.952 -25.592 26.710 1.00 35.59 782 PRO A C 1
ATOM 6043 O O . PRO A 1 782 ? 48.791 -24.531 26.105 1.00 35.59 782 PRO A O 1
ATOM 6046 N N . SER A 1 783 ? 49.976 -26.396 26.409 1.00 38.34 783 SER A N 1
ATOM 6047 C CA . SER A 1 783 ? 51.090 -26.000 25.530 1.00 38.34 783 SER A CA 1
ATOM 6048 C C . SER A 1 783 ? 50.747 -25.941 24.033 1.00 38.34 783 SER A C 1
ATOM 6050 O O . SER A 1 783 ? 51.401 -25.208 23.290 1.00 38.34 783 SER A O 1
ATOM 6052 N N . GLY A 1 784 ? 49.702 -26.640 23.576 1.00 41.72 784 GLY A N 1
ATOM 6053 C CA . GLY A 1 784 ? 49.313 -26.670 22.157 1.00 41.72 784 GLY A CA 1
ATOM 6054 C C . GLY A 1 784 ? 48.740 -25.354 21.606 1.00 41.72 784 GLY A C 1
ATOM 6055 O O . GLY A 1 784 ? 48.755 -25.136 20.395 1.00 41.72 784 GLY A O 1
ATOM 6056 N N . LEU A 1 785 ? 48.254 -24.452 22.468 1.00 39.34 785 LEU A N 1
ATOM 6057 C CA . LEU A 1 785 ? 47.546 -23.237 22.038 1.00 39.34 785 LEU A CA 1
ATOM 6058 C C . LEU A 1 785 ? 48.473 -22.106 21.547 1.00 39.34 785 LEU A C 1
ATOM 6060 O O . LEU A 1 785 ? 48.028 -21.207 20.833 1.00 39.34 785 LEU A O 1
ATOM 6064 N N . ALA A 1 786 ? 49.757 -22.130 21.921 1.00 38.94 786 ALA A N 1
ATOM 6065 C CA . ALA A 1 786 ? 50.671 -21.001 21.724 1.00 38.94 786 ALA A CA 1
ATOM 6066 C C . ALA A 1 786 ? 51.165 -20.822 20.273 1.00 38.94 786 ALA A C 1
ATOM 6068 O O . ALA A 1 786 ? 51.474 -19.702 19.863 1.00 38.94 786 ALA A O 1
ATOM 6069 N N . ALA A 1 787 ? 51.225 -21.896 19.478 1.00 39.00 787 ALA A N 1
ATOM 6070 C CA . ALA A 1 787 ? 51.767 -21.844 18.115 1.00 39.00 787 ALA A CA 1
ATOM 6071 C C . ALA A 1 787 ? 50.850 -21.097 17.124 1.00 39.00 787 ALA A C 1
ATOM 6073 O O . ALA A 1 787 ? 51.332 -20.382 16.249 1.00 39.00 787 ALA A O 1
ATOM 6074 N N . VAL A 1 788 ? 49.528 -21.212 17.290 1.00 39.12 788 VAL A N 1
ATOM 6075 C CA . VAL A 1 788 ? 48.524 -20.713 16.326 1.00 39.12 788 VAL A CA 1
ATOM 6076 C C . VAL A 1 788 ? 48.394 -19.180 16.335 1.00 39.12 788 VAL A C 1
ATOM 6078 O O . VAL A 1 788 ? 47.991 -18.581 15.341 1.00 39.12 788 VAL A O 1
ATOM 6081 N N . VAL A 1 789 ? 48.759 -18.517 17.437 1.00 40.59 789 VAL A N 1
ATOM 6082 C CA . VAL A 1 789 ? 48.601 -17.058 17.591 1.00 40.59 789 VAL A CA 1
ATOM 6083 C C . VAL A 1 789 ? 49.698 -16.269 16.859 1.00 40.59 789 VAL A C 1
ATOM 6085 O O . VAL A 1 789 ? 49.458 -15.147 16.411 1.00 40.59 789 VAL A O 1
ATOM 6088 N N . LYS A 1 790 ? 50.896 -16.847 16.697 1.00 38.28 790 LYS A N 1
ATOM 6089 C CA . LYS A 1 790 ? 52.082 -16.129 16.193 1.00 38.28 790 LYS A CA 1
ATOM 6090 C C . LYS A 1 790 ? 52.048 -15.869 14.680 1.00 38.28 790 LYS A C 1
ATOM 6092 O O . LYS A 1 790 ? 52.623 -14.889 14.217 1.00 38.28 790 LYS A O 1
ATOM 6097 N N . GLU A 1 791 ? 51.348 -16.709 13.921 1.00 36.03 791 GLU A N 1
ATOM 6098 C CA . GLU A 1 791 ? 51.283 -16.637 12.452 1.00 36.03 791 GLU A CA 1
ATOM 6099 C C . GLU A 1 791 ? 50.313 -15.546 11.947 1.00 36.03 791 GLU A C 1
ATOM 6101 O O . GLU A 1 791 ? 50.479 -15.003 10.858 1.00 36.03 791 GLU A O 1
ATOM 6106 N N . ILE A 1 792 ? 49.328 -15.154 12.766 1.00 37.72 792 ILE A N 1
ATOM 6107 C CA . ILE A 1 792 ? 48.280 -14.186 12.392 1.00 37.72 792 ILE A CA 1
ATOM 6108 C C . ILE A 1 792 ? 48.771 -12.723 12.486 1.00 37.72 792 ILE A C 1
ATOM 6110 O O . ILE A 1 792 ? 48.232 -11.847 11.812 1.00 37.72 792 ILE A O 1
ATOM 6114 N N . GLN A 1 793 ? 49.817 -12.435 13.272 1.00 34.84 793 GLN A N 1
ATOM 6115 C CA . GLN A 1 793 ? 50.284 -11.060 13.532 1.00 34.84 793 GLN A CA 1
ATOM 6116 C C . GLN A 1 793 ? 51.208 -10.449 12.461 1.00 34.84 793 GLN A C 1
ATOM 6118 O O . GLN A 1 793 ? 51.511 -9.259 12.543 1.00 34.84 793 GLN A O 1
ATOM 6123 N N . VAL A 1 794 ? 51.649 -11.208 11.452 1.00 36.62 794 VAL A N 1
ATOM 6124 C CA . VAL A 1 794 ? 52.577 -10.701 10.415 1.00 36.62 794 VAL A CA 1
ATOM 6125 C C . VAL A 1 794 ? 51.845 -9.998 9.256 1.00 36.62 794 VAL A C 1
ATOM 6127 O O . VAL A 1 794 ? 52.415 -9.131 8.601 1.00 36.62 794 VAL A O 1
ATOM 6130 N N . ALA A 1 795 ? 50.565 -10.304 9.021 1.00 33.94 795 ALA A N 1
ATOM 6131 C CA . ALA A 1 795 ? 49.859 -9.914 7.794 1.00 33.94 795 ALA A CA 1
ATOM 6132 C C . ALA A 1 795 ? 49.212 -8.506 7.786 1.00 33.94 795 ALA A C 1
ATOM 6134 O O . ALA A 1 795 ? 48.626 -8.125 6.776 1.00 33.94 795 ALA A O 1
ATOM 6135 N N . SER A 1 796 ? 49.273 -7.727 8.876 1.00 31.19 796 SER A N 1
ATOM 6136 C CA . SER A 1 796 ? 48.449 -6.508 9.045 1.00 31.19 796 SER A CA 1
ATOM 6137 C C . SER A 1 796 ? 49.233 -5.206 9.291 1.00 31.19 796 SER A C 1
ATOM 6139 O O . SER A 1 796 ? 48.754 -4.334 10.014 1.00 31.19 796 SER A O 1
ATOM 6141 N N . ARG A 1 797 ? 50.450 -5.069 8.742 1.00 34.62 797 ARG A N 1
ATOM 6142 C CA . ARG A 1 797 ? 51.343 -3.905 8.970 1.00 34.62 797 ARG A CA 1
ATOM 6143 C C . ARG A 1 797 ? 51.769 -3.122 7.714 1.00 34.62 797 ARG A C 1
ATOM 6145 O O . ARG A 1 797 ? 52.759 -2.402 7.766 1.00 34.62 797 ARG A O 1
ATOM 6152 N N . GLY A 1 798 ? 51.040 -3.221 6.600 1.00 30.73 798 GLY A N 1
ATOM 6153 C CA . GLY A 1 798 ? 51.402 -2.510 5.364 1.00 30.73 798 GLY A CA 1
ATOM 6154 C C . GLY A 1 798 ? 50.223 -1.893 4.616 1.00 30.73 798 GLY A C 1
ATOM 6155 O O . GLY A 1 798 ? 49.671 -2.566 3.754 1.00 30.73 798 GLY A O 1
ATOM 6156 N N . ALA A 1 799 ? 49.884 -0.631 4.924 1.00 27.84 799 ALA A N 1
ATOM 6157 C CA . ALA A 1 799 ? 49.173 0.307 4.033 1.00 27.84 799 ALA A CA 1
ATOM 6158 C C . ALA A 1 799 ? 49.023 1.723 4.653 1.00 27.84 799 ALA A C 1
ATOM 6160 O O . ALA A 1 799 ? 47.908 2.148 4.932 1.00 27.84 799 ALA A O 1
ATOM 6161 N N . GLU A 1 800 ? 50.117 2.468 4.861 1.00 29.81 800 GLU A N 1
ATOM 6162 C CA . GLU A 1 800 ? 50.041 3.929 5.090 1.00 29.81 800 GLU A CA 1
ATOM 6163 C C . GLU A 1 800 ? 51.385 4.612 4.750 1.00 29.81 800 GLU A C 1
ATOM 6165 O O . GLU A 1 800 ? 52.326 4.571 5.539 1.00 29.81 800 GLU A O 1
ATOM 6170 N N . ALA A 1 801 ? 51.509 5.184 3.542 1.00 31.11 801 ALA A N 1
ATOM 6171 C CA . ALA A 1 801 ? 52.632 6.039 3.122 1.00 31.11 801 ALA A CA 1
ATOM 6172 C C . ALA A 1 801 ? 52.321 6.799 1.811 1.00 31.11 801 ALA A C 1
ATOM 6174 O O . ALA A 1 801 ? 51.720 6.210 0.913 1.00 31.11 801 ALA A O 1
ATOM 6175 N N . LYS A 1 802 ? 52.862 8.031 1.689 1.00 28.72 802 LYS A N 1
ATOM 6176 C CA . LYS A 1 802 ? 52.903 8.942 0.508 1.00 28.72 802 LYS A CA 1
ATOM 6177 C C . LYS A 1 802 ? 51.581 9.662 0.130 1.00 28.72 802 LYS A C 1
ATOM 6179 O O . LYS A 1 802 ? 50.521 9.056 0.161 1.00 28.72 802 LYS A O 1
ATOM 6184 N N . GLU A 1 803 ? 51.569 10.946 -0.264 1.00 28.08 803 GLU A N 1
ATOM 6185 C CA . GLU A 1 803 ? 52.636 11.974 -0.322 1.00 28.08 803 GLU A CA 1
ATOM 6186 C C . GLU A 1 803 ? 52.057 13.410 -0.331 1.00 28.08 803 GLU A C 1
ATOM 6188 O O . GLU A 1 803 ? 50.896 13.612 -0.686 1.00 28.08 803 GLU A O 1
ATOM 6193 N N . THR A 1 804 ? 52.883 14.406 0.014 1.00 27.94 804 THR A N 1
ATOM 6194 C CA . THR A 1 804 ? 52.561 15.854 0.005 1.00 27.94 804 THR A CA 1
ATOM 6195 C C . THR A 1 804 ? 53.400 16.583 -1.069 1.00 27.94 804 THR A C 1
ATOM 6197 O O . THR A 1 804 ? 54.356 16.007 -1.578 1.00 27.94 804 THR A O 1
ATOM 6200 N N . TYR A 1 805 ? 53.098 17.869 -1.327 1.00 26.91 805 TYR A N 1
ATOM 6201 C CA . TYR A 1 805 ? 53.851 18.888 -2.106 1.00 26.91 805 TYR A CA 1
ATOM 6202 C C . TYR A 1 805 ? 53.672 18.969 -3.641 1.00 26.91 805 TYR A C 1
ATOM 6204 O O . TYR A 1 805 ? 54.276 18.210 -4.392 1.00 26.91 805 TYR A O 1
ATOM 6212 N N . ARG A 1 806 ? 53.043 20.060 -4.125 1.00 24.91 806 ARG A N 1
ATOM 6213 C CA . ARG A 1 806 ? 53.753 21.329 -4.441 1.00 24.91 806 ARG A CA 1
ATOM 6214 C C . ARG A 1 806 ? 52.802 22.521 -4.667 1.00 24.91 806 ARG A C 1
ATOM 6216 O O . ARG A 1 806 ? 51.608 22.336 -4.867 1.00 24.91 806 ARG A O 1
ATOM 6223 N N . GLU A 1 807 ? 53.353 23.734 -4.595 1.00 30.23 807 GLU A N 1
ATOM 6224 C CA . GLU A 1 807 ? 52.640 25.023 -4.553 1.00 30.23 807 GLU A CA 1
ATOM 6225 C C . GLU A 1 807 ? 52.792 25.882 -5.836 1.00 30.23 807 GLU A C 1
ATOM 6227 O O . GLU A 1 807 ? 53.709 25.664 -6.627 1.00 30.23 807 GLU A O 1
ATOM 6232 N N . ASN A 1 808 ? 51.986 26.958 -5.879 1.00 28.88 808 ASN A N 1
ATOM 6233 C CA . ASN A 1 808 ? 52.310 28.347 -6.284 1.00 28.88 808 ASN A CA 1
ATOM 6234 C C . ASN A 1 808 ? 51.806 28.968 -7.612 1.00 28.88 808 ASN A C 1
ATOM 6236 O O . ASN A 1 808 ? 51.942 28.420 -8.699 1.00 28.88 808 ASN A O 1
ATOM 6240 N N . ASN A 1 809 ? 51.366 30.231 -7.433 1.00 29.05 809 ASN A N 1
ATOM 6241 C CA . ASN A 1 809 ? 51.109 31.340 -8.374 1.00 29.05 809 ASN A CA 1
ATOM 6242 C C . ASN A 1 809 ? 49.883 31.244 -9.321 1.00 29.05 809 ASN A C 1
ATOM 6244 O O . ASN A 1 809 ? 49.688 30.242 -9.994 1.00 29.05 809 ASN A O 1
ATOM 6248 N N . GLY A 1 810 ? 49.044 32.283 -9.480 1.00 26.78 810 GLY A N 1
ATOM 6249 C CA . GLY A 1 810 ? 48.946 33.557 -8.741 1.00 26.78 810 GLY A CA 1
ATOM 6250 C C . GLY A 1 810 ? 48.084 34.635 -9.443 1.00 26.78 810 GLY A C 1
ATOM 6251 O O . GLY A 1 810 ? 47.972 34.613 -10.660 1.00 26.78 810 GLY A O 1
ATOM 6252 N N . LEU A 1 811 ? 47.572 35.599 -8.652 1.00 26.42 811 LEU A N 1
ATOM 6253 C CA . LEU A 1 811 ? 47.101 36.966 -9.011 1.00 26.42 811 LEU A CA 1
ATOM 6254 C C . LEU A 1 811 ? 45.883 37.166 -9.957 1.00 26.42 811 LEU A C 1
ATOM 6256 O O . LEU A 1 811 ? 45.778 36.546 -11.006 1.00 26.42 811 LEU A O 1
ATOM 6260 N N . GLY A 1 812 ? 45.018 38.151 -9.631 1.00 25.17 812 GLY A N 1
ATOM 6261 C CA . GLY A 1 812 ? 44.085 38.760 -10.608 1.00 25.17 812 GLY A CA 1
ATOM 6262 C C . GLY A 1 812 ? 42.688 39.204 -10.126 1.00 25.17 812 GLY A C 1
ATOM 6263 O O . GLY A 1 812 ? 41.688 38.680 -10.602 1.00 25.17 812 GLY A O 1
ATOM 6264 N N . ALA A 1 813 ? 42.593 40.199 -9.237 1.00 28.20 813 ALA A N 1
ATOM 6265 C CA . ALA A 1 813 ? 41.408 41.083 -9.117 1.00 28.20 813 ALA A CA 1
ATOM 6266 C C . ALA A 1 813 ? 41.603 42.314 -10.067 1.00 28.20 813 ALA A C 1
ATOM 6268 O O . ALA A 1 813 ? 42.710 42.390 -10.610 1.00 28.20 813 ALA A O 1
ATOM 6269 N N . PRO A 1 814 ? 40.675 43.301 -10.266 1.00 43.41 814 PRO A N 1
ATOM 6270 C CA . PRO A 1 814 ? 39.522 43.656 -9.411 1.00 43.41 814 PRO A CA 1
ATOM 6271 C C . PRO A 1 814 ? 38.259 44.324 -10.070 1.00 43.41 814 PRO A C 1
ATOM 6273 O O . PRO A 1 814 ? 38.181 44.531 -11.273 1.00 43.41 814 PRO A O 1
ATOM 6276 N N . HIS A 1 815 ? 37.333 44.758 -9.193 1.00 26.61 815 HIS A N 1
ATOM 6277 C CA . HIS A 1 815 ? 36.358 45.879 -9.282 1.00 26.61 815 HIS A CA 1
ATOM 6278 C C . HIS A 1 815 ? 35.102 45.863 -10.202 1.00 26.61 815 HIS A C 1
ATOM 6280 O O . HIS A 1 815 ? 35.117 45.505 -11.371 1.00 26.61 815 HIS A O 1
ATOM 6286 N N . ALA A 1 816 ? 33.995 46.348 -9.607 1.00 28.61 816 ALA A N 1
ATOM 6287 C CA . ALA A 1 816 ? 32.714 46.754 -10.220 1.00 28.61 816 ALA A CA 1
ATOM 6288 C C . ALA A 1 816 ? 32.727 48.275 -10.562 1.00 28.61 816 ALA A C 1
ATOM 6290 O O . ALA A 1 816 ? 33.721 48.912 -10.196 1.00 28.61 816 ALA A O 1
ATOM 6291 N N . PRO A 1 817 ? 31.688 48.902 -11.190 1.00 42.06 817 PRO A N 1
ATOM 6292 C CA . PRO A 1 817 ? 30.466 49.297 -10.437 1.00 42.06 817 PRO A CA 1
ATOM 6293 C C . PRO A 1 817 ? 29.123 49.540 -11.223 1.00 42.06 817 PRO A C 1
ATOM 6295 O O . PRO A 1 817 ? 29.110 49.717 -12.431 1.00 42.06 817 PRO A O 1
ATOM 6298 N N . VAL A 1 818 ? 28.014 49.667 -10.461 1.00 26.05 818 VAL A N 1
ATOM 6299 C CA . VAL A 1 818 ? 26.859 50.618 -10.612 1.00 26.05 818 VAL A CA 1
ATOM 6300 C C . VAL A 1 818 ? 25.828 50.545 -11.789 1.00 26.05 818 VAL A C 1
ATOM 6302 O O . VAL A 1 818 ? 26.159 50.701 -12.954 1.00 26.05 818 VAL A O 1
ATOM 6305 N N . LEU A 1 819 ? 24.546 50.364 -11.385 1.00 27.30 819 LEU A N 1
ATOM 6306 C CA . LEU A 1 819 ? 23.231 51.019 -11.714 1.00 27.30 819 LEU A CA 1
ATOM 6307 C C . LEU A 1 819 ? 23.115 52.082 -12.862 1.00 27.30 819 LEU A C 1
ATOM 6309 O O . LEU A 1 819 ? 24.131 52.683 -13.188 1.00 27.30 819 LEU A O 1
ATOM 6313 N N . PRO A 1 820 ? 21.905 52.426 -13.418 1.00 44.16 820 PRO A N 1
ATOM 6314 C CA . PRO A 1 820 ? 20.615 52.589 -12.704 1.00 44.16 820 PRO A CA 1
ATOM 6315 C C . PRO A 1 820 ? 19.296 52.191 -13.439 1.00 44.16 820 PRO A C 1
ATOM 6317 O O . PRO A 1 820 ? 19.290 51.474 -14.433 1.00 44.16 820 PRO A O 1
ATOM 6320 N N . ALA A 1 821 ? 18.162 52.618 -12.859 1.00 29.67 821 ALA A N 1
ATOM 6321 C CA . ALA A 1 821 ? 16.777 52.193 -13.112 1.00 29.67 821 ALA A CA 1
ATOM 6322 C C . ALA A 1 821 ? 15.937 53.121 -14.026 1.00 29.67 821 ALA A C 1
ATOM 6324 O O . ALA A 1 821 ? 16.361 54.228 -14.331 1.00 29.67 821 ALA A O 1
ATOM 6325 N N . ILE A 1 822 ? 14.707 52.678 -14.350 1.00 26.22 822 ILE A N 1
ATOM 6326 C CA . ILE A 1 822 ? 13.467 53.408 -14.742 1.00 26.22 822 ILE A CA 1
ATOM 6327 C C . ILE A 1 822 ? 12.324 52.354 -14.670 1.00 26.22 822 ILE A C 1
ATOM 6329 O O . ILE A 1 822 ? 12.590 51.202 -14.992 1.00 26.22 822 ILE A O 1
ATOM 6333 N N . SER A 1 823 ? 11.039 52.557 -14.341 1.00 27.14 823 SER A N 1
ATOM 6334 C CA . SER A 1 823 ? 10.194 53.582 -13.688 1.00 27.14 823 SER A CA 1
ATOM 6335 C C . SER A 1 823 ? 8.805 53.540 -14.373 1.00 27.14 823 SER A C 1
ATOM 6337 O O . SER A 1 823 ? 8.753 53.726 -15.584 1.00 27.14 823 SER A O 1
ATOM 6339 N N . GLN A 1 824 ? 7.710 53.443 -13.593 1.00 29.16 824 GLN A N 1
ATOM 6340 C CA . GLN A 1 824 ? 6.293 53.692 -13.985 1.00 29.16 824 GLN A CA 1
ATOM 6341 C C . GLN A 1 824 ? 5.610 52.638 -14.909 1.00 29.16 824 GLN A C 1
ATOM 6343 O O . GLN A 1 824 ? 6.288 51.917 -15.628 1.00 29.16 824 GLN A O 1
ATOM 6348 N N . ARG A 1 825 ? 4.272 52.451 -14.918 1.00 26.44 825 ARG A N 1
ATOM 6349 C CA . ARG A 1 825 ? 3.141 53.190 -14.293 1.00 26.44 825 ARG A CA 1
ATOM 6350 C C . ARG A 1 825 ? 1.919 52.272 -14.058 1.00 26.44 825 ARG A C 1
ATOM 6352 O O . ARG A 1 825 ? 1.768 51.268 -14.746 1.00 26.44 825 ARG A O 1
ATOM 6359 N N . GLU A 1 826 ? 1.024 52.654 -13.145 1.00 29.19 826 GLU A N 1
ATOM 6360 C CA . GLU A 1 826 ? -0.301 52.035 -12.939 1.00 29.19 826 GLU A CA 1
ATOM 6361 C C . GLU A 1 826 ? -1.356 52.569 -13.927 1.00 29.19 826 GLU A C 1
ATOM 6363 O O . GLU A 1 826 ? -1.244 53.704 -14.395 1.00 29.19 826 GLU A O 1
ATOM 6368 N N . THR A 1 827 ? -2.456 51.830 -14.141 1.00 28.14 827 THR A N 1
ATOM 6369 C CA . THR A 1 827 ? -3.789 52.441 -14.356 1.00 28.14 827 THR A CA 1
ATOM 6370 C C . THR A 1 827 ? -4.920 51.478 -13.962 1.00 28.14 827 THR A C 1
ATOM 6372 O O . THR A 1 827 ? -4.992 50.360 -14.469 1.00 28.14 827 THR A O 1
ATOM 6375 N N . LEU A 1 828 ? -5.821 51.913 -13.072 1.00 27.78 828 LEU A N 1
ATOM 6376 C CA . LEU A 1 828 ? -7.112 51.256 -12.815 1.00 27.78 828 LEU A CA 1
ATOM 6377 C C . LEU A 1 828 ? -8.110 51.574 -13.939 1.00 27.78 828 LEU A C 1
ATOM 6379 O O . LEU A 1 828 ? -8.171 52.716 -14.384 1.00 27.78 828 LEU A O 1
ATOM 6383 N N . VAL A 1 829 ? -9.006 50.630 -14.248 1.00 26.77 829 VAL A N 1
ATOM 6384 C CA . VAL A 1 829 ? -10.378 50.948 -14.687 1.00 26.77 829 VAL A CA 1
ATOM 6385 C C . VAL A 1 829 ? -11.356 49.999 -13.990 1.00 26.77 829 VAL A C 1
ATOM 6387 O O . VAL A 1 829 ? -11.220 48.779 -14.060 1.00 26.77 829 VAL A O 1
ATOM 6390 N N . THR A 1 830 ? -12.340 50.571 -13.301 1.00 30.61 830 THR A N 1
ATOM 6391 C CA . THR A 1 830 ? -13.480 49.882 -12.683 1.00 30.61 830 THR A CA 1
ATOM 6392 C C . THR A 1 830 ? -14.659 49.796 -13.656 1.00 30.61 830 THR A C 1
ATOM 6394 O O . THR A 1 830 ? -14.849 50.678 -14.489 1.00 30.61 830 THR A O 1
ATOM 6397 N N . SER A 1 831 ? -15.503 48.766 -13.533 1.00 26.52 831 SER A N 1
ATOM 6398 C CA . SER A 1 831 ? -16.843 48.763 -14.138 1.00 26.52 831 SER A CA 1
ATOM 6399 C C . SER A 1 831 ? -17.806 47.872 -13.348 1.00 26.52 831 SER A C 1
ATOM 6401 O O . SER A 1 831 ? -17.394 46.889 -12.731 1.00 26.52 831 SER A O 1
ATOM 6403 N N . THR A 1 832 ? -19.074 48.275 -13.304 1.00 28.69 832 THR A N 1
ATOM 6404 C CA . THR A 1 832 ? -20.083 47.869 -12.315 1.00 28.69 832 THR A CA 1
ATOM 6405 C C . THR A 1 832 ? -21.118 46.862 -12.831 1.00 28.69 832 THR A C 1
ATOM 6407 O O . THR A 1 832 ? -21.305 46.672 -14.028 1.00 28.69 832 THR A O 1
ATOM 6410 N N . VAL A 1 833 ? -21.818 46.238 -11.877 1.00 31.95 833 VAL A N 1
ATOM 6411 C CA . VAL A 1 833 ? -22.986 45.348 -12.055 1.00 31.95 833 VAL A CA 1
ATOM 6412 C C . VAL A 1 833 ? -24.180 46.109 -12.678 1.00 31.95 833 VAL A C 1
ATOM 6414 O O . VAL A 1 833 ? -24.221 47.338 -12.595 1.00 31.95 833 VAL A O 1
ATOM 6417 N N . PRO A 1 834 ? -25.188 45.408 -13.236 1.00 45.81 834 PRO A N 1
ATOM 6418 C CA . PRO A 1 834 ? -26.462 45.357 -12.496 1.00 45.81 834 PRO A CA 1
ATOM 6419 C C . PRO A 1 834 ? -27.168 43.980 -12.492 1.00 45.81 834 PRO A C 1
ATOM 6421 O O . PRO A 1 834 ? -26.942 43.131 -13.351 1.00 45.81 834 PRO A O 1
ATOM 6424 N N . ALA A 1 835 ? -28.033 43.773 -11.493 1.00 34.31 835 ALA A N 1
ATOM 6425 C CA . ALA A 1 835 ? -28.972 42.645 -11.400 1.00 34.31 835 ALA A CA 1
ATOM 6426 C C . ALA A 1 835 ? -30.276 42.932 -12.186 1.00 34.31 835 ALA A C 1
ATOM 6428 O O . ALA A 1 835 ? -30.465 44.058 -12.653 1.00 34.31 835 ALA A O 1
ATOM 6429 N N . PRO A 1 836 ? -31.195 41.953 -12.313 1.00 43.41 836 PRO A N 1
ATOM 6430 C CA . PRO A 1 836 ? -32.352 41.974 -11.401 1.00 43.41 836 PRO A CA 1
ATOM 6431 C C . PRO A 1 836 ? -32.846 40.582 -10.933 1.00 43.41 836 PRO A C 1
ATOM 6433 O O . PRO A 1 836 ? -32.267 39.550 -11.263 1.00 43.41 836 PRO A O 1
ATOM 6436 N N . ALA A 1 837 ? -33.904 40.580 -10.109 1.00 31.50 837 ALA A N 1
ATOM 6437 C CA . ALA A 1 837 ? -34.483 39.421 -9.411 1.00 31.50 837 ALA A CA 1
ATOM 6438 C C . ALA A 1 837 ? -35.922 39.069 -9.927 1.00 31.50 837 ALA A C 1
ATOM 6440 O O . ALA A 1 837 ? -36.129 39.165 -11.133 1.00 31.50 837 ALA A O 1
ATOM 6441 N N . PRO A 1 838 ? -36.905 38.614 -9.113 1.00 60.66 838 PRO A N 1
ATOM 6442 C CA . PRO A 1 838 ? -37.214 37.189 -8.880 1.00 60.66 838 PRO A CA 1
ATOM 6443 C C . PRO A 1 838 ? -38.694 36.784 -9.131 1.00 60.66 838 PRO A C 1
ATOM 6445 O O . PRO A 1 838 ? -39.546 37.654 -9.228 1.00 60.66 838 PRO A O 1
ATOM 6448 N N . THR A 1 839 ? -39.007 35.472 -9.119 1.00 29.52 839 THR A N 1
ATOM 6449 C CA . THR A 1 839 ? -40.340 34.817 -8.885 1.00 29.52 839 THR A CA 1
ATOM 6450 C C . THR A 1 839 ? -40.192 33.286 -9.069 1.00 29.52 839 THR A C 1
ATOM 6452 O O . THR A 1 839 ? -39.218 32.874 -9.690 1.00 29.52 839 THR A O 1
ATOM 6455 N N . ALA A 1 840 ? -41.107 32.374 -8.704 1.00 30.50 840 ALA A N 1
ATOM 6456 C CA . ALA A 1 840 ? -41.975 32.188 -7.527 1.00 30.50 840 ALA A CA 1
ATOM 6457 C C . ALA A 1 840 ? -42.623 30.770 -7.605 1.00 30.50 840 ALA A C 1
ATOM 6459 O O . ALA A 1 840 ? -42.794 30.243 -8.697 1.00 30.50 840 ALA A O 1
ATOM 6460 N N . ASN A 1 841 ? -42.959 30.175 -6.452 1.00 31.67 841 ASN A N 1
ATOM 6461 C CA . ASN A 1 841 ? -43.858 29.029 -6.169 1.00 31.67 841 ASN A CA 1
ATOM 6462 C C . ASN A 1 841 ? -44.364 28.081 -7.291 1.00 31.67 841 ASN A C 1
ATOM 6464 O O . ASN A 1 841 ? -45.097 28.495 -8.185 1.00 31.67 841 ASN A O 1
ATOM 6468 N N . SER A 1 842 ? -44.250 26.763 -7.063 1.00 29.27 842 SER A N 1
ATOM 6469 C CA . SER A 1 842 ? -45.440 25.880 -6.944 1.00 29.27 842 SER A CA 1
ATOM 6470 C C . SER A 1 842 ? -45.113 24.460 -6.443 1.00 29.27 842 SER A C 1
ATOM 6472 O O . SER A 1 842 ? -44.087 23.869 -6.765 1.00 29.27 842 SER A O 1
ATOM 6474 N N . THR A 1 843 ? -46.018 23.930 -5.621 1.00 32.81 843 THR A N 1
ATOM 6475 C CA . THR A 1 843 ? -46.136 22.531 -5.169 1.00 32.81 843 THR A CA 1
ATOM 6476 C C . THR A 1 843 ? -46.970 21.705 -6.153 1.00 32.81 843 THR A C 1
ATOM 6478 O O . THR A 1 843 ? -47.917 22.274 -6.685 1.00 32.81 843 THR A O 1
ATOM 6481 N N . PHE A 1 844 ? -46.756 20.384 -6.272 1.00 27.97 844 PHE A N 1
ATOM 6482 C CA . PHE A 1 844 ? -47.863 19.399 -6.262 1.00 27.97 844 PHE A CA 1
ATOM 6483 C C . PHE A 1 844 ? -47.399 17.937 -6.076 1.00 27.97 844 PHE A C 1
ATOM 6485 O O . PHE A 1 844 ? -46.281 17.575 -6.440 1.00 27.97 844 PHE A O 1
ATOM 6492 N N . ASP A 1 845 ? -48.285 17.115 -5.503 1.00 33.25 845 ASP A N 1
ATOM 6493 C CA . ASP A 1 845 ? -48.163 15.660 -5.311 1.00 33.25 845 ASP A CA 1
ATOM 6494 C C . ASP A 1 845 ? -48.297 14.836 -6.608 1.00 33.25 845 ASP A C 1
ATOM 6496 O O . ASP A 1 845 ? -48.898 15.281 -7.585 1.00 33.25 845 ASP A O 1
ATOM 6500 N N . GLY A 1 846 ? -47.847 13.572 -6.581 1.00 29.09 846 GLY A N 1
ATOM 6501 C CA . GLY A 1 846 ? -48.165 12.589 -7.630 1.00 29.09 846 GLY A CA 1
ATOM 6502 C C . GLY A 1 846 ? -47.520 11.209 -7.436 1.00 29.09 846 GLY A C 1
ATOM 6503 O O . GLY A 1 846 ? -46.336 11.026 -7.706 1.00 29.09 846 GLY A O 1
ATOM 6504 N N . LYS A 1 847 ? -48.300 10.218 -6.981 1.00 30.09 847 LYS A N 1
ATOM 6505 C CA . LYS A 1 847 ? -47.891 8.798 -6.863 1.00 30.09 847 LYS A CA 1
ATOM 6506 C C . LYS A 1 847 ? -47.986 8.047 -8.218 1.00 30.09 847 LYS A C 1
ATOM 6508 O O . LYS A 1 847 ? -48.559 8.587 -9.160 1.00 30.09 847 LYS A O 1
ATOM 6513 N N . PRO A 1 848 ? -47.391 6.842 -8.353 1.00 39.69 848 PRO A N 1
ATOM 6514 C CA . PRO A 1 848 ? -47.008 6.289 -9.656 1.00 39.69 848 PRO A CA 1
ATOM 6515 C C . PRO A 1 848 ? -48.129 5.534 -10.380 1.00 39.69 848 PRO A C 1
ATOM 6517 O O . PRO A 1 848 ? -49.025 4.977 -9.749 1.00 39.69 848 PRO A O 1
ATOM 6520 N N . ILE A 1 849 ? -47.988 5.418 -11.704 1.00 30.28 849 ILE A N 1
ATOM 6521 C CA . ILE A 1 849 ? -48.758 4.494 -12.546 1.00 30.28 849 ILE A CA 1
ATOM 6522 C C . ILE A 1 849 ? -47.807 3.441 -13.127 1.00 30.28 849 ILE A C 1
ATOM 6524 O O . ILE A 1 849 ? -46.732 3.756 -13.636 1.00 30.28 849 ILE A O 1
ATOM 6528 N N . VAL A 1 850 ? -48.220 2.181 -13.009 1.00 34.31 850 VAL A N 1
ATOM 6529 C CA . VAL A 1 850 ? -47.579 1.000 -13.597 1.00 34.31 850 VAL A CA 1
ATOM 6530 C C . VAL A 1 850 ? -48.066 0.841 -15.034 1.00 34.31 850 VAL A C 1
ATOM 6532 O O . VAL A 1 850 ? -49.260 0.993 -15.271 1.00 34.31 850 VAL A O 1
ATOM 6535 N N . HIS A 1 851 ? -47.195 0.434 -15.961 1.00 30.69 851 HIS A N 1
ATOM 6536 C CA . HIS A 1 851 ? -47.650 -0.373 -17.093 1.00 30.69 851 HIS A CA 1
ATOM 6537 C C . HIS A 1 851 ? -46.631 -1.438 -17.503 1.00 30.69 851 HIS A C 1
ATOM 6539 O O . HIS A 1 851 ? -45.446 -1.171 -17.693 1.00 30.69 851 HIS A O 1
ATOM 6545 N N . GLU A 1 852 ? -47.148 -2.656 -17.624 1.00 33.12 852 GLU A N 1
ATOM 6546 C CA . GLU A 1 852 ? -46.529 -3.809 -18.271 1.00 33.12 852 GLU A CA 1
ATOM 6547 C C . GLU A 1 852 ? -46.506 -3.614 -19.800 1.00 33.12 852 GLU A C 1
ATOM 6549 O O . GLU A 1 852 ? -47.298 -2.842 -20.345 1.00 33.12 852 GLU A O 1
ATOM 6554 N N . GLY A 1 853 ? -45.638 -4.338 -20.512 1.00 28.66 853 GLY A N 1
ATOM 6555 C CA . GLY A 1 853 ? -45.607 -4.314 -21.979 1.00 28.66 853 GLY A CA 1
ATOM 6556 C C . GLY A 1 853 ? -44.498 -5.189 -22.561 1.00 28.66 853 GLY A C 1
ATOM 6557 O O . GLY A 1 853 ? -43.327 -4.817 -22.543 1.00 28.66 853 GLY A O 1
ATOM 6558 N N . GLU A 1 854 ? -44.859 -6.371 -23.059 1.00 28.47 854 GLU A N 1
ATOM 6559 C CA . GLU A 1 854 ? -43.911 -7.381 -23.535 1.00 28.47 854 GLU A CA 1
ATOM 6560 C C . GLU A 1 854 ? -43.321 -7.116 -24.937 1.00 28.47 854 GLU A C 1
ATOM 6562 O O . GLU A 1 854 ? -44.007 -6.728 -25.877 1.00 28.47 854 GLU A O 1
ATOM 6567 N N . VAL A 1 855 ? -42.038 -7.463 -25.076 1.00 31.20 855 VAL A N 1
ATOM 6568 C CA . VAL A 1 855 ? -41.450 -8.303 -26.144 1.00 31.20 855 VAL A CA 1
ATOM 6569 C C . VAL A 1 855 ? -42.131 -8.317 -27.532 1.00 31.20 855 VAL A C 1
ATOM 6571 O O . VAL A 1 855 ? -43.125 -9.016 -27.729 1.00 31.20 855 VAL A O 1
ATOM 6574 N N . LYS A 1 856 ? -41.413 -7.834 -28.567 1.00 27.84 856 LYS A N 1
ATOM 6575 C CA . LYS A 1 856 ? -41.078 -8.674 -29.747 1.00 27.84 856 LYS A CA 1
ATOM 6576 C C . LYS A 1 856 ? -39.950 -8.139 -30.644 1.00 27.84 856 LYS A C 1
ATOM 6578 O O . LYS A 1 856 ? -39.676 -6.950 -30.722 1.00 27.84 856 LYS A O 1
ATOM 6583 N N . LYS A 1 857 ? -39.289 -9.109 -31.287 1.00 32.78 857 LYS A N 1
ATOM 6584 C CA . LYS A 1 857 ? -38.162 -9.021 -32.236 1.00 32.78 857 LYS A CA 1
ATOM 6585 C C . LYS A 1 857 ? -38.531 -8.291 -33.537 1.00 32.78 857 LYS A C 1
ATOM 6587 O O . LYS A 1 857 ? -39.690 -8.361 -33.923 1.00 32.78 857 LYS A O 1
ATOM 6592 N N . ILE A 1 858 ? -37.517 -7.834 -34.288 1.00 27.50 858 ILE A N 1
ATOM 6593 C CA . ILE A 1 858 ? -37.284 -8.142 -35.725 1.00 27.50 858 ILE A CA 1
ATOM 6594 C C . ILE A 1 858 ? -35.817 -7.798 -36.096 1.00 27.50 858 ILE A C 1
ATOM 6596 O O . ILE A 1 858 ? -35.159 -7.045 -35.382 1.00 27.50 858 ILE A O 1
ATOM 6600 N N . ASN A 1 859 ? -35.286 -8.433 -37.149 1.00 29.61 859 ASN A N 1
ATOM 6601 C CA . ASN A 1 859 ? -33.873 -8.420 -37.566 1.00 29.61 859 ASN A CA 1
ATOM 6602 C C . ASN A 1 859 ? -33.556 -7.417 -38.705 1.00 29.61 859 ASN A C 1
ATOM 6604 O O . ASN A 1 859 ? -34.443 -7.092 -39.483 1.00 29.61 859 ASN A O 1
ATOM 6608 N N . ASN A 1 860 ? -32.257 -7.098 -38.848 1.00 34.16 860 ASN A N 1
ATOM 6609 C CA . ASN A 1 860 ? -31.452 -6.849 -40.072 1.00 34.16 860 ASN A CA 1
ATOM 6610 C C . ASN A 1 860 ? -31.960 -5.952 -41.227 1.00 34.16 860 ASN A C 1
ATOM 6612 O O . ASN A 1 860 ? -32.939 -6.300 -41.867 1.00 34.16 860 ASN A O 1
ATOM 6616 N N . TYR A 1 861 ? -31.133 -4.970 -41.630 1.00 27.41 861 TYR A N 1
ATOM 6617 C CA . TYR A 1 861 ? -30.835 -4.508 -43.018 1.00 27.41 861 TYR A CA 1
ATOM 6618 C C . TYR A 1 861 ? -29.594 -3.570 -42.919 1.00 27.41 861 TYR A C 1
ATOM 6620 O O . TYR A 1 861 ? -29.658 -2.577 -42.205 1.00 27.41 861 TYR A O 1
ATOM 6628 N N . SER A 1 862 ? -28.362 -4.011 -43.216 1.00 31.50 862 SER A N 1
ATOM 6629 C CA . SER A 1 862 ? -27.593 -3.952 -44.486 1.00 31.50 862 SER A CA 1
ATOM 6630 C C . SER A 1 862 ? -27.321 -2.556 -45.096 1.00 31.50 862 SER A C 1
ATOM 6632 O O . SER A 1 862 ? -28.252 -1.876 -45.510 1.00 31.50 862 SER A O 1
ATOM 6634 N N . ASP A 1 863 ? -26.028 -2.228 -45.204 1.00 36.44 863 ASP A N 1
ATOM 6635 C CA . ASP A 1 863 ? -25.288 -1.298 -46.087 1.00 36.44 863 ASP A CA 1
ATOM 6636 C C . ASP A 1 863 ? -26.031 -0.236 -46.934 1.00 36.44 863 ASP A C 1
ATOM 6638 O O . ASP A 1 863 ? -26.839 -0.584 -47.795 1.00 36.44 863 ASP A O 1
ATOM 6642 N N . LYS A 1 864 ? -25.571 1.033 -46.872 1.00 30.06 864 LYS A N 1
ATOM 6643 C CA . LYS A 1 864 ? -24.682 1.643 -47.903 1.00 30.06 864 LYS A CA 1
ATOM 6644 C C . LYS A 1 864 ? -24.388 3.147 -47.715 1.00 30.06 864 LYS A C 1
ATOM 6646 O O . LYS A 1 864 ? -25.253 3.896 -47.290 1.00 30.06 864 LYS A O 1
ATOM 6651 N N . ASP A 1 865 ? -23.170 3.519 -48.136 1.00 33.16 865 ASP A N 1
ATOM 6652 C CA . ASP A 1 865 ? -22.702 4.771 -48.774 1.00 33.16 865 ASP A CA 1
ATOM 6653 C C . ASP A 1 865 ? -22.964 6.172 -48.161 1.00 33.16 865 ASP A C 1
ATOM 6655 O O . ASP A 1 865 ? -24.009 6.468 -47.597 1.00 33.16 865 ASP A O 1
ATOM 6659 N N . GLY A 1 866 ? -22.008 7.096 -48.385 1.00 27.58 866 GLY A N 1
ATOM 6660 C CA . GLY A 1 866 ? -22.272 8.548 -48.340 1.00 27.58 866 GLY A CA 1
ATOM 6661 C C . GLY A 1 866 ? -21.338 9.424 -47.492 1.00 27.58 866 GLY A C 1
ATOM 6662 O O . GLY A 1 866 ? -21.797 10.098 -46.573 1.00 27.58 866 GLY A O 1
ATOM 6663 N N . VAL A 1 867 ? -20.040 9.502 -47.816 1.00 30.14 867 VAL A N 1
ATOM 6664 C CA . VAL A 1 867 ? -19.168 10.568 -47.275 1.00 30.14 867 VAL A CA 1
ATOM 6665 C C . VAL A 1 867 ? -19.376 11.857 -48.074 1.00 30.14 867 VAL A C 1
ATOM 6667 O O . VAL A 1 867 ? -19.047 11.896 -49.256 1.00 30.14 867 VAL A O 1
ATOM 6670 N N . HIS A 1 868 ? -19.823 12.932 -47.419 1.00 29.69 868 HIS A N 1
ATOM 6671 C CA . HIS A 1 868 ? -19.748 14.293 -47.958 1.00 29.69 868 HIS A CA 1
ATOM 6672 C C . HIS A 1 868 ? -18.976 15.218 -47.014 1.00 29.69 868 HIS A C 1
ATOM 6674 O O . HIS A 1 868 ? -19.320 15.384 -45.846 1.00 29.69 868 HIS A O 1
ATOM 6680 N N . VAL A 1 869 ? -17.923 15.833 -47.553 1.00 28.44 869 VAL A N 1
ATOM 6681 C CA . VAL A 1 869 ? -17.130 16.877 -46.897 1.00 28.44 869 VAL A CA 1
ATOM 6682 C C . VAL A 1 869 ? -17.732 18.232 -47.257 1.00 28.44 869 VAL A C 1
ATOM 6684 O O . VAL A 1 869 ? -17.885 18.530 -48.439 1.00 28.44 869 VAL A O 1
ATOM 6687 N N . PHE A 1 870 ? -18.012 19.068 -46.257 1.00 29.50 870 PHE A N 1
ATOM 6688 C CA . PHE A 1 870 ? -18.295 20.490 -46.458 1.00 29.50 870 PHE A CA 1
ATOM 6689 C C . PHE A 1 870 ? -17.141 21.336 -45.922 1.00 29.50 870 PHE A C 1
ATOM 6691 O O . PHE A 1 870 ? -16.792 21.262 -44.745 1.00 29.50 870 PHE A O 1
ATOM 6698 N N . SER A 1 871 ? -16.576 22.158 -46.802 1.00 28.44 871 SER A N 1
ATOM 6699 C CA . SER A 1 871 ? -15.695 23.268 -46.444 1.00 28.44 871 SER A CA 1
ATOM 6700 C C . SER A 1 871 ? -16.534 24.545 -46.340 1.00 28.44 871 SER A C 1
ATOM 6702 O O . SER A 1 871 ? -17.421 24.729 -47.173 1.00 28.44 871 SER A O 1
ATOM 6704 N N . PRO A 1 872 ? -16.258 25.454 -45.393 1.00 38.16 872 PRO A N 1
ATOM 6705 C CA . PRO A 1 872 ? -16.660 26.849 -45.502 1.00 38.16 872 PRO A CA 1
ATOM 6706 C C . PRO A 1 872 ? -15.501 27.722 -46.008 1.00 38.16 872 PRO A C 1
ATOM 6708 O O . PRO A 1 872 ? -14.324 27.384 -45.861 1.00 38.16 872 PRO A O 1
ATOM 6711 N N . GLU A 1 873 ? -15.862 28.829 -46.649 1.00 28.36 873 GLU A N 1
ATOM 6712 C CA . GLU A 1 873 ? -14.976 29.660 -47.465 1.00 28.36 873 GLU A CA 1
ATOM 6713 C C . GLU A 1 873 ? -14.206 30.742 -46.686 1.00 28.36 873 GLU A C 1
ATOM 6715 O O . GLU A 1 873 ? -14.416 31.005 -45.501 1.00 28.36 873 GLU A O 1
ATOM 6720 N N . SER A 1 874 ? -13.282 31.372 -47.406 1.00 32.78 874 SER A N 1
ATOM 6721 C CA . SER A 1 874 ? -12.366 32.418 -46.965 1.00 32.78 874 SER A CA 1
ATOM 6722 C C . SER A 1 874 ? -13.002 33.812 -46.862 1.00 32.78 874 SER A C 1
ATOM 6724 O O . SER A 1 874 ? -13.964 34.135 -47.554 1.00 32.78 874 SER A O 1
ATOM 6726 N N . LYS A 1 875 ? -12.346 34.709 -46.106 1.00 30.95 875 LYS A N 1
ATOM 6727 C CA . LYS A 1 875 ? -12.275 36.137 -46.462 1.00 30.95 875 LYS A CA 1
ATOM 6728 C C . LYS A 1 875 ? -10.858 36.701 -46.303 1.00 30.95 875 LYS A C 1
ATOM 6730 O O . LYS A 1 875 ? -10.359 36.859 -45.196 1.00 30.95 875 LYS A O 1
ATOM 6735 N N . SER A 1 876 ? -10.254 36.962 -47.463 1.00 32.72 876 SER A N 1
ATOM 6736 C CA . SER A 1 876 ? -9.399 38.105 -47.835 1.00 32.72 876 SER A CA 1
ATOM 6737 C C . SER A 1 876 ? -8.652 38.915 -46.757 1.00 32.72 876 SER A C 1
ATOM 6739 O O . SER A 1 876 ? -9.267 39.555 -45.906 1.00 32.72 876 SER A O 1
ATOM 6741 N N . GLY A 1 877 ? -7.342 39.071 -46.971 1.00 28.20 877 GLY A N 1
ATOM 6742 C CA . GLY A 1 877 ? -6.515 40.145 -46.413 1.00 28.20 877 GLY A CA 1
ATOM 6743 C C . GLY A 1 877 ? -5.160 40.198 -47.126 1.00 28.20 877 GLY A C 1
ATOM 6744 O O . GLY A 1 877 ? -4.285 39.388 -46.838 1.00 28.20 877 GLY A O 1
ATOM 6745 N N . GLU A 1 878 ? -5.006 41.102 -48.095 1.00 33.12 878 GLU A N 1
ATOM 6746 C CA . GLU A 1 878 ? -3.766 41.287 -48.868 1.00 33.12 878 GLU A CA 1
ATOM 6747 C C . GLU A 1 878 ? -2.629 41.823 -47.973 1.00 33.12 878 GLU A C 1
ATOM 6749 O O . GLU A 1 878 ? -2.857 42.585 -47.037 1.00 33.12 878 GLU A O 1
ATOM 6754 N N . THR A 1 879 ? -1.368 41.468 -48.226 1.00 29.02 879 THR A N 1
ATOM 6755 C CA . THR A 1 879 ? -0.462 42.363 -48.977 1.00 29.02 879 THR A CA 1
ATOM 6756 C C . THR A 1 879 ? 0.798 41.640 -49.477 1.00 29.02 879 THR A C 1
ATOM 6758 O O . THR A 1 879 ? 1.172 40.570 -49.003 1.00 29.02 879 THR A O 1
ATOM 6761 N N . SER A 1 880 ? 1.433 42.221 -50.496 1.00 31.36 880 SER A N 1
ATOM 6762 C CA . SER A 1 880 ? 2.501 41.628 -51.312 1.00 31.36 880 SER A CA 1
ATOM 6763 C C . SER A 1 880 ? 3.928 41.862 -50.777 1.00 31.36 880 SER A C 1
ATOM 6765 O O . SER A 1 880 ? 4.149 42.805 -50.026 1.00 31.36 880 SER A O 1
ATOM 6767 N N . ILE A 1 881 ? 4.914 41.065 -51.243 1.00 28.73 881 ILE A N 1
ATOM 6768 C CA . ILE A 1 881 ? 6.070 41.528 -52.065 1.00 28.73 881 ILE A CA 1
ATOM 6769 C C . ILE A 1 881 ? 7.058 40.376 -52.435 1.00 28.73 881 ILE A C 1
ATOM 6771 O O . ILE A 1 881 ? 7.692 39.769 -51.584 1.00 28.73 881 ILE A O 1
ATOM 6775 N N . LYS A 1 882 ? 7.164 40.134 -53.756 1.00 29.66 882 LYS A N 1
ATOM 6776 C CA . LYS A 1 882 ? 8.297 39.731 -54.646 1.00 29.66 882 LYS A CA 1
ATOM 6777 C C . LYS A 1 882 ? 9.473 38.813 -54.200 1.00 29.66 882 LYS A C 1
ATOM 6779 O O . LYS A 1 882 ? 10.217 39.140 -53.287 1.00 29.66 882 LYS A O 1
ATOM 6784 N N . GLY A 1 883 ? 9.803 37.849 -55.088 1.00 29.17 883 GLY A N 1
ATOM 6785 C CA . GLY A 1 883 ? 11.165 37.300 -55.341 1.00 29.17 883 GLY A CA 1
ATOM 6786 C C . GLY A 1 883 ? 11.211 35.772 -55.585 1.00 29.17 883 GLY A C 1
ATOM 6787 O O . GLY A 1 883 ? 11.240 35.024 -54.622 1.00 29.17 883 GLY A O 1
ATOM 6788 N N . SER A 1 884 ? 11.047 35.218 -56.804 1.00 30.09 884 SER A N 1
ATOM 6789 C CA . SER A 1 884 ? 12.051 35.068 -57.898 1.00 30.09 884 SER A CA 1
ATOM 6790 C C . SER A 1 884 ? 13.351 34.372 -57.442 1.00 30.09 884 SER A C 1
ATOM 6792 O O . SER A 1 884 ? 14.095 34.992 -56.696 1.00 30.09 884 SER A O 1
ATOM 6794 N N . THR A 1 885 ? 13.688 33.125 -57.814 1.00 30.45 885 THR A N 1
ATOM 6795 C CA . THR A 1 885 ? 14.056 32.601 -59.164 1.00 30.45 885 THR A CA 1
ATOM 6796 C C . THR A 1 885 ? 13.849 31.064 -59.253 1.00 30.45 885 THR A C 1
ATOM 6798 O O . THR A 1 885 ? 14.035 30.364 -58.268 1.00 30.45 885 THR A O 1
ATOM 6801 N N . LYS A 1 886 ? 13.247 30.502 -60.317 1.00 30.91 886 LYS A N 1
ATOM 6802 C CA . LYS A 1 886 ? 13.807 29.937 -61.582 1.00 30.91 886 LYS A CA 1
ATOM 6803 C C . LYS A 1 886 ? 14.706 28.667 -61.502 1.00 30.91 886 LYS A C 1
ATOM 6805 O O . LYS A 1 886 ? 15.728 28.644 -60.833 1.00 30.91 886 LYS A O 1
ATOM 6810 N N . THR A 1 887 ? 14.263 27.671 -62.285 1.00 30.62 887 THR A N 1
ATOM 6811 C CA . THR A 1 887 ? 14.747 26.317 -62.687 1.00 30.62 887 THR A CA 1
ATOM 6812 C C . THR A 1 887 ? 16.128 26.295 -63.399 1.00 30.62 887 THR A C 1
ATOM 6814 O O . THR A 1 887 ? 16.612 27.395 -63.673 1.00 30.62 887 THR A O 1
ATOM 6817 N N . PRO A 1 888 ? 16.790 25.138 -63.722 1.00 45.66 888 PRO A N 1
ATOM 6818 C CA . PRO A 1 888 ? 16.291 23.863 -64.322 1.00 45.66 888 PRO A CA 1
ATOM 6819 C C . PRO A 1 888 ? 16.619 22.579 -63.509 1.00 45.66 888 PRO A C 1
ATOM 6821 O O . PRO A 1 888 ? 17.489 22.593 -62.649 1.00 45.66 888 PRO A O 1
ATOM 6824 N N . VAL A 1 889 ? 15.841 21.486 -63.562 1.00 32.91 889 VAL A N 1
ATOM 6825 C CA . VAL A 1 889 ? 15.666 20.476 -64.643 1.00 32.91 889 VAL A CA 1
ATOM 6826 C C . VAL A 1 889 ? 16.971 19.796 -65.082 1.00 32.91 889 VAL A C 1
ATOM 6828 O O . VAL A 1 889 ? 17.806 20.413 -65.730 1.00 32.91 889 VAL A O 1
ATOM 6831 N N . ASN A 1 890 ? 17.075 18.492 -64.812 1.00 30.14 890 ASN A N 1
ATOM 6832 C CA . ASN A 1 890 ? 17.688 17.535 -65.732 1.00 30.14 890 ASN A CA 1
ATOM 6833 C C . ASN A 1 890 ? 17.055 16.150 -65.534 1.00 30.14 890 ASN A C 1
ATOM 6835 O O . ASN A 1 890 ? 16.816 15.718 -64.406 1.00 30.14 890 ASN A O 1
ATOM 6839 N N . GLU A 1 891 ? 16.751 15.493 -66.646 1.00 33.66 891 GLU A N 1
ATOM 6840 C CA . GLU A 1 891 ? 16.203 14.138 -66.714 1.00 33.66 891 GLU A CA 1
ATOM 6841 C C . GLU A 1 891 ? 17.331 13.095 -66.609 1.00 33.66 891 GLU A C 1
ATOM 6843 O O . GLU A 1 891 ? 18.495 13.422 -66.837 1.00 33.66 891 GLU A O 1
ATOM 6848 N N . ILE A 1 892 ? 16.992 11.831 -66.325 1.00 31.33 892 ILE A N 1
ATOM 6849 C CA . ILE A 1 892 ? 17.317 10.690 -67.206 1.00 31.33 892 ILE A CA 1
ATOM 6850 C C . ILE A 1 892 ? 16.586 9.421 -66.728 1.00 31.33 892 ILE A C 1
ATOM 6852 O O . ILE A 1 892 ? 16.354 9.189 -65.544 1.00 31.33 892 ILE A O 1
ATOM 6856 N N . SER A 1 893 ? 16.170 8.656 -67.728 1.00 31.58 893 SER A N 1
ATOM 6857 C CA . SER A 1 893 ? 15.269 7.505 -67.786 1.00 31.58 893 SER A CA 1
ATOM 6858 C C . SER A 1 893 ? 15.598 6.258 -66.945 1.00 31.58 893 SER A C 1
ATOM 6860 O O . SER A 1 893 ? 16.737 5.986 -66.579 1.00 31.58 893 SER A O 1
ATOM 6862 N N . GLY A 1 894 ? 14.568 5.419 -66.757 1.00 29.38 894 GLY A N 1
ATOM 6863 C CA . GLY A 1 894 ? 14.686 4.039 -66.268 1.00 29.38 894 GLY A CA 1
ATOM 6864 C C . GLY A 1 894 ? 13.344 3.292 -66.255 1.00 29.38 894 GLY A C 1
ATOM 6865 O O . GLY A 1 894 ? 12.754 3.102 -65.197 1.00 29.38 894 GLY A O 1
ATOM 6866 N N . SER A 1 895 ? 12.821 2.905 -67.424 1.00 32.59 895 SER A N 1
ATOM 6867 C CA . SER A 1 895 ? 11.506 2.250 -67.564 1.00 32.59 895 SER A CA 1
ATOM 6868 C C . SER A 1 895 ? 11.547 0.722 -67.447 1.00 32.59 895 SER A C 1
ATOM 6870 O O . SER A 1 895 ? 12.450 0.095 -67.994 1.00 32.59 895 SER A O 1
ATOM 6872 N N . SER A 1 896 ? 10.484 0.109 -66.922 1.00 29.22 896 SER A N 1
ATOM 6873 C CA . SER A 1 896 ? 9.892 -1.117 -67.498 1.00 29.22 896 SER A CA 1
ATOM 6874 C C . SER A 1 896 ? 8.467 -1.340 -66.966 1.00 29.22 896 SER A C 1
ATOM 6876 O O . SER A 1 896 ? 8.086 -0.789 -65.933 1.00 29.22 896 SER A O 1
ATOM 6878 N N . THR A 1 897 ? 7.651 -2.078 -67.723 1.00 33.62 897 THR A N 1
ATOM 6879 C CA . THR A 1 897 ? 6.177 -2.005 -67.674 1.00 33.62 897 THR A CA 1
ATOM 6880 C C . THR A 1 897 ? 5.552 -3.397 -67.866 1.00 33.62 897 THR A C 1
ATOM 6882 O O . THR A 1 897 ? 6.147 -4.209 -68.563 1.00 33.62 897 THR A O 1
ATOM 6885 N N . VAL A 1 898 ? 4.309 -3.599 -67.380 1.00 31.48 898 VAL A N 1
ATOM 6886 C CA . VAL A 1 898 ? 3.381 -4.744 -67.645 1.00 31.48 898 VAL A CA 1
ATOM 6887 C C . VAL A 1 898 ? 3.887 -6.122 -67.122 1.00 31.48 898 VAL A C 1
ATOM 6889 O O . VAL A 1 898 ? 5.026 -6.486 -67.339 1.00 31.48 898 VAL A O 1
ATOM 6892 N N . GLN A 1 899 ? 3.151 -6.968 -66.384 1.00 27.03 899 GLN A N 1
ATOM 6893 C CA . GLN A 1 899 ? 1.791 -7.490 -66.584 1.00 27.03 899 GLN A CA 1
ATOM 6894 C C . GLN A 1 899 ? 1.135 -7.989 -65.278 1.00 27.03 899 GLN A C 1
ATOM 6896 O O . GLN A 1 899 ? 1.805 -8.408 -64.338 1.00 27.03 899 GLN A O 1
ATOM 6901 N N . LYS A 1 900 ? -0.207 -7.998 -65.261 1.00 36.72 900 LYS A N 1
ATOM 6902 C CA . LYS A 1 900 ? -1.033 -8.754 -64.305 1.00 36.72 900 LYS A CA 1
ATOM 6903 C C . LYS A 1 900 ? -1.411 -10.109 -64.909 1.00 36.72 900 LYS A C 1
ATOM 6905 O O . LYS A 1 900 ? -1.837 -10.142 -66.060 1.00 36.72 900 LYS A O 1
ATOM 6910 N N . SER A 1 901 ? -1.431 -11.159 -64.094 1.00 29.83 901 SER A N 1
ATOM 6911 C CA . SER A 1 901 ? -2.238 -12.361 -64.339 1.00 29.83 901 SER A CA 1
ATOM 6912 C C . SER A 1 901 ? -2.632 -13.016 -63.013 1.00 29.83 901 SER A C 1
ATOM 6914 O O . SER A 1 901 ? -1.773 -13.258 -62.166 1.00 29.83 901 SER A O 1
ATOM 6916 N N . SER A 1 902 ? -3.924 -13.294 -62.842 1.00 33.34 902 SER A N 1
ATOM 6917 C CA . SER A 1 902 ? -4.450 -14.169 -61.784 1.00 33.34 902 SER A CA 1
ATOM 6918 C C . SER A 1 902 ? -4.279 -15.643 -62.174 1.00 33.34 902 SER A C 1
ATOM 6920 O O . SER A 1 902 ? -4.044 -15.941 -63.347 1.00 33.34 902 SER A O 1
ATOM 6922 N N . PRO A 1 903 ? -4.490 -16.567 -61.227 1.00 44.06 903 PRO A N 1
ATOM 6923 C CA . PRO A 1 903 ? -5.272 -17.755 -61.566 1.00 44.06 903 PRO A CA 1
ATOM 6924 C C . PRO A 1 903 ? -6.380 -18.062 -60.546 1.00 44.06 903 PRO A C 1
ATOM 6926 O O . PRO A 1 903 ? -6.178 -17.991 -59.334 1.00 44.06 903 PRO A O 1
ATOM 6929 N N . ASP A 1 904 ? -7.543 -18.448 -61.066 1.00 31.25 904 ASP A N 1
ATOM 6930 C CA . ASP A 1 904 ? -8.642 -19.057 -60.315 1.00 31.25 904 ASP A CA 1
ATOM 6931 C C . ASP A 1 904 ? -8.314 -20.503 -59.913 1.00 31.25 904 ASP A C 1
ATOM 6933 O O . ASP A 1 904 ? -7.595 -21.195 -60.634 1.00 31.25 904 ASP A O 1
ATOM 6937 N N . PHE A 1 905 ? -8.926 -21.010 -58.834 1.00 30.48 905 PHE A N 1
ATOM 6938 C CA . PHE A 1 905 ? -9.081 -22.457 -58.639 1.00 30.48 905 PHE A CA 1
ATOM 6939 C C . PHE A 1 905 ? -10.438 -22.835 -58.019 1.00 30.48 905 PHE A C 1
ATOM 6941 O O . PHE A 1 905 ? -10.680 -22.686 -56.825 1.00 30.48 905 PHE A O 1
ATOM 6948 N N . VAL A 1 906 ? -11.303 -23.313 -58.917 1.00 31.25 906 VAL A N 1
ATOM 6949 C CA . VAL A 1 906 ? -12.381 -24.313 -58.801 1.00 31.25 906 VAL A CA 1
ATOM 6950 C C . VAL A 1 906 ? -12.796 -24.788 -57.395 1.00 31.25 906 VAL A C 1
ATOM 6952 O O . VAL A 1 906 ? -12.025 -25.402 -56.660 1.00 31.25 906 VAL A O 1
ATOM 6955 N N . VAL A 1 907 ? -14.096 -24.652 -57.114 1.00 34.84 907 VAL A N 1
ATOM 6956 C CA . VAL A 1 907 ? -14.833 -25.395 -56.075 1.00 34.84 907 VAL A CA 1
ATOM 6957 C C . VAL A 1 907 ? -15.430 -26.659 -56.698 1.00 34.84 907 VAL A C 1
ATOM 6959 O O . VAL A 1 907 ? -16.069 -26.557 -57.744 1.00 34.84 907 VAL A O 1
ATOM 6962 N N . ASP A 1 908 ? -15.309 -27.821 -56.045 1.00 31.22 908 ASP A N 1
ATOM 6963 C CA . ASP A 1 908 ? -16.084 -29.007 -56.433 1.00 31.22 908 ASP A CA 1
ATOM 6964 C C . ASP A 1 908 ? -16.637 -29.815 -55.235 1.00 31.22 908 ASP A C 1
ATOM 6966 O O . ASP A 1 908 ? -16.193 -29.699 -54.095 1.00 31.22 908 ASP A O 1
ATOM 6970 N N . LYS A 1 909 ? -17.684 -30.574 -55.558 1.00 31.41 909 LYS A N 1
ATOM 6971 C CA . LYS A 1 909 ? -18.784 -31.170 -54.773 1.00 31.41 909 LYS A CA 1
ATOM 6972 C C . LYS A 1 909 ? -18.498 -31.876 -53.431 1.00 31.41 909 LYS A C 1
ATOM 6974 O O . LYS A 1 909 ? -17.483 -32.525 -53.209 1.00 31.41 909 LYS A O 1
ATOM 6979 N N . ALA A 1 910 ? -19.543 -31.880 -52.598 1.00 35.34 910 ALA A N 1
ATOM 6980 C CA . ALA A 1 910 ? -19.716 -32.759 -51.437 1.00 35.34 910 ALA A CA 1
ATOM 6981 C C . ALA A 1 910 ? -20.208 -34.177 -51.816 1.00 35.34 910 ALA A C 1
ATOM 6983 O O . ALA A 1 910 ? -20.854 -34.342 -52.852 1.00 35.34 910 ALA A O 1
ATOM 6984 N N . PRO A 1 911 ? -20.045 -35.166 -50.917 1.00 43.81 911 PRO A N 1
ATOM 6985 C CA . PRO A 1 911 ? -20.937 -36.321 -50.818 1.00 43.81 911 PRO A CA 1
ATOM 6986 C C . PRO A 1 911 ? -21.709 -36.364 -49.483 1.00 43.81 911 PRO A C 1
ATOM 6988 O O . PRO A 1 911 ? -21.378 -35.685 -48.511 1.00 43.81 911 PRO A O 1
ATOM 6991 N N . THR A 1 912 ? -22.775 -37.164 -49.444 1.00 40.03 912 THR A N 1
ATOM 6992 C CA . THR A 1 912 ? -23.807 -37.169 -48.389 1.00 40.03 912 THR A CA 1
ATOM 6993 C C . THR A 1 912 ? -23.906 -38.536 -47.684 1.00 40.03 912 THR A C 1
ATOM 6995 O O . THR A 1 912 ? -23.560 -39.552 -48.271 1.00 40.03 912 THR A O 1
ATOM 6998 N N . VAL A 1 913 ? -24.505 -38.549 -46.481 1.00 34.53 913 VAL A N 1
ATOM 6999 C CA . VAL A 1 913 ? -25.060 -39.717 -45.744 1.00 34.53 913 VAL A CA 1
ATOM 7000 C C . VAL A 1 913 ? -24.073 -40.668 -45.038 1.00 34.53 913 VAL A C 1
ATOM 7002 O O . VAL A 1 913 ? -23.414 -41.479 -45.672 1.00 34.53 913 VAL A O 1
ATOM 7005 N N . ALA A 1 914 ? -24.134 -40.692 -43.696 1.00 27.56 914 ALA A N 1
ATOM 7006 C CA . ALA A 1 914 ? -24.613 -41.857 -42.921 1.00 27.56 914 ALA A CA 1
ATOM 7007 C C . ALA A 1 914 ? -24.762 -41.536 -41.415 1.00 27.56 914 ALA A C 1
ATOM 7009 O O . ALA A 1 914 ? -23.880 -40.935 -40.808 1.00 27.56 914 ALA A O 1
ATOM 7010 N N . LYS A 1 915 ? -25.862 -41.987 -40.789 1.00 36.97 915 LYS A N 1
ATOM 7011 C CA . LYS A 1 915 ? -25.908 -42.238 -39.331 1.00 36.97 915 LYS A CA 1
ATOM 7012 C C . LYS A 1 915 ? -25.207 -43.577 -39.055 1.00 36.97 915 LYS A C 1
ATOM 7014 O O . LYS A 1 915 ? -25.287 -44.469 -39.898 1.00 36.97 915 LYS A O 1
ATOM 7019 N N . PRO A 1 916 ? -24.644 -43.776 -37.854 1.00 36.41 916 PRO A N 1
ATOM 7020 C CA . PRO A 1 916 ? -25.364 -44.670 -36.945 1.00 36.41 916 PRO A CA 1
ATOM 7021 C C . PRO A 1 916 ? -25.414 -44.190 -35.489 1.00 36.41 916 PRO A C 1
ATOM 7023 O O . PRO A 1 916 ? -24.594 -43.408 -35.016 1.00 36.41 916 PRO A O 1
ATOM 7026 N N . SER A 1 917 ? -26.407 -44.712 -34.777 1.00 35.16 917 SER A N 1
ATOM 7027 C CA . SER A 1 917 ? -26.572 -44.584 -33.331 1.00 35.16 917 SER A CA 1
ATOM 7028 C C . SER A 1 917 ? -25.607 -45.515 -32.590 1.00 35.16 917 SER A C 1
ATOM 7030 O O . SER A 1 917 ? -25.580 -46.707 -32.890 1.00 35.16 917 SER A O 1
ATOM 7032 N N . SER A 1 918 ? -24.928 -45.041 -31.544 1.00 29.97 918 SER A N 1
ATOM 7033 C CA . SER A 1 918 ? -24.460 -45.916 -30.461 1.00 29.97 918 SER A CA 1
ATOM 7034 C C . SER A 1 918 ? -24.305 -45.159 -29.140 1.00 29.97 918 SER A C 1
ATOM 7036 O O . SER A 1 918 ? -23.870 -44.011 -29.085 1.00 29.97 918 SER A O 1
ATOM 7038 N N . VAL A 1 919 ? -24.728 -45.821 -28.064 1.00 39.12 919 VAL A N 1
ATOM 7039 C CA . VAL A 1 919 ? -24.635 -45.350 -26.679 1.00 39.12 919 VAL A CA 1
ATOM 7040 C C . VAL A 1 919 ? -23.168 -45.318 -26.239 1.00 39.12 919 VAL A C 1
ATOM 7042 O O . VAL A 1 919 ? -22.456 -46.301 -26.428 1.00 39.12 919 VAL A O 1
ATOM 7045 N N . VAL A 1 920 ? -22.743 -44.239 -25.575 1.00 31.19 920 VAL A N 1
ATOM 7046 C CA . VAL A 1 920 ? -21.485 -44.187 -24.808 1.00 31.19 920 VAL A CA 1
ATOM 7047 C C . VAL A 1 920 ? -21.800 -43.687 -23.387 1.00 31.19 920 VAL A C 1
ATOM 7049 O O . VAL A 1 920 ? -22.570 -42.732 -23.261 1.00 31.19 920 VAL A O 1
ATOM 7052 N N . PRO A 1 921 ? -21.280 -44.312 -22.307 1.00 33.47 921 PRO A N 1
ATOM 7053 C CA . PRO A 1 921 ? -21.724 -44.010 -20.945 1.00 33.47 921 PRO A CA 1
ATOM 7054 C C . PRO A 1 921 ? -21.152 -42.702 -20.391 1.00 33.47 921 PRO A C 1
ATOM 7056 O O . PRO A 1 921 ? -20.016 -42.322 -20.672 1.00 33.47 921 PRO A O 1
ATOM 7059 N N . SER A 1 922 ? -21.910 -42.063 -19.503 1.00 35.59 922 SER A N 1
ATOM 7060 C CA . SER A 1 922 ? -21.472 -40.895 -18.740 1.00 35.59 922 SER A CA 1
ATOM 7061 C C . SER A 1 922 ? -20.456 -41.263 -17.647 1.00 35.59 922 SER A C 1
ATOM 7063 O O . SER A 1 922 ? -20.845 -41.672 -16.552 1.00 35.59 922 SER A O 1
ATOM 7065 N N . VAL A 1 923 ? -19.164 -41.051 -17.910 1.00 32.25 923 VAL A N 1
ATOM 7066 C CA . VAL A 1 923 ? -18.099 -40.960 -16.892 1.00 32.25 923 VAL A CA 1
ATOM 7067 C C . VAL A 1 923 ? -17.121 -39.851 -17.328 1.00 32.25 923 VAL A C 1
ATOM 7069 O O . VAL A 1 923 ? -16.698 -39.836 -18.476 1.00 32.25 923 VAL A O 1
ATOM 7072 N N . GLY A 1 924 ? -16.738 -38.884 -16.491 1.00 27.97 924 GLY A N 1
ATOM 7073 C CA . GLY A 1 924 ? -17.130 -38.716 -15.096 1.00 27.97 924 GLY A CA 1
ATOM 7074 C C . GLY A 1 924 ? -16.835 -37.330 -14.524 1.00 27.97 924 GLY A C 1
ATOM 7075 O O . GLY A 1 924 ? -16.372 -36.418 -15.204 1.00 27.97 924 GLY A O 1
ATOM 7076 N N . SER A 1 925 ? -17.142 -37.210 -13.236 1.00 27.81 925 SER A N 1
ATOM 7077 C CA . SER A 1 925 ? -16.873 -36.062 -12.372 1.00 27.81 925 SER A CA 1
ATOM 7078 C C . SER A 1 925 ? -15.452 -35.513 -12.502 1.00 27.81 925 SER A C 1
ATOM 7080 O O . SER A 1 925 ? -14.492 -36.286 -12.513 1.00 27.81 925 SER A O 1
ATOM 7082 N N . THR A 1 926 ? -15.308 -34.188 -12.417 1.00 29.95 926 THR A N 1
ATOM 7083 C CA . THR A 1 926 ? -14.060 -33.554 -11.976 1.00 29.95 926 THR A CA 1
ATOM 7084 C C . THR A 1 926 ? -13.671 -34.122 -10.615 1.00 29.95 926 THR A C 1
ATOM 7086 O O . THR A 1 926 ? -14.232 -33.759 -9.581 1.00 29.95 926 THR A O 1
ATOM 7089 N N . VAL A 1 927 ? -12.704 -35.038 -10.618 1.00 29.34 927 VAL A N 1
ATOM 7090 C CA . VAL A 1 927 ? -12.077 -35.531 -9.397 1.00 29.34 927 VAL A CA 1
ATOM 7091 C C . VAL A 1 927 ? -11.357 -34.347 -8.768 1.00 29.34 927 VAL A C 1
ATOM 7093 O O . VAL A 1 927 ? -10.342 -33.882 -9.282 1.00 29.34 927 VAL A O 1
ATOM 7096 N N . SER A 1 928 ? -11.873 -33.851 -7.644 1.00 33.53 928 SER A N 1
ATOM 7097 C CA . SER A 1 928 ? -11.044 -33.076 -6.730 1.00 33.53 928 SER A CA 1
ATOM 7098 C C . SER A 1 928 ? -9.885 -33.983 -6.325 1.00 33.53 928 SER A C 1
ATOM 7100 O O . SER A 1 928 ? -10.140 -35.011 -5.689 1.00 33.53 928 SER A O 1
ATOM 7102 N N . GLU A 1 929 ? -8.647 -33.644 -6.692 1.00 40.81 929 GLU A N 1
ATOM 7103 C CA . GLU A 1 929 ? -7.470 -34.358 -6.197 1.00 40.81 929 GLU A CA 1
ATOM 7104 C C . GLU A 1 929 ? -7.454 -34.268 -4.668 1.00 40.81 929 GLU A C 1
ATOM 7106 O O . GLU A 1 929 ? -6.969 -33.306 -4.068 1.00 40.81 929 GLU A O 1
ATOM 7111 N N . LYS A 1 930 ? -7.987 -35.305 -4.015 1.00 40.06 930 LYS A N 1
ATOM 7112 C CA . LYS A 1 930 ? -7.597 -35.635 -2.654 1.00 40.06 930 LYS A CA 1
ATOM 7113 C C . LYS A 1 930 ? -6.129 -36.011 -2.747 1.00 40.06 930 LYS A C 1
ATOM 7115 O O . LYS A 1 930 ? -5.807 -37.138 -3.106 1.00 40.06 930 LYS A O 1
ATOM 7120 N N . ILE A 1 931 ? -5.265 -35.045 -2.447 1.00 45.88 931 ILE A N 1
ATOM 7121 C CA . ILE A 1 931 ? -3.857 -35.302 -2.162 1.00 45.88 931 ILE A CA 1
ATOM 7122 C C . ILE A 1 931 ? -3.852 -36.369 -1.069 1.00 45.88 931 ILE A C 1
ATOM 7124 O O . ILE A 1 931 ? -4.254 -36.083 0.063 1.00 45.88 931 ILE A O 1
ATOM 7128 N N . ASP A 1 932 ? -3.457 -37.594 -1.412 1.00 47.09 932 ASP A N 1
ATOM 7129 C CA . ASP A 1 932 ? -3.169 -38.598 -0.401 1.00 47.09 932 ASP A CA 1
ATOM 7130 C C . ASP A 1 932 ? -1.988 -38.067 0.415 1.00 47.09 932 ASP A C 1
ATOM 7132 O O . ASP A 1 932 ? -0.888 -37.874 -0.100 1.00 47.09 932 ASP A O 1
ATOM 7136 N N . GLN A 1 933 ? -2.254 -37.733 1.678 1.00 46.19 933 GLN A N 1
ATOM 7137 C CA . GLN A 1 933 ? -1.258 -37.176 2.588 1.00 46.19 933 GLN A CA 1
ATOM 7138 C C . GLN A 1 933 ? -0.413 -38.267 3.258 1.00 46.19 933 GLN A C 1
ATOM 7140 O O . GLN A 1 933 ? 0.288 -37.977 4.236 1.00 46.19 933 GLN A O 1
ATOM 7145 N N . SER A 1 934 ? -0.462 -39.508 2.754 1.00 52.66 934 SER A N 1
ATOM 7146 C CA . SER A 1 934 ? 0.534 -40.528 3.054 1.00 52.66 934 SER A CA 1
ATOM 7147 C C . SER A 1 934 ? 1.934 -39.937 2.820 1.00 52.66 934 SER A C 1
ATOM 7149 O O . SER A 1 934 ? 2.315 -39.503 1.733 1.00 52.66 934 SER A O 1
ATOM 7151 N N . ARG A 1 935 ? 2.690 -39.772 3.912 1.00 68.94 935 ARG A N 1
ATOM 7152 C CA . ARG A 1 935 ? 3.993 -39.102 3.852 1.00 68.94 935 ARG A CA 1
ATOM 7153 C C . ARG A 1 935 ? 4.976 -40.008 3.130 1.00 68.94 935 ARG A C 1
ATOM 7155 O O . ARG A 1 935 ? 5.231 -41.111 3.601 1.00 68.94 935 ARG A O 1
ATOM 7162 N N . VAL A 1 936 ? 5.603 -39.497 2.074 1.00 86.50 936 VAL A N 1
ATOM 7163 C CA . VAL A 1 936 ? 6.750 -40.161 1.449 1.00 86.50 936 VAL A CA 1
ATOM 7164 C C . VAL A 1 936 ? 7.862 -40.337 2.482 1.00 86.50 936 VAL A C 1
ATOM 7166 O O . VAL A 1 936 ? 8.459 -39.366 2.958 1.00 86.50 936 VAL A O 1
ATOM 7169 N N . GLU A 1 937 ? 8.130 -41.590 2.844 1.00 89.44 937 GLU A N 1
ATOM 7170 C CA . GLU A 1 937 ? 9.223 -41.926 3.747 1.00 89.44 937 GLU A CA 1
ATOM 7171 C C . GLU A 1 937 ? 10.571 -41.831 3.011 1.00 89.44 937 GLU A C 1
ATOM 7173 O O . GLU A 1 937 ? 10.745 -42.428 1.944 1.00 89.44 937 GLU A O 1
ATOM 7178 N N . PRO A 1 938 ? 11.555 -41.085 3.546 1.00 91.81 938 PRO A N 1
ATOM 7179 C CA . PRO A 1 938 ? 12.841 -40.925 2.886 1.00 91.81 938 PRO A CA 1
ATOM 7180 C C . PRO A 1 938 ? 13.700 -42.187 3.001 1.00 91.81 938 PRO A C 1
ATOM 7182 O O . PRO A 1 938 ? 14.089 -42.589 4.102 1.00 91.81 938 PRO A O 1
ATOM 7185 N N . LYS A 1 939 ? 14.121 -42.740 1.861 1.00 95.62 939 LYS A N 1
ATOM 7186 C CA . LYS A 1 939 ? 15.145 -43.791 1.816 1.00 95.62 939 LYS A CA 1
ATOM 7187 C C . LYS A 1 939 ? 16.495 -43.200 2.244 1.00 95.62 939 LYS A C 1
ATOM 7189 O O . LYS A 1 939 ? 16.971 -42.240 1.643 1.00 95.62 939 LYS A O 1
ATOM 7194 N N . ILE A 1 940 ? 17.149 -43.759 3.262 1.00 92.56 940 ILE A N 1
ATOM 7195 C CA . ILE A 1 940 ? 18.538 -43.393 3.592 1.00 92.56 940 ILE A CA 1
ATOM 7196 C C . ILE A 1 940 ? 19.463 -44.248 2.725 1.00 92.56 940 ILE A C 1
ATOM 7198 O O . ILE A 1 940 ? 19.387 -45.470 2.801 1.00 92.56 940 ILE A O 1
ATOM 7202 N N . GLY A 1 941 ? 20.337 -43.623 1.931 1.00 90.44 941 GLY A N 1
ATOM 7203 C CA . GLY A 1 941 ? 21.194 -44.340 0.983 1.00 90.44 941 GLY A CA 1
ATOM 7204 C C . GLY A 1 941 ? 22.581 -43.725 0.804 1.00 90.44 941 GLY A C 1
ATOM 7205 O O . GLY A 1 941 ? 22.795 -42.536 1.048 1.00 90.44 941 GLY A O 1
ATOM 7206 N N . THR A 1 942 ? 23.533 -44.553 0.376 1.00 94.38 942 THR A N 1
ATOM 7207 C CA . THR A 1 942 ? 24.823 -44.109 -0.173 1.00 94.38 942 THR A CA 1
ATOM 7208 C C . THR A 1 942 ? 24.664 -43.652 -1.626 1.00 94.38 942 THR A C 1
ATOM 7210 O O . THR A 1 942 ? 23.685 -44.001 -2.284 1.00 94.38 942 THR A O 1
ATOM 7213 N N . THR A 1 943 ? 25.650 -42.923 -2.160 1.00 93.88 943 THR A N 1
ATOM 7214 C CA . THR A 1 943 ? 25.688 -42.494 -3.572 1.00 93.88 943 THR A CA 1
ATOM 7215 C C . THR A 1 943 ? 25.367 -43.633 -4.546 1.00 93.88 943 THR A C 1
ATOM 7217 O O . THR A 1 943 ? 24.554 -43.456 -5.450 1.00 93.88 943 THR A O 1
ATOM 7220 N N . ASN A 1 944 ? 25.961 -44.813 -4.331 1.00 94.56 944 ASN A N 1
ATOM 7221 C CA . ASN A 1 944 ? 25.764 -45.979 -5.194 1.00 94.56 944 ASN A CA 1
ATOM 7222 C C . ASN A 1 944 ? 24.342 -46.537 -5.064 1.00 94.56 944 ASN A C 1
ATOM 7224 O O . ASN A 1 944 ? 23.680 -46.721 -6.073 1.00 94.56 944 ASN A O 1
ATOM 7228 N N . GLN A 1 945 ? 23.819 -46.691 -3.843 1.00 94.69 945 GLN A N 1
ATOM 7229 C CA . GLN A 1 945 ? 22.447 -47.175 -3.633 1.00 94.69 945 GLN A CA 1
ATOM 7230 C C . GLN A 1 945 ? 21.396 -46.261 -4.273 1.00 94.69 945 GLN A C 1
ATOM 7232 O O . GLN A 1 945 ? 20.421 -46.746 -4.839 1.00 94.69 945 GLN A O 1
ATOM 7237 N N . VAL A 1 946 ? 21.592 -44.939 -4.200 1.00 95.19 946 VAL A N 1
ATOM 7238 C CA . VAL A 1 946 ? 20.704 -43.976 -4.863 1.00 95.19 946 VAL A CA 1
ATOM 7239 C C . VAL A 1 946 ? 20.839 -44.102 -6.387 1.00 95.19 946 VAL A C 1
ATOM 7241 O O . VAL A 1 946 ? 19.826 -44.192 -7.074 1.00 95.19 946 VAL A O 1
ATOM 7244 N N . LYS A 1 947 ? 22.067 -44.196 -6.920 1.00 95.69 947 LYS A N 1
ATOM 7245 C CA . LYS A 1 947 ? 22.331 -44.418 -8.354 1.00 95.69 947 LYS A CA 1
ATOM 7246 C C . LYS A 1 947 ? 21.679 -45.699 -8.883 1.00 95.69 947 LYS A C 1
ATOM 7248 O O . LYS A 1 947 ? 21.040 -45.650 -9.930 1.00 95.69 947 LYS A O 1
ATOM 7253 N N . ASP A 1 948 ? 21.790 -46.806 -8.158 1.00 94.81 948 ASP A N 1
ATOM 7254 C CA . ASP A 1 948 ? 21.224 -48.100 -8.549 1.00 94.81 948 ASP A CA 1
ATOM 7255 C C . ASP A 1 948 ? 19.686 -48.075 -8.538 1.00 94.81 948 ASP A C 1
ATOM 7257 O O . ASP A 1 948 ? 19.050 -48.673 -9.405 1.00 94.81 948 ASP A O 1
ATOM 7261 N N . ASP A 1 949 ? 19.070 -47.359 -7.590 1.00 95.12 949 ASP A N 1
ATOM 7262 C CA . ASP A 1 949 ? 17.610 -47.202 -7.516 1.00 95.12 949 ASP A CA 1
ATOM 7263 C C . ASP A 1 949 ? 17.073 -46.309 -8.654 1.00 95.12 949 ASP A C 1
ATOM 7265 O O . ASP A 1 949 ? 16.007 -46.595 -9.190 1.00 95.12 949 ASP A O 1
ATOM 7269 N N . PHE A 1 950 ? 17.821 -45.286 -9.093 1.00 95.31 950 PHE A N 1
ATOM 7270 C CA . PHE A 1 950 ? 17.491 -44.526 -10.310 1.00 95.31 950 PHE A CA 1
ATOM 7271 C C . PHE A 1 950 ? 17.714 -45.339 -11.592 1.00 95.31 950 PHE A C 1
ATOM 7273 O O . PHE A 1 950 ? 16.855 -45.329 -12.472 1.00 95.31 950 PHE A O 1
ATOM 7280 N N . ALA A 1 951 ? 18.814 -46.093 -11.691 1.00 94.06 951 ALA A N 1
ATOM 7281 C CA . ALA A 1 951 ? 19.099 -46.944 -12.848 1.00 94.06 951 ALA A CA 1
ATOM 7282 C C . ALA A 1 951 ? 17.997 -47.996 -13.068 1.00 94.06 951 ALA A C 1
ATOM 7284 O O . ALA A 1 951 ? 17.543 -48.188 -14.194 1.00 94.06 951 ALA A O 1
ATOM 7285 N N . LYS A 1 952 ? 17.489 -48.606 -11.986 1.00 95.81 952 LYS A N 1
ATOM 7286 C CA . LYS A 1 952 ? 16.359 -49.553 -12.025 1.00 95.81 952 LYS A CA 1
ATOM 7287 C C . LYS A 1 952 ? 15.045 -48.947 -12.525 1.00 95.81 952 LYS A C 1
ATOM 7289 O O . LYS A 1 952 ? 14.208 -49.692 -13.023 1.00 95.81 952 LYS A O 1
ATOM 7294 N N . ARG A 1 953 ? 14.847 -47.626 -12.412 1.00 95.75 953 ARG A N 1
ATOM 7295 C CA . ARG A 1 953 ? 13.654 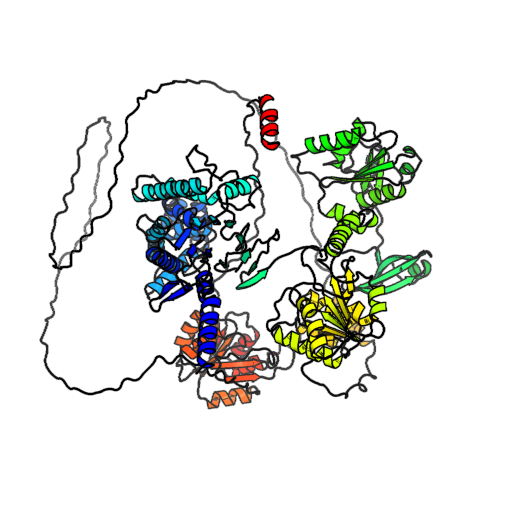-46.942 -12.949 1.00 95.75 953 ARG A CA 1
ATOM 7296 C C . ARG A 1 953 ? 13.725 -46.719 -14.463 1.00 95.75 953 ARG A C 1
ATOM 7298 O O . ARG A 1 953 ? 12.695 -46.428 -15.059 1.00 95.75 953 ARG A O 1
ATOM 7305 N N . GLY A 1 954 ? 14.905 -46.832 -15.085 1.00 95.88 954 GLY A N 1
ATOM 7306 C CA . GLY A 1 954 ? 15.073 -46.689 -16.538 1.00 95.88 954 GLY A CA 1
ATOM 7307 C C . GLY A 1 954 ? 14.735 -45.298 -17.096 1.00 95.88 954 GLY A C 1
ATOM 7308 O O . GLY A 1 954 ? 14.416 -45.182 -18.277 1.00 95.88 954 GLY A O 1
ATOM 7309 N N . LYS A 1 955 ? 14.774 -44.254 -16.257 1.00 96.62 955 LYS A N 1
ATOM 7310 C CA . LYS A 1 955 ? 14.436 -42.866 -16.613 1.00 96.62 955 LYS A CA 1
ATOM 7311 C C . LYS A 1 955 ? 15.641 -41.939 -16.464 1.00 96.62 955 LYS A C 1
ATOM 7313 O O . LYS A 1 955 ? 16.448 -42.097 -15.549 1.00 96.62 955 LYS A O 1
ATOM 7318 N N . ASP A 1 956 ? 15.710 -40.927 -17.323 1.00 97.31 956 ASP A N 1
ATOM 7319 C CA . ASP A 1 956 ? 16.633 -39.801 -17.179 1.00 97.31 956 ASP A CA 1
ATOM 7320 C C . ASP A 1 956 ? 16.293 -38.986 -15.920 1.00 97.31 956 ASP A C 1
ATOM 7322 O O . ASP A 1 956 ? 15.120 -38.804 -15.599 1.00 97.31 956 ASP A O 1
ATOM 7326 N N . VAL A 1 957 ? 17.291 -38.420 -15.235 1.00 97.50 957 VAL A N 1
ATOM 7327 C CA . VAL A 1 957 ? 17.062 -37.507 -14.098 1.00 97.50 957 VAL A CA 1
ATOM 7328 C C . VAL A 1 957 ? 17.533 -36.098 -14.447 1.00 97.50 957 VAL A C 1
ATOM 7330 O O . VAL A 1 957 ? 18.681 -35.906 -14.856 1.00 97.50 957 VAL A O 1
ATOM 7333 N N . VAL A 1 958 ? 16.667 -35.107 -14.237 1.00 97.75 958 VAL A N 1
ATOM 7334 C CA . VAL A 1 958 ? 16.992 -33.678 -14.368 1.00 97.75 958 VAL A CA 1
ATOM 7335 C C . VAL A 1 958 ? 16.948 -33.051 -12.978 1.00 97.75 958 VAL A C 1
ATOM 7337 O O . VAL A 1 958 ? 15.906 -33.073 -12.322 1.00 97.75 958 VAL A O 1
ATOM 7340 N N . SER A 1 959 ? 18.078 -32.513 -12.509 1.00 97.44 959 SER A N 1
ATOM 7341 C CA . SER A 1 959 ? 18.199 -31.977 -11.145 1.00 97.44 959 SER A CA 1
ATOM 7342 C C . SER A 1 959 ? 18.218 -30.456 -11.097 1.00 97.44 959 SER A C 1
ATOM 7344 O O . SER A 1 959 ? 19.064 -29.821 -11.722 1.00 97.44 959 SER A O 1
ATOM 7346 N N . PHE A 1 960 ? 17.354 -29.876 -10.268 1.00 96.31 960 PHE A N 1
ATOM 7347 C CA . PHE A 1 960 ? 17.258 -28.434 -10.051 1.00 96.31 960 PHE A CA 1
ATOM 7348 C C . PHE A 1 960 ? 17.980 -27.999 -8.771 1.00 96.31 960 PHE A C 1
ATOM 7350 O O . PHE A 1 960 ? 17.717 -28.509 -7.677 1.00 96.31 960 PHE A O 1
ATOM 7357 N N . VAL A 1 961 ? 18.875 -27.016 -8.903 1.00 93.19 961 VAL A N 1
ATOM 7358 C CA . VAL A 1 961 ? 19.733 -26.512 -7.823 1.00 93.19 961 VAL A CA 1
ATOM 7359 C C . VAL A 1 961 ? 19.497 -25.014 -7.604 1.00 93.19 961 VAL A C 1
ATOM 7361 O O . VAL A 1 961 ? 19.826 -24.165 -8.439 1.00 93.19 961 VAL A O 1
ATOM 7364 N N . GLY A 1 962 ? 18.945 -24.685 -6.435 1.00 89.06 962 GLY A N 1
ATOM 7365 C CA . GLY A 1 962 ? 18.485 -23.340 -6.082 1.00 89.06 962 GLY A CA 1
ATOM 7366 C C . GLY A 1 962 ? 17.020 -23.086 -6.461 1.00 89.06 962 GLY A C 1
ATOM 7367 O O . GLY A 1 962 ? 16.345 -23.946 -7.018 1.00 89.06 962 GLY A O 1
ATOM 7368 N N . THR A 1 963 ? 16.516 -21.900 -6.123 1.00 85.00 963 THR A N 1
ATOM 7369 C CA . THR A 1 963 ? 15.124 -21.507 -6.389 1.00 85.00 963 THR A CA 1
ATOM 7370 C C . THR A 1 963 ? 14.955 -21.077 -7.846 1.00 85.00 963 THR A C 1
ATOM 7372 O O . THR A 1 963 ? 15.487 -20.042 -8.247 1.00 85.00 963 THR A O 1
ATOM 7375 N N . VAL A 1 964 ? 14.201 -21.859 -8.617 1.00 85.75 964 VAL A N 1
ATOM 7376 C CA . VAL A 1 964 ? 13.766 -21.546 -9.988 1.00 85.75 964 VAL A CA 1
ATOM 7377 C C . VAL A 1 964 ? 12.282 -21.176 -9.943 1.00 85.75 964 VAL A C 1
ATOM 7379 O O . VAL A 1 964 ? 11.532 -21.782 -9.178 1.00 85.75 964 VAL A O 1
ATOM 7382 N N . ASN A 1 965 ? 11.856 -20.165 -10.706 1.00 86.00 965 ASN A N 1
ATOM 7383 C CA . ASN A 1 965 ? 10.442 -19.779 -10.743 1.00 86.00 965 ASN A CA 1
ATOM 7384 C C . ASN A 1 965 ? 9.620 -20.759 -11.612 1.00 86.00 965 ASN A C 1
ATOM 7386 O O . ASN A 1 965 ? 10.169 -21.455 -12.467 1.00 86.00 965 ASN A O 1
ATOM 7390 N N . SER A 1 966 ? 8.301 -20.823 -11.408 1.00 83.06 966 SER A N 1
ATOM 7391 C CA . SER A 1 966 ? 7.442 -21.799 -12.104 1.00 83.06 966 SER A CA 1
ATOM 7392 C C . SER A 1 966 ? 7.363 -21.608 -13.627 1.00 83.06 966 SER A C 1
ATOM 7394 O O . SER A 1 966 ? 6.971 -22.533 -14.327 1.00 83.06 966 SER A O 1
ATOM 7396 N N . GLU A 1 967 ? 7.720 -20.438 -14.158 1.00 83.44 967 GLU A N 1
ATOM 7397 C CA . GLU A 1 967 ? 7.719 -20.157 -15.600 1.00 83.44 967 GLU A CA 1
ATOM 7398 C C . GLU A 1 967 ? 8.966 -20.743 -16.275 1.00 83.44 967 GLU A C 1
ATOM 7400 O O . GLU A 1 967 ? 8.851 -21.567 -17.179 1.00 83.44 967 GLU A O 1
ATOM 7405 N N . GLN A 1 968 ? 10.150 -20.424 -15.743 1.00 89.56 968 GLN A N 1
ATOM 7406 C CA . GLN A 1 968 ? 11.424 -21.033 -16.139 1.00 89.56 968 GLN A CA 1
ATOM 7407 C C . GLN A 1 968 ? 11.394 -22.557 -15.972 1.00 89.56 968 GLN A C 1
ATOM 7409 O O . GLN A 1 968 ? 11.957 -23.284 -16.784 1.00 89.56 968 GLN A O 1
ATOM 7414 N N . ALA A 1 969 ? 10.716 -23.052 -14.934 1.00 91.00 969 ALA A N 1
ATOM 7415 C CA . ALA A 1 969 ? 10.499 -24.479 -14.747 1.00 91.00 969 ALA A CA 1
ATOM 7416 C C . ALA A 1 969 ? 9.695 -25.110 -15.893 1.00 91.00 969 ALA A C 1
ATOM 7418 O O . ALA A 1 969 ? 10.128 -26.124 -16.427 1.00 91.00 969 ALA A O 1
ATOM 7419 N N . ARG A 1 970 ? 8.564 -24.511 -16.301 1.00 91.44 970 ARG A N 1
ATOM 7420 C CA . ARG A 1 970 ? 7.712 -25.024 -17.394 1.00 91.44 970 ARG A CA 1
ATOM 7421 C C . ARG A 1 970 ? 8.436 -25.079 -18.732 1.00 91.44 970 ARG A C 1
ATOM 7423 O O . ARG A 1 970 ? 8.331 -26.093 -19.413 1.00 91.44 970 ARG A O 1
ATOM 7430 N N . ASP A 1 971 ? 9.164 -24.020 -19.084 1.00 91.44 971 ASP A N 1
ATOM 7431 C CA . ASP A 1 971 ? 9.978 -23.969 -20.306 1.00 91.44 971 ASP A CA 1
ATOM 7432 C C . ASP A 1 971 ? 10.981 -25.133 -20.342 1.00 91.44 971 ASP A C 1
ATOM 7434 O O . ASP A 1 971 ? 11.051 -25.907 -21.295 1.00 91.44 971 ASP A O 1
ATOM 7438 N N . ILE A 1 972 ? 11.669 -25.350 -19.220 1.00 94.19 972 ILE A N 1
ATOM 7439 C CA . ILE A 1 972 ? 12.626 -26.441 -19.065 1.00 94.19 972 ILE A CA 1
ATOM 7440 C C . ILE A 1 972 ? 11.943 -27.810 -19.096 1.00 94.19 972 ILE A C 1
ATOM 7442 O O . ILE A 1 972 ? 12.457 -28.705 -19.762 1.00 94.19 972 ILE A O 1
ATOM 7446 N N . PHE A 1 973 ? 10.811 -27.985 -18.412 1.00 96.44 973 PHE A N 1
ATOM 7447 C CA . PHE A 1 973 ? 10.033 -29.227 -18.416 1.00 96.44 973 PHE A CA 1
ATOM 7448 C C . PHE A 1 973 ? 9.519 -29.572 -19.819 1.00 96.44 973 PHE A C 1
ATOM 7450 O O . PHE A 1 973 ? 9.533 -30.742 -20.190 1.00 96.44 973 PHE A O 1
ATOM 7457 N N . GLY A 1 974 ? 9.166 -28.575 -20.637 1.00 93.62 974 GLY A N 1
ATOM 7458 C CA . GLY A 1 974 ? 8.765 -28.761 -22.036 1.00 93.62 974 GLY A CA 1
ATOM 7459 C C . GLY A 1 974 ? 9.831 -29.404 -22.935 1.00 93.62 974 GLY A C 1
ATOM 7460 O O . GLY A 1 974 ? 9.499 -29.874 -24.020 1.00 93.62 974 GLY A O 1
ATOM 7461 N N . ARG A 1 975 ? 11.094 -29.476 -22.488 1.00 96.75 975 ARG A N 1
ATOM 7462 C CA . ARG A 1 975 ? 12.200 -30.131 -23.211 1.00 96.75 975 ARG A CA 1
ATOM 7463 C C . ARG A 1 975 ? 12.290 -31.649 -22.983 1.00 96.75 975 ARG A C 1
ATOM 7465 O O . ARG A 1 975 ? 13.143 -32.287 -23.597 1.00 96.75 975 ARG A O 1
ATOM 7472 N N . TYR A 1 976 ? 11.456 -32.235 -22.116 1.00 97.25 976 TYR A N 1
ATOM 7473 C CA . TYR A 1 976 ? 11.560 -33.641 -21.701 1.00 97.25 976 TYR A CA 1
ATOM 7474 C C . TYR A 1 976 ? 10.236 -34.408 -21.810 1.00 97.25 976 TYR A C 1
ATOM 7476 O O . TYR A 1 976 ? 9.153 -33.845 -21.675 1.00 97.25 976 TYR A O 1
ATOM 7484 N N . ASP A 1 977 ? 10.330 -35.726 -22.001 1.00 96.75 977 ASP A N 1
ATOM 7485 C CA . ASP A 1 977 ? 9.185 -36.644 -21.982 1.00 96.75 977 ASP A CA 1
ATOM 7486 C C . ASP A 1 977 ? 8.880 -37.056 -20.524 1.00 96.75 977 ASP A C 1
ATOM 7488 O O . ASP A 1 977 ? 9.700 -37.754 -19.915 1.00 96.75 977 ASP A O 1
ATOM 7492 N N . PRO A 1 978 ? 7.716 -36.694 -19.945 1.00 97.31 978 PRO A N 1
ATOM 7493 C CA . PRO A 1 978 ? 7.379 -37.024 -18.556 1.00 97.31 978 PRO A CA 1
ATOM 7494 C C . PRO A 1 978 ? 7.333 -38.533 -18.270 1.00 97.31 978 PRO A C 1
ATOM 7496 O O . PRO A 1 978 ? 7.505 -38.953 -17.125 1.00 97.31 978 PRO A O 1
ATOM 7499 N N . LYS A 1 979 ? 7.173 -39.383 -19.295 1.00 96.19 979 LYS A N 1
ATOM 7500 C CA . LYS A 1 979 ? 7.239 -40.844 -19.136 1.00 96.19 979 LYS A CA 1
ATOM 7501 C C . LYS A 1 979 ? 8.671 -41.365 -19.011 1.00 96.19 979 LYS A C 1
ATOM 7503 O O . LYS A 1 979 ? 8.860 -42.449 -18.464 1.00 96.19 979 LYS A O 1
ATOM 7508 N N . LYS A 1 980 ? 9.669 -40.616 -19.492 1.00 97.25 980 LYS A N 1
ATOM 7509 C CA . LYS A 1 980 ? 11.090 -41.012 -19.543 1.00 97.25 980 LYS A CA 1
ATOM 7510 C C . LYS A 1 980 ? 11.988 -40.201 -18.611 1.00 97.25 980 LYS A C 1
ATOM 7512 O O . LYS A 1 980 ? 13.181 -40.481 -18.544 1.00 97.25 980 LYS A O 1
ATOM 7517 N N . THR A 1 981 ? 11.446 -39.216 -17.897 1.00 98.12 981 THR A N 1
ATOM 7518 C CA . THR A 1 981 ? 12.234 -38.281 -17.088 1.00 98.12 981 THR A CA 1
ATOM 7519 C C . THR A 1 981 ? 11.676 -38.128 -15.674 1.00 98.12 981 THR A C 1
ATOM 7521 O O . THR A 1 981 ? 10.467 -38.038 -15.474 1.00 98.12 981 THR A O 1
ATOM 7524 N N . ILE A 1 982 ? 12.578 -38.081 -14.693 1.00 98.25 982 ILE A N 1
ATOM 7525 C CA . ILE A 1 982 ? 12.305 -37.787 -13.285 1.00 98.25 982 ILE A CA 1
ATOM 7526 C C . ILE A 1 982 ? 12.858 -36.395 -12.962 1.00 98.25 982 ILE A C 1
ATOM 7528 O O . ILE A 1 982 ? 14.022 -36.096 -13.249 1.00 98.25 982 ILE A O 1
ATOM 7532 N N . ILE A 1 983 ? 12.046 -35.554 -12.322 1.00 98.00 983 ILE A N 1
ATOM 7533 C CA . ILE A 1 983 ? 12.466 -34.232 -11.846 1.00 98.00 983 ILE A CA 1
ATOM 7534 C C . ILE A 1 983 ? 12.941 -34.344 -10.398 1.00 98.00 983 ILE A C 1
ATOM 7536 O O . ILE A 1 983 ? 12.154 -34.606 -9.488 1.00 98.00 983 ILE A O 1
ATOM 7540 N N . ASN A 1 984 ? 14.238 -34.125 -10.181 1.00 97.44 984 ASN A N 1
ATOM 7541 C CA . ASN A 1 984 ? 14.838 -34.049 -8.853 1.00 97.44 984 ASN A CA 1
ATOM 7542 C C . ASN A 1 984 ? 14.983 -32.591 -8.410 1.00 97.44 984 ASN A C 1
ATOM 7544 O O . ASN A 1 984 ? 15.507 -31.762 -9.157 1.00 97.44 984 ASN A O 1
ATOM 7548 N N . ALA A 1 985 ? 14.589 -32.274 -7.179 1.00 94.75 985 ALA A N 1
ATOM 7549 C CA . ALA A 1 985 ? 14.736 -30.925 -6.650 1.00 94.75 985 ALA A CA 1
ATOM 7550 C C . ALA A 1 985 ? 15.205 -30.878 -5.190 1.00 94.75 985 ALA A C 1
ATOM 7552 O O . ALA A 1 985 ? 15.032 -31.808 -4.401 1.00 94.75 985 ALA A O 1
ATOM 7553 N N . GLY A 1 986 ? 15.834 -29.758 -4.833 1.00 87.25 986 GLY A N 1
ATOM 7554 C CA . GLY A 1 986 ? 16.378 -29.527 -3.498 1.00 87.25 986 GLY A CA 1
ATOM 7555 C C . GLY A 1 986 ? 15.323 -29.312 -2.394 1.00 87.25 986 GLY A C 1
ATOM 7556 O O . GLY A 1 986 ? 14.118 -29.274 -2.649 1.00 87.25 986 GLY A O 1
ATOM 7557 N N . PRO A 1 987 ? 15.773 -29.089 -1.146 1.00 79.06 987 PRO A N 1
ATOM 7558 C CA . PRO A 1 987 ? 14.931 -29.065 0.060 1.00 79.06 987 PRO A CA 1
ATOM 7559 C C . PRO A 1 987 ? 13.901 -27.919 0.183 1.00 79.06 987 PRO A C 1
ATOM 7561 O O . PRO A 1 987 ? 13.190 -27.866 1.181 1.00 79.06 987 PRO A O 1
ATOM 7564 N N . TYR A 1 988 ? 13.832 -26.989 -0.778 1.00 75.38 988 TYR A N 1
ATOM 7565 C CA . TYR A 1 988 ? 13.018 -25.762 -0.710 1.00 75.38 988 TYR A CA 1
ATOM 7566 C C . TYR A 1 988 ? 12.344 -25.454 -2.058 1.00 75.38 988 TYR A C 1
ATOM 7568 O O . TYR A 1 988 ? 12.568 -24.397 -2.646 1.00 75.38 988 TYR A O 1
ATOM 7576 N N . SER A 1 989 ? 11.606 -26.422 -2.608 1.00 83.50 989 SER A N 1
ATOM 7577 C CA . SER A 1 989 ? 11.159 -26.387 -4.010 1.00 83.50 989 SER A CA 1
ATOM 7578 C C . SER A 1 989 ? 9.742 -26.940 -4.243 1.00 83.50 989 SER A C 1
ATOM 7580 O O . SER A 1 989 ? 9.443 -27.465 -5.312 1.00 83.50 989 SER A O 1
ATOM 7582 N N . ASP A 1 990 ? 8.841 -26.775 -3.268 1.00 90.69 990 ASP A N 1
ATOM 7583 C CA . ASP A 1 990 ? 7.440 -27.228 -3.354 1.00 90.69 990 ASP A CA 1
ATOM 7584 C C . ASP A 1 990 ? 6.722 -26.739 -4.621 1.00 90.69 990 ASP A C 1
ATOM 7586 O O . ASP A 1 990 ? 6.047 -27.522 -5.283 1.00 90.69 990 ASP A O 1
ATOM 7590 N N . ASP A 1 991 ? 6.898 -25.470 -5.002 1.00 88.62 991 ASP A N 1
ATOM 7591 C CA . ASP A 1 991 ? 6.265 -24.907 -6.202 1.00 88.62 991 ASP A CA 1
ATOM 7592 C C . ASP A 1 991 ? 6.788 -25.533 -7.506 1.00 88.62 991 ASP A C 1
ATOM 7594 O O . ASP A 1 991 ? 6.046 -25.627 -8.483 1.00 88.62 991 ASP A O 1
ATOM 7598 N N . LEU A 1 992 ? 8.048 -25.981 -7.515 1.00 94.25 992 LEU A N 1
ATOM 7599 C CA . LEU A 1 992 ? 8.687 -26.646 -8.650 1.00 94.25 992 LEU A CA 1
ATOM 7600 C C . LEU A 1 992 ? 8.200 -28.094 -8.780 1.00 94.25 992 LEU A C 1
ATOM 7602 O O . LEU A 1 992 ? 7.835 -28.521 -9.872 1.00 94.25 992 LEU A O 1
ATOM 7606 N N . LEU A 1 993 ? 8.167 -28.834 -7.667 1.00 95.19 993 LEU A N 1
ATOM 7607 C CA . LEU A 1 993 ? 7.715 -30.228 -7.628 1.00 95.19 993 LEU A CA 1
ATOM 7608 C C . LEU A 1 993 ? 6.208 -30.332 -7.909 1.00 95.19 993 LEU A C 1
ATOM 7610 O O . LEU A 1 993 ? 5.789 -31.182 -8.693 1.00 95.19 993 LEU A O 1
ATOM 7614 N N . ARG A 1 994 ? 5.400 -29.404 -7.377 1.00 94.75 994 ARG A N 1
ATOM 7615 C CA . ARG A 1 994 ? 3.971 -29.281 -7.708 1.00 94.75 994 ARG A CA 1
ATOM 7616 C C . ARG A 1 994 ? 3.751 -29.054 -9.204 1.00 94.75 994 ARG A C 1
ATOM 7618 O O . ARG A 1 994 ? 2.862 -29.665 -9.787 1.00 94.75 994 ARG A O 1
ATOM 7625 N N . GLU A 1 995 ? 4.546 -28.185 -9.828 1.00 94.81 995 GLU A N 1
ATOM 7626 C CA . GLU A 1 995 ? 4.437 -27.903 -11.263 1.00 94.81 995 GLU A CA 1
ATOM 7627 C C . GLU A 1 995 ? 4.900 -29.091 -12.124 1.00 94.81 995 GLU A C 1
ATOM 7629 O O . GLU A 1 995 ? 4.212 -29.444 -13.079 1.00 94.81 995 GLU A O 1
ATOM 7634 N N . ALA A 1 996 ? 5.996 -29.760 -11.749 1.00 96.69 996 ALA A N 1
ATOM 7635 C CA . ALA A 1 996 ? 6.475 -30.973 -12.415 1.00 96.69 996 ALA A CA 1
ATOM 7636 C C . ALA A 1 996 ? 5.411 -32.084 -12.399 1.00 96.69 996 ALA A C 1
ATOM 7638 O O . ALA A 1 996 ? 5.055 -32.624 -13.448 1.00 96.69 996 ALA A O 1
ATOM 7639 N N . ARG A 1 997 ? 4.832 -32.364 -11.225 1.00 95.94 997 ARG A N 1
ATOM 7640 C CA . ARG A 1 997 ? 3.765 -33.360 -11.060 1.00 95.94 997 ARG A CA 1
ATOM 7641 C C . ARG A 1 997 ? 2.505 -32.994 -11.851 1.00 95.94 997 ARG A C 1
ATOM 7643 O O . ARG A 1 997 ? 1.918 -33.861 -12.493 1.00 95.94 997 ARG A O 1
ATOM 7650 N N . ARG A 1 998 ? 2.137 -31.706 -11.907 1.00 93.44 998 ARG A N 1
ATOM 7651 C CA . ARG A 1 998 ? 1.035 -31.192 -12.751 1.00 93.44 998 ARG A CA 1
ATOM 7652 C C . ARG A 1 998 ? 1.272 -31.419 -14.251 1.00 93.44 998 ARG A C 1
ATOM 7654 O O . ARG A 1 998 ? 0.312 -31.560 -15.001 1.00 93.44 998 ARG A O 1
ATOM 7661 N N . MET A 1 999 ? 2.532 -31.462 -14.685 1.00 95.69 999 MET A N 1
ATOM 7662 C CA . MET A 1 999 ? 2.937 -31.793 -16.059 1.00 95.69 999 MET A CA 1
ATOM 7663 C C . MET A 1 999 ? 3.169 -33.303 -16.281 1.00 95.69 999 MET A C 1
ATOM 7665 O O . MET A 1 999 ? 3.634 -33.702 -17.346 1.00 95.69 999 MET A O 1
ATOM 7669 N N . GLY A 1 1000 ? 2.822 -34.151 -15.306 1.00 96.81 1000 GLY A N 1
ATOM 7670 C CA . GLY A 1 1000 ? 2.894 -35.611 -15.407 1.00 96.81 1000 GLY A CA 1
ATOM 7671 C C . GLY A 1 1000 ? 4.277 -36.216 -15.154 1.00 96.81 1000 GLY A C 1
ATOM 7672 O O . GLY A 1 1000 ? 4.444 -37.418 -15.357 1.00 96.81 1000 GLY A O 1
ATOM 7673 N N . PHE A 1 1001 ? 5.262 -35.421 -14.726 1.00 97.69 1001 PHE A N 1
ATOM 7674 C CA . PHE A 1 1001 ? 6.579 -35.938 -14.356 1.00 97.69 1001 PHE A CA 1
ATOM 7675 C C . PHE A 1 1001 ? 6.524 -36.687 -13.028 1.00 97.69 1001 PHE A C 1
ATOM 7677 O O . PHE A 1 1001 ? 5.868 -36.255 -12.082 1.00 97.69 1001 PHE A O 1
ATOM 7684 N N . GLU A 1 1002 ? 7.310 -37.757 -12.939 1.00 97.62 1002 GLU A N 1
ATOM 7685 C CA . GLU A 1 1002 ? 7.679 -38.354 -11.659 1.00 97.62 1002 GLU A CA 1
ATOM 7686 C C . GLU A 1 1002 ? 8.656 -37.421 -10.931 1.00 97.62 1002 GLU A C 1
ATOM 7688 O O . GLU A 1 1002 ? 9.590 -36.873 -11.526 1.00 97.62 1002 GLU A O 1
ATOM 7693 N N . THR A 1 1003 ? 8.443 -37.232 -9.636 1.00 97.56 1003 THR A N 1
ATOM 7694 C CA . THR A 1 1003 ? 9.130 -36.219 -8.835 1.00 97.56 1003 THR A CA 1
ATOM 7695 C C . THR A 1 1003 ? 9.924 -36.838 -7.693 1.00 97.56 1003 THR A C 1
ATOM 7697 O O . THR A 1 1003 ? 9.525 -37.821 -7.068 1.00 97.56 1003 THR A O 1
ATOM 7700 N N . THR A 1 1004 ? 11.082 -36.259 -7.385 1.00 97.44 1004 THR A N 1
ATOM 7701 C CA . THR A 1 1004 ? 11.945 -36.778 -6.324 1.00 97.44 1004 THR A CA 1
ATOM 7702 C C . THR A 1 1004 ? 12.744 -35.685 -5.624 1.00 97.44 1004 THR A C 1
ATOM 7704 O O . THR A 1 1004 ? 12.941 -34.592 -6.155 1.00 97.44 1004 THR A O 1
ATOM 7707 N N . GLN A 1 1005 ? 13.240 -35.986 -4.425 1.00 96.31 1005 GLN A N 1
ATOM 7708 C CA . GLN A 1 1005 ? 14.161 -35.112 -3.700 1.00 96.31 1005 GLN A CA 1
ATOM 7709 C C . GLN A 1 1005 ? 15.369 -35.879 -3.164 1.00 96.31 1005 GLN A C 1
ATOM 7711 O O . GLN A 1 1005 ? 15.240 -36.730 -2.285 1.00 96.31 1005 GLN A O 1
ATOM 7716 N N . VAL A 1 1006 ? 16.562 -35.531 -3.643 1.00 95.69 1006 VAL A N 1
ATOM 7717 C CA . VAL A 1 1006 ? 17.841 -35.947 -3.051 1.00 95.69 1006 VAL A CA 1
ATOM 7718 C C . VAL A 1 1006 ? 18.305 -34.863 -2.076 1.00 95.69 1006 VAL A C 1
ATOM 7720 O O . VAL A 1 1006 ? 18.691 -33.766 -2.481 1.00 95.69 1006 VAL A O 1
ATOM 7723 N N . ILE A 1 1007 ? 18.259 -35.161 -0.777 1.00 93.69 1007 ILE A N 1
ATOM 7724 C CA . ILE A 1 1007 ? 18.558 -34.218 0.308 1.00 93.69 1007 ILE A CA 1
ATOM 7725 C C . ILE A 1 1007 ? 19.688 -34.718 1.214 1.00 93.69 1007 ILE A C 1
ATOM 7727 O O . ILE A 1 1007 ? 19.856 -35.910 1.458 1.00 93.69 1007 ILE A O 1
ATOM 7731 N N . SER A 1 1008 ? 20.453 -33.775 1.761 1.00 92.12 1008 SER A N 1
ATOM 7732 C CA . SER A 1 1008 ? 21.513 -34.057 2.733 1.00 92.12 1008 SER A CA 1
ATOM 7733 C C . SER A 1 1008 ? 20.972 -34.593 4.060 1.00 92.12 1008 SER A C 1
ATOM 7735 O O . SER A 1 1008 ? 19.957 -34.117 4.570 1.00 92.12 1008 SER A O 1
ATOM 7737 N N . SER A 1 1009 ? 21.709 -35.492 4.710 1.00 89.88 1009 SER A N 1
ATOM 7738 C CA . SER A 1 1009 ? 21.477 -35.874 6.106 1.00 89.88 1009 SER A CA 1
ATOM 7739 C C . SER A 1 1009 ? 21.624 -34.707 7.082 1.00 89.88 1009 SER A C 1
ATOM 7741 O O . SER A 1 1009 ? 21.041 -34.762 8.159 1.00 89.88 1009 SER A O 1
ATOM 7743 N N . GLN A 1 1010 ? 22.326 -33.632 6.709 1.00 85.56 1010 GLN A N 1
ATOM 7744 C CA . GLN A 1 1010 ? 22.387 -32.386 7.486 1.00 85.56 1010 GLN A CA 1
ATOM 7745 C C . GLN A 1 1010 ? 21.037 -31.636 7.490 1.00 85.56 1010 GLN A C 1
ATOM 7747 O O . GLN A 1 1010 ? 20.791 -30.802 8.357 1.00 85.56 1010 GLN A O 1
ATOM 7752 N N . ASN A 1 1011 ? 20.128 -31.977 6.567 1.00 80.06 1011 ASN A N 1
ATOM 7753 C CA . ASN A 1 1011 ? 18.746 -31.489 6.520 1.00 80.06 1011 ASN A CA 1
ATOM 7754 C C . ASN A 1 1011 ? 17.748 -32.414 7.253 1.00 80.06 1011 ASN A C 1
ATOM 7756 O O . ASN A 1 1011 ? 16.558 -32.096 7.343 1.00 80.06 1011 ASN A O 1
ATOM 7760 N N . LYS A 1 1012 ? 18.200 -33.553 7.801 1.00 60.00 1012 LYS A N 1
ATOM 7761 C CA . LYS A 1 1012 ? 17.345 -34.524 8.500 1.00 60.00 1012 LYS A CA 1
ATOM 7762 C C . LYS A 1 1012 ? 16.778 -33.910 9.786 1.00 60.00 1012 LYS A C 1
ATOM 7764 O O . LYS A 1 1012 ? 17.501 -33.702 10.751 1.00 60.00 1012 LYS A O 1
ATOM 7769 N N . GLY A 1 1013 ? 15.468 -33.662 9.808 1.00 55.69 1013 GLY A N 1
ATOM 7770 C CA . GLY A 1 1013 ? 14.754 -33.103 10.966 1.00 55.69 1013 GLY A CA 1
ATOM 7771 C C . GLY A 1 1013 ? 14.074 -31.758 10.700 1.00 55.69 1013 GLY A C 1
ATOM 7772 O O . GLY A 1 1013 ? 13.149 -31.396 11.422 1.00 55.69 1013 GLY A O 1
ATOM 7773 N N . LYS A 1 1014 ? 14.425 -31.055 9.622 1.00 63.66 1014 LYS A N 1
ATOM 7774 C CA . LYS A 1 1014 ? 13.631 -29.923 9.117 1.00 63.66 1014 LYS A CA 1
ATOM 7775 C C . LYS A 1 1014 ? 12.495 -30.472 8.238 1.00 63.66 1014 LYS A C 1
ATOM 7777 O O . LYS A 1 1014 ? 12.610 -31.574 7.698 1.00 63.66 1014 LYS A O 1
ATOM 7782 N N . LYS A 1 1015 ? 11.353 -29.776 8.148 1.00 57.09 1015 LYS A N 1
ATOM 7783 C CA . LYS A 1 1015 ? 10.169 -30.241 7.388 1.00 57.09 1015 LYS A CA 1
ATOM 7784 C C . LYS A 1 1015 ? 10.396 -30.002 5.885 1.00 57.09 1015 LYS A C 1
ATOM 7786 O O . LYS A 1 1015 ? 9.868 -29.055 5.325 1.00 57.09 1015 LYS A O 1
ATOM 7791 N N . ILE A 1 1016 ? 11.275 -30.820 5.308 1.00 74.00 1016 ILE A N 1
ATOM 7792 C CA . ILE A 1 1016 ? 11.976 -30.571 4.036 1.00 74.00 1016 ILE A CA 1
ATOM 7793 C C . ILE A 1 1016 ? 11.519 -31.483 2.886 1.00 74.00 1016 ILE A C 1
ATOM 7795 O O . ILE A 1 1016 ? 11.761 -31.170 1.721 1.00 74.00 1016 ILE A O 1
ATOM 7799 N N . ILE A 1 1017 ? 10.858 -32.601 3.200 1.00 88.62 1017 ILE A N 1
ATOM 7800 C CA . ILE A 1 1017 ? 10.249 -33.445 2.171 1.00 88.62 1017 ILE A CA 1
ATOM 7801 C C . ILE A 1 1017 ? 8.951 -32.775 1.735 1.00 88.62 1017 ILE A C 1
ATOM 7803 O O . ILE A 1 1017 ? 8.048 -32.565 2.552 1.00 88.62 1017 ILE A O 1
ATOM 7807 N N . SER A 1 1018 ? 8.905 -32.421 0.459 1.00 91.31 1018 SER A N 1
ATOM 7808 C CA . SER A 1 1018 ? 7.765 -31.818 -0.204 1.00 91.31 1018 SER A CA 1
ATOM 7809 C C . SER A 1 1018 ? 6.600 -32.806 -0.237 1.00 91.31 1018 SER A C 1
ATOM 7811 O O . SER A 1 1018 ? 6.820 -33.972 -0.570 1.00 91.31 1018 SER A O 1
ATOM 7813 N N . PRO A 1 1019 ? 5.351 -32.377 0.020 1.00 92.00 1019 PRO A N 1
ATOM 7814 C CA . PRO A 1 1019 ? 4.181 -33.227 -0.208 1.00 92.00 1019 PRO A CA 1
ATOM 7815 C C . PRO A 1 1019 ? 3.943 -33.517 -1.703 1.00 92.00 1019 PRO A C 1
ATOM 7817 O O . PRO A 1 1019 ? 3.078 -34.320 -2.029 1.00 92.00 1019 PRO A O 1
ATOM 7820 N N . TYR A 1 1020 ? 4.689 -32.860 -2.601 1.00 94.75 1020 TYR A N 1
ATOM 7821 C CA . TYR A 1 1020 ? 4.615 -33.045 -4.050 1.00 94.75 1020 TYR A CA 1
ATOM 7822 C C . TYR A 1 1020 ? 5.743 -33.914 -4.619 1.00 94.75 1020 TYR A C 1
ATOM 7824 O O . TYR A 1 1020 ? 5.827 -34.015 -5.834 1.00 94.75 1020 TYR A O 1
ATOM 7832 N N . ALA A 1 1021 ? 6.618 -34.484 -3.781 1.00 95.31 1021 ALA A N 1
ATOM 7833 C CA . ALA A 1 1021 ? 7.616 -35.465 -4.206 1.00 95.31 1021 ALA A CA 1
ATOM 7834 C C . ALA A 1 1021 ? 7.014 -36.879 -4.171 1.00 95.31 1021 ALA A C 1
ATOM 7836 O O . ALA A 1 1021 ? 6.350 -37.216 -3.197 1.00 95.31 1021 ALA A O 1
ATOM 7837 N N . ASP A 1 1022 ? 7.293 -37.719 -5.170 1.00 96.44 1022 ASP A N 1
ATOM 7838 C CA . ASP A 1 1022 ? 6.853 -39.124 -5.205 1.00 96.44 1022 ASP A CA 1
ATOM 7839 C C . ASP A 1 1022 ? 7.873 -40.062 -4.529 1.00 96.44 1022 ASP A C 1
ATOM 7841 O O . ASP A 1 1022 ? 7.518 -41.109 -3.989 1.00 96.44 1022 ASP A O 1
ATOM 7845 N N . SER A 1 1023 ? 9.155 -39.675 -4.492 1.00 96.56 1023 SER A N 1
ATOM 7846 C CA . SER A 1 1023 ? 10.176 -40.335 -3.665 1.00 96.56 1023 SER A CA 1
ATOM 7847 C C . SER A 1 1023 ? 11.175 -39.358 -3.038 1.00 96.56 1023 SER A C 1
ATOM 7849 O O . SER A 1 1023 ? 11.426 -38.278 -3.566 1.00 96.56 1023 SER A O 1
ATOM 7851 N N . ALA A 1 1024 ? 11.796 -39.736 -1.920 1.00 96.12 1024 ALA A N 1
ATOM 7852 C CA . ALA A 1 1024 ? 12.830 -38.930 -1.272 1.00 96.12 1024 ALA A CA 1
ATOM 7853 C C . ALA A 1 1024 ? 14.027 -39.787 -0.837 1.00 96.12 1024 ALA A C 1
ATOM 7855 O O . ALA A 1 1024 ? 13.860 -40.908 -0.355 1.00 96.12 1024 ALA A O 1
ATOM 7856 N N . TYR A 1 1025 ? 15.232 -39.229 -0.962 1.00 96.06 1025 TYR A N 1
ATOM 7857 C CA . TYR A 1 1025 ? 16.490 -39.852 -0.558 1.00 96.06 1025 TYR A CA 1
ATOM 7858 C C . TYR A 1 1025 ? 17.262 -38.949 0.397 1.00 96.06 1025 TYR A C 1
ATOM 7860 O O . TYR A 1 1025 ? 17.504 -37.781 0.097 1.00 96.06 1025 TYR A O 1
ATOM 7868 N N . VAL A 1 1026 ? 17.707 -39.505 1.522 1.00 94.06 1026 VAL A N 1
ATOM 7869 C CA . VAL A 1 1026 ? 18.595 -38.834 2.476 1.00 94.06 1026 VAL A CA 1
ATOM 7870 C C . VAL A 1 1026 ? 20.003 -39.406 2.337 1.00 94.06 1026 VAL A C 1
ATOM 7872 O O . VAL A 1 1026 ? 20.277 -40.528 2.769 1.00 94.06 1026 VAL A O 1
ATOM 7875 N N . VAL A 1 1027 ? 20.901 -38.616 1.754 1.00 94.31 1027 VAL A N 1
ATOM 7876 C CA . VAL A 1 1027 ? 22.313 -38.967 1.552 1.00 94.31 1027 VAL A CA 1
ATOM 7877 C C . VAL A 1 1027 ? 23.112 -38.590 2.794 1.00 94.31 1027 VAL A C 1
ATOM 7879 O O . VAL A 1 1027 ? 23.000 -37.468 3.285 1.00 94.31 1027 VAL A O 1
ATOM 7882 N N . ARG A 1 1028 ? 23.932 -39.506 3.324 1.00 90.31 1028 ARG A N 1
ATOM 7883 C CA . ARG A 1 1028 ? 24.816 -39.191 4.459 1.00 90.31 1028 ARG A CA 1
ATOM 7884 C C . ARG A 1 1028 ? 25.965 -38.283 4.012 1.00 90.31 1028 ARG A C 1
ATOM 7886 O O . ARG A 1 1028 ? 26.881 -38.752 3.350 1.00 90.31 1028 ARG A O 1
ATOM 7893 N N . ASP A 1 1029 ? 25.934 -37.021 4.430 1.00 86.38 1029 ASP A N 1
ATOM 7894 C CA . ASP A 1 1029 ? 27.079 -36.112 4.333 1.00 86.38 1029 ASP A CA 1
ATOM 7895 C C . ASP A 1 1029 ? 27.938 -36.196 5.598 1.00 86.38 1029 ASP A C 1
ATOM 7897 O O . ASP A 1 1029 ? 27.430 -36.030 6.712 1.00 86.38 1029 ASP A O 1
ATOM 7901 N N . GLY A 1 1030 ? 29.253 -36.360 5.419 1.00 73.31 1030 GLY A N 1
ATOM 7902 C CA . GLY A 1 1030 ? 30.233 -36.079 6.470 1.00 73.31 1030 GLY A CA 1
ATOM 7903 C C . GLY A 1 1030 ? 30.090 -34.632 6.957 1.00 73.31 1030 GLY A C 1
ATOM 7904 O O . GLY A 1 1030 ? 29.869 -33.715 6.163 1.00 73.31 1030 GLY A O 1
ATOM 7905 N N . GLY A 1 1031 ? 30.125 -34.425 8.273 1.00 53.53 1031 GLY A N 1
ATOM 7906 C CA . GLY A 1 1031 ? 29.780 -33.140 8.878 1.00 53.53 1031 GLY A CA 1
ATOM 7907 C C . GLY A 1 1031 ? 30.754 -32.012 8.524 1.00 53.53 1031 GLY A C 1
ATOM 7908 O O . GLY A 1 1031 ? 31.925 -32.081 8.873 1.00 53.53 1031 GLY A O 1
ATOM 7909 N N . GLY A 1 1032 ? 30.225 -30.935 7.933 1.00 45.38 1032 GLY A N 1
ATOM 7910 C CA . GLY A 1 1032 ? 30.874 -29.623 7.870 1.00 45.38 1032 GLY A CA 1
ATOM 7911 C C . GLY A 1 1032 ? 31.977 -29.445 6.818 1.00 45.38 1032 GLY A C 1
ATOM 7912 O O . GLY A 1 1032 ? 32.940 -30.201 6.732 1.00 45.38 1032 GLY A O 1
ATOM 7913 N N . LYS A 1 1033 ? 31.900 -28.337 6.068 1.00 45.78 1033 LYS A N 1
ATOM 7914 C CA . LYS A 1 1033 ? 33.052 -27.827 5.313 1.00 45.78 1033 LYS A CA 1
ATOM 7915 C C . LYS A 1 1033 ? 34.145 -27.385 6.288 1.00 45.78 1033 LYS A C 1
ATOM 7917 O O . LYS A 1 1033 ? 34.087 -26.273 6.816 1.00 45.78 1033 LYS A O 1
ATOM 7922 N N . SER A 1 1034 ? 35.192 -28.190 6.450 1.00 42.84 1034 SER A N 1
ATOM 7923 C CA . SER A 1 1034 ? 36.490 -27.631 6.826 1.00 42.84 1034 SER A CA 1
ATOM 7924 C C . SER A 1 1034 ? 36.891 -26.628 5.743 1.00 42.84 1034 SER A C 1
ATOM 7926 O O . SER A 1 1034 ? 37.005 -26.990 4.571 1.00 42.84 1034 SER A O 1
ATOM 7928 N N . LYS A 1 1035 ? 37.137 -25.364 6.115 1.00 47.59 1035 LYS A N 1
ATOM 7929 C CA . LYS A 1 1035 ? 37.615 -24.335 5.170 1.00 47.59 1035 LYS A CA 1
ATOM 7930 C C . LYS A 1 1035 ? 38.945 -24.714 4.488 1.00 47.59 1035 LYS A C 1
ATOM 7932 O O . LYS A 1 1035 ? 39.316 -24.053 3.526 1.00 47.59 1035 LYS A O 1
ATOM 7937 N N . LYS A 1 1036 ? 39.647 -25.753 4.968 1.00 47.47 1036 LYS A N 1
ATOM 7938 C CA . LYS A 1 1036 ? 40.939 -26.213 4.442 1.00 47.47 1036 LYS A CA 1
ATOM 7939 C C . LYS A 1 1036 ? 40.865 -27.345 3.402 1.00 47.47 1036 LYS A C 1
ATOM 7941 O O . LYS A 1 1036 ? 41.825 -27.486 2.659 1.00 47.47 1036 LYS A O 1
ATOM 7946 N N . THR A 1 1037 ? 39.800 -28.153 3.320 1.00 53.56 1037 THR A N 1
ATOM 7947 C CA . THR A 1 1037 ? 39.860 -29.415 2.535 1.00 53.56 1037 THR A CA 1
ATOM 7948 C C . THR A 1 1037 ? 39.333 -29.343 1.100 1.00 53.56 1037 THR A C 1
ATOM 7950 O O . THR A 1 1037 ? 39.564 -30.282 0.350 1.00 53.56 1037 THR A O 1
ATOM 7953 N N . GLN A 1 1038 ? 38.610 -28.286 0.704 1.00 58.69 1038 GLN A N 1
ATOM 7954 C CA . GLN A 1 1038 ? 37.928 -28.137 -0.606 1.00 58.69 1038 GLN A CA 1
ATOM 7955 C C . GLN A 1 1038 ? 36.987 -29.290 -1.044 1.00 58.69 1038 GLN A C 1
ATOM 7957 O O . GLN A 1 1038 ? 36.363 -29.187 -2.100 1.00 58.69 1038 GLN A O 1
ATOM 7962 N N . GLN A 1 1039 ? 36.833 -30.354 -0.250 1.00 65.81 1039 GLN A N 1
ATOM 7963 C CA . GLN A 1 1039 ? 36.041 -31.528 -0.608 1.00 65.81 1039 GLN A CA 1
ATOM 7964 C C . GLN A 1 1039 ? 34.549 -31.194 -0.737 1.00 65.81 1039 GLN A C 1
ATOM 7966 O O . GLN A 1 1039 ? 33.952 -30.504 0.094 1.00 65.81 1039 GLN A O 1
ATOM 7971 N N . LEU A 1 1040 ? 33.965 -31.697 -1.822 1.00 78.50 1040 LEU A N 1
ATOM 7972 C CA . LEU A 1 1040 ? 32.571 -31.512 -2.206 1.00 78.50 1040 LEU A CA 1
ATOM 7973 C C . LEU A 1 1040 ? 31.686 -32.468 -1.390 1.00 78.50 1040 LEU A C 1
ATOM 7975 O O . LEU A 1 1040 ? 32.125 -33.542 -0.979 1.00 78.50 1040 LEU A O 1
ATOM 7979 N N . THR A 1 1041 ? 30.436 -32.086 -1.121 1.00 87.94 1041 THR A N 1
ATOM 7980 C CA . THR A 1 1041 ? 29.561 -32.901 -0.261 1.00 87.94 1041 THR A CA 1
ATOM 7981 C C . THR A 1 1041 ? 29.098 -34.177 -0.969 1.00 87.94 1041 THR A C 1
ATOM 7983 O O . THR A 1 1041 ? 28.877 -34.187 -2.183 1.00 87.94 1041 THR A O 1
ATOM 7986 N N . THR A 1 1042 ? 28.896 -35.257 -0.213 1.00 91.56 1042 THR A N 1
ATOM 7987 C CA . THR A 1 1042 ? 28.380 -36.543 -0.710 1.00 91.56 1042 THR A CA 1
ATOM 7988 C C . THR A 1 1042 ? 27.013 -36.376 -1.384 1.00 91.56 1042 THR A C 1
ATOM 7990 O O . THR A 1 1042 ? 26.751 -36.992 -2.417 1.00 91.56 1042 THR A O 1
ATOM 7993 N N . THR A 1 1043 ? 26.171 -35.474 -0.874 1.00 93.75 1043 THR A N 1
ATOM 7994 C CA . THR A 1 1043 ? 24.910 -35.060 -1.509 1.00 93.75 1043 THR A CA 1
ATOM 7995 C C . THR A 1 1043 ? 25.144 -34.413 -2.873 1.00 93.75 1043 THR A C 1
ATOM 7997 O O . THR A 1 1043 ? 24.454 -34.765 -3.826 1.00 93.75 1043 THR A O 1
ATOM 8000 N N . SER A 1 1044 ? 26.134 -33.520 -3.008 1.00 92.81 1044 SER A N 1
ATOM 8001 C CA . SER A 1 1044 ? 26.472 -32.905 -4.304 1.00 92.81 1044 SER A CA 1
ATOM 8002 C C . SER A 1 1044 ? 26.928 -33.967 -5.303 1.00 92.81 1044 SER A C 1
ATOM 8004 O O . SER A 1 1044 ? 26.401 -34.027 -6.411 1.00 92.81 1044 SER A O 1
ATOM 8006 N N . HIS A 1 1045 ? 27.825 -34.868 -4.886 1.00 93.62 1045 HIS A N 1
ATOM 8007 C CA . HIS A 1 1045 ? 28.235 -36.016 -5.698 1.00 93.62 1045 HIS A CA 1
ATOM 8008 C C . HIS A 1 1045 ? 27.062 -36.920 -6.088 1.00 93.62 1045 HIS A C 1
ATOM 8010 O O . HIS A 1 1045 ? 27.007 -37.364 -7.230 1.00 93.62 1045 HIS A O 1
ATOM 8016 N N . THR A 1 1046 ? 26.102 -37.156 -5.192 1.00 95.44 1046 THR A N 1
ATOM 8017 C CA . THR A 1 1046 ? 24.925 -37.985 -5.493 1.00 95.44 1046 THR A CA 1
ATOM 8018 C C . THR A 1 1046 ? 24.003 -37.317 -6.502 1.00 95.44 1046 THR A C 1
ATOM 8020 O O . THR A 1 1046 ? 23.636 -37.956 -7.483 1.00 95.44 1046 THR A O 1
ATOM 8023 N N . ILE A 1 1047 ? 23.690 -36.028 -6.325 1.00 95.75 1047 ILE A N 1
ATOM 8024 C CA . ILE A 1 1047 ? 22.891 -35.256 -7.288 1.00 95.75 1047 ILE A CA 1
ATOM 8025 C C . ILE A 1 1047 ? 23.536 -35.321 -8.678 1.00 95.75 1047 ILE A C 1
ATOM 8027 O O . ILE A 1 1047 ? 22.845 -35.593 -9.656 1.00 95.75 1047 ILE A O 1
ATOM 8031 N N . VAL A 1 1048 ? 24.856 -35.146 -8.785 1.00 95.62 1048 VAL A N 1
ATOM 8032 C CA . VAL A 1 1048 ? 25.542 -35.209 -10.086 1.00 95.62 1048 VAL A CA 1
ATOM 8033 C C . VAL A 1 1048 ? 25.619 -36.627 -10.654 1.00 95.62 1048 VAL A C 1
ATOM 8035 O O . VAL A 1 1048 ? 25.411 -36.807 -11.852 1.00 95.62 1048 VAL A O 1
ATOM 8038 N N . ALA A 1 1049 ? 25.855 -37.641 -9.820 1.00 95.25 1049 ALA A N 1
ATOM 8039 C CA . ALA A 1 1049 ? 25.963 -39.031 -10.262 1.00 95.25 1049 ALA A CA 1
ATOM 8040 C C . ALA A 1 1049 ? 24.666 -39.566 -10.889 1.00 95.25 1049 ALA A C 1
ATOM 8042 O O . ALA A 1 1049 ? 24.741 -40.337 -11.846 1.00 95.25 1049 ALA A O 1
ATOM 8043 N N . VAL A 1 1050 ? 23.499 -39.150 -10.379 1.00 96.62 1050 VAL A N 1
ATOM 8044 C CA . VAL A 1 1050 ? 22.188 -39.582 -10.901 1.00 96.62 1050 VAL A CA 1
ATOM 8045 C C . VAL A 1 1050 ? 21.700 -38.746 -12.084 1.00 96.62 1050 VAL A C 1
ATOM 8047 O O . VAL A 1 1050 ? 20.895 -39.227 -12.871 1.00 96.62 1050 VAL A O 1
ATOM 8050 N N . SER A 1 1051 ? 22.174 -37.504 -12.226 1.00 97.12 1051 SER A N 1
ATOM 8051 C CA . SER A 1 1051 ? 21.638 -36.563 -13.216 1.00 97.12 1051 SER A CA 1
ATOM 8052 C C . SER A 1 1051 ? 22.189 -36.779 -14.621 1.00 97.12 1051 SER A C 1
ATOM 8054 O O . SER A 1 1051 ? 23.385 -37.012 -14.813 1.00 97.12 1051 SER A O 1
ATOM 8056 N N . LYS A 1 1052 ? 21.322 -36.591 -15.615 1.00 96.38 1052 LYS A N 1
ATOM 8057 C CA . LYS A 1 1052 ? 21.690 -36.342 -17.013 1.00 96.38 1052 LYS A CA 1
ATOM 8058 C C . LYS A 1 1052 ? 21.975 -34.858 -17.248 1.00 96.38 1052 LYS A C 1
ATOM 8060 O O . LYS A 1 1052 ? 23.007 -34.521 -17.820 1.00 96.38 1052 LYS A O 1
ATOM 8065 N N . GLU A 1 1053 ? 21.105 -33.992 -16.728 1.00 96.88 1053 GLU A N 1
ATOM 8066 C CA . GLU A 1 1053 ? 21.250 -32.533 -16.773 1.00 96.88 1053 GLU A CA 1
ATOM 8067 C C . GLU A 1 1053 ? 21.061 -31.913 -15.382 1.00 96.88 1053 GLU A C 1
ATOM 8069 O O . GLU A 1 1053 ? 20.249 -32.375 -14.573 1.00 96.88 1053 GLU A O 1
ATOM 8074 N N . ILE A 1 1054 ? 21.816 -30.847 -15.111 1.00 97.00 1054 ILE A N 1
ATOM 8075 C CA . ILE A 1 1054 ? 21.702 -30.028 -13.903 1.00 97.00 1054 ILE A CA 1
ATOM 8076 C C . ILE A 1 1054 ? 21.292 -28.608 -14.283 1.00 97.00 1054 ILE A C 1
ATOM 8078 O O . ILE A 1 1054 ? 22.000 -27.907 -15.004 1.00 97.00 1054 ILE A O 1
ATOM 8082 N N . VAL A 1 1055 ? 20.162 -28.173 -13.738 1.00 96.00 1055 VAL A N 1
ATOM 8083 C CA . VAL A 1 1055 ? 19.586 -26.843 -13.927 1.00 96.00 1055 VAL A CA 1
ATOM 8084 C C . VAL A 1 1055 ? 19.879 -26.005 -12.687 1.00 96.00 1055 VAL A C 1
ATOM 8086 O O . VAL A 1 1055 ? 19.398 -26.312 -11.596 1.00 96.00 1055 VAL A O 1
ATOM 8089 N N . ALA A 1 1056 ? 20.654 -24.933 -12.828 1.00 93.62 1056 ALA A N 1
ATOM 8090 C CA . ALA A 1 1056 ? 21.014 -24.058 -11.716 1.00 93.62 1056 ALA A CA 1
ATOM 8091 C C . ALA A 1 1056 ? 20.409 -22.660 -11.864 1.00 93.62 1056 ALA A C 1
ATOM 8093 O O . ALA A 1 1056 ? 20.562 -22.002 -12.891 1.00 93.62 1056 ALA A O 1
ATOM 8094 N N . ALA A 1 1057 ? 19.804 -22.154 -10.789 1.00 88.12 1057 ALA A N 1
ATOM 8095 C CA . ALA A 1 1057 ? 19.179 -20.828 -10.760 1.00 88.12 1057 ALA A CA 1
ATOM 8096 C C . ALA A 1 1057 ? 20.168 -19.643 -10.874 1.00 88.12 1057 ALA A C 1
ATOM 8098 O O . ALA A 1 1057 ? 19.742 -18.486 -10.884 1.00 88.12 1057 ALA A O 1
ATOM 8099 N N . ASN A 1 1058 ? 21.479 -19.902 -10.781 1.00 86.44 1058 ASN A N 1
ATOM 8100 C CA . ASN A 1 1058 ? 22.606 -18.980 -10.998 1.00 86.44 1058 ASN A CA 1
ATOM 8101 C C . ASN A 1 1058 ? 23.939 -19.698 -10.701 1.00 86.44 1058 ASN A C 1
ATOM 8103 O O . ASN A 1 1058 ? 23.969 -20.732 -10.033 1.00 86.44 1058 ASN A O 1
ATOM 8107 N N . GLU A 1 1059 ? 25.057 -19.088 -11.098 1.00 84.69 1059 GLU A N 1
ATOM 8108 C CA . GLU A 1 1059 ? 26.411 -19.623 -10.883 1.00 84.69 1059 GLU A CA 1
ATOM 8109 C C . GLU A 1 1059 ? 26.860 -19.722 -9.413 1.00 84.69 1059 GLU A C 1
ATOM 8111 O O . GLU A 1 1059 ? 27.843 -20.403 -9.121 1.00 84.69 1059 GLU A O 1
ATOM 8116 N N . LYS A 1 1060 ? 26.158 -19.096 -8.452 1.00 77.44 1060 LYS A N 1
ATOM 8117 C CA . LYS A 1 1060 ? 26.563 -19.141 -7.031 1.00 77.44 1060 LYS A CA 1
ATOM 8118 C C . LYS A 1 1060 ? 26.337 -20.515 -6.381 1.00 77.44 1060 LYS A C 1
ATOM 8120 O O . LYS A 1 1060 ? 26.811 -20.734 -5.268 1.00 77.44 1060 LYS A O 1
ATOM 8125 N N . GLN A 1 1061 ? 25.689 -21.461 -7.071 1.00 72.81 1061 GLN A N 1
ATOM 8126 C CA . GLN A 1 1061 ? 25.529 -22.869 -6.661 1.00 72.81 1061 GLN A CA 1
ATOM 8127 C C . GLN A 1 1061 ? 26.829 -23.680 -6.846 1.00 72.81 1061 GLN A C 1
ATOM 8129 O O . GLN A 1 1061 ? 26.860 -24.732 -7.483 1.00 72.81 1061 GLN A O 1
ATOM 8134 N N . THR A 1 1062 ? 27.931 -23.143 -6.319 1.00 74.56 1062 THR A N 1
ATOM 8135 C CA . THR A 1 1062 ? 29.292 -23.481 -6.755 1.00 74.56 1062 THR A CA 1
ATOM 8136 C C . THR A 1 1062 ? 29.698 -24.935 -6.533 1.00 74.56 1062 THR A C 1
ATOM 8138 O O . THR A 1 1062 ? 30.427 -25.456 -7.367 1.00 74.56 1062 THR A O 1
ATOM 8141 N N . ASP A 1 1063 ? 29.247 -25.612 -5.474 1.00 83.75 1063 ASP A N 1
ATOM 8142 C CA . ASP A 1 1063 ? 29.679 -26.992 -5.205 1.00 83.75 1063 ASP A CA 1
ATOM 8143 C C . ASP A 1 1063 ? 29.096 -27.975 -6.233 1.00 83.75 1063 ASP A C 1
ATOM 8145 O O . ASP A 1 1063 ? 29.851 -28.637 -6.940 1.00 83.75 1063 ASP A O 1
ATOM 8149 N N . VAL A 1 1064 ? 27.766 -28.028 -6.386 1.00 87.81 1064 VAL A N 1
ATOM 8150 C CA . VAL A 1 1064 ? 27.115 -28.943 -7.347 1.00 87.81 1064 VAL A CA 1
ATOM 8151 C C . VAL A 1 1064 ? 27.538 -28.616 -8.781 1.00 87.81 1064 VAL A C 1
ATOM 8153 O O . VAL A 1 1064 ? 27.813 -29.528 -9.555 1.00 87.81 1064 VAL A O 1
ATOM 8156 N N . LEU A 1 1065 ? 27.675 -27.329 -9.124 1.00 89.75 1065 LEU A N 1
ATOM 8157 C CA . LEU A 1 1065 ? 28.155 -26.901 -10.442 1.00 89.75 1065 LEU A CA 1
ATOM 8158 C C . LEU A 1 1065 ? 29.617 -27.290 -10.713 1.00 89.75 1065 LEU A C 1
ATOM 8160 O O . LEU A 1 1065 ? 29.946 -27.615 -11.853 1.00 89.75 1065 LEU A O 1
ATOM 8164 N N . LYS A 1 1066 ? 30.492 -27.298 -9.697 1.00 88.12 1066 LYS A N 1
ATOM 8165 C CA . LYS A 1 1066 ? 31.867 -27.811 -9.831 1.00 88.12 1066 LYS A CA 1
ATOM 8166 C C . LYS A 1 1066 ? 31.872 -29.313 -10.093 1.00 88.12 1066 LYS A C 1
ATOM 8168 O O . LYS A 1 1066 ? 32.490 -29.727 -11.068 1.00 88.12 1066 LYS A O 1
ATOM 8173 N N . VAL A 1 1067 ? 31.144 -30.102 -9.291 1.00 88.12 1067 VAL A N 1
ATOM 8174 C CA . VAL A 1 1067 ? 31.040 -31.560 -9.505 1.00 88.12 1067 VAL A CA 1
ATOM 8175 C C . VAL A 1 1067 ? 30.478 -31.855 -10.904 1.00 88.12 1067 VAL A C 1
ATOM 8177 O O . VAL A 1 1067 ? 30.987 -32.724 -11.602 1.00 88.12 1067 VAL A O 1
ATOM 8180 N N . ALA A 1 1068 ? 29.455 -31.110 -11.337 1.00 91.75 1068 ALA A N 1
ATOM 8181 C CA . ALA A 1 1068 ? 28.810 -31.284 -12.638 1.00 91.75 1068 ALA A CA 1
ATOM 8182 C C . ALA A 1 1068 ? 29.775 -31.068 -13.807 1.00 91.75 1068 ALA A C 1
ATOM 8184 O O . ALA A 1 1068 ? 29.860 -31.911 -14.696 1.00 91.75 1068 ALA A O 1
ATOM 8185 N N . ARG A 1 1069 ? 30.535 -29.965 -13.765 1.00 90.12 1069 ARG A N 1
ATOM 8186 C CA . ARG A 1 1069 ? 31.547 -29.627 -14.775 1.00 90.12 1069 ARG A CA 1
ATOM 8187 C C . ARG A 1 1069 ? 32.722 -30.615 -14.768 1.00 90.12 1069 ARG A C 1
ATOM 8189 O O . ARG A 1 1069 ? 33.237 -30.928 -15.829 1.00 90.12 1069 ARG A O 1
ATOM 8196 N N . GLN A 1 1070 ? 33.116 -31.133 -13.600 1.00 88.94 1070 GLN A N 1
ATOM 8197 C CA . GLN A 1 1070 ? 34.158 -32.166 -13.475 1.00 88.94 1070 GLN A CA 1
ATOM 8198 C C . GLN A 1 1070 ? 33.714 -33.546 -13.983 1.00 88.94 1070 GLN A C 1
ATOM 8200 O O . GLN A 1 1070 ? 34.544 -34.311 -14.453 1.00 88.94 1070 GLN A O 1
ATOM 8205 N N . GLY A 1 1071 ? 32.424 -33.873 -13.872 1.00 87.56 1071 GLY A N 1
ATOM 8206 C CA . GLY A 1 1071 ? 31.840 -35.132 -14.347 1.00 87.56 1071 GLY A CA 1
ATOM 8207 C C . GLY A 1 1071 ? 31.211 -35.054 -15.741 1.00 87.56 1071 GLY A C 1
ATOM 8208 O O . GLY A 1 1071 ? 30.314 -35.849 -16.016 1.00 87.56 1071 GLY A O 1
ATOM 8209 N N . GLU A 1 1072 ? 31.606 -34.064 -16.553 1.00 90.62 1072 GLU A N 1
ATOM 8210 C CA . GLU A 1 1072 ? 31.141 -33.826 -17.934 1.00 90.62 1072 GLU A CA 1
ATOM 8211 C C . GLU A 1 1072 ? 29.606 -33.832 -18.107 1.00 90.62 1072 GLU A C 1
ATOM 8213 O O . GLU A 1 1072 ? 29.066 -34.200 -19.150 1.00 90.62 1072 GLU A O 1
ATOM 8218 N N . LYS A 1 1073 ? 28.864 -33.414 -17.073 1.00 92.69 1073 LYS A N 1
ATOM 8219 C CA . LYS A 1 1073 ? 27.398 -33.341 -17.125 1.00 92.69 1073 LYS A CA 1
ATOM 8220 C C . LYS A 1 1073 ? 26.928 -32.086 -17.847 1.00 92.69 1073 LYS A C 1
ATOM 8222 O O . LYS A 1 1073 ? 27.528 -31.019 -17.722 1.00 92.69 1073 LYS A O 1
ATOM 8227 N N . VAL A 1 1074 ? 25.781 -32.192 -18.520 1.00 94.38 1074 VAL A N 1
ATOM 8228 C CA . VAL A 1 1074 ? 25.092 -31.031 -19.094 1.00 94.38 1074 VAL A CA 1
ATOM 8229 C C . VAL A 1 1074 ? 24.651 -30.107 -17.956 1.00 94.38 1074 VAL A C 1
ATOM 8231 O O . VAL A 1 1074 ? 24.009 -30.541 -16.996 1.00 94.38 1074 VAL A O 1
ATOM 8234 N N . VAL A 1 1075 ? 25.013 -28.828 -18.056 1.00 95.06 1075 VAL A N 1
ATOM 8235 C CA . VAL A 1 1075 ? 24.707 -27.798 -17.059 1.00 95.06 1075 VAL A CA 1
ATOM 8236 C C . VAL A 1 1075 ? 23.997 -26.632 -17.735 1.00 95.06 1075 VAL A C 1
ATOM 8238 O O . VAL A 1 1075 ? 24.602 -25.903 -18.518 1.00 95.06 1075 VAL A O 1
ATOM 8241 N N . THR A 1 1076 ? 22.745 -26.402 -17.350 1.00 95.00 1076 THR A N 1
ATOM 8242 C CA . THR A 1 1076 ? 21.951 -25.244 -17.774 1.00 95.00 1076 THR A CA 1
ATOM 8243 C C . THR A 1 1076 ? 21.915 -24.226 -16.636 1.00 95.00 1076 THR A C 1
ATOM 8245 O O . THR A 1 1076 ? 21.307 -24.467 -15.592 1.00 95.00 1076 THR A O 1
ATOM 8248 N N . VAL A 1 1077 ? 22.571 -23.073 -16.808 1.00 92.94 1077 VAL A N 1
ATOM 8249 C CA . VAL A 1 1077 ? 22.526 -21.975 -15.827 1.00 92.94 1077 VAL A CA 1
ATOM 8250 C C . VAL A 1 1077 ? 21.514 -20.930 -16.275 1.00 92.94 1077 VAL A C 1
ATOM 8252 O O . VAL A 1 1077 ? 21.669 -20.305 -17.321 1.00 92.94 1077 VAL A O 1
ATOM 8255 N N . LEU A 1 1078 ? 20.495 -20.697 -15.452 1.00 89.94 1078 LEU A N 1
ATOM 8256 C CA . LEU A 1 1078 ? 19.461 -19.713 -15.743 1.00 89.94 1078 LEU A CA 1
ATOM 8257 C C . LEU A 1 1078 ? 19.992 -18.301 -15.502 1.00 89.94 1078 LEU A C 1
ATOM 8259 O O . LEU A 1 1078 ? 20.453 -17.956 -14.410 1.00 89.94 1078 LEU A O 1
ATOM 8263 N N . SER A 1 1079 ? 19.923 -17.470 -16.541 1.00 72.00 1079 SER A N 1
ATOM 8264 C CA . SER A 1 1079 ? 20.301 -16.063 -16.457 1.00 72.00 1079 SER A CA 1
ATOM 8265 C C . SER A 1 1079 ? 19.299 -15.310 -15.580 1.00 72.00 1079 SER A C 1
ATOM 8267 O O . SER A 1 1079 ? 18.101 -15.298 -15.863 1.00 72.00 1079 SER A O 1
ATOM 8269 N N . ARG A 1 1080 ? 19.771 -14.639 -14.523 1.00 55.00 1080 ARG A N 1
ATOM 8270 C CA . ARG A 1 1080 ? 18.941 -13.640 -13.835 1.00 55.00 1080 ARG A CA 1
ATOM 8271 C C . ARG A 1 1080 ? 18.740 -12.425 -14.750 1.00 55.00 1080 ARG A C 1
ATOM 8273 O O . ARG A 1 1080 ? 19.727 -11.971 -15.335 1.00 55.00 1080 ARG A O 1
ATOM 8280 N N . PRO A 1 1081 ? 17.541 -11.815 -14.788 1.00 44.72 1081 PRO A N 1
ATOM 8281 C CA . PRO A 1 1081 ? 17.408 -10.435 -15.239 1.00 44.72 1081 PRO A CA 1
ATOM 8282 C C . PRO A 1 1081 ? 18.342 -9.553 -14.396 1.00 44.72 1081 PRO A C 1
ATOM 8284 O O . PRO A 1 1081 ? 18.348 -9.654 -13.166 1.00 44.72 1081 PRO A O 1
ATOM 8287 N N . LYS A 1 1082 ? 19.168 -8.718 -15.037 1.00 32.62 1082 LYS A N 1
ATOM 8288 C CA . LYS A 1 1082 ? 20.106 -7.833 -14.328 1.00 32.62 1082 LYS A CA 1
ATOM 8289 C C . LYS A 1 1082 ? 19.336 -6.741 -13.578 1.00 32.62 1082 LYS A C 1
ATOM 8291 O O . LYS A 1 1082 ? 18.933 -5.752 -14.178 1.00 32.62 1082 LYS A O 1
ATOM 8296 N N . THR A 1 1083 ? 19.199 -6.879 -12.263 1.00 36.34 1083 THR A N 1
ATOM 8297 C CA . THR A 1 1083 ? 18.841 -5.761 -11.378 1.00 36.34 1083 THR A CA 1
ATOM 8298 C C . THR A 1 1083 ? 20.054 -4.845 -11.216 1.00 36.34 1083 THR A C 1
ATOM 8300 O O . THR A 1 1083 ? 21.044 -5.244 -10.602 1.00 36.34 1083 THR A O 1
ATOM 8303 N N . THR A 1 1084 ? 19.997 -3.642 -11.783 1.00 37.50 1084 THR A N 1
ATOM 8304 C CA . THR A 1 1084 ? 21.041 -2.614 -11.660 1.00 37.50 1084 THR A CA 1
ATOM 8305 C C . THR A 1 1084 ? 21.106 -2.036 -10.246 1.00 37.50 1084 THR A C 1
ATOM 8307 O O . THR A 1 1084 ? 20.091 -1.638 -9.679 1.00 37.50 1084 THR A O 1
ATOM 8310 N N . GLU A 1 1085 ? 22.314 -1.950 -9.688 1.00 30.47 1085 GLU A N 1
ATOM 8311 C CA . GLU A 1 1085 ? 22.570 -1.265 -8.417 1.00 30.47 1085 GLU A CA 1
ATOM 8312 C C . GLU A 1 1085 ? 22.457 0.264 -8.575 1.00 30.47 1085 GLU A C 1
ATOM 8314 O O . GLU A 1 1085 ? 22.781 0.824 -9.625 1.00 30.47 1085 GLU A O 1
ATOM 8319 N N . ILE A 1 1086 ? 21.993 0.947 -7.524 1.00 31.70 1086 ILE A N 1
ATOM 8320 C CA . ILE A 1 1086 ? 21.783 2.403 -7.502 1.00 31.70 1086 ILE A CA 1
ATOM 8321 C C . ILE A 1 1086 ? 22.894 3.066 -6.666 1.00 31.70 1086 ILE A C 1
ATOM 8323 O O . ILE A 1 1086 ? 23.028 2.731 -5.486 1.00 31.70 1086 ILE A O 1
ATOM 8327 N N . PRO A 1 1087 ? 23.654 4.042 -7.204 1.00 32.16 1087 PRO A N 1
ATOM 8328 C CA . PRO A 1 1087 ? 24.583 4.841 -6.407 1.00 32.16 1087 PRO A CA 1
ATOM 8329 C C . PRO A 1 1087 ? 23.841 5.759 -5.425 1.00 32.16 1087 PRO A C 1
ATOM 8331 O O . PRO A 1 1087 ? 22.853 6.401 -5.786 1.00 32.16 1087 PRO A O 1
ATOM 8334 N N . LYS A 1 1088 ? 24.346 5.881 -4.191 1.00 29.59 1088 LYS A N 1
ATOM 8335 C CA . LYS A 1 1088 ? 23.861 6.879 -3.223 1.00 29.59 1088 LYS A CA 1
ATOM 8336 C C . LYS A 1 1088 ? 24.258 8.283 -3.688 1.00 29.59 1088 LYS A C 1
ATOM 8338 O O . LYS A 1 1088 ? 25.442 8.540 -3.878 1.00 29.59 1088 LYS A O 1
ATOM 8343 N N . ALA A 1 1089 ? 23.291 9.190 -3.809 1.00 30.09 1089 ALA A N 1
ATOM 8344 C CA . ALA A 1 1089 ? 23.546 10.598 -4.101 1.00 30.09 1089 ALA A CA 1
ATOM 8345 C C . ALA A 1 1089 ? 23.413 11.451 -2.830 1.00 30.09 1089 ALA A C 1
ATOM 8347 O O . ALA A 1 1089 ? 22.346 11.506 -2.219 1.00 30.09 1089 ALA A O 1
ATOM 8348 N N . GLN A 1 1090 ? 24.493 12.137 -2.458 1.00 32.88 1090 GLN A N 1
ATOM 8349 C CA . GLN A 1 1090 ? 24.440 13.329 -1.614 1.00 32.88 1090 GLN A CA 1
ATOM 8350 C C . GLN A 1 1090 ? 24.255 14.542 -2.531 1.00 32.88 1090 GLN A C 1
ATOM 8352 O O . GLN A 1 1090 ? 25.000 14.667 -3.500 1.00 32.88 1090 GLN A O 1
ATOM 8357 N N . ASN A 1 1091 ? 23.293 15.420 -2.236 1.00 29.91 1091 ASN A N 1
ATOM 8358 C CA . ASN A 1 1091 ? 23.520 16.868 -2.119 1.00 29.91 1091 ASN A CA 1
ATOM 8359 C C . ASN A 1 1091 ? 22.228 17.628 -1.794 1.00 29.91 1091 ASN A C 1
ATOM 8361 O O . ASN A 1 1091 ? 21.123 17.220 -2.145 1.00 29.91 1091 ASN A O 1
ATOM 8365 N N . ILE A 1 1092 ? 22.414 18.735 -1.080 1.00 30.66 1092 ILE A N 1
ATOM 8366 C CA . ILE A 1 1092 ? 21.387 19.670 -0.615 1.00 30.66 1092 ILE A CA 1
ATOM 8367 C C . ILE A 1 1092 ? 21.177 20.741 -1.694 1.00 30.66 1092 ILE A C 1
ATOM 8369 O O . ILE A 1 1092 ? 22.142 21.152 -2.336 1.00 30.66 1092 ILE A O 1
ATOM 8373 N N . VAL A 1 1093 ? 19.945 21.235 -1.853 1.00 28.05 1093 VAL A N 1
ATOM 8374 C CA . VAL A 1 1093 ? 19.672 22.498 -2.558 1.00 28.05 1093 VAL A CA 1
ATOM 8375 C C . VAL A 1 1093 ? 18.938 23.443 -1.611 1.00 28.05 1093 VAL A C 1
ATOM 8377 O O . VAL A 1 1093 ? 17.990 23.050 -0.932 1.00 28.05 1093 VAL A O 1
ATOM 8380 N N . ASP A 1 1094 ? 19.445 24.671 -1.550 1.00 30.64 1094 ASP A N 1
ATOM 8381 C CA . ASP A 1 1094 ? 18.999 25.766 -0.691 1.00 30.64 1094 ASP A CA 1
ATOM 8382 C C . ASP A 1 1094 ? 17.694 26.391 -1.227 1.00 30.64 1094 ASP A C 1
ATOM 8384 O O . ASP A 1 1094 ? 17.529 26.556 -2.437 1.00 30.64 1094 ASP A O 1
ATOM 8388 N N . LEU A 1 1095 ? 16.768 26.748 -0.334 1.00 28.83 1095 LEU A N 1
ATOM 8389 C CA . LEU A 1 1095 ? 15.505 27.420 -0.667 1.00 28.83 1095 LEU A CA 1
ATOM 8390 C C . LEU A 1 1095 ? 15.282 28.602 0.281 1.00 28.83 1095 LEU A C 1
ATOM 8392 O O . LEU A 1 1095 ? 14.561 28.518 1.277 1.00 28.83 1095 LEU A O 1
ATOM 8396 N N . LYS A 1 1096 ? 15.897 29.733 -0.070 1.00 27.86 1096 LYS A N 1
ATOM 8397 C CA . LYS A 1 1096 ? 15.551 31.056 0.461 1.00 27.86 1096 LYS A CA 1
ATOM 8398 C C . LYS A 1 1096 ? 14.572 31.775 -0.471 1.00 27.86 1096 LYS A C 1
ATOM 8400 O O . LYS A 1 1096 ? 14.537 31.506 -1.665 1.00 27.86 1096 LYS A O 1
ATOM 8405 N N . ALA A 1 1097 ? 13.870 32.749 0.111 1.00 30.06 1097 ALA A N 1
ATOM 8406 C CA . ALA A 1 1097 ? 12.923 33.682 -0.509 1.00 30.06 1097 ALA A CA 1
ATOM 8407 C C . ALA A 1 1097 ? 11.517 33.135 -0.840 1.00 30.06 1097 ALA A C 1
ATOM 8409 O O . ALA A 1 1097 ? 11.210 32.771 -1.968 1.00 30.06 1097 ALA A O 1
ATOM 8410 N N . TYR A 1 1098 ? 10.618 33.248 0.143 1.00 26.45 1098 TYR A N 1
ATOM 8411 C CA . TYR A 1 1098 ? 9.250 33.727 -0.088 1.00 26.45 1098 TYR A CA 1
ATOM 8412 C C . TYR A 1 1098 ? 8.844 34.621 1.093 1.00 26.45 1098 TYR A C 1
ATOM 8414 O O . TYR A 1 1098 ? 8.811 34.165 2.235 1.00 26.45 1098 TYR A O 1
ATOM 8422 N N . GLN A 1 1099 ? 8.589 35.905 0.831 1.00 27.78 1099 GLN A N 1
ATOM 8423 C CA . GLN A 1 1099 ? 8.019 36.844 1.804 1.00 27.78 1099 GLN A CA 1
ATOM 8424 C C . GLN A 1 1099 ? 6.492 36.865 1.659 1.00 27.78 1099 GLN A C 1
ATOM 8426 O O . GLN A 1 1099 ? 5.973 36.754 0.550 1.00 27.78 1099 GLN A O 1
ATOM 8431 N N . ILE A 1 1100 ? 5.781 37.032 2.776 1.00 30.38 1100 ILE A N 1
ATOM 8432 C CA . ILE A 1 1100 ? 4.327 37.242 2.823 1.00 30.38 1100 ILE A CA 1
ATOM 8433 C C . ILE A 1 1100 ? 4.086 38.638 3.430 1.00 30.38 1100 ILE A C 1
ATOM 8435 O O . ILE A 1 1100 ? 4.759 38.965 4.413 1.00 30.38 1100 ILE A O 1
ATOM 8439 N N . PRO A 1 1101 ? 3.178 39.474 2.885 1.00 29.16 1101 PRO A N 1
ATOM 8440 C CA . PRO A 1 1101 ? 2.914 40.807 3.427 1.00 29.16 1101 PRO A CA 1
ATOM 8441 C C . PRO A 1 1101 ? 2.248 40.760 4.808 1.00 29.16 1101 PRO A C 1
ATOM 8443 O O . PRO A 1 1101 ? 1.451 39.869 5.099 1.00 29.16 1101 PRO A O 1
ATOM 8446 N N . GLN A 1 1102 ? 2.544 41.755 5.645 1.00 33.06 1102 GLN A N 1
ATOM 8447 C CA . GLN A 1 1102 ? 1.876 41.958 6.932 1.00 33.06 1102 GLN A CA 1
ATOM 8448 C C . GLN A 1 1102 ? 0.567 42.756 6.803 1.00 33.06 1102 GLN A C 1
ATOM 8450 O O . GLN A 1 1102 ? 0.393 43.541 5.875 1.00 33.06 1102 GLN A O 1
ATOM 8455 N N . SER A 1 1103 ? -0.243 42.641 7.865 1.00 33.62 1103 SER A N 1
ATOM 8456 C CA . SER A 1 1103 ? -1.356 43.502 8.309 1.00 33.62 1103 SER A CA 1
ATOM 8457 C C . SER A 1 1103 ? -2.785 43.118 7.894 1.00 33.62 1103 SER A C 1
ATOM 8459 O O . SER A 1 1103 ? -3.135 43.107 6.724 1.00 33.62 1103 SER A O 1
ATOM 8461 N N . TYR A 1 1104 ? -3.612 42.853 8.914 1.00 26.66 1104 TYR A N 1
ATOM 8462 C CA . TYR A 1 1104 ? -4.941 43.443 9.148 1.00 26.66 1104 TYR A CA 1
ATOM 8463 C C . TYR A 1 1104 ? -5.180 43.470 10.681 1.00 26.66 1104 TYR A C 1
ATOM 8465 O O . TYR A 1 1104 ? -4.533 42.696 11.393 1.00 26.66 1104 TYR A O 1
ATOM 8473 N N . PRO A 1 1105 ? -6.004 44.390 11.223 1.00 32.91 1105 PRO A N 1
ATOM 8474 C CA . PRO A 1 1105 ? -5.999 44.725 12.644 1.00 32.91 1105 PRO A CA 1
ATOM 8475 C C . PRO A 1 1105 ? -6.999 43.915 13.477 1.00 32.91 1105 PRO A C 1
ATOM 8477 O O . PRO A 1 1105 ? -8.069 43.522 13.014 1.00 32.91 1105 PRO A O 1
ATOM 8480 N N . THR A 1 1106 ? -6.665 43.747 14.753 1.00 31.50 1106 THR A N 1
ATOM 8481 C CA . THR A 1 1106 ? -7.531 43.149 15.770 1.00 31.50 1106 THR A CA 1
ATOM 8482 C C . THR A 1 1106 ? -8.519 44.187 16.306 1.00 31.50 1106 THR A C 1
ATOM 8484 O O . THR A 1 1106 ? -8.101 45.176 16.903 1.00 31.50 1106 THR A O 1
ATOM 8487 N N . VAL A 1 1107 ? -9.822 43.930 16.180 1.00 31.14 1107 VAL A N 1
ATOM 8488 C CA . VAL A 1 1107 ? -10.858 44.570 17.007 1.00 31.14 1107 VAL A CA 1
ATOM 8489 C C . VAL A 1 1107 ? -11.722 43.454 17.581 1.00 31.14 1107 VAL A C 1
ATOM 8491 O O . VAL A 1 1107 ? -12.363 42.720 16.834 1.00 31.14 1107 VAL A O 1
ATOM 8494 N N . VAL A 1 1108 ? -11.702 43.303 18.905 1.00 32.06 1108 VAL A N 1
ATOM 8495 C CA . VAL A 1 1108 ? -12.569 42.375 19.641 1.00 32.06 1108 VAL A CA 1
ATOM 8496 C C . VAL A 1 1108 ? -13.466 43.210 20.541 1.00 32.06 1108 VAL A C 1
ATOM 8498 O O . VAL A 1 1108 ? -12.976 43.962 21.380 1.00 32.06 1108 VAL A O 1
ATOM 8501 N N . ASP A 1 1109 ? -14.773 43.071 20.346 1.00 36.34 1109 ASP A N 1
ATOM 8502 C CA . ASP A 1 1109 ? -15.799 43.669 21.194 1.00 36.34 1109 ASP A CA 1
ATOM 8503 C C . ASP A 1 1109 ? -15.914 42.870 22.514 1.00 36.34 1109 ASP A C 1
ATOM 8505 O O . ASP A 1 1109 ? -16.165 41.659 22.470 1.00 36.34 1109 ASP A O 1
ATOM 8509 N N . PRO A 1 1110 ? -15.725 43.497 23.692 1.00 36.03 1110 PRO A N 1
ATOM 8510 C CA . PRO A 1 1110 ? -15.818 42.811 24.980 1.00 36.03 1110 PRO A CA 1
ATOM 8511 C C . PRO A 1 1110 ? -17.249 42.391 25.378 1.00 36.03 1110 PRO A C 1
ATOM 8513 O O . PRO A 1 1110 ? -17.400 41.627 26.332 1.00 36.03 1110 PRO A O 1
ATOM 8516 N N . GLY A 1 1111 ? -18.301 42.828 24.674 1.00 40.28 1111 GLY A N 1
ATOM 8517 C CA . GLY A 1 1111 ? -19.699 42.549 25.035 1.00 40.28 1111 GLY A CA 1
ATOM 8518 C C . GLY A 1 1111 ? -20.153 41.086 24.901 1.00 40.28 1111 GLY A C 1
ATOM 8519 O O . GLY A 1 1111 ? -21.183 40.703 25.458 1.00 40.28 1111 GLY A O 1
ATOM 8520 N N . CYS A 1 1112 ? -19.405 40.236 24.191 1.00 38.19 1112 CYS A N 1
ATOM 8521 C CA . CYS A 1 1112 ? -19.887 38.903 23.802 1.00 38.19 1112 CYS A CA 1
ATOM 8522 C C . CYS A 1 1112 ? -19.769 37.822 24.906 1.00 38.19 1112 CYS A C 1
ATOM 8524 O O . CYS A 1 1112 ? -20.445 36.796 24.850 1.00 38.19 1112 CYS A O 1
ATOM 8526 N N . VAL A 1 1113 ? -18.938 38.034 25.936 1.00 40.84 1113 VAL A N 1
ATOM 8527 C CA . VAL A 1 1113 ? -18.614 36.994 26.940 1.00 40.84 1113 VAL A CA 1
ATOM 8528 C C . VAL A 1 1113 ? -19.741 36.777 27.964 1.00 40.84 1113 VAL A C 1
ATOM 8530 O O . VAL A 1 1113 ? -20.034 35.641 28.340 1.00 40.84 1113 VAL A O 1
ATOM 8533 N N . ASP A 1 1114 ? -20.418 37.845 28.388 1.00 35.97 1114 ASP A N 1
ATOM 8534 C CA . ASP A 1 1114 ? -21.409 37.790 29.476 1.00 35.97 1114 ASP A CA 1
ATOM 8535 C C . ASP A 1 1114 ? -22.740 37.126 29.055 1.00 35.97 1114 ASP A C 1
ATOM 8537 O O . ASP A 1 1114 ? -23.437 36.514 29.868 1.00 35.97 1114 ASP A O 1
ATOM 8541 N N . SER A 1 1115 ? -23.063 37.157 27.756 1.00 39.06 1115 SER A N 1
ATOM 8542 C CA . SER A 1 1115 ? -24.246 36.477 27.203 1.00 39.06 1115 SER A CA 1
ATOM 8543 C C . SER A 1 1115 ? -24.074 34.955 27.130 1.00 39.06 1115 SER A C 1
ATOM 8545 O O . SER A 1 1115 ? -25.031 34.215 27.354 1.00 39.06 1115 SER A O 1
ATOM 8547 N N . VAL A 1 1116 ? -22.853 34.470 26.870 1.00 43.91 1116 VAL A N 1
ATOM 8548 C CA . VAL A 1 1116 ? -22.554 33.028 26.790 1.00 43.91 1116 VAL A CA 1
ATOM 8549 C C . VAL A 1 1116 ? -22.567 32.383 28.180 1.00 43.91 1116 VAL A C 1
ATOM 8551 O O . VAL A 1 1116 ? -23.116 31.296 28.349 1.00 43.91 1116 VAL A O 1
ATOM 8554 N N . MET A 1 1117 ? -22.049 33.071 29.203 1.00 37.50 1117 MET A N 1
ATOM 8555 C CA . MET A 1 1117 ? -22.043 32.556 30.581 1.00 37.50 1117 MET A CA 1
ATOM 8556 C C . MET A 1 1117 ? -23.454 32.415 31.175 1.00 37.50 1117 MET A C 1
ATOM 8558 O O . MET A 1 1117 ? -23.727 31.452 31.889 1.00 37.50 1117 MET A O 1
ATOM 8562 N N . LYS A 1 1118 ? -24.387 33.317 30.843 1.00 41.56 1118 LYS A N 1
ATOM 8563 C CA . LYS A 1 1118 ? -25.784 33.250 31.324 1.00 41.56 1118 LYS A CA 1
ATOM 8564 C C . LYS A 1 1118 ? -26.619 32.154 30.650 1.00 41.56 1118 LYS A C 1
ATOM 8566 O O . LYS A 1 1118 ? -27.626 31.739 31.220 1.00 41.56 1118 LYS A O 1
ATOM 8571 N N . ALA A 1 1119 ? -26.192 31.659 29.487 1.00 43.56 1119 ALA A N 1
ATOM 8572 C CA . ALA A 1 1119 ? -26.806 30.524 28.794 1.00 43.56 1119 ALA A CA 1
ATOM 8573 C C . ALA A 1 1119 ? -26.272 29.150 29.254 1.00 43.56 1119 ALA A C 1
ATOM 8575 O O . ALA A 1 1119 ? -26.861 28.135 28.907 1.00 43.56 1119 ALA A O 1
ATOM 8576 N N . LEU A 1 1120 ? -25.176 29.116 30.025 1.00 35.97 1120 LEU A N 1
ATOM 8577 C CA . LEU A 1 1120 ? -24.580 27.898 30.603 1.00 35.97 1120 LEU A CA 1
ATOM 8578 C C . LEU A 1 1120 ? -24.968 27.652 32.074 1.00 35.97 1120 LEU A C 1
ATOM 8580 O O . LEU A 1 1120 ? -24.619 26.615 32.633 1.00 35.97 1120 LEU A O 1
ATOM 8584 N N . ILE A 1 1121 ? -25.647 28.614 32.707 1.00 42.31 1121 ILE A N 1
ATOM 8585 C CA . ILE A 1 1121 ? -26.096 28.568 34.114 1.00 42.31 1121 ILE A CA 1
ATOM 8586 C C . ILE A 1 1121 ? -27.620 28.315 34.222 1.00 42.31 1121 ILE A C 1
ATOM 8588 O O . ILE A 1 1121 ? -28.132 28.072 35.315 1.00 42.31 1121 ILE A O 1
ATOM 8592 N N . ARG A 1 1122 ? -28.340 28.343 33.093 1.00 35.22 1122 ARG A N 1
ATOM 8593 C CA . ARG A 1 1122 ? -29.732 27.882 32.953 1.00 35.22 1122 ARG A CA 1
ATOM 8594 C C . ARG A 1 1122 ? -29.768 26.505 32.301 1.00 35.22 1122 ARG A C 1
ATOM 8596 O O . ARG A 1 1122 ? -30.678 25.740 32.678 1.00 35.22 1122 ARG A O 1
#

Secondary structure (DSSP, 8-state):
-HHHHHHHHHHHHHHHHHTPPPPP-EEEEE--TT--HHHHHHHHTTSEEE-TTS-EEESSTT-EEEE-S--SSSSS-HHHHHHHHHHHHHHTTTTEEEBPPHHHHHGGGHHHHHHHHTTS--HHHHHHHHHHHHHTT----SSHHHHHHHHHTT--HHHHHHHHHHHTT-TTHHHHHHHHHHHHHTS---HHHHHHHHHHHHSTTSHHHHHHHT-BSEEEETTEEEETT---TTTTTB-TT---B-S-HHHHHHHHHHHHHHHHHHHHTS-S-S-HHHHHHHHHHH-------HHHHHHHHHTT--EEEE--BTTEE-B-S-SS-EEEESSS-EEEEEETTEEEE--B-TTS-B-------------EEEGGGEEEEEE-TTS-EEEEEEETTEEEEEEEE-HHHHHHH--EEE------STTTTTTTTS-B--TGGGTTTTT-SPEEEEEE-PPPPGGGHHHHHHHHHHHHHTS-TTTEEEEEE-BSSHHHHHHHHHHHTTT-EEEEEEEGGGGGGB-S--SEEEEESSS-HHHHHHHHHHHTT-EEEE-S--HHHHHHHHHH-GGGS-THHHHHHHHHHHHTTS--SEE--HHHHHHHHTTSEEEEEE--TTS--S-HHHHHHHHHHHHHHH-SSEEEEEE--SSGGGGHHHHHHHHHHHHT-S--EEEEEEETTTTTT-PPP-SEEEEE-SS-TTTHHHHHHHHTT-EEEE---SHHHHHHHHHHHHTT--EEE---TTS---HHHHHHHHHH-TTSB--TT-PPPS--SSTTSS---GGGGSHHHHTGGGSS--------------------------------------------------------------------------PPPP--------------------------------------------------------------PPEEE-HHHHHHHHHHHT-EEEEEES---HHHHHHHHTTS-TTTEEEEE-SS-HHHHHHHHHTT-EEEEEEEGGGBTBS-S-TT-SEEEEE-PPS---TTT-PPPHHHHHHHHH-SEEEESSTT-HHHHHHHHHTT-EEEEPPPP-----PPPP-------------------GGGHHHHHHHS--